Protein AF-A0A425XWD0-F1 (afdb_monomer)

Organism: NCBI:txid2283627

pLDDT: mean 90.85, std 7.49, range [46.12, 97.94]

Structure (mmCIF, N/CA/C/O backbone):
data_AF-A0A425XWD0-F1
#
_entry.id   AF-A0A425XWD0-F1
#
loop_
_atom_site.group_PDB
_atom_site.id
_atom_site.type_symbol
_atom_site.label_atom_id
_atom_site.label_alt_id
_atom_site.label_comp_id
_atom_site.label_asym_id
_atom_site.label_entity_id
_atom_site.label_seq_id
_atom_site.pdbx_PDB_ins_code
_atom_site.Cartn_x
_atom_site.Cartn_y
_atom_site.Cartn_z
_atom_site.occupancy
_atom_site.B_iso_or_equiv
_atom_site.auth_seq_id
_atom_site.auth_comp_id
_atom_site.auth_asym_id
_atom_site.auth_atom_id
_atom_site.pdbx_PDB_model_num
ATOM 1 N N . MET A 1 1 ? 21.272 8.503 -41.644 1.00 82.69 1 MET A N 1
ATOM 2 C CA . MET A 1 1 ? 21.850 7.234 -41.148 1.00 82.69 1 MET A CA 1
ATOM 3 C C . MET A 1 1 ? 22.957 7.450 -40.120 1.00 82.69 1 MET A C 1
ATOM 5 O O . MET A 1 1 ? 22.741 7.028 -38.996 1.00 82.69 1 MET A O 1
ATOM 9 N N . ILE A 1 2 ? 24.079 8.135 -40.409 1.00 89.81 2 ILE A N 1
ATOM 10 C CA . ILE A 1 2 ? 25.115 8.384 -39.373 1.00 89.81 2 ILE A CA 1
ATOM 11 C C . ILE A 1 2 ? 24.558 9.127 -38.144 1.00 89.81 2 ILE A C 1
ATOM 13 O O . ILE A 1 2 ? 24.836 8.740 -37.017 1.00 89.81 2 ILE A O 1
ATOM 17 N N . LYS A 1 3 ? 23.639 10.082 -38.353 1.00 92.25 3 LYS A N 1
ATOM 18 C CA . LYS A 1 3 ? 22.883 10.757 -37.280 1.00 92.25 3 LYS A CA 1
ATOM 19 C C . LYS A 1 3 ? 22.077 9.792 -36.396 1.00 92.25 3 LYS A C 1
ATOM 21 O O . LYS A 1 3 ? 21.996 10.011 -35.194 1.00 92.25 3 LYS A O 1
ATOM 26 N N . HIS A 1 4 ? 21.516 8.720 -36.965 1.00 94.38 4 HIS A N 1
ATOM 27 C CA . HIS A 1 4 ? 20.814 7.673 -36.210 1.00 94.38 4 HIS A CA 1
ATOM 28 C C . HIS A 1 4 ? 21.773 6.798 -35.416 1.00 94.38 4 HIS A C 1
ATOM 30 O O . HIS A 1 4 ? 21.480 6.479 -34.270 1.00 94.38 4 HIS A O 1
ATOM 36 N N . LEU A 1 5 ? 22.930 6.458 -35.989 1.00 95.19 5 LEU A N 1
ATOM 37 C CA . LEU A 1 5 ? 23.970 5.723 -35.270 1.00 95.19 5 LEU A CA 1
ATOM 38 C C . LEU A 1 5 ? 24.518 6.549 -34.095 1.00 95.19 5 LEU A C 1
ATOM 40 O O . LEU A 1 5 ? 24.609 6.032 -32.986 1.00 95.19 5 LEU A O 1
ATOM 44 N N . LYS A 1 6 ? 24.779 7.847 -34.313 1.00 95.31 6 LYS A N 1
ATOM 45 C CA . LYS A 1 6 ? 25.142 8.820 -33.269 1.00 95.31 6 LYS A CA 1
ATOM 46 C C . LYS A 1 6 ? 24.075 8.894 -32.174 1.00 95.31 6 LYS A C 1
ATOM 48 O O . LYS A 1 6 ? 24.405 8.841 -30.995 1.00 95.31 6 LYS A O 1
ATOM 53 N N . TYR A 1 7 ? 22.801 9.009 -32.554 1.00 95.12 7 TYR A N 1
ATOM 54 C CA . TYR A 1 7 ? 21.682 9.050 -31.610 1.00 95.12 7 TYR A CA 1
ATOM 55 C C . TYR A 1 7 ? 21.589 7.765 -30.776 1.00 95.12 7 TYR A C 1
ATOM 57 O O . TYR A 1 7 ? 21.495 7.833 -29.557 1.00 95.12 7 TYR A O 1
ATOM 65 N N . CYS A 1 8 ? 21.721 6.599 -31.412 1.00 96.25 8 CYS A N 1
ATOM 66 C CA . CYS A 1 8 ? 21.759 5.308 -30.728 1.00 96.25 8 CYS A CA 1
ATOM 67 C C . CYS A 1 8 ? 22.932 5.208 -29.740 1.00 96.25 8 CYS A C 1
ATOM 69 O O . CYS A 1 8 ? 22.747 4.764 -28.608 1.00 96.25 8 CYS A O 1
ATOM 71 N N . LEU A 1 9 ? 24.131 5.640 -30.151 1.00 96.81 9 LEU A N 1
ATOM 72 C CA . LEU A 1 9 ? 25.312 5.648 -29.288 1.00 96.81 9 LEU A CA 1
ATOM 73 C C . LEU A 1 9 ? 25.123 6.581 -28.088 1.00 96.81 9 LEU A C 1
ATOM 75 O O . LEU A 1 9 ? 25.476 6.211 -26.973 1.00 96.81 9 LEU A O 1
ATOM 79 N N . LYS A 1 10 ? 24.517 7.757 -28.293 1.00 96.56 10 LYS A N 1
ATOM 80 C CA . LYS A 1 10 ? 24.202 8.700 -27.214 1.00 96.56 10 LYS A CA 1
ATOM 81 C C . LYS A 1 10 ? 23.366 8.047 -26.116 1.00 96.56 10 LYS A C 1
ATOM 83 O O . LYS A 1 10 ? 23.692 8.181 -24.943 1.00 96.56 10 LYS A O 1
ATOM 88 N N . GLU A 1 11 ? 22.321 7.313 -26.490 1.00 96.94 11 GLU A N 1
ATOM 89 C CA . GLU A 1 11 ? 21.449 6.643 -25.521 1.00 96.94 11 GLU A CA 1
ATOM 90 C C . GLU A 1 11 ? 22.173 5.535 -24.742 1.00 96.94 11 GLU A C 1
ATOM 92 O O . GLU A 1 11 ? 21.981 5.412 -23.533 1.00 96.94 11 GLU A O 1
ATOM 97 N N . ILE A 1 12 ? 23.058 4.780 -25.405 1.00 97.12 12 ILE A N 1
ATOM 98 C CA . ILE A 1 12 ? 23.928 3.789 -24.749 1.00 97.12 12 ILE A CA 1
ATOM 99 C C . ILE A 1 12 ? 24.856 4.476 -23.735 1.00 97.12 12 ILE A C 1
ATOM 101 O O . ILE A 1 12 ? 24.961 4.025 -22.595 1.00 97.12 12 ILE A O 1
ATOM 105 N N . LEU A 1 13 ? 25.495 5.587 -24.120 1.00 96.25 13 LEU A N 1
ATOM 106 C CA . LEU A 1 13 ? 26.402 6.346 -23.252 1.00 96.25 13 LEU A CA 1
ATOM 107 C C . LEU A 1 13 ? 25.686 6.932 -22.030 1.00 96.25 13 LEU A C 1
ATOM 109 O O . LEU A 1 13 ? 26.235 6.891 -20.931 1.00 96.25 13 LEU A O 1
ATOM 113 N N . ILE A 1 14 ? 24.462 7.438 -22.200 1.00 96.81 14 ILE A N 1
ATOM 114 C CA . ILE A 1 14 ? 23.647 7.953 -21.092 1.00 96.81 14 ILE A CA 1
ATOM 115 C C . ILE A 1 14 ? 23.385 6.847 -20.070 1.00 96.81 14 ILE A C 1
ATOM 117 O O . ILE A 1 14 ? 23.694 7.029 -18.893 1.00 96.81 14 ILE A O 1
ATOM 121 N N . VAL A 1 15 ? 22.883 5.684 -20.503 1.00 96.00 15 VAL A N 1
ATOM 122 C CA . VAL A 1 15 ? 22.620 4.566 -19.581 1.00 96.00 15 VAL A CA 1
ATOM 123 C C . VAL A 1 15 ? 23.910 4.083 -18.929 1.00 96.00 15 VAL A C 1
ATOM 125 O O . VAL A 1 15 ? 23.926 3.901 -17.715 1.00 96.00 15 VAL A O 1
ATOM 128 N N . LYS A 1 16 ? 25.012 3.968 -19.685 1.00 94.94 16 LYS A N 1
ATOM 129 C CA . LYS A 1 16 ? 26.332 3.637 -19.128 1.00 94.94 16 LYS A CA 1
ATOM 130 C C . LYS A 1 16 ? 26.701 4.569 -17.969 1.00 94.94 16 LYS A C 1
ATOM 132 O O . LYS A 1 16 ? 27.074 4.091 -16.903 1.00 94.94 16 LYS A O 1
ATOM 137 N N . LYS A 1 17 ? 26.548 5.886 -18.143 1.00 94.44 17 LYS A N 1
ATOM 138 C CA . LYS A 1 17 ? 26.858 6.873 -17.095 1.00 94.44 17 LYS A CA 1
ATOM 139 C C . LYS A 1 17 ? 25.917 6.827 -15.898 1.00 94.44 17 LYS A C 1
ATOM 141 O O . LYS A 1 17 ? 26.369 7.097 -14.792 1.00 94.44 17 LYS A O 1
ATOM 146 N N . ILE A 1 18 ? 24.649 6.464 -16.084 1.00 94.88 18 ILE A N 1
ATOM 147 C CA . ILE A 1 18 ? 23.725 6.253 -14.959 1.00 94.88 18 ILE A CA 1
ATOM 148 C C . ILE A 1 18 ? 24.121 4.994 -14.173 1.00 94.88 18 ILE A C 1
ATOM 150 O O . ILE A 1 18 ? 24.109 5.018 -12.947 1.00 94.88 18 ILE A O 1
ATOM 154 N N . LEU A 1 19 ? 24.515 3.912 -14.856 1.00 93.25 19 LEU A N 1
ATOM 155 C CA . LEU A 1 19 ? 24.932 2.654 -14.219 1.00 93.25 19 LEU A CA 1
ATOM 156 C C . LEU A 1 19 ? 26.223 2.782 -13.392 1.00 93.25 19 LEU A C 1
ATOM 158 O O . LEU A 1 19 ? 26.411 2.008 -12.457 1.00 93.25 19 LEU A O 1
ATOM 162 N N . GLU A 1 20 ? 27.088 3.749 -13.719 1.00 91.81 20 GLU A N 1
ATOM 163 C CA . GLU A 1 20 ? 28.288 4.095 -12.937 1.00 91.81 20 GLU A CA 1
ATOM 164 C C . GLU A 1 20 ? 27.948 4.744 -11.574 1.00 91.81 20 GLU A C 1
ATOM 166 O O . GLU A 1 20 ? 28.812 4.813 -10.702 1.00 91.81 20 GLU A O 1
ATOM 171 N N . ILE A 1 21 ? 26.714 5.221 -11.365 1.00 92.31 21 ILE A N 1
ATOM 172 C CA . ILE A 1 21 ? 26.267 5.792 -10.087 1.00 92.31 21 ILE A CA 1
ATOM 173 C C . ILE A 1 21 ? 25.861 4.654 -9.135 1.00 92.31 21 ILE A C 1
ATOM 175 O O . ILE A 1 21 ? 25.195 3.695 -9.532 1.00 92.31 21 ILE A O 1
ATOM 179 N N . GLU A 1 22 ? 26.254 4.759 -7.863 1.00 85.75 22 GLU A N 1
ATOM 180 C CA . GLU A 1 22 ? 25.895 3.797 -6.814 1.00 85.75 22 GLU A CA 1
ATOM 181 C C . GLU A 1 22 ? 24.374 3.609 -6.720 1.00 85.75 22 GLU A C 1
ATOM 183 O O . GLU A 1 22 ? 23.622 4.583 -6.663 1.00 85.75 22 GLU A O 1
ATOM 188 N N . ASN A 1 23 ? 23.924 2.353 -6.758 1.00 83.81 23 ASN A N 1
ATOM 189 C CA . ASN A 1 23 ? 22.516 1.967 -6.801 1.00 83.81 23 ASN A CA 1
ATOM 190 C C . ASN A 1 23 ? 22.361 0.480 -6.442 1.00 83.81 23 ASN A C 1
ATOM 192 O O . ASN A 1 23 ? 23.337 -0.269 -6.537 1.00 83.81 23 ASN A O 1
ATOM 196 N N . SER A 1 24 ? 21.136 0.048 -6.131 1.00 85.31 24 SER A N 1
ATOM 197 C CA . SER A 1 24 ? 20.805 -1.365 -5.949 1.00 85.31 24 SER A CA 1
ATOM 198 C C . SER A 1 24 ? 21.089 -2.165 -7.225 1.00 85.31 24 SER A C 1
ATOM 200 O O . SER A 1 24 ? 20.930 -1.687 -8.359 1.00 85.31 24 SER A O 1
ATOM 202 N N . ASN A 1 25 ? 21.484 -3.423 -7.056 1.00 87.81 25 ASN A N 1
ATOM 203 C CA . ASN A 1 25 ? 21.740 -4.337 -8.162 1.00 87.81 25 ASN A CA 1
ATOM 204 C C . ASN A 1 25 ? 20.476 -4.558 -8.994 1.00 87.81 25 ASN A C 1
ATOM 206 O O . ASN A 1 25 ? 20.551 -4.693 -10.218 1.00 87.81 25 ASN A O 1
ATOM 210 N N . PHE A 1 26 ? 19.308 -4.579 -8.349 1.00 90.19 26 PHE A N 1
ATOM 211 C CA . PHE A 1 26 ? 18.030 -4.719 -9.040 1.00 90.19 26 PHE A CA 1
ATOM 212 C C . PHE A 1 26 ? 17.760 -3.560 -10.010 1.00 90.19 26 PHE A C 1
ATOM 214 O O . PHE A 1 26 ? 17.422 -3.797 -11.176 1.00 90.19 26 PHE A O 1
ATOM 221 N N . TYR A 1 27 ? 17.941 -2.308 -9.578 1.00 92.19 27 TYR A N 1
ATOM 222 C CA . TYR A 1 27 ? 17.697 -1.151 -10.446 1.00 92.19 27 TYR A CA 1
ATOM 223 C C . TYR A 1 27 ? 18.767 -1.007 -11.529 1.00 92.19 27 TYR A C 1
ATOM 225 O O . TYR A 1 27 ? 18.422 -0.719 -12.678 1.00 92.19 27 TYR A O 1
ATOM 233 N N . LYS A 1 28 ? 20.039 -1.313 -11.227 1.00 92.31 28 LYS A N 1
ATOM 234 C CA . LYS A 1 28 ? 21.099 -1.368 -12.251 1.00 92.31 28 LYS A CA 1
ATOM 235 C C . LYS A 1 28 ? 20.757 -2.360 -13.362 1.00 92.31 28 LYS A C 1
ATOM 237 O O . LYS A 1 28 ? 20.802 -2.001 -14.537 1.00 92.31 28 LYS A O 1
ATOM 242 N N . ARG A 1 29 ? 20.311 -3.573 -13.018 1.00 92.88 29 ARG A N 1
ATOM 243 C CA . ARG A 1 29 ? 19.822 -4.552 -14.010 1.00 92.88 29 ARG A CA 1
ATOM 244 C C . ARG A 1 29 ? 18.649 -4.024 -14.811 1.00 92.88 29 ARG A C 1
ATOM 246 O O . ARG A 1 29 ? 18.644 -4.133 -16.035 1.00 92.88 29 ARG A O 1
ATOM 253 N N . SER A 1 30 ? 17.681 -3.429 -14.122 1.00 94.00 30 SER A N 1
ATOM 254 C CA . SER A 1 30 ? 16.462 -2.904 -14.735 1.00 94.00 30 SER A CA 1
ATOM 255 C C . SER A 1 30 ? 16.766 -1.859 -15.810 1.00 94.00 30 SER A C 1
ATOM 257 O O . SER A 1 30 ? 16.173 -1.930 -16.888 1.00 94.00 30 SER A O 1
ATOM 259 N N . LEU A 1 31 ? 17.730 -0.964 -15.563 1.00 95.31 31 LEU A N 1
ATOM 260 C CA . LEU A 1 31 ? 18.212 0.029 -16.529 1.00 95.31 31 LEU A CA 1
ATOM 261 C C . LEU A 1 31 ? 19.091 -0.590 -17.629 1.00 95.31 31 LEU A C 1
ATOM 263 O O . LEU A 1 31 ? 18.935 -0.263 -18.806 1.00 95.31 31 LEU A O 1
ATOM 267 N N . ALA A 1 32 ? 19.981 -1.523 -17.277 1.00 94.81 32 ALA A N 1
ATOM 268 C CA . ALA A 1 32 ? 20.904 -2.169 -18.215 1.00 94.81 32 ALA A CA 1
ATOM 269 C C . ALA A 1 32 ? 20.195 -2.935 -19.346 1.00 94.81 32 ALA A C 1
ATOM 271 O O . ALA A 1 32 ? 20.731 -3.046 -20.450 1.00 94.81 32 ALA A O 1
ATOM 272 N N . ARG A 1 33 ? 18.951 -3.389 -19.135 1.00 94.31 33 ARG A N 1
ATOM 273 C CA . ARG A 1 33 ? 18.102 -3.960 -20.200 1.00 94.31 33 ARG A CA 1
ATOM 274 C C . ARG A 1 33 ? 17.980 -3.049 -21.422 1.00 94.31 33 ARG A C 1
ATOM 276 O O . ARG A 1 33 ? 17.883 -3.544 -22.545 1.00 94.31 33 ARG A O 1
ATOM 283 N N . PHE A 1 34 ? 18.005 -1.732 -21.223 1.00 95.56 34 PHE A N 1
ATOM 284 C CA . PHE A 1 34 ? 17.911 -0.771 -22.316 1.00 95.56 34 PHE A CA 1
ATOM 285 C C . PHE A 1 34 ? 19.160 -0.764 -23.206 1.00 95.56 34 PHE A C 1
ATOM 287 O O . PHE A 1 34 ? 19.043 -0.589 -24.420 1.00 95.56 34 PHE A O 1
ATOM 294 N N . VAL A 1 35 ? 20.341 -1.058 -22.644 1.00 95.12 35 VAL A N 1
ATOM 295 C CA . VAL A 1 35 ? 21.565 -1.274 -23.435 1.00 95.12 35 VAL A CA 1
ATOM 296 C C . VAL A 1 35 ? 21.335 -2.420 -24.415 1.00 95.12 35 VAL A C 1
ATOM 298 O O . VAL A 1 35 ? 21.572 -2.251 -25.604 1.00 95.12 35 VAL A O 1
ATOM 301 N N . ALA A 1 36 ? 20.761 -3.542 -23.967 1.00 93.56 36 ALA A N 1
ATOM 302 C CA . ALA A 1 36 ? 20.487 -4.689 -24.834 1.00 93.56 36 ALA A CA 1
ATOM 303 C C . ALA A 1 36 ? 19.492 -4.379 -25.974 1.00 93.56 36 ALA A C 1
ATOM 305 O O . ALA A 1 36 ? 19.613 -4.952 -27.061 1.00 93.56 36 ALA A O 1
ATOM 306 N N . ILE A 1 37 ? 18.532 -3.469 -25.754 1.00 94.50 37 ILE A N 1
ATOM 307 C CA . ILE A 1 37 ? 17.649 -2.951 -26.814 1.00 94.50 37 ILE A CA 1
ATOM 308 C C . ILE A 1 37 ? 18.474 -2.162 -27.837 1.00 94.50 37 ILE A C 1
ATOM 310 O O . ILE A 1 37 ? 18.397 -2.434 -29.035 1.00 94.50 37 ILE A O 1
ATOM 314 N N . ARG A 1 38 ? 19.301 -1.219 -27.374 1.00 96.00 38 ARG A N 1
ATOM 315 C CA . ARG A 1 38 ? 20.070 -0.323 -28.249 1.00 96.00 38 ARG A CA 1
ATOM 316 C C . ARG A 1 38 ? 21.252 -0.962 -28.942 1.00 96.00 38 ARG A C 1
ATOM 318 O O . ARG A 1 38 ? 21.585 -0.555 -30.050 1.00 96.00 38 ARG A O 1
ATOM 325 N N . THR A 1 39 ? 21.855 -1.989 -28.364 1.00 95.88 39 THR A N 1
ATOM 326 C CA . THR A 1 39 ? 22.906 -2.758 -29.028 1.00 95.88 39 THR A CA 1
ATOM 327 C C . THR A 1 39 ? 22.397 -3.386 -30.331 1.00 95.88 39 THR A C 1
ATOM 329 O O . THR A 1 39 ? 23.110 -3.355 -31.334 1.00 95.88 39 THR A O 1
ATOM 332 N N . ASP A 1 40 ? 21.162 -3.902 -30.359 1.00 94.69 40 ASP A N 1
ATOM 333 C CA . ASP A 1 40 ? 20.567 -4.471 -31.578 1.00 94.69 40 ASP A CA 1
ATOM 334 C C . ASP A 1 40 ? 20.389 -3.409 -32.675 1.00 94.69 40 ASP A C 1
ATOM 336 O O . ASP A 1 40 ? 20.772 -3.629 -33.829 1.00 94.69 40 ASP A O 1
ATOM 340 N N . ASP A 1 41 ? 19.872 -2.230 -32.304 1.00 94.88 41 ASP A N 1
ATOM 341 C CA . ASP A 1 41 ? 19.734 -1.077 -33.203 1.00 94.88 41 ASP A CA 1
ATOM 342 C C . ASP A 1 41 ? 21.102 -0.625 -33.738 1.00 94.88 41 ASP A C 1
ATOM 344 O O . ASP A 1 41 ? 21.278 -0.454 -34.949 1.00 94.88 41 ASP A O 1
ATOM 348 N N . PHE A 1 42 ? 22.097 -0.492 -32.853 1.00 97.31 42 PHE A N 1
ATOM 349 C CA . PHE A 1 42 ? 23.456 -0.083 -33.202 1.00 97.31 42 PHE A CA 1
ATOM 350 C C . PHE A 1 42 ? 24.081 -1.031 -34.227 1.00 97.31 42 PHE A C 1
ATOM 352 O O . PHE A 1 42 ? 24.579 -0.576 -35.256 1.00 97.31 42 PHE A O 1
ATOM 359 N N . ILE A 1 43 ? 24.017 -2.347 -33.990 1.00 96.81 43 ILE A N 1
ATOM 360 C CA . ILE A 1 43 ? 24.567 -3.361 -34.901 1.00 96.81 43 ILE A CA 1
ATOM 361 C C . ILE A 1 43 ? 23.933 -3.227 -36.292 1.00 96.81 43 ILE A C 1
ATOM 363 O O . ILE A 1 43 ? 24.648 -3.175 -37.297 1.00 96.81 43 ILE A O 1
ATOM 367 N N . LYS A 1 44 ? 22.598 -3.139 -36.368 1.00 95.12 44 LYS A N 1
ATOM 368 C CA . LYS A 1 44 ? 21.859 -3.014 -37.638 1.00 95.12 44 LYS A CA 1
ATOM 369 C C . LYS A 1 44 ? 22.223 -1.735 -38.394 1.00 95.12 44 LYS A C 1
ATOM 371 O O . LYS A 1 44 ? 22.493 -1.779 -39.600 1.00 95.12 44 LYS A O 1
ATOM 376 N N . LEU A 1 45 ? 22.261 -0.603 -37.692 1.00 95.56 45 LEU A N 1
ATOM 377 C CA . LEU A 1 45 ? 22.615 0.700 -38.256 1.00 95.56 45 LEU A CA 1
ATOM 378 C C . LEU A 1 45 ? 24.062 0.722 -38.754 1.00 95.56 45 LEU A C 1
ATOM 380 O O . LEU A 1 45 ? 24.315 1.138 -39.886 1.00 95.56 45 LEU A O 1
ATOM 384 N N . ALA A 1 46 ? 25.000 0.224 -37.949 1.00 96.31 46 ALA A N 1
ATOM 385 C CA . ALA A 1 46 ? 26.418 0.184 -38.281 1.00 96.31 46 ALA A CA 1
ATOM 386 C C . ALA A 1 46 ? 26.691 -0.700 -39.510 1.00 96.31 46 ALA A C 1
ATOM 388 O O . ALA A 1 46 ? 27.375 -0.265 -40.436 1.00 96.31 46 ALA A O 1
ATOM 389 N N . PHE A 1 47 ? 26.086 -1.893 -39.601 1.00 96.44 47 PHE A N 1
ATOM 390 C CA . PHE A 1 47 ? 26.192 -2.725 -40.810 1.00 96.44 47 PHE A CA 1
ATOM 391 C C . PHE A 1 47 ? 25.700 -1.994 -42.061 1.00 96.44 47 PHE A C 1
ATOM 393 O O . PHE A 1 47 ? 26.346 -2.055 -43.110 1.00 96.44 47 PHE A O 1
ATOM 400 N N . THR A 1 48 ? 24.567 -1.301 -41.946 1.00 94.44 48 THR A N 1
ATOM 401 C CA . THR A 1 48 ? 23.951 -0.573 -43.061 1.00 94.44 48 THR A CA 1
ATOM 402 C C . THR A 1 48 ? 24.845 0.573 -43.533 1.00 94.44 48 THR A C 1
ATOM 404 O O . THR A 1 48 ? 25.103 0.693 -44.730 1.00 94.44 48 THR A O 1
ATOM 407 N N . ILE A 1 49 ? 25.379 1.372 -42.605 1.00 93.88 49 ILE A N 1
ATOM 408 C CA . ILE A 1 49 ? 26.270 2.496 -42.920 1.00 93.88 49 ILE A CA 1
ATOM 409 C C . ILE A 1 49 ? 27.592 1.997 -43.496 1.00 93.88 49 ILE A C 1
ATOM 411 O O . ILE A 1 49 ? 28.033 2.519 -44.517 1.00 93.88 49 ILE A O 1
ATOM 415 N N . ASN A 1 50 ? 28.210 0.969 -42.902 1.00 94.88 50 ASN A N 1
ATOM 416 C CA . ASN A 1 50 ? 29.449 0.419 -43.446 1.00 94.88 50 ASN A CA 1
ATOM 417 C C . ASN A 1 50 ? 29.226 -0.061 -44.882 1.00 94.88 50 ASN A C 1
ATOM 419 O O . ASN A 1 50 ? 29.961 0.341 -45.773 1.00 94.88 50 ASN A O 1
ATOM 423 N N . LYS A 1 51 ? 28.167 -0.837 -45.144 1.00 93.69 51 LYS A N 1
ATOM 424 C CA . LYS A 1 51 ? 27.855 -1.321 -46.497 1.00 93.69 51 LYS A CA 1
ATOM 425 C C . LYS A 1 51 ? 27.619 -0.184 -47.499 1.00 93.69 51 LYS A C 1
ATOM 427 O O . LYS A 1 51 ? 28.023 -0.314 -48.649 1.00 93.69 51 LYS A O 1
ATOM 432 N N . ALA A 1 52 ? 26.946 0.889 -47.086 1.00 91.06 52 ALA A N 1
ATOM 433 C CA . ALA A 1 52 ? 26.538 1.969 -47.982 1.00 91.06 52 ALA A CA 1
ATOM 434 C C . ALA A 1 52 ? 27.607 3.055 -48.197 1.00 91.06 52 ALA A C 1
ATOM 436 O O . ALA A 1 52 ? 27.607 3.682 -49.253 1.00 91.06 52 ALA A O 1
ATOM 437 N N . SER A 1 53 ? 28.480 3.312 -47.216 1.00 90.38 53 SER A N 1
ATOM 438 C CA . SER A 1 53 ? 29.321 4.522 -47.202 1.00 90.38 53 SER A CA 1
ATOM 439 C C . SER A 1 53 ? 30.827 4.275 -47.094 1.00 90.38 53 SER A C 1
ATOM 441 O O . SER A 1 53 ? 31.586 5.088 -47.606 1.00 90.38 53 SER A O 1
ATOM 443 N N . LEU A 1 54 ? 31.277 3.195 -46.445 1.00 90.94 54 LEU A N 1
ATOM 444 C CA . LEU A 1 54 ? 32.712 2.953 -46.193 1.00 90.94 54 LEU A CA 1
ATOM 445 C C . LEU A 1 54 ? 33.238 1.673 -46.857 1.00 90.94 54 LEU A C 1
ATOM 447 O O . LEU A 1 54 ? 34.368 1.633 -47.332 1.00 90.94 54 LEU A O 1
ATOM 451 N N . ASN A 1 55 ? 32.416 0.626 -46.866 1.00 90.94 55 ASN A N 1
ATOM 452 C CA . ASN A 1 55 ? 32.700 -0.734 -47.317 1.00 90.94 55 ASN A CA 1
ATOM 453 C C . ASN A 1 55 ? 34.017 -1.311 -46.756 1.00 90.94 55 ASN A C 1
ATOM 455 O O . ASN A 1 55 ? 34.778 -1.971 -47.462 1.00 90.94 55 ASN A O 1
ATOM 459 N N . GLN A 1 56 ? 34.300 -1.058 -45.474 1.00 93.38 56 GLN A N 1
ATOM 460 C CA . GLN A 1 56 ? 35.535 -1.492 -44.819 1.00 93.38 56 GLN A CA 1
ATOM 461 C C . GLN A 1 56 ? 35.400 -2.894 -44.216 1.00 93.38 56 GLN A C 1
ATOM 463 O O . GLN A 1 56 ? 34.487 -3.181 -43.431 1.00 93.38 56 GLN A O 1
ATOM 468 N N . GLN A 1 57 ? 36.355 -3.770 -44.545 1.00 94.00 57 GLN A N 1
ATOM 469 C CA . GLN A 1 57 ? 36.371 -5.156 -44.072 1.00 94.00 57 GLN A CA 1
ATOM 470 C C . GLN A 1 57 ? 36.672 -5.269 -42.569 1.00 94.00 57 GLN A C 1
ATOM 472 O O . GLN A 1 57 ? 36.107 -6.138 -41.910 1.00 94.00 57 GLN A O 1
ATOM 477 N N . SER A 1 58 ? 37.508 -4.385 -42.018 1.00 94.06 58 SER A N 1
ATOM 478 C CA . SER A 1 58 ? 37.807 -4.329 -40.579 1.00 94.06 58 SER A CA 1
ATOM 479 C C . SER A 1 58 ? 36.536 -4.102 -39.755 1.00 94.06 58 SER A C 1
ATOM 481 O O . SER A 1 58 ? 36.194 -4.933 -38.922 1.00 94.06 58 SER A O 1
ATOM 483 N N . ILE A 1 59 ? 35.767 -3.056 -40.085 1.00 94.38 59 ILE A N 1
ATOM 484 C CA . ILE A 1 59 ? 34.482 -2.739 -39.442 1.00 94.38 59 ILE A CA 1
ATOM 485 C C . ILE A 1 59 ? 33.497 -3.908 -39.576 1.00 94.38 59 ILE A C 1
ATOM 487 O O . ILE A 1 59 ? 32.801 -4.256 -38.625 1.00 94.38 59 ILE A O 1
ATOM 491 N N . LYS A 1 60 ? 33.433 -4.546 -40.753 1.00 95.94 60 LYS A N 1
ATOM 492 C CA . LYS A 1 60 ? 32.561 -5.708 -40.980 1.00 95.94 60 LYS A CA 1
ATOM 493 C C . LYS A 1 60 ? 32.930 -6.889 -40.076 1.00 95.94 60 LYS A C 1
ATOM 495 O O . LYS A 1 60 ? 32.029 -7.538 -39.551 1.00 95.94 60 LYS A O 1
ATOM 500 N N . ASN A 1 61 ? 34.222 -7.170 -39.905 1.00 96.19 61 ASN A N 1
ATOM 501 C CA . ASN A 1 61 ? 34.696 -8.240 -39.027 1.00 96.19 61 ASN A CA 1
ATOM 502 C C . ASN A 1 61 ? 34.328 -7.954 -37.566 1.00 96.19 61 ASN A C 1
ATOM 504 O O . ASN A 1 61 ? 33.763 -8.827 -36.913 1.00 96.19 61 ASN A O 1
ATOM 508 N N . ASP A 1 62 ? 34.554 -6.727 -37.091 1.00 96.81 62 ASP A N 1
ATOM 509 C CA . ASP A 1 62 ? 34.199 -6.335 -35.722 1.00 96.81 62 ASP A CA 1
ATOM 510 C C . ASP A 1 62 ? 32.693 -6.444 -35.471 1.00 96.81 62 ASP A C 1
ATOM 512 O O . ASP A 1 62 ? 32.273 -6.991 -34.456 1.00 96.81 62 ASP A O 1
ATOM 516 N N . LEU A 1 63 ? 31.865 -5.987 -36.417 1.00 97.25 63 LEU A N 1
ATOM 517 C CA . LEU A 1 63 ? 30.408 -6.076 -36.312 1.00 97.25 63 LEU A CA 1
ATOM 518 C C . LEU A 1 63 ? 29.896 -7.520 -36.329 1.00 97.25 63 LEU A C 1
ATOM 520 O O . LEU A 1 63 ? 28.934 -7.828 -35.628 1.00 97.25 63 LEU A O 1
ATOM 524 N N . ASN A 1 64 ? 30.518 -8.414 -37.103 1.00 97.25 64 ASN A N 1
ATOM 525 C CA . ASN A 1 64 ? 30.169 -9.837 -37.094 1.00 97.25 64 ASN A CA 1
ATOM 526 C C . ASN A 1 64 ? 30.469 -10.468 -35.730 1.00 97.25 64 ASN A C 1
ATOM 528 O O . ASN A 1 64 ? 29.600 -11.131 -35.162 1.00 97.25 64 ASN A O 1
ATOM 532 N N . THR A 1 65 ? 31.663 -10.214 -35.193 1.00 96.88 65 THR A N 1
ATOM 533 C CA . THR A 1 65 ? 32.072 -10.670 -33.859 1.00 96.88 65 THR A CA 1
ATOM 534 C C . THR A 1 65 ? 31.144 -10.106 -32.783 1.00 96.88 65 THR A C 1
ATOM 536 O O . THR A 1 65 ? 30.621 -10.845 -31.951 1.00 96.88 65 THR A O 1
ATOM 539 N N . PHE A 1 66 ? 30.853 -8.806 -32.840 1.00 97.31 66 PHE A N 1
ATOM 540 C CA . PHE A 1 66 ? 29.964 -8.146 -31.890 1.00 97.31 66 PHE A CA 1
ATOM 541 C C . PHE A 1 66 ? 28.529 -8.687 -31.961 1.00 97.31 66 PHE A C 1
ATOM 543 O O . PHE A 1 66 ? 27.909 -8.944 -30.930 1.00 97.31 66 PHE A O 1
ATOM 550 N N . GLN A 1 67 ? 28.011 -8.954 -33.165 1.00 97.62 67 GLN A N 1
ATOM 551 C CA . GLN A 1 67 ? 26.700 -9.575 -33.348 1.00 97.62 67 GLN A CA 1
ATOM 552 C C . GLN A 1 67 ? 26.648 -11.010 -32.807 1.00 97.62 67 GLN A C 1
ATOM 554 O O . GLN A 1 67 ? 25.607 -11.421 -32.288 1.00 97.62 67 GLN A O 1
ATOM 559 N N . GLN A 1 68 ? 27.728 -11.783 -32.934 1.00 96.69 68 GLN A N 1
ATOM 560 C CA . GLN A 1 68 ? 27.806 -13.125 -32.357 1.00 96.69 68 GLN A CA 1
ATOM 561 C C . GLN A 1 68 ? 27.700 -13.062 -30.832 1.00 96.69 68 GLN A C 1
ATOM 563 O O . GLN A 1 68 ? 26.816 -13.709 -30.271 1.00 96.69 68 GLN A O 1
ATOM 568 N N . TYR A 1 69 ? 28.501 -12.210 -30.186 1.00 95.50 69 TYR A N 1
ATOM 569 C CA . TYR A 1 69 ? 28.421 -12.011 -28.738 1.00 95.50 69 TYR A CA 1
ATOM 570 C C . TYR A 1 69 ? 27.046 -11.509 -28.295 1.00 95.50 69 TYR A C 1
ATOM 572 O O . TYR A 1 69 ? 26.499 -12.003 -27.313 1.00 95.50 69 TYR A O 1
ATOM 580 N N . TYR A 1 70 ? 26.431 -10.584 -29.036 1.00 95.31 70 TYR A N 1
ATOM 581 C CA . TYR A 1 70 ? 25.077 -10.117 -28.731 1.00 95.31 70 TYR A CA 1
ATOM 582 C C . TYR A 1 70 ? 24.046 -11.257 -28.752 1.00 95.31 70 TYR A C 1
ATOM 584 O O . TYR A 1 70 ? 23.219 -11.370 -27.845 1.00 95.31 70 TYR A O 1
ATOM 592 N N . LYS A 1 71 ? 24.103 -12.125 -29.772 1.00 94.56 71 LYS A N 1
ATOM 593 C CA . LYS A 1 71 ? 23.207 -13.287 -29.898 1.00 94.56 71 LYS A CA 1
ATOM 594 C C . LYS A 1 71 ? 23.383 -14.284 -28.756 1.00 94.56 71 LYS A C 1
ATOM 596 O O . LYS A 1 71 ? 22.387 -14.867 -28.343 1.00 94.56 71 LYS A O 1
ATOM 601 N N . GLU A 1 72 ? 24.613 -14.473 -28.293 1.00 91.50 72 GLU A N 1
ATOM 602 C CA . GLU A 1 72 ? 24.957 -15.392 -27.207 1.00 91.50 72 GLU A CA 1
ATOM 603 C C . GLU A 1 72 ? 24.535 -14.849 -25.836 1.00 91.50 72 GLU A C 1
ATOM 605 O O . GLU A 1 72 ? 23.947 -15.584 -25.049 1.00 91.50 72 GLU A O 1
ATOM 610 N N . TYR A 1 73 ? 24.782 -13.562 -25.567 1.00 89.00 73 TYR A N 1
ATOM 611 C CA . TYR A 1 73 ? 24.707 -13.032 -24.204 1.00 89.00 73 TYR A CA 1
ATOM 612 C C . TYR A 1 73 ? 23.525 -12.118 -23.894 1.00 89.00 73 TYR A C 1
ATOM 614 O O . TYR A 1 73 ? 23.165 -12.063 -22.725 1.00 89.00 73 TYR A O 1
ATOM 622 N N . PHE A 1 74 ? 22.957 -11.390 -24.868 1.00 90.06 74 PHE A N 1
ATOM 623 C CA . PHE A 1 74 ? 21.960 -10.329 -24.612 1.00 90.06 74 PHE A CA 1
ATOM 624 C C . PHE A 1 74 ? 20.669 -10.435 -25.420 1.00 90.06 74 PHE A C 1
ATOM 626 O O . PHE A 1 74 ? 19.676 -9.803 -25.056 1.00 90.06 74 PHE A O 1
ATOM 633 N N . LYS A 1 75 ? 20.627 -11.224 -26.496 1.00 91.12 75 LYS A N 1
ATOM 634 C CA . LYS A 1 75 ? 19.423 -11.334 -27.330 1.00 91.12 75 LYS A CA 1
ATOM 635 C C . LYS A 1 75 ? 18.211 -11.841 -26.546 1.00 91.12 75 LYS A C 1
ATOM 637 O O . LYS A 1 75 ? 17.132 -11.265 -26.662 1.00 91.12 75 LYS A O 1
ATOM 642 N N . THR A 1 76 ? 18.382 -12.880 -25.730 1.00 90.75 76 THR A N 1
ATOM 643 C CA . THR A 1 76 ? 17.287 -13.420 -24.910 1.00 90.75 76 THR A CA 1
ATOM 644 C C . THR A 1 76 ? 16.831 -12.406 -23.866 1.00 90.75 76 THR A C 1
ATOM 646 O O . THR A 1 76 ? 15.636 -12.194 -23.711 1.00 90.75 76 THR A O 1
ATOM 649 N N . GLN A 1 77 ? 17.755 -11.714 -23.200 1.00 91.00 77 GLN A N 1
ATOM 650 C CA . GLN A 1 77 ? 17.456 -10.676 -22.212 1.00 91.00 77 GLN A CA 1
ATOM 651 C C . GLN A 1 77 ? 16.722 -9.497 -22.855 1.00 91.00 77 GLN A C 1
ATOM 653 O O . GLN A 1 77 ? 15.739 -9.005 -22.300 1.00 91.00 77 GLN A O 1
ATOM 658 N N . ARG A 1 78 ? 17.142 -9.081 -24.056 1.00 91.62 78 ARG A N 1
ATOM 659 C CA . ARG A 1 78 ? 16.433 -8.076 -24.853 1.00 91.62 78 ARG A CA 1
ATOM 660 C C . ARG A 1 78 ? 15.015 -8.534 -25.160 1.00 91.62 78 ARG A C 1
ATOM 662 O O . ARG A 1 78 ? 14.096 -7.748 -24.983 1.00 91.62 78 ARG A O 1
ATOM 669 N N . ASP A 1 79 ? 14.826 -9.765 -25.623 1.00 89.69 79 ASP A N 1
ATOM 670 C CA . ASP A 1 79 ? 13.506 -10.255 -26.030 1.00 89.69 79 ASP A CA 1
ATOM 671 C C . ASP A 1 79 ? 12.575 -10.513 -24.831 1.00 89.69 79 ASP A C 1
ATOM 673 O O . ASP A 1 79 ? 11.376 -10.273 -24.946 1.00 89.69 79 ASP A O 1
ATOM 677 N N . LYS A 1 80 ? 13.113 -10.981 -23.696 1.00 90.06 80 LYS A N 1
ATOM 678 C CA . LYS A 1 80 ? 12.342 -11.478 -22.543 1.00 90.06 80 LYS A CA 1
ATOM 679 C C . LYS A 1 80 ? 12.215 -10.519 -21.369 1.00 90.06 80 LYS A C 1
ATOM 681 O O . LYS A 1 80 ? 11.262 -10.669 -20.613 1.00 90.06 80 LYS A O 1
ATOM 686 N N . PHE A 1 81 ? 13.141 -9.575 -21.210 1.00 89.56 81 PHE A N 1
ATOM 687 C CA . PHE A 1 81 ? 13.085 -8.572 -20.145 1.00 89.56 81 PHE A CA 1
ATOM 688 C C . PHE A 1 81 ? 13.128 -7.132 -20.659 1.00 89.56 81 PHE A C 1
ATOM 690 O O . PHE A 1 81 ? 12.594 -6.258 -19.988 1.00 89.56 81 PHE A O 1
ATOM 697 N N . GLY A 1 82 ? 13.796 -6.850 -21.783 1.00 85.88 82 GLY A N 1
ATOM 698 C CA . GLY A 1 82 ? 13.996 -5.482 -22.277 1.00 85.88 82 GLY A CA 1
ATOM 699 C C . GLY A 1 82 ? 12.840 -4.952 -23.122 1.00 85.88 82 GLY A C 1
ATOM 700 O O . GLY A 1 82 ? 12.097 -4.074 -22.705 1.00 85.88 82 GLY A O 1
ATOM 701 N N . ALA A 1 83 ? 12.714 -5.448 -24.351 1.00 82.06 83 ALA A N 1
ATOM 702 C CA . ALA A 1 83 ? 11.698 -5.000 -25.300 1.00 82.06 83 ALA A CA 1
ATOM 703 C C . ALA A 1 83 ? 10.284 -5.466 -24.919 1.00 82.06 83 ALA A C 1
ATOM 705 O O . ALA A 1 83 ? 9.307 -4.836 -25.333 1.00 82.06 83 ALA A O 1
ATOM 706 N N . HIS A 1 84 ? 10.207 -6.571 -24.181 1.00 87.31 84 HIS A N 1
ATOM 707 C CA . HIS A 1 84 ? 9.015 -7.160 -23.587 1.00 87.31 84 HIS A CA 1
ATOM 708 C C . HIS A 1 84 ? 9.402 -7.751 -22.227 1.00 87.31 84 HIS A C 1
ATOM 710 O O . HIS A 1 84 ? 10.579 -8.036 -22.003 1.00 87.31 84 HIS A O 1
ATOM 716 N N . PHE A 1 85 ? 8.420 -7.995 -21.361 1.00 88.12 85 PHE A N 1
ATOM 717 C CA . PHE A 1 85 ? 8.596 -8.782 -20.141 1.00 88.12 85 PHE A CA 1
ATOM 718 C C . PHE A 1 85 ? 7.751 -10.055 -20.256 1.00 88.12 85 PHE A C 1
ATOM 720 O O . PHE A 1 85 ? 6.558 -10.025 -19.966 1.00 88.12 85 PHE A O 1
ATOM 727 N N . GLN A 1 86 ? 8.341 -11.138 -20.762 1.00 86.81 86 GLN A N 1
ATOM 728 C CA . GLN A 1 86 ? 7.615 -12.368 -21.110 1.00 86.81 86 GLN A CA 1
ATOM 729 C C . GLN A 1 86 ? 7.871 -13.501 -20.117 1.00 86.81 86 GLN A C 1
ATOM 731 O O . GLN A 1 86 ? 8.917 -13.550 -19.462 1.00 86.81 86 GLN A O 1
ATOM 736 N N . GLU A 1 87 ? 6.950 -14.462 -20.054 1.00 81.62 87 GLU A N 1
ATOM 737 C CA . GLU A 1 87 ? 7.111 -15.648 -19.219 1.00 81.62 87 GLU A CA 1
ATOM 738 C C . GLU A 1 87 ? 8.345 -16.481 -19.623 1.00 81.62 87 GLU A C 1
ATOM 740 O O . GLU A 1 87 ? 8.629 -16.767 -20.792 1.00 81.62 87 GLU A O 1
ATOM 745 N N . LEU A 1 88 ? 9.080 -16.871 -18.587 1.00 86.25 88 LEU A N 1
ATOM 746 C CA . LEU A 1 88 ? 10.146 -17.867 -18.570 1.00 86.25 88 LEU A CA 1
ATOM 747 C C . LEU A 1 88 ? 9.842 -18.823 -17.419 1.00 86.25 88 LEU A C 1
ATOM 749 O O . LEU A 1 88 ? 9.220 -18.402 -16.438 1.00 86.25 88 LEU A O 1
ATOM 753 N N . ASP A 1 89 ? 10.292 -20.075 -17.492 1.00 87.56 89 ASP A N 1
ATOM 754 C CA . ASP A 1 89 ? 10.245 -20.953 -16.322 1.00 87.56 89 ASP A CA 1
ATOM 755 C C . ASP A 1 89 ? 11.098 -20.380 -15.177 1.00 87.56 89 ASP A C 1
ATOM 757 O O . ASP A 1 89 ? 11.943 -19.502 -15.375 1.00 87.56 89 ASP A O 1
ATOM 761 N N . PHE A 1 90 ? 10.846 -20.856 -13.957 1.00 85.88 90 PHE A N 1
ATOM 762 C CA . PHE A 1 90 ? 11.464 -20.308 -12.752 1.00 85.88 90 PHE A CA 1
ATOM 763 C C . PHE A 1 90 ? 12.998 -20.279 -12.830 1.00 85.88 90 PHE A C 1
ATOM 765 O O . PHE A 1 90 ? 13.584 -19.239 -12.545 1.00 85.88 90 PHE A O 1
ATOM 772 N N . ALA A 1 91 ? 13.643 -21.369 -13.256 1.00 86.75 91 ALA A N 1
ATOM 773 C CA . ALA A 1 91 ? 15.101 -21.455 -13.288 1.00 86.75 91 ALA A CA 1
ATOM 774 C C . ALA A 1 91 ? 15.694 -20.540 -14.368 1.00 86.75 91 ALA A C 1
ATOM 776 O O . ALA A 1 91 ? 16.552 -19.708 -14.062 1.00 86.75 91 ALA A O 1
ATOM 777 N N . SER A 1 92 ? 15.167 -20.617 -15.596 1.00 90.00 92 SER A N 1
ATOM 778 C CA . SER A 1 92 ? 15.608 -19.772 -16.714 1.00 90.00 92 SER A CA 1
ATOM 779 C C . SER A 1 92 ? 15.448 -18.286 -16.402 1.00 90.00 92 SER A C 1
ATOM 781 O O . SER A 1 92 ? 16.300 -17.475 -16.757 1.00 90.00 92 SER A O 1
ATOM 783 N N . ARG A 1 93 ? 14.367 -17.898 -15.713 1.00 90.44 93 ARG A N 1
ATOM 784 C CA . ARG A 1 93 ? 14.131 -16.502 -15.326 1.00 90.44 93 ARG A CA 1
ATOM 785 C C . ARG A 1 93 ? 15.235 -15.969 -14.418 1.00 90.44 93 ARG A C 1
ATOM 787 O O . ARG A 1 93 ? 15.766 -14.894 -14.690 1.00 90.44 93 ARG A O 1
ATOM 794 N N . LEU A 1 94 ? 15.569 -16.710 -13.358 1.00 87.69 94 LEU A N 1
ATOM 795 C CA . LEU A 1 94 ? 16.629 -16.322 -12.424 1.00 87.69 94 LEU A CA 1
ATOM 796 C C . LEU A 1 94 ? 17.981 -16.262 -13.140 1.00 87.69 94 LEU A C 1
ATOM 798 O O . LEU A 1 94 ? 18.722 -15.292 -12.978 1.00 87.69 94 LEU A O 1
ATOM 802 N N . GLU A 1 95 ? 18.271 -17.258 -13.979 1.00 87.94 95 GLU A N 1
ATOM 803 C CA . GLU A 1 95 ? 19.509 -17.325 -14.750 1.00 87.94 95 GLU A CA 1
ATOM 804 C C . GLU A 1 95 ? 19.647 -16.125 -15.695 1.00 87.94 95 GLU A C 1
ATOM 806 O O . GLU A 1 95 ? 20.593 -15.346 -15.566 1.00 87.94 95 GLU A O 1
ATOM 811 N N . PHE A 1 96 ? 18.698 -15.912 -16.608 1.00 90.38 96 PHE A N 1
ATOM 812 C CA . PHE A 1 96 ? 18.807 -14.843 -17.601 1.00 90.38 96 PHE A CA 1
ATOM 813 C C . PHE A 1 96 ? 18.799 -13.446 -16.973 1.00 90.38 96 PHE A C 1
ATOM 815 O O . PHE A 1 96 ? 19.488 -12.561 -17.484 1.00 90.38 96 PHE A O 1
ATOM 822 N N . TRP A 1 97 ? 18.077 -13.249 -15.865 1.00 91.19 97 TRP A N 1
ATOM 823 C CA . TRP A 1 97 ? 18.122 -11.996 -15.112 1.00 91.19 97 TRP A CA 1
ATOM 824 C C . TRP A 1 97 ? 19.490 -11.772 -14.457 1.00 91.19 97 TRP A C 1
ATOM 826 O O . TRP A 1 97 ? 20.072 -10.696 -14.593 1.00 91.19 97 TRP A O 1
ATOM 836 N N . SER A 1 98 ? 20.048 -12.798 -13.805 1.00 86.88 98 SER A N 1
ATOM 837 C CA . SER A 1 98 ? 21.371 -12.728 -13.163 1.00 86.88 98 SER A CA 1
ATOM 838 C C . SER A 1 98 ? 22.501 -12.430 -14.142 1.00 86.88 98 SER A C 1
ATOM 840 O O . SER A 1 98 ? 23.491 -11.792 -13.787 1.00 86.88 98 SER A O 1
ATOM 842 N N . GLN A 1 99 ? 22.332 -12.873 -15.388 1.00 88.25 99 GLN A N 1
ATOM 843 C CA . GLN A 1 99 ? 23.278 -12.664 -16.468 1.00 88.25 99 GLN A CA 1
ATOM 844 C C . GLN A 1 99 ? 23.316 -11.219 -16.971 1.00 88.25 99 GLN A C 1
ATOM 846 O O . GLN A 1 99 ? 24.212 -10.920 -17.756 1.00 88.25 99 GLN A O 1
ATOM 851 N N . ILE A 1 100 ? 22.396 -10.344 -16.557 1.00 90.94 100 ILE A N 1
ATOM 852 C CA . ILE A 1 100 ? 22.521 -8.897 -16.739 1.00 90.94 100 ILE A CA 1
ATOM 853 C C . ILE A 1 100 ? 23.442 -8.404 -15.617 1.00 90.94 100 ILE A C 1
ATOM 855 O O . ILE A 1 100 ? 23.021 -8.252 -14.470 1.00 90.94 100 ILE A O 1
ATOM 859 N N . ASP A 1 101 ? 24.721 -8.219 -15.933 1.00 90.12 101 ASP A N 1
ATOM 860 C CA . ASP A 1 101 ? 25.756 -7.789 -14.991 1.00 90.12 101 ASP A CA 1
ATOM 861 C C . ASP A 1 101 ? 26.553 -6.595 -15.535 1.00 90.12 101 ASP A C 1
ATOM 863 O O . ASP A 1 101 ? 26.406 -6.201 -16.700 1.00 90.12 101 ASP A O 1
ATOM 867 N N . TYR A 1 102 ? 27.369 -5.988 -14.673 1.00 89.62 102 TYR A N 1
ATOM 868 C CA . TYR A 1 102 ? 28.177 -4.823 -15.013 1.00 89.62 102 TYR A CA 1
ATOM 869 C C . TYR A 1 102 ? 29.155 -5.128 -16.147 1.00 89.62 102 TYR A C 1
ATOM 871 O O . TYR A 1 102 ? 29.251 -4.347 -17.084 1.00 89.62 102 TYR A O 1
ATOM 879 N N . GLU A 1 103 ? 29.834 -6.278 -16.109 1.00 90.25 103 GLU A N 1
ATOM 880 C CA . GLU A 1 103 ? 30.843 -6.647 -17.110 1.00 90.25 103 GLU A CA 1
ATOM 881 C C . GLU A 1 103 ? 30.260 -6.697 -18.521 1.00 90.25 103 GLU A C 1
ATOM 883 O O . GLU A 1 103 ? 30.818 -6.112 -19.449 1.00 90.25 103 GLU A O 1
ATOM 888 N N . LYS A 1 104 ? 29.114 -7.364 -18.693 1.00 91.88 104 LYS A N 1
ATOM 889 C CA . LYS A 1 104 ? 28.448 -7.412 -19.995 1.00 91.88 104 LYS A CA 1
ATOM 890 C C . LYS A 1 104 ? 27.874 -6.053 -20.362 1.00 91.88 104 LYS A C 1
ATOM 892 O O . LYS A 1 104 ? 28.000 -5.641 -21.510 1.00 91.88 104 LYS A O 1
ATOM 897 N N . SER A 1 105 ? 27.268 -5.344 -19.413 1.00 91.69 105 SER A N 1
ATOM 898 C CA . SER A 1 105 ? 26.697 -4.016 -19.673 1.00 91.69 105 SER A CA 1
ATOM 899 C C . SER A 1 105 ? 27.768 -3.022 -20.125 1.00 91.69 105 SER A C 1
ATOM 901 O O . SER A 1 105 ? 27.545 -2.292 -21.091 1.00 91.69 105 SER A O 1
ATOM 903 N N . ASP A 1 106 ? 28.945 -3.031 -19.496 1.00 93.31 106 ASP A N 1
ATOM 904 C CA . ASP A 1 106 ? 30.091 -2.224 -19.907 1.00 93.31 106 ASP A CA 1
ATOM 905 C C . ASP A 1 106 ? 30.637 -2.690 -21.258 1.00 93.31 106 ASP A C 1
ATOM 907 O O . ASP A 1 106 ? 30.774 -1.863 -22.153 1.00 93.31 106 ASP A O 1
ATOM 911 N N . PHE A 1 107 ? 30.837 -3.996 -21.476 1.00 94.62 107 PHE A N 1
ATOM 912 C CA . PHE A 1 107 ? 31.279 -4.527 -22.772 1.00 94.62 107 PHE A CA 1
ATOM 913 C C . PHE A 1 107 ? 30.372 -4.062 -23.923 1.00 94.62 107 PHE A C 1
ATOM 915 O O . PHE A 1 107 ? 30.840 -3.490 -24.910 1.00 94.62 107 PHE A O 1
ATOM 922 N N . PHE A 1 108 ? 29.056 -4.238 -23.782 1.00 95.25 108 PHE A N 1
ATOM 923 C CA . PHE A 1 108 ? 28.072 -3.852 -24.796 1.00 95.25 108 PHE A CA 1
ATOM 924 C C . PHE A 1 108 ? 27.838 -2.341 -24.895 1.00 95.25 108 PHE A C 1
ATOM 926 O O . PHE A 1 108 ? 27.185 -1.905 -25.845 1.00 95.25 108 PHE A O 1
ATOM 933 N N . SER A 1 109 ? 28.403 -1.549 -23.981 1.00 94.44 109 SER A N 1
ATOM 934 C CA . SER A 1 109 ? 28.414 -0.085 -24.054 1.00 94.44 109 SER A CA 1
ATOM 935 C C . SER A 1 109 ? 29.736 0.478 -24.584 1.00 94.44 109 SER A C 1
ATOM 937 O O . SER A 1 109 ? 29.732 1.519 -25.234 1.00 94.44 109 SER A O 1
ATOM 939 N N . SER A 1 110 ? 30.856 -0.210 -24.352 1.00 94.50 110 SER A N 1
ATOM 940 C CA . SER A 1 110 ? 32.211 0.200 -24.740 1.00 94.50 110 SER A CA 1
ATOM 941 C C . SER A 1 110 ? 32.545 -0.188 -26.183 1.00 94.50 110 SER A C 1
ATOM 943 O O . SER A 1 110 ? 33.004 0.653 -26.949 1.00 94.50 110 SER A O 1
ATOM 945 N N . ILE A 1 111 ? 32.225 -1.412 -26.619 1.00 96.44 111 ILE A N 1
ATOM 946 C CA . ILE A 1 111 ? 32.499 -1.859 -27.999 1.00 96.44 111 ILE A CA 1
ATOM 947 C C . ILE A 1 111 ? 31.815 -0.983 -29.071 1.00 96.44 111 ILE A C 1
ATOM 949 O O . ILE A 1 111 ? 32.449 -0.686 -30.090 1.00 96.44 111 ILE A O 1
ATOM 953 N N . PRO A 1 112 ? 30.565 -0.503 -28.889 1.00 96.62 112 PRO A N 1
ATOM 954 C CA . PRO A 1 112 ? 29.975 0.478 -29.797 1.00 96.62 112 PRO A CA 1
ATOM 955 C C . PRO A 1 112 ? 30.803 1.756 -29.975 1.00 96.62 112 PRO A C 1
ATOM 957 O O . PRO A 1 112 ? 30.827 2.291 -31.080 1.00 96.62 112 PRO A O 1
ATOM 960 N N . ILE A 1 113 ? 31.501 2.230 -28.937 1.00 95.50 113 ILE A N 1
ATOM 961 C CA . ILE A 1 113 ? 32.364 3.424 -28.996 1.00 95.50 113 ILE A CA 1
ATOM 962 C C . ILE A 1 113 ? 33.544 3.165 -29.936 1.00 95.50 113 ILE A C 1
ATOM 964 O O . ILE A 1 113 ? 33.812 3.964 -30.840 1.00 95.50 113 ILE A O 1
ATOM 968 N N . ASP A 1 114 ? 34.199 2.015 -29.777 1.00 95.31 114 ASP A N 1
ATOM 969 C CA . ASP A 1 114 ? 35.358 1.623 -30.584 1.00 95.31 114 ASP A CA 1
ATOM 970 C C . ASP A 1 114 ? 34.981 1.433 -32.054 1.00 95.31 114 ASP A C 1
ATOM 972 O O . ASP A 1 114 ? 35.674 1.899 -32.961 1.00 95.31 114 ASP A O 1
ATOM 976 N N . ILE A 1 115 ? 33.851 0.766 -32.305 1.00 96.31 115 ILE A N 1
ATOM 977 C CA . ILE A 1 115 ? 33.330 0.562 -33.659 1.00 96.31 115 ILE A CA 1
ATOM 978 C C . ILE A 1 115 ? 32.924 1.902 -34.275 1.00 96.31 115 ILE A C 1
ATOM 980 O O . ILE A 1 115 ? 33.273 2.169 -35.424 1.00 96.31 115 ILE A O 1
ATOM 984 N N . TYR A 1 116 ? 32.214 2.754 -33.533 1.00 96.44 116 TYR A N 1
ATOM 985 C CA . TYR A 1 116 ? 31.762 4.058 -34.014 1.00 96.44 116 TYR A CA 1
ATOM 986 C C . TYR A 1 116 ? 32.933 4.995 -34.347 1.00 96.44 116 TYR A C 1
ATOM 988 O O . TYR A 1 116 ? 32.889 5.690 -35.360 1.00 96.44 116 TYR A O 1
ATOM 996 N N . SER A 1 117 ? 34.027 4.941 -33.585 1.00 94.38 117 SER A N 1
ATOM 997 C CA . SER A 1 117 ? 35.235 5.745 -33.837 1.00 94.38 117 SER A CA 1
ATOM 998 C C . SER A 1 117 ? 35.881 5.470 -35.204 1.00 94.38 117 SER A C 1
ATOM 1000 O O . SER A 1 117 ? 36.551 6.335 -35.771 1.00 94.38 117 SER A O 1
ATOM 1002 N N . LYS A 1 118 ? 35.632 4.294 -35.798 1.00 94.94 118 LYS A N 1
ATOM 1003 C CA . LYS A 1 118 ? 36.099 3.936 -37.154 1.00 94.94 118 LYS A CA 1
ATOM 1004 C C . LYS A 1 118 ? 35.316 4.640 -38.269 1.00 94.94 118 LYS A C 1
ATOM 1006 O O . LYS A 1 118 ? 35.743 4.617 -39.420 1.00 94.94 118 LYS A O 1
ATOM 1011 N N . TYR A 1 119 ? 34.209 5.307 -37.938 1.00 94.19 119 TYR A N 1
ATOM 1012 C CA . TYR A 1 119 ? 33.417 6.130 -38.858 1.00 94.19 119 TYR A CA 1
ATOM 1013 C C . TYR A 1 119 ? 33.856 7.605 -38.873 1.00 94.19 119 TYR A C 1
ATOM 1015 O O . TYR A 1 119 ? 33.178 8.426 -39.487 1.00 94.19 119 TYR A O 1
ATOM 1023 N N . SER A 1 120 ? 34.996 7.944 -38.256 1.00 92.50 120 SER A N 1
ATOM 1024 C CA . SER A 1 120 ? 35.523 9.315 -38.120 1.00 92.50 120 SER A CA 1
ATOM 1025 C C . SER A 1 120 ? 35.751 10.078 -39.428 1.00 92.50 120 SER A C 1
ATOM 1027 O O . SER A 1 120 ? 35.885 11.297 -39.421 1.00 92.50 120 SER A O 1
ATOM 1029 N N . THR A 1 121 ? 35.781 9.374 -40.559 1.00 91.69 121 THR A N 1
ATOM 1030 C CA . THR A 1 121 ? 35.951 9.953 -41.899 1.00 91.69 121 THR A CA 1
ATOM 1031 C C . THR A 1 121 ? 34.637 10.404 -42.547 1.00 91.69 121 THR A C 1
ATOM 1033 O O . THR A 1 121 ? 34.669 11.046 -43.596 1.00 91.69 121 THR A O 1
ATOM 1036 N N . LEU A 1 122 ? 33.480 10.075 -41.961 1.00 91.94 122 LEU A N 1
ATOM 1037 C CA . LEU A 1 122 ? 32.175 10.478 -42.484 1.00 91.94 122 LEU A CA 1
ATOM 1038 C C . LEU A 1 122 ? 31.825 11.923 -42.098 1.00 91.94 122 LEU A C 1
ATOM 1040 O O . LEU A 1 122 ? 32.105 12.378 -40.993 1.00 91.94 122 LEU A O 1
ATOM 1044 N N . SER A 1 123 ? 31.127 12.625 -42.994 1.00 86.00 123 SER A N 1
ATOM 1045 C CA . SER A 1 123 ? 30.489 13.908 -42.679 1.00 86.00 123 SER A CA 1
ATOM 1046 C C . SER A 1 123 ? 29.429 13.731 -41.582 1.00 86.00 123 SER A C 1
ATOM 1048 O O . SER A 1 123 ? 28.715 12.727 -41.592 1.00 86.00 123 SER A O 1
ATOM 1050 N N . ASP A 1 124 ? 29.281 14.714 -40.691 1.00 86.50 124 ASP A N 1
ATOM 1051 C CA . ASP A 1 124 ? 28.424 14.666 -39.489 1.00 86.50 124 ASP A CA 1
ATOM 1052 C C . ASP A 1 124 ? 28.878 13.661 -38.404 1.00 86.50 124 ASP A C 1
ATOM 1054 O O . ASP A 1 124 ? 28.084 13.287 -37.534 1.00 86.50 124 ASP A O 1
ATOM 1058 N N . TYR A 1 125 ? 30.136 13.206 -38.444 1.00 92.50 125 TYR A N 1
ATOM 1059 C CA . TYR A 1 125 ? 30.751 12.497 -37.324 1.00 92.50 125 TYR A CA 1
ATOM 1060 C C . TYR A 1 125 ? 31.092 13.473 -36.191 1.00 92.50 125 TYR A C 1
ATOM 1062 O O . TYR A 1 125 ? 31.765 14.476 -36.410 1.00 92.50 125 TYR A O 1
ATOM 1070 N N . ASP A 1 126 ? 30.696 13.111 -34.974 1.00 92.88 126 ASP A N 1
ATOM 1071 C CA . ASP A 1 126 ? 31.159 13.735 -33.733 1.00 92.88 126 ASP A CA 1
ATOM 1072 C C . ASP A 1 126 ? 31.876 12.693 -32.888 1.00 92.88 126 ASP A C 1
ATOM 1074 O O . ASP A 1 126 ? 31.447 11.538 -32.871 1.00 92.88 126 ASP A O 1
ATOM 1078 N N . SER A 1 127 ? 32.927 13.088 -32.164 1.00 90.62 127 SER A N 1
ATOM 1079 C CA . SER A 1 127 ? 33.601 12.164 -31.251 1.00 90.62 127 SER A CA 1
ATOM 1080 C C . SER A 1 127 ? 32.667 11.747 -30.102 1.00 90.62 127 SER A C 1
ATOM 1082 O O . SER A 1 127 ? 31.793 12.527 -29.708 1.00 90.62 127 SER A O 1
ATOM 1084 N N . PRO A 1 128 ? 32.819 10.534 -29.540 1.00 90.19 128 PRO A N 1
ATOM 1085 C CA . PRO A 1 128 ? 31.999 10.058 -28.423 1.00 90.19 128 PRO A CA 1
ATOM 1086 C C . PRO A 1 128 ? 31.905 11.031 -27.238 1.00 90.19 128 PRO A C 1
ATOM 1088 O O . PRO A 1 128 ? 30.829 11.187 -26.662 1.00 90.19 128 PRO A O 1
ATOM 1091 N N . GLU A 1 129 ? 32.988 11.744 -26.922 1.00 86.88 129 GLU A N 1
ATOM 1092 C CA . GLU A 1 129 ? 33.048 12.737 -25.839 1.00 86.88 129 GLU A CA 1
ATOM 1093 C C . GLU A 1 129 ? 32.172 13.966 -26.121 1.00 86.88 129 GLU A C 1
ATOM 1095 O O . GLU A 1 129 ? 31.623 14.566 -25.199 1.00 86.88 129 GLU A O 1
ATOM 1100 N N . ILE A 1 130 ? 32.013 14.327 -27.398 1.00 88.81 130 ILE A N 1
ATOM 1101 C CA . ILE A 1 130 ? 31.135 15.415 -27.848 1.00 88.81 130 ILE A CA 1
ATOM 1102 C C . ILE A 1 130 ? 29.673 14.949 -27.877 1.00 88.81 130 ILE A C 1
ATOM 1104 O O . ILE A 1 130 ? 28.764 15.734 -27.611 1.00 88.81 130 ILE A O 1
ATOM 1108 N N . ILE A 1 131 ? 29.421 13.671 -28.191 1.00 91.00 131 ILE A N 1
ATOM 1109 C CA . ILE A 1 131 ? 28.063 13.104 -28.259 1.00 91.00 131 ILE A CA 1
ATOM 1110 C C . ILE A 1 131 ? 27.361 13.178 -26.900 1.00 91.00 131 ILE A C 1
ATOM 1112 O O . ILE A 1 131 ? 26.167 13.499 -26.847 1.00 91.00 131 ILE A O 1
ATOM 1116 N N . PHE A 1 132 ? 28.084 12.871 -25.822 1.00 92.00 132 PHE A N 1
ATOM 1117 C CA . PHE A 1 132 ? 27.583 12.985 -24.458 1.00 92.00 132 PHE A CA 1
ATOM 1118 C C . PHE A 1 132 ? 28.728 13.251 -23.474 1.00 92.00 132 PHE A C 1
ATOM 1120 O O . PHE A 1 132 ? 29.542 12.373 -23.197 1.00 92.00 132 PHE A O 1
ATOM 1127 N N . SER A 1 133 ? 28.747 14.455 -22.901 1.00 82.94 133 SER A N 1
ATOM 1128 C CA . SER A 1 133 ? 29.790 14.911 -21.973 1.00 82.94 133 SER A CA 1
ATOM 1129 C C . SER A 1 133 ? 29.668 14.336 -20.556 1.00 82.94 133 SER A C 1
ATOM 1131 O O . SER A 1 133 ? 30.550 14.556 -19.729 1.00 82.94 133 SER A O 1
ATOM 1133 N N . GLY A 1 134 ? 28.586 13.609 -20.257 1.00 87.44 134 GLY A N 1
ATOM 1134 C CA . GLY A 1 134 ? 28.323 13.007 -18.952 1.00 87.44 134 GLY A CA 1
ATOM 1135 C C . GLY A 1 134 ? 27.146 13.634 -18.205 1.00 87.44 134 GLY A C 1
ATOM 1136 O O . GLY A 1 134 ? 26.416 14.473 -18.727 1.00 87.44 134 GLY A O 1
ATOM 1137 N N . ILE A 1 135 ? 26.960 13.183 -16.965 1.00 93.06 135 ILE A N 1
ATOM 1138 C CA . ILE A 1 135 ? 25.900 13.635 -16.054 1.00 93.06 135 ILE A CA 1
ATOM 1139 C C . ILE A 1 135 ? 26.481 14.722 -15.143 1.00 93.06 135 ILE A C 1
ATOM 1141 O O . ILE A 1 135 ? 27.600 14.563 -14.650 1.00 93.06 135 ILE A O 1
ATOM 1145 N N . SER A 1 136 ? 25.738 15.807 -14.915 1.00 92.81 136 SER A N 1
ATOM 1146 C CA . SER A 1 136 ? 26.146 16.863 -13.981 1.00 92.81 136 SER A CA 1
ATOM 1147 C C . SER A 1 136 ? 26.266 16.328 -12.549 1.00 92.81 136 SER A C 1
ATOM 1149 O O . SER A 1 136 ? 25.520 15.434 -12.152 1.00 92.81 136 SER A O 1
ATOM 1151 N N . GLU A 1 137 ? 27.177 16.888 -11.747 1.00 93.56 137 GLU A N 1
ATOM 1152 C CA . GLU A 1 137 ? 27.335 16.471 -10.343 1.00 93.56 137 GLU A CA 1
ATOM 1153 C C . GLU A 1 137 ? 26.050 16.681 -9.529 1.00 93.56 137 GLU A C 1
ATOM 1155 O O . GLU A 1 137 ? 25.680 15.826 -8.733 1.00 93.56 137 GLU A O 1
ATOM 1160 N N . GLU A 1 138 ? 25.303 17.756 -9.797 1.00 94.25 138 GLU A N 1
ATOM 1161 C CA . GLU A 1 138 ? 24.008 18.002 -9.151 1.00 94.25 138 GLU A CA 1
ATOM 1162 C C . GLU A 1 138 ? 23.009 16.859 -9.396 1.00 94.25 138 GLU A C 1
ATOM 1164 O O . GLU A 1 138 ? 22.366 16.377 -8.462 1.00 94.25 138 GLU A O 1
ATOM 1169 N N . LEU A 1 139 ? 22.878 16.397 -10.646 1.00 94.62 139 LEU A N 1
ATOM 1170 C CA . LEU A 1 139 ? 21.978 15.292 -10.965 1.00 94.62 139 LEU A CA 1
ATOM 1171 C C . LEU A 1 139 ? 22.511 13.961 -10.420 1.00 94.62 139 LEU A C 1
ATOM 1173 O O . LEU A 1 139 ? 21.719 13.144 -9.957 1.00 94.62 139 LEU A O 1
ATOM 1177 N N . LYS A 1 140 ? 23.833 13.742 -10.412 1.00 95.19 140 LYS A N 1
ATOM 1178 C CA . LYS A 1 140 ? 24.427 12.549 -9.785 1.00 95.19 140 LYS A CA 1
ATOM 1179 C C . LYS A 1 140 ? 24.064 12.451 -8.306 1.00 95.19 140 LYS A C 1
ATOM 1181 O O . LYS A 1 140 ? 23.658 11.378 -7.873 1.00 95.19 140 LYS A O 1
ATOM 1186 N N . GLU A 1 141 ? 24.164 13.543 -7.550 1.00 95.19 141 GLU A N 1
ATOM 1187 C CA . GLU A 1 141 ? 23.792 13.555 -6.128 1.00 95.19 141 GLU A CA 1
ATOM 1188 C C . GLU A 1 141 ? 22.292 13.304 -5.924 1.00 95.19 141 GLU A C 1
ATOM 1190 O O . GLU A 1 141 ? 21.918 12.490 -5.081 1.00 95.19 141 GLU A O 1
ATOM 1195 N N . LYS A 1 142 ? 21.426 13.894 -6.762 1.00 96.12 142 LYS A N 1
ATOM 1196 C CA . LYS A 1 142 ? 19.980 13.592 -6.753 1.00 96.12 142 LYS A CA 1
ATOM 1197 C C . LYS A 1 142 ? 19.695 12.110 -7.019 1.00 96.12 142 LYS A C 1
ATOM 1199 O O . LYS A 1 142 ? 18.856 11.519 -6.345 1.00 96.12 142 LYS A O 1
ATOM 1204 N N . ILE A 1 143 ? 20.398 11.500 -7.977 1.00 95.50 143 ILE A N 1
ATOM 1205 C CA . ILE A 1 143 ? 20.262 10.070 -8.288 1.00 95.50 143 ILE A CA 1
ATOM 1206 C C . ILE A 1 143 ? 20.761 9.214 -7.117 1.00 95.50 143 ILE A C 1
ATOM 1208 O O . ILE A 1 143 ? 20.076 8.268 -6.742 1.00 95.50 143 ILE A O 1
ATOM 1212 N N . LYS A 1 144 ? 21.902 9.543 -6.495 1.00 94.31 144 LYS A N 1
ATOM 1213 C CA . LYS A 1 144 ? 22.401 8.827 -5.304 1.00 94.31 144 LYS A CA 1
ATOM 1214 C C . LYS A 1 144 ? 21.405 8.880 -4.147 1.00 94.31 144 LYS A C 1
ATOM 1216 O O . LYS A 1 144 ? 21.156 7.856 -3.515 1.00 94.31 144 LYS A O 1
ATOM 1221 N N . GLN A 1 145 ? 20.821 10.051 -3.892 1.00 93.69 145 GLN A N 1
ATOM 1222 C CA . GLN A 1 145 ? 19.795 10.211 -2.865 1.00 93.69 145 GLN A CA 1
ATOM 1223 C C . GLN A 1 145 ? 18.577 9.326 -3.165 1.00 93.69 145 GLN A C 1
ATOM 1225 O O . GLN A 1 145 ? 18.198 8.520 -2.318 1.00 93.69 145 GLN A O 1
ATOM 1230 N N . LEU A 1 146 ? 18.033 9.404 -4.386 1.00 94.81 146 LEU A N 1
ATOM 1231 C CA . LEU A 1 146 ? 16.910 8.567 -4.819 1.00 94.81 146 LEU A CA 1
ATOM 1232 C C . LEU A 1 146 ? 17.216 7.072 -4.658 1.00 94.81 146 LEU A C 1
ATOM 1234 O O . LEU A 1 146 ? 16.382 6.308 -4.176 1.00 94.81 146 LEU A O 1
ATOM 1238 N N . ASN A 1 147 ? 18.418 6.652 -5.054 1.00 91.81 147 ASN A N 1
ATOM 1239 C CA . ASN A 1 147 ? 18.841 5.261 -4.958 1.00 91.81 147 ASN A CA 1
ATOM 1240 C C . ASN A 1 147 ? 18.893 4.795 -3.499 1.00 91.81 147 ASN A C 1
ATOM 1242 O O . ASN A 1 147 ? 18.415 3.707 -3.217 1.00 91.81 147 ASN A O 1
ATOM 1246 N N . SER A 1 148 ? 19.398 5.619 -2.575 1.00 86.69 148 SER A N 1
ATOM 1247 C CA . SER A 1 148 ? 19.432 5.315 -1.134 1.00 86.69 148 SER A CA 1
ATOM 1248 C C . SER A 1 148 ? 18.038 5.242 -0.495 1.00 86.69 148 SER A C 1
ATOM 1250 O O . SER A 1 148 ? 17.814 4.434 0.412 1.00 86.69 148 SER A O 1
ATOM 1252 N N . GLU A 1 149 ? 17.103 6.077 -0.959 1.00 87.69 149 GLU A N 1
ATOM 1253 C CA . GLU A 1 149 ? 15.711 6.113 -0.491 1.00 87.69 149 GLU A CA 1
ATOM 1254 C C . GLU A 1 149 ? 14.900 4.907 -0.984 1.00 87.69 149 GLU A C 1
ATOM 1256 O O . GLU A 1 149 ? 14.091 4.357 -0.237 1.00 87.69 149 GLU A O 1
ATOM 1261 N N . LEU A 1 150 ? 15.121 4.473 -2.229 1.00 89.06 150 LEU A N 1
ATOM 1262 C CA . LEU A 1 150 ? 14.367 3.385 -2.862 1.00 89.06 150 LEU A CA 1
ATOM 1263 C C . LEU A 1 150 ? 15.058 2.018 -2.802 1.00 89.06 150 LEU A C 1
ATOM 1265 O O . LEU A 1 150 ? 14.538 1.068 -3.396 1.00 89.06 150 LEU A O 1
ATOM 1269 N N . ASP A 1 151 ? 16.211 1.904 -2.142 1.00 86.69 151 ASP A N 1
ATOM 1270 C CA . ASP A 1 151 ? 17.012 0.680 -2.107 1.00 86.69 151 ASP A CA 1
ATOM 1271 C C . ASP A 1 151 ? 16.278 -0.484 -1.416 1.00 86.69 151 ASP A C 1
ATOM 1273 O O . ASP A 1 151 ? 16.268 -0.630 -0.193 1.00 86.69 151 ASP A O 1
ATOM 1277 N N . ILE A 1 152 ? 15.701 -1.358 -2.242 1.00 86.25 152 ILE A N 1
ATOM 1278 C CA . ILE A 1 152 ? 15.001 -2.582 -1.833 1.00 86.25 152 ILE A CA 1
ATOM 1279 C C . ILE A 1 152 ? 15.943 -3.722 -1.413 1.00 86.25 152 ILE A C 1
ATOM 1281 O O . ILE A 1 152 ? 15.470 -4.808 -1.089 1.00 86.25 152 ILE A O 1
ATOM 1285 N N . GLU A 1 153 ? 17.260 -3.525 -1.452 1.00 83.62 153 GLU A N 1
ATOM 1286 C CA . GLU A 1 153 ? 18.268 -4.505 -1.014 1.00 83.62 153 GLU A CA 1
ATOM 1287 C C . GLU A 1 153 ? 18.959 -4.072 0.293 1.00 83.62 153 GLU A C 1
ATOM 1289 O O . GLU A 1 153 ? 19.672 -4.860 0.924 1.00 83.62 153 GLU A O 1
ATOM 1294 N N . LYS A 1 154 ? 18.688 -2.840 0.751 1.00 81.88 154 LYS A N 1
ATOM 1295 C CA . LYS A 1 154 ? 19.260 -2.229 1.959 1.00 81.88 154 LYS A CA 1
ATOM 1296 C C . LYS A 1 154 ? 18.920 -2.979 3.242 1.00 81.88 154 LYS A C 1
ATOM 1298 O O . LYS A 1 154 ? 19.772 -3.120 4.119 1.00 81.88 154 LYS A O 1
ATOM 1303 N N . TYR A 1 155 ? 17.676 -3.442 3.359 1.00 82.38 155 TYR A N 1
ATOM 1304 C CA . TYR A 1 155 ? 17.151 -4.100 4.555 1.00 82.38 155 TYR A CA 1
ATOM 1305 C C . TYR A 1 155 ? 16.436 -5.406 4.208 1.00 82.38 155 TYR A C 1
ATOM 1307 O O . TYR A 1 155 ? 15.805 -5.480 3.150 1.00 82.38 155 TYR A O 1
ATOM 1315 N N . PRO A 1 156 ? 16.458 -6.407 5.113 1.00 86.00 156 PRO A N 1
ATOM 1316 C CA . PRO A 1 156 ? 15.628 -7.600 5.000 1.00 86.00 156 PRO A CA 1
ATOM 1317 C C . PRO A 1 156 ? 14.170 -7.235 4.712 1.00 86.00 156 PRO A C 1
ATOM 1319 O O . PRO A 1 156 ? 13.585 -6.477 5.477 1.00 86.00 156 PRO A O 1
ATOM 1322 N N . ASN A 1 157 ? 13.585 -7.757 3.637 1.00 86.88 157 ASN A N 1
ATOM 1323 C CA . ASN A 1 157 ? 12.189 -7.552 3.242 1.00 86.88 157 ASN A CA 1
ATOM 1324 C C . ASN A 1 157 ? 11.589 -8.824 2.632 1.00 86.88 157 ASN A C 1
ATOM 1326 O O . ASN A 1 157 ? 12.305 -9.726 2.195 1.00 86.88 157 ASN A O 1
ATOM 1330 N N . PHE A 1 158 ? 10.260 -8.888 2.579 1.00 88.00 158 PHE A N 1
ATOM 1331 C CA . PHE A 1 158 ? 9.543 -9.888 1.791 1.00 88.00 158 PHE A CA 1
ATOM 1332 C C . PHE A 1 158 ? 8.856 -9.212 0.613 1.00 88.00 158 PHE A C 1
ATOM 1334 O O . PHE A 1 158 ? 8.237 -8.164 0.768 1.00 88.00 158 PHE A O 1
ATOM 1341 N N . SER A 1 159 ? 8.911 -9.850 -0.551 1.00 89.19 159 SER A N 1
ATOM 1342 C CA . SER A 1 159 ? 8.207 -9.394 -1.742 1.00 89.19 159 SER A CA 1
ATOM 1343 C C . SER A 1 159 ? 7.472 -10.533 -2.435 1.00 89.19 159 SER A C 1
ATOM 1345 O O . SER A 1 159 ? 7.853 -11.701 -2.377 1.00 89.19 159 SER A O 1
ATOM 1347 N N . SER A 1 160 ? 6.407 -10.165 -3.133 1.00 91.88 160 SER A N 1
ATOM 1348 C CA . SER A 1 160 ? 5.591 -11.059 -3.951 1.00 91.88 160 SER A CA 1
ATOM 1349 C C . SER A 1 160 ? 5.971 -11.032 -5.436 1.00 91.88 160 SER A C 1
ATOM 1351 O O . SER A 1 160 ? 5.397 -11.767 -6.239 1.00 91.88 160 SER A O 1
ATOM 1353 N N . ASP A 1 161 ? 6.932 -10.190 -5.819 1.00 92.44 161 ASP A N 1
ATOM 1354 C CA . ASP A 1 161 ? 7.350 -10.041 -7.208 1.00 92.44 161 ASP A CA 1
ATOM 1355 C C . ASP A 1 161 ? 8.176 -11.235 -7.709 1.00 92.44 161 ASP A C 1
ATOM 1357 O O . ASP A 1 161 ? 8.876 -11.908 -6.946 1.00 92.44 161 ASP A O 1
ATOM 1361 N N . ILE A 1 162 ? 8.111 -11.490 -9.017 1.00 91.81 162 ILE A N 1
ATOM 1362 C CA . ILE A 1 162 ? 8.665 -12.702 -9.633 1.00 91.81 162 ILE A CA 1
ATOM 1363 C C . ILE A 1 162 ? 10.202 -12.756 -9.652 1.00 91.81 162 ILE A C 1
ATOM 1365 O O . ILE A 1 162 ? 10.781 -13.821 -9.879 1.00 91.81 162 ILE A O 1
ATOM 1369 N N . LEU A 1 163 ? 10.861 -11.618 -9.423 1.00 90.94 163 LEU A N 1
ATOM 1370 C CA . LEU A 1 163 ? 12.316 -11.472 -9.369 1.00 90.94 163 LEU A CA 1
ATOM 1371 C C . LEU A 1 163 ? 12.838 -11.305 -7.936 1.00 90.94 163 LEU A C 1
ATOM 1373 O O . LEU A 1 163 ? 14.039 -11.117 -7.747 1.00 90.94 163 LEU A O 1
ATOM 1377 N N . SER A 1 164 ? 11.975 -11.418 -6.925 1.00 89.31 164 SER A N 1
ATOM 1378 C CA . SER A 1 164 ? 12.329 -11.213 -5.517 1.00 89.31 164 SER A CA 1
ATOM 1379 C C . SER A 1 164 ? 13.519 -12.037 -5.042 1.00 89.31 164 SER A C 1
ATOM 1381 O O . SER A 1 164 ? 14.442 -11.502 -4.433 1.00 89.31 164 SER A O 1
ATOM 1383 N N . LEU A 1 165 ? 13.556 -13.314 -5.419 1.00 86.50 165 LEU A N 1
ATOM 1384 C CA . LEU A 1 165 ? 14.629 -14.243 -5.059 1.00 86.50 165 LEU A CA 1
ATOM 1385 C C . LEU A 1 165 ? 15.965 -13.972 -5.772 1.00 86.50 165 LEU A C 1
ATOM 1387 O O . LEU A 1 165 ? 16.927 -14.691 -5.522 1.00 86.50 165 LEU A O 1
ATOM 1391 N N . THR A 1 166 ? 16.036 -12.968 -6.656 1.00 84.12 166 THR A N 1
ATOM 1392 C CA . THR A 1 166 ? 17.286 -12.549 -7.319 1.00 84.12 166 THR A CA 1
ATOM 1393 C C . THR A 1 166 ? 18.047 -11.454 -6.580 1.00 84.12 166 THR A C 1
ATOM 1395 O O . THR A 1 166 ? 19.122 -11.050 -7.028 1.00 84.12 166 THR A O 1
ATOM 1398 N N . ARG A 1 167 ? 17.476 -10.947 -5.485 1.00 82.25 167 ARG A N 1
ATOM 1399 C CA . ARG A 1 167 ? 17.956 -9.775 -4.754 1.00 82.25 167 ARG A CA 1
ATOM 1400 C C . ARG A 1 167 ? 18.545 -10.154 -3.408 1.00 82.25 167 ARG A C 1
ATOM 1402 O O . ARG A 1 167 ? 18.140 -11.144 -2.794 1.00 82.25 167 ARG A O 1
ATOM 1409 N N . TYR A 1 168 ? 19.446 -9.315 -2.915 1.00 80.38 168 TYR A N 1
ATOM 1410 C CA . TYR A 1 168 ? 19.926 -9.439 -1.543 1.00 80.38 168 TYR A CA 1
ATOM 1411 C C . TYR A 1 168 ? 18.869 -9.000 -0.540 1.00 80.38 168 TYR A C 1
ATOM 1413 O O . TYR A 1 168 ? 18.003 -8.186 -0.854 1.00 80.38 168 TYR A O 1
ATOM 1421 N N . ASN A 1 169 ? 18.937 -9.570 0.669 1.00 82.31 169 ASN A N 1
ATOM 1422 C CA . ASN A 1 169 ? 18.034 -9.244 1.770 1.00 82.31 169 ASN A CA 1
ATOM 1423 C C . ASN A 1 169 ? 16.539 -9.337 1.397 1.00 82.31 169 ASN A C 1
ATOM 1425 O O . ASN A 1 169 ? 15.701 -8.704 2.026 1.00 82.31 169 ASN A O 1
ATOM 1429 N N . SER A 1 170 ? 16.179 -10.164 0.414 1.00 86.00 170 SER A N 1
ATOM 1430 C CA . SER A 1 170 ? 14.796 -10.302 -0.037 1.00 86.00 170 SER A CA 1
ATOM 1431 C C . SER A 1 170 ? 14.339 -11.757 0.041 1.00 86.00 170 SER A C 1
ATOM 1433 O O . SER A 1 170 ? 14.973 -12.667 -0.495 1.00 86.00 170 SER A O 1
ATOM 1435 N N . GLY A 1 171 ? 13.228 -11.978 0.736 1.00 86.44 171 GLY A N 1
ATOM 1436 C CA . GLY A 1 171 ? 12.436 -13.200 0.662 1.00 86.44 171 GLY A CA 1
ATOM 1437 C C . GLY A 1 171 ? 11.364 -13.067 -0.418 1.00 86.44 171 GLY A C 1
ATOM 1438 O O . GLY A 1 171 ? 10.841 -11.979 -0.651 1.00 86.44 171 GLY A O 1
ATOM 1439 N N . GLY A 1 172 ? 11.025 -14.177 -1.071 1.00 86.81 172 GLY A N 1
ATOM 1440 C CA . GLY A 1 172 ? 10.141 -14.181 -2.232 1.00 86.81 172 GLY A CA 1
ATOM 1441 C C . GLY A 1 172 ? 9.083 -15.273 -2.203 1.00 86.81 172 GLY A C 1
ATOM 1442 O O . GLY A 1 172 ? 9.306 -16.352 -1.650 1.00 86.81 172 GLY A O 1
ATOM 1443 N N . LEU A 1 173 ? 7.942 -15.013 -2.841 1.00 87.00 173 LEU A N 1
ATOM 1444 C CA . LEU A 1 173 ? 6.932 -16.034 -3.114 1.00 87.00 173 LEU A CA 1
ATOM 1445 C C . LEU A 1 173 ? 7.325 -16.855 -4.351 1.00 87.00 173 LEU A C 1
ATOM 1447 O O . LEU A 1 173 ? 7.633 -16.297 -5.403 1.00 87.00 173 LEU A O 1
ATOM 1451 N N . ILE A 1 174 ? 7.275 -18.185 -4.246 1.00 87.31 174 ILE A N 1
ATOM 1452 C CA . ILE A 1 174 ? 7.420 -19.083 -5.400 1.00 87.31 174 ILE A CA 1
ATOM 1453 C C . ILE A 1 174 ? 6.013 -19.368 -5.941 1.00 87.31 174 ILE A C 1
ATOM 1455 O O . ILE A 1 174 ? 5.236 -20.035 -5.255 1.00 87.31 174 ILE A O 1
ATOM 1459 N N . PRO A 1 175 ? 5.640 -18.855 -7.127 1.00 87.38 175 PRO A N 1
ATOM 1460 C CA . PRO A 1 175 ? 4.305 -19.070 -7.669 1.00 87.38 175 PRO A CA 1
ATOM 1461 C C . PRO A 1 175 ? 4.120 -20.520 -8.120 1.00 87.38 175 PRO A C 1
ATOM 1463 O O . PRO A 1 175 ? 5.001 -21.110 -8.744 1.00 87.38 175 PRO A O 1
ATOM 1466 N N . CYS A 1 176 ? 2.933 -21.065 -7.862 1.00 86.94 176 CYS A N 1
ATOM 1467 C CA . CYS A 1 176 ? 2.585 -22.458 -8.155 1.00 86.94 176 CYS A CA 1
ATOM 1468 C C . CYS A 1 176 ? 1.605 -22.602 -9.333 1.00 86.94 176 CYS A C 1
ATOM 1470 O O . CYS A 1 176 ? 1.145 -23.702 -9.626 1.00 86.94 176 CYS A O 1
ATOM 1472 N N . SER A 1 177 ? 1.249 -21.503 -10.005 1.00 90.38 177 SER A N 1
ATOM 1473 C CA . SER A 1 177 ? 0.347 -21.491 -11.164 1.00 90.38 177 SER A CA 1
ATOM 1474 C C . SER A 1 177 ? 0.693 -20.359 -12.133 1.00 90.38 177 SER A C 1
ATOM 1476 O O . SER A 1 177 ? 1.316 -19.374 -11.737 1.00 90.38 177 SER A O 1
ATOM 1478 N N . LYS A 1 178 ? 0.234 -20.455 -13.389 1.00 91.06 178 LYS A N 1
ATOM 1479 C CA . LYS A 1 178 ? 0.416 -19.394 -14.398 1.00 91.06 178 LYS A CA 1
ATOM 1480 C C . LYS A 1 178 ? -0.196 -18.054 -13.975 1.00 91.06 178 LYS A C 1
ATOM 1482 O O . LYS A 1 178 ? 0.418 -17.014 -14.187 1.00 91.06 178 LYS A O 1
ATOM 1487 N N . LEU A 1 179 ? -1.359 -18.077 -13.317 1.00 93.50 179 LEU A N 1
ATOM 1488 C CA . LEU A 1 179 ? -1.997 -16.874 -12.765 1.00 93.50 179 LEU A CA 1
ATOM 1489 C C . LEU A 1 179 ? -1.086 -16.172 -11.754 1.00 93.50 179 LEU A C 1
ATOM 1491 O O . LEU A 1 179 ? -0.870 -14.966 -11.838 1.00 93.50 179 LEU A O 1
ATOM 1495 N N . GLN A 1 180 ? -0.499 -16.939 -10.834 1.00 92.88 180 GLN A N 1
ATOM 1496 C CA . GLN A 1 180 ? 0.432 -16.411 -9.838 1.00 92.88 180 GLN A CA 1
ATOM 1497 C C . GLN A 1 180 ? 1.756 -15.951 -10.463 1.00 92.88 180 GLN A C 1
ATOM 1499 O O . GLN A 1 180 ? 2.323 -14.956 -10.023 1.00 92.88 180 GLN A O 1
ATOM 1504 N N . VAL A 1 181 ? 2.244 -16.629 -11.508 1.00 93.12 181 VAL A N 1
ATOM 1505 C CA . VAL A 1 181 ? 3.408 -16.161 -12.278 1.00 93.12 181 VAL A CA 1
ATOM 1506 C C . VAL A 1 181 ? 3.114 -14.794 -12.894 1.00 93.12 181 VAL A C 1
ATOM 1508 O O . VAL A 1 181 ? 3.911 -13.873 -12.724 1.00 93.12 181 VAL A O 1
ATOM 1511 N N . LYS A 1 182 ? 1.959 -14.632 -13.548 1.00 94.19 182 LYS A N 1
ATOM 1512 C CA . LYS A 1 182 ? 1.553 -13.369 -14.179 1.00 94.19 182 LYS A CA 1
ATOM 1513 C C . LYS A 1 182 ? 1.374 -12.244 -13.152 1.00 94.19 182 LYS A C 1
ATOM 1515 O O . LYS A 1 182 ? 1.868 -11.141 -13.366 1.00 94.19 182 LYS A O 1
ATOM 1520 N N . ALA A 1 183 ? 0.774 -12.545 -12.002 1.00 94.81 183 ALA A N 1
ATOM 1521 C CA . ALA A 1 183 ? 0.675 -11.626 -10.867 1.00 94.81 183 ALA A CA 1
ATOM 1522 C C . ALA A 1 183 ? 2.062 -11.175 -10.353 1.00 94.81 183 ALA A C 1
ATOM 1524 O O . ALA A 1 183 ? 2.320 -9.983 -10.167 1.00 94.81 183 ALA A O 1
ATOM 1525 N N . GLY A 1 184 ? 3.005 -12.109 -10.206 1.00 94.31 184 GLY A N 1
ATOM 1526 C CA . GLY A 1 184 ? 4.383 -11.792 -9.825 1.00 94.31 184 GLY A CA 1
ATOM 1527 C C . GLY A 1 184 ? 5.120 -10.940 -10.866 1.00 94.31 184 GLY A C 1
ATOM 1528 O O . GLY A 1 184 ? 5.909 -10.071 -10.493 1.00 94.31 184 GLY A O 1
ATOM 1529 N N . VAL A 1 185 ? 4.872 -11.168 -12.162 1.00 95.06 185 VAL A N 1
ATOM 1530 C CA . VAL A 1 185 ? 5.431 -10.364 -13.267 1.00 95.06 185 VAL A CA 1
ATOM 1531 C C . VAL A 1 185 ? 4.945 -8.919 -13.183 1.00 95.06 185 VAL A C 1
ATOM 1533 O O . VAL A 1 185 ? 5.764 -8.000 -13.216 1.00 95.06 185 VAL A O 1
ATOM 1536 N N . LEU A 1 186 ? 3.633 -8.719 -13.015 1.00 96.00 186 LEU A N 1
ATOM 1537 C CA . LEU A 1 186 ? 3.045 -7.392 -12.817 1.00 96.00 186 LEU A CA 1
ATOM 1538 C C . LEU A 1 186 ? 3.703 -6.685 -11.628 1.00 96.00 186 LEU A C 1
ATOM 1540 O O . LEU A 1 186 ? 4.091 -5.526 -11.742 1.00 96.00 186 LEU A O 1
ATOM 1544 N N . LYS A 1 187 ? 3.948 -7.403 -10.527 1.00 94.56 187 LYS A N 1
ATOM 1545 C CA . LYS A 1 187 ? 4.659 -6.843 -9.375 1.00 94.56 187 LYS A CA 1
ATOM 1546 C C . LYS A 1 187 ? 6.102 -6.432 -9.661 1.00 94.56 187 LYS A C 1
ATOM 1548 O O . LYS A 1 187 ? 6.502 -5.363 -9.213 1.00 94.56 187 LYS A O 1
ATOM 1553 N N . SER A 1 188 ? 6.884 -7.202 -10.418 1.00 94.25 188 SER A N 1
ATOM 1554 C CA . SER A 1 188 ? 8.255 -6.774 -10.751 1.00 94.25 188 SER A CA 1
ATOM 1555 C C . SER A 1 188 ? 8.248 -5.531 -11.642 1.00 94.25 188 SER A C 1
ATOM 1557 O O . SER A 1 188 ? 9.076 -4.641 -11.460 1.00 94.25 188 SER A O 1
ATOM 1559 N N . LEU A 1 189 ? 7.285 -5.433 -12.562 1.00 96.50 189 LEU A N 1
ATOM 1560 C CA . LEU A 1 189 ? 7.102 -4.252 -13.405 1.00 96.50 189 LEU A CA 1
ATOM 1561 C C . LEU A 1 189 ? 6.645 -3.023 -12.607 1.00 96.50 189 LEU A C 1
ATOM 1563 O O . LEU A 1 189 ? 7.124 -1.933 -12.901 1.00 96.50 189 LEU A O 1
ATOM 1567 N N . GLU A 1 190 ? 5.804 -3.169 -11.574 1.00 95.75 190 GLU A N 1
ATOM 1568 C CA . GLU A 1 190 ? 5.453 -2.056 -10.669 1.00 95.75 190 GLU A CA 1
ATOM 1569 C C . GLU A 1 190 ? 6.695 -1.442 -10.015 1.00 95.75 190 GLU A C 1
ATOM 1571 O O . GLU A 1 190 ? 6.855 -0.222 -10.023 1.00 95.75 190 GLU A O 1
ATOM 1576 N N . ILE A 1 191 ? 7.607 -2.280 -9.511 1.00 94.06 191 ILE A N 1
ATOM 1577 C CA . ILE A 1 191 ? 8.858 -1.838 -8.870 1.00 94.06 191 ILE A CA 1
ATOM 1578 C C . ILE A 1 191 ? 9.729 -1.058 -9.863 1.00 94.06 191 ILE A C 1
ATOM 1580 O O . ILE A 1 191 ? 10.247 0.013 -9.548 1.00 94.06 191 ILE A O 1
ATOM 1584 N N . ILE A 1 192 ? 9.874 -1.591 -11.078 1.00 95.69 192 ILE A N 1
ATOM 1585 C CA . ILE A 1 192 ? 10.669 -0.985 -12.154 1.00 95.69 192 ILE A CA 1
ATOM 1586 C C . ILE A 1 192 ? 10.068 0.355 -12.603 1.00 95.69 192 ILE A C 1
ATOM 1588 O O . ILE A 1 192 ? 10.794 1.337 -12.789 1.00 95.69 192 ILE A O 1
ATOM 1592 N N . LEU A 1 193 ? 8.745 0.403 -12.780 1.00 96.75 193 LEU A N 1
ATOM 1593 C CA . LEU A 1 193 ? 8.025 1.594 -13.225 1.00 96.75 193 LEU A CA 1
ATOM 1594 C C . LEU A 1 193 ? 8.083 2.707 -12.188 1.00 96.75 193 LEU A C 1
ATOM 1596 O O . LEU A 1 193 ? 8.345 3.848 -12.552 1.00 96.75 193 LEU A O 1
ATOM 1600 N N . GLU A 1 194 ? 7.895 2.389 -10.908 1.00 95.38 194 GLU A N 1
ATOM 1601 C CA . GLU A 1 194 ? 8.007 3.373 -9.829 1.00 95.38 194 GLU A CA 1
ATOM 1602 C C . GLU A 1 194 ? 9.388 4.013 -9.774 1.00 95.38 194 GLU A C 1
ATOM 1604 O O . GLU A 1 194 ? 9.489 5.237 -9.725 1.00 95.38 194 GLU A O 1
ATOM 1609 N N . TYR A 1 195 ? 10.448 3.207 -9.854 1.00 95.81 195 TYR A N 1
ATOM 1610 C CA . TYR A 1 195 ? 11.806 3.736 -9.905 1.00 95.81 195 TYR A CA 1
ATOM 1611 C C . TYR A 1 195 ? 12.019 4.633 -11.133 1.00 95.81 195 TYR A C 1
ATOM 1613 O O . TYR A 1 195 ? 12.565 5.727 -11.018 1.00 95.81 195 TYR A O 1
ATOM 1621 N N . SER A 1 196 ? 11.528 4.217 -12.305 1.00 96.06 196 SER A N 1
ATOM 1622 C CA . SER A 1 196 ? 11.651 4.995 -13.547 1.00 96.06 196 SER A CA 1
ATOM 1623 C C . SER A 1 196 ? 10.871 6.317 -13.503 1.00 96.06 196 SER A C 1
ATOM 1625 O O . SER A 1 196 ? 11.337 7.323 -14.038 1.00 96.06 196 SER A O 1
ATOM 1627 N N . ILE A 1 197 ? 9.700 6.335 -12.858 1.00 97.56 197 ILE A N 1
ATOM 1628 C CA . ILE A 1 197 ? 8.875 7.533 -12.634 1.00 97.56 197 ILE A CA 1
ATOM 1629 C C . ILE A 1 197 ? 9.624 8.535 -11.753 1.00 97.56 197 ILE A C 1
ATOM 1631 O O . ILE A 1 197 ? 9.715 9.711 -12.110 1.00 97.56 197 ILE A O 1
ATOM 1635 N N . GLU A 1 198 ? 10.189 8.089 -10.630 1.00 97.12 198 GLU A N 1
ATOM 1636 C CA . GLU A 1 198 ? 10.942 8.975 -9.737 1.00 97.12 198 GLU A CA 1
ATOM 1637 C C . GLU A 1 198 ? 12.253 9.449 -10.379 1.00 97.12 198 GLU A C 1
ATOM 1639 O O . GLU A 1 198 ? 12.564 10.642 -10.339 1.00 97.12 198 GLU A O 1
ATOM 1644 N N . LEU A 1 199 ? 12.959 8.563 -11.092 1.00 96.69 199 LEU A N 1
ATOM 1645 C CA . LEU A 1 199 ? 14.156 8.914 -11.857 1.00 96.69 199 LEU A CA 1
ATOM 1646 C C . LEU A 1 199 ? 13.855 9.978 -12.928 1.00 96.69 199 LEU A C 1
ATOM 1648 O O . LEU A 1 199 ? 14.640 10.912 -13.111 1.00 96.69 199 LEU A O 1
ATOM 1652 N N . TYR A 1 200 ? 12.702 9.893 -13.601 1.00 96.94 200 TYR A N 1
ATOM 1653 C CA . TYR A 1 200 ? 12.246 10.918 -14.546 1.00 96.94 200 TYR A CA 1
ATOM 1654 C C . TYR A 1 200 ? 12.001 12.262 -13.849 1.00 96.94 200 TYR A C 1
ATOM 1656 O O . TYR A 1 200 ? 12.464 13.300 -14.326 1.00 96.94 200 TYR A O 1
ATOM 1664 N N . LYS A 1 201 ? 11.308 12.264 -12.701 1.00 96.56 201 LYS A N 1
ATOM 1665 C CA . LYS A 1 201 ? 10.990 13.490 -11.947 1.00 96.56 201 LYS A CA 1
ATOM 1666 C C . LYS A 1 201 ? 12.249 14.241 -11.517 1.00 96.56 201 LYS A C 1
ATOM 1668 O O . LYS A 1 201 ? 12.307 15.455 -11.720 1.00 96.56 201 LYS A O 1
ATOM 1673 N N . ILE A 1 202 ? 13.254 13.545 -10.982 1.00 96.25 202 ILE A N 1
ATOM 1674 C CA . ILE A 1 202 ? 14.507 14.183 -10.537 1.00 96.25 202 ILE A CA 1
ATOM 1675 C C . ILE A 1 202 ? 15.404 14.631 -11.699 1.00 96.25 202 ILE A C 1
ATOM 1677 O O . ILE A 1 202 ? 16.235 15.520 -11.519 1.00 96.25 202 ILE A O 1
ATOM 1681 N N . SER A 1 203 ? 15.217 14.054 -12.892 1.00 95.19 203 SER A N 1
ATOM 1682 C CA . SER A 1 203 ? 15.992 14.377 -14.099 1.00 95.19 203 SER A CA 1
ATOM 1683 C C . SER A 1 203 ? 15.459 15.596 -14.864 1.00 95.19 203 SER A C 1
ATOM 1685 O O . SER A 1 203 ? 16.063 15.995 -15.864 1.00 95.19 203 SER A O 1
ATOM 1687 N N . LYS A 1 204 ? 14.352 16.214 -14.414 1.00 92.69 204 LYS A N 1
ATOM 1688 C CA . LYS A 1 204 ? 13.777 17.422 -15.035 1.00 92.69 204 LYS A CA 1
ATOM 1689 C C . LYS A 1 204 ? 14.845 18.512 -15.209 1.00 92.69 204 LYS A C 1
ATOM 1691 O O . LYS A 1 204 ? 15.582 18.818 -14.276 1.00 92.69 204 LYS A O 1
ATOM 1696 N N . GLY A 1 205 ? 14.929 19.080 -16.414 1.00 87.38 205 GLY A N 1
ATOM 1697 C CA . GLY A 1 205 ? 15.978 20.029 -16.809 1.00 87.38 205 GLY A CA 1
ATOM 1698 C C . GLY A 1 205 ? 17.188 19.405 -17.520 1.00 87.38 205 GLY A C 1
ATOM 1699 O O . GLY A 1 205 ? 18.063 20.142 -17.964 1.00 87.38 205 GLY A O 1
ATOM 1700 N N . ASN A 1 206 ? 17.240 18.074 -17.673 1.00 92.06 206 ASN A N 1
ATOM 1701 C CA . ASN A 1 206 ? 18.269 17.364 -18.442 1.00 92.06 206 ASN A CA 1
ATOM 1702 C C . ASN A 1 206 ? 17.624 16.580 -19.600 1.00 92.06 206 ASN A C 1
ATOM 1704 O O . ASN A 1 206 ? 17.476 15.361 -19.523 1.00 92.06 206 ASN A O 1
ATOM 1708 N N . GLU A 1 207 ? 17.238 17.278 -20.672 1.00 90.50 207 GLU A N 1
ATOM 1709 C CA . GLU A 1 207 ? 16.397 16.743 -21.765 1.00 90.50 207 GLU A CA 1
ATOM 1710 C C . GLU A 1 207 ? 16.906 15.432 -22.380 1.00 90.50 207 GLU A C 1
ATOM 1712 O O . GLU A 1 207 ? 16.141 14.497 -22.586 1.00 90.50 207 GLU A O 1
ATOM 1717 N N . ASP A 1 208 ? 18.214 15.304 -22.611 1.00 91.44 208 ASP A N 1
ATOM 1718 C CA . ASP A 1 208 ? 18.766 14.073 -23.186 1.00 91.44 208 ASP A CA 1
ATOM 1719 C C . ASP A 1 208 ? 18.595 12.852 -22.270 1.00 91.44 208 ASP A C 1
ATOM 1721 O O . ASP A 1 208 ? 18.384 11.737 -22.746 1.00 91.44 208 ASP A O 1
ATOM 1725 N N . ILE A 1 209 ? 18.680 13.060 -20.955 1.00 95.25 209 ILE A N 1
ATOM 1726 C CA . ILE A 1 209 ? 18.500 12.008 -19.951 1.00 95.25 209 ILE A CA 1
ATOM 1727 C C . ILE A 1 209 ? 17.007 11.699 -19.793 1.00 95.25 209 ILE A C 1
ATOM 1729 O O . ILE A 1 209 ? 16.626 10.528 -19.743 1.00 95.25 209 ILE A O 1
ATOM 1733 N N . LEU A 1 210 ? 16.157 12.733 -19.790 1.00 94.19 210 LEU A N 1
ATOM 1734 C CA . LEU A 1 210 ? 14.700 12.587 -19.767 1.00 94.19 210 LEU A CA 1
ATOM 1735 C C . LEU A 1 210 ? 14.193 11.764 -20.947 1.00 94.19 210 LEU A C 1
ATOM 1737 O O . LEU A 1 210 ? 13.405 10.846 -20.730 1.00 94.19 210 LEU A O 1
ATOM 1741 N N . ASP A 1 211 ? 14.679 12.033 -22.161 1.00 94.75 211 ASP A N 1
ATOM 1742 C CA . ASP A 1 211 ? 14.327 11.283 -23.371 1.00 94.75 211 ASP A CA 1
ATOM 1743 C C . ASP A 1 211 ? 14.575 9.779 -23.181 1.00 94.75 211 ASP A C 1
ATOM 1745 O O . ASP A 1 211 ? 13.713 8.949 -23.483 1.00 94.75 211 ASP A O 1
ATOM 1749 N N . VAL A 1 212 ? 15.746 9.413 -22.648 1.00 96.56 212 VAL A N 1
ATOM 1750 C CA . VAL A 1 212 ? 16.123 8.012 -22.409 1.00 96.56 212 VAL A CA 1
ATOM 1751 C C . VAL A 1 212 ? 15.231 7.375 -21.346 1.00 96.56 212 VAL A C 1
ATOM 1753 O O . VAL A 1 212 ? 14.675 6.300 -21.581 1.00 96.56 212 VAL A O 1
ATOM 1756 N N . ILE A 1 213 ? 15.033 8.039 -20.204 1.00 96.81 213 ILE A N 1
ATOM 1757 C CA . ILE A 1 213 ? 14.189 7.511 -19.121 1.00 96.81 213 ILE A CA 1
ATOM 1758 C C . ILE A 1 213 ? 12.739 7.361 -19.592 1.00 96.81 213 ILE A C 1
ATOM 1760 O O . ILE A 1 213 ? 12.106 6.340 -19.329 1.00 96.81 213 ILE A O 1
ATOM 1764 N N . LYS A 1 214 ? 12.215 8.329 -20.350 1.00 96.38 214 LYS A N 1
ATOM 1765 C CA . LYS A 1 214 ? 10.856 8.291 -20.904 1.00 96.38 214 LYS A CA 1
ATOM 1766 C C . LYS A 1 214 ? 10.662 7.104 -21.841 1.00 96.38 214 LYS A C 1
ATOM 1768 O O . LYS A 1 214 ? 9.629 6.443 -21.786 1.00 96.38 214 LYS A O 1
ATOM 1773 N N . LYS A 1 215 ? 11.662 6.776 -22.665 1.00 96.62 215 LYS A N 1
ATOM 1774 C CA . LYS A 1 215 ? 11.633 5.589 -23.536 1.00 96.62 215 LYS A CA 1
ATOM 1775 C C . LYS A 1 215 ? 11.641 4.280 -22.754 1.00 96.62 215 LYS A C 1
ATOM 1777 O O . LYS A 1 215 ? 10.913 3.358 -23.133 1.00 96.62 215 LYS A O 1
ATOM 1782 N N . ILE A 1 216 ? 12.438 4.193 -21.687 1.00 96.25 216 ILE A N 1
ATOM 1783 C CA . ILE A 1 216 ? 12.442 3.039 -20.772 1.00 96.25 216 ILE A CA 1
ATOM 1784 C C . ILE A 1 216 ? 11.049 2.882 -20.158 1.00 96.25 216 ILE A C 1
ATOM 1786 O O . ILE A 1 216 ? 10.419 1.838 -20.311 1.00 96.25 216 ILE A O 1
ATOM 1790 N N . LEU A 1 217 ? 10.519 3.965 -19.590 1.00 96.56 217 LEU A N 1
ATOM 1791 C CA . LEU A 1 217 ? 9.223 4.004 -18.922 1.00 96.56 217 LEU A CA 1
ATOM 1792 C C . LEU A 1 217 ? 8.067 3.607 -19.852 1.00 96.56 217 LEU A C 1
ATOM 1794 O O . LEU A 1 217 ? 7.243 2.778 -19.476 1.00 96.56 217 LEU A O 1
ATOM 1798 N N . ILE A 1 218 ? 8.020 4.127 -21.084 1.00 97.19 218 ILE A N 1
ATOM 1799 C CA . ILE A 1 218 ? 7.008 3.733 -22.081 1.00 97.19 218 ILE A CA 1
ATOM 1800 C C . ILE A 1 218 ? 7.121 2.236 -22.417 1.00 97.19 218 ILE A C 1
ATOM 1802 O O . ILE A 1 218 ? 6.106 1.553 -22.560 1.00 97.19 218 ILE A O 1
ATOM 1806 N N . THR A 1 219 ? 8.343 1.711 -22.542 1.00 96.12 219 THR A N 1
ATOM 1807 C CA . THR A 1 219 ? 8.581 0.298 -22.883 1.00 96.12 219 THR A CA 1
ATOM 1808 C C . THR A 1 219 ? 8.127 -0.640 -21.763 1.00 96.12 219 THR A C 1
ATOM 1810 O O . THR A 1 219 ? 7.422 -1.621 -22.027 1.00 96.12 219 THR A O 1
ATOM 1813 N N . ASP A 1 220 ? 8.472 -0.324 -20.516 1.00 97.12 220 ASP A N 1
ATOM 1814 C CA . ASP A 1 220 ? 8.058 -1.105 -19.348 1.00 97.12 220 ASP A CA 1
ATOM 1815 C C . ASP A 1 220 ? 6.548 -0.972 -19.085 1.00 97.12 220 ASP A C 1
ATOM 1817 O O . ASP A 1 220 ? 5.898 -1.963 -18.754 1.00 97.12 220 ASP A O 1
ATOM 1821 N N . LEU A 1 221 ? 5.944 0.203 -19.318 1.00 97.69 221 LEU A N 1
ATOM 1822 C CA . LEU A 1 221 ? 4.502 0.397 -19.133 1.00 97.69 221 LEU A CA 1
ATOM 1823 C C . LEU A 1 221 ? 3.692 -0.414 -20.142 1.00 97.69 221 LEU A C 1
ATOM 1825 O O . LEU A 1 221 ? 2.686 -1.018 -19.776 1.00 97.69 221 LEU A O 1
ATOM 1829 N N . ILE A 1 222 ? 4.126 -0.467 -21.402 1.00 95.75 222 ILE A N 1
ATOM 1830 C CA . ILE A 1 222 ? 3.486 -1.337 -22.397 1.00 95.75 222 ILE A CA 1
ATOM 1831 C C . ILE A 1 222 ? 3.634 -2.801 -21.987 1.00 95.75 222 ILE A C 1
ATOM 1833 O O . ILE A 1 222 ? 2.662 -3.541 -22.074 1.00 95.75 222 ILE A O 1
ATOM 1837 N N . SER A 1 223 ? 4.795 -3.208 -21.466 1.00 95.69 223 SER A N 1
ATOM 1838 C CA . SER A 1 223 ? 4.973 -4.569 -20.945 1.00 95.69 223 SER A CA 1
ATOM 1839 C C . SER A 1 223 ? 4.035 -4.865 -19.770 1.00 95.69 223 SER A C 1
ATOM 1841 O O . SER A 1 223 ? 3.507 -5.971 -19.680 1.00 95.69 223 SER A O 1
ATOM 1843 N N . TYR A 1 224 ? 3.777 -3.888 -18.896 1.00 97.38 224 TYR A N 1
ATOM 1844 C CA . TYR A 1 224 ? 2.801 -4.010 -17.808 1.00 97.38 224 TYR A CA 1
ATOM 1845 C C . TYR A 1 224 ? 1.375 -4.143 -18.345 1.00 97.38 224 TYR A C 1
ATOM 1847 O O . TYR A 1 224 ? 0.649 -5.047 -17.942 1.00 97.38 224 TYR A O 1
ATOM 1855 N N . CYS A 1 225 ? 1.006 -3.310 -19.320 1.00 96.94 225 CYS A N 1
ATOM 1856 C CA . CYS A 1 225 ? -0.296 -3.370 -19.981 1.00 96.94 225 CYS A CA 1
ATOM 1857 C C . CYS A 1 225 ? -0.519 -4.709 -20.688 1.00 96.94 225 CYS A C 1
ATOM 1859 O O . CYS A 1 225 ? -1.579 -5.293 -20.521 1.00 96.94 225 CYS A O 1
ATOM 1861 N N . ASP A 1 226 ? 0.474 -5.207 -21.427 1.00 94.88 226 ASP A N 1
ATOM 1862 C CA . ASP A 1 226 ? 0.387 -6.453 -22.198 1.00 94.88 226 ASP A CA 1
ATOM 1863 C C . ASP A 1 226 ? 0.364 -7.703 -21.293 1.00 94.88 226 ASP A C 1
ATOM 1865 O O . ASP A 1 226 ? -0.212 -8.726 -21.651 1.00 94.88 226 ASP A O 1
ATOM 1869 N N . ASN A 1 227 ? 0.972 -7.637 -20.100 1.00 96.25 227 ASN A N 1
ATOM 1870 C CA . ASN A 1 227 ? 0.849 -8.698 -19.093 1.00 96.25 227 ASN A CA 1
ATOM 1871 C C . ASN A 1 227 ? -0.473 -8.626 -18.320 1.00 96.25 227 ASN A C 1
ATOM 1873 O O . ASN A 1 227 ? -0.928 -9.639 -17.789 1.00 96.25 227 ASN A O 1
ATOM 1877 N N . PHE A 1 228 ? -1.088 -7.448 -18.237 1.00 97.06 228 PHE A N 1
ATOM 1878 C CA . PHE A 1 228 ? -2.384 -7.276 -17.592 1.00 97.06 228 PHE A CA 1
ATOM 1879 C C . PHE A 1 228 ? -3.530 -7.669 -18.533 1.00 97.06 228 PHE A C 1
ATOM 1881 O O . PHE A 1 228 ? -4.388 -8.462 -18.148 1.00 97.06 228 PHE A O 1
ATOM 1888 N N . ILE A 1 229 ? -3.497 -7.167 -19.771 1.00 96.56 229 ILE A N 1
ATOM 1889 C CA . ILE A 1 229 ? -4.499 -7.355 -20.823 1.00 96.56 229 ILE A CA 1
ATOM 1890 C C . ILE A 1 229 ? -3.847 -7.976 -22.058 1.00 96.56 229 ILE A C 1
ATOM 1892 O O . ILE A 1 229 ? -2.864 -7.458 -22.591 1.00 96.56 229 ILE A O 1
ATOM 1896 N N . THR A 1 230 ? -4.433 -9.061 -22.550 1.00 94.00 230 THR A N 1
ATOM 1897 C CA . THR A 1 230 ? -3.916 -9.828 -23.680 1.00 94.00 230 THR A CA 1
ATOM 1898 C C . THR A 1 230 ? -3.944 -9.008 -24.962 1.00 94.00 230 THR A C 1
ATOM 1900 O O . THR A 1 230 ? -4.938 -8.368 -25.313 1.00 94.00 230 THR A O 1
ATOM 1903 N N . ARG A 1 231 ? -2.852 -9.071 -25.726 1.00 89.75 231 ARG A N 1
ATOM 1904 C CA . ARG A 1 231 ? -2.778 -8.434 -27.042 1.00 89.75 231 ARG A CA 1
ATOM 1905 C C . ARG A 1 231 ? -3.627 -9.157 -28.079 1.00 89.75 231 ARG A C 1
ATOM 1907 O O . ARG A 1 231 ? -3.466 -10.349 -28.307 1.00 89.75 231 ARG A O 1
ATOM 1914 N N . THR A 1 232 ? -4.466 -8.394 -28.771 1.00 86.12 232 THR A N 1
ATOM 1915 C CA . THR A 1 232 ? -5.336 -8.880 -29.853 1.00 86.12 232 THR A CA 1
ATOM 1916 C C . THR A 1 232 ? -4.798 -8.564 -31.250 1.00 86.12 232 THR A C 1
ATOM 1918 O O . THR A 1 232 ? -5.294 -9.090 -32.240 1.00 86.12 232 THR A O 1
ATOM 1921 N N . ASP A 1 233 ? -3.763 -7.727 -31.342 1.00 83.88 233 ASP A N 1
ATOM 1922 C CA . ASP A 1 233 ? -3.130 -7.279 -32.586 1.00 83.88 233 ASP A CA 1
ATOM 1923 C C . ASP A 1 233 ? -1.927 -8.146 -33.011 1.00 83.88 233 ASP A C 1
ATOM 1925 O O . ASP A 1 233 ? -1.252 -7.843 -33.996 1.00 83.88 233 ASP A O 1
ATOM 1929 N N . ILE A 1 234 ? -1.639 -9.224 -32.275 1.00 84.50 234 ILE A N 1
ATOM 1930 C CA . ILE A 1 234 ? -0.550 -10.162 -32.570 1.00 84.50 234 ILE A CA 1
ATOM 1931 C C . ILE A 1 234 ? -1.072 -11.321 -33.424 1.00 84.50 234 ILE A C 1
ATOM 1933 O O . ILE A 1 234 ? -2.106 -11.916 -33.136 1.00 84.50 234 ILE A O 1
ATOM 1937 N N . THR A 1 235 ? -0.328 -11.676 -34.474 1.00 85.00 235 THR A N 1
ATOM 1938 C CA . THR A 1 235 ? -0.622 -12.866 -35.282 1.00 85.00 235 THR A CA 1
ATOM 1939 C C . THR A 1 235 ? -0.419 -14.147 -34.459 1.00 85.00 235 THR A C 1
ATOM 1941 O O . THR A 1 235 ? 0.649 -14.289 -33.858 1.00 85.00 235 THR A O 1
ATOM 1944 N N . PRO A 1 236 ? -1.365 -15.107 -34.480 1.00 83.88 236 PRO A N 1
ATOM 1945 C CA . PRO A 1 236 ? -1.193 -16.393 -33.805 1.00 83.88 236 PRO A CA 1
ATOM 1946 C C . PRO A 1 236 ? 0.105 -17.104 -34.219 1.00 83.88 236 PRO A C 1
ATOM 1948 O O . PRO A 1 236 ? 0.442 -17.171 -35.404 1.00 83.88 236 PRO A O 1
ATOM 1951 N N . GLY A 1 237 ? 0.841 -17.629 -33.243 1.00 80.19 237 GLY A N 1
ATOM 1952 C CA . GLY A 1 237 ? 2.154 -18.260 -33.382 1.00 80.19 237 GLY A CA 1
ATOM 1953 C C . GLY A 1 237 ? 3.345 -17.294 -33.388 1.00 80.19 237 GLY A C 1
ATOM 1954 O O . GLY A 1 237 ? 4.489 -17.738 -33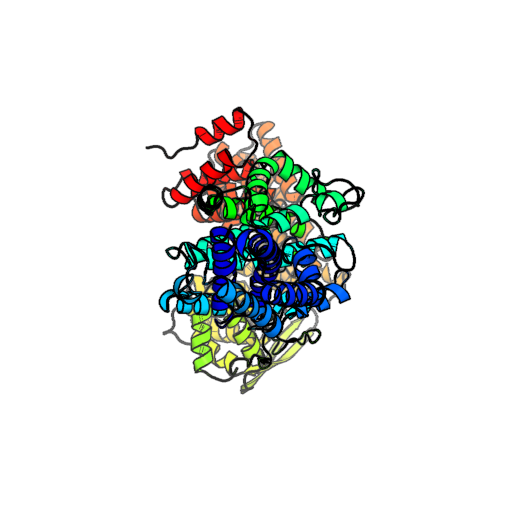.527 1.00 80.19 237 GLY A O 1
ATOM 1955 N N . ALA A 1 238 ? 3.128 -15.980 -33.264 1.00 82.62 238 ALA A N 1
ATOM 1956 C CA . ALA A 1 238 ? 4.224 -15.021 -33.162 1.00 82.62 238 ALA A CA 1
ATOM 1957 C C . ALA A 1 238 ? 4.988 -15.183 -31.838 1.00 82.62 238 ALA A C 1
ATOM 1959 O O . ALA A 1 238 ? 4.424 -15.514 -30.802 1.00 82.62 238 ALA A O 1
ATOM 1960 N N . LYS A 1 239 ? 6.289 -14.868 -31.833 1.00 76.19 239 LYS A N 1
ATOM 1961 C CA . LYS A 1 239 ? 7.139 -14.972 -30.625 1.00 76.19 239 LYS A CA 1
ATOM 1962 C C . LYS A 1 239 ? 6.673 -14.082 -29.467 1.00 76.19 239 LYS A C 1
ATOM 1964 O O . LYS A 1 239 ? 7.044 -14.312 -28.319 1.00 76.19 239 LYS A O 1
ATOM 1969 N N . GLN A 1 240 ? 5.934 -13.032 -29.801 1.00 76.62 240 GLN A N 1
ATOM 1970 C CA . GLN A 1 240 ? 5.389 -12.048 -28.881 1.00 76.62 240 GLN A CA 1
ATOM 1971 C C . GLN A 1 240 ? 4.015 -12.450 -28.329 1.00 76.62 240 GLN A C 1
ATOM 1973 O O . GLN A 1 240 ? 3.524 -11.763 -27.441 1.00 76.62 240 GLN A O 1
ATOM 1978 N N . GLU A 1 241 ? 3.385 -13.500 -28.870 1.00 84.19 241 GLU A N 1
ATOM 1979 C CA . GLU A 1 241 ? 2.080 -13.972 -28.410 1.00 84.19 241 GLU A CA 1
ATOM 1980 C C . GLU A 1 241 ? 2.201 -14.536 -26.993 1.00 84.19 241 GLU A C 1
ATOM 1982 O O . GLU A 1 241 ? 2.981 -15.455 -26.736 1.00 84.19 241 GLU A O 1
ATOM 1987 N N . GLU A 1 242 ? 1.436 -13.960 -26.072 1.00 89.88 242 GLU A N 1
ATOM 1988 C CA . GLU A 1 242 ? 1.371 -14.385 -24.684 1.00 89.88 242 GLU A CA 1
ATOM 1989 C C . GLU A 1 242 ? 0.034 -13.952 -24.084 1.00 89.88 242 GLU A C 1
ATOM 1991 O O . GLU A 1 242 ? -0.447 -12.850 -24.358 1.00 89.88 242 GLU A O 1
ATOM 1996 N N . ASP A 1 243 ? -0.556 -14.818 -23.262 1.00 93.25 243 ASP A N 1
ATOM 1997 C CA . ASP A 1 243 ? -1.786 -14.494 -22.553 1.00 93.25 243 ASP A CA 1
ATOM 1998 C C . ASP A 1 243 ? -1.477 -13.545 -21.380 1.00 93.25 243 ASP A C 1
ATOM 2000 O O . ASP A 1 243 ? -0.580 -13.780 -20.554 1.00 93.25 243 ASP A O 1
ATOM 2004 N N . GLY A 1 244 ? -2.232 -12.452 -21.323 1.00 95.44 244 GLY A N 1
ATOM 2005 C CA . GLY A 1 244 ? -2.315 -11.556 -20.179 1.00 95.44 244 GLY A CA 1
ATOM 2006 C C . GLY A 1 244 ? -3.175 -12.151 -19.063 1.00 95.44 244 GLY A C 1
ATOM 2007 O O . GLY A 1 244 ? -3.779 -13.220 -19.198 1.00 95.44 244 GLY A O 1
ATOM 2008 N N . LEU A 1 245 ? -3.225 -11.456 -17.927 1.00 96.44 245 LEU A N 1
ATOM 2009 C CA . LEU A 1 245 ? -4.012 -11.885 -16.770 1.00 96.44 245 LEU A CA 1
ATOM 2010 C C . LEU A 1 245 ? -5.505 -12.037 -17.110 1.00 96.44 245 LEU A C 1
ATOM 2012 O O . LEU A 1 245 ? -6.134 -12.997 -16.673 1.00 96.44 245 LEU A O 1
ATOM 2016 N N . ASP A 1 246 ? -6.052 -11.125 -17.912 1.00 96.25 246 ASP A N 1
ATOM 2017 C CA . ASP A 1 246 ? -7.447 -11.123 -18.368 1.00 96.25 246 ASP A CA 1
ATOM 2018 C C . ASP A 1 246 ? -7.894 -12.430 -19.040 1.00 96.25 246 ASP A C 1
ATOM 2020 O O . ASP A 1 246 ? -8.975 -12.932 -18.728 1.00 96.25 246 ASP A O 1
ATOM 2024 N N . LYS A 1 247 ? -7.064 -12.987 -19.926 1.00 95.25 247 LYS A N 1
ATOM 2025 C CA . LYS A 1 247 ? -7.359 -14.211 -20.676 1.00 95.25 247 LYS A CA 1
ATOM 2026 C C . LYS A 1 247 ? -7.037 -15.460 -19.872 1.00 95.25 247 LYS A C 1
ATOM 2028 O O . LYS A 1 247 ? -7.776 -16.434 -19.940 1.00 95.25 247 LYS A O 1
ATOM 2033 N N . LEU A 1 248 ? -5.994 -15.428 -19.038 1.00 95.12 248 LEU A N 1
ATOM 2034 C CA . LEU A 1 248 ? -5.700 -16.529 -18.111 1.00 95.12 248 LEU A CA 1
ATOM 2035 C C . LEU A 1 248 ? -6.820 -16.758 -17.082 1.00 95.12 248 LEU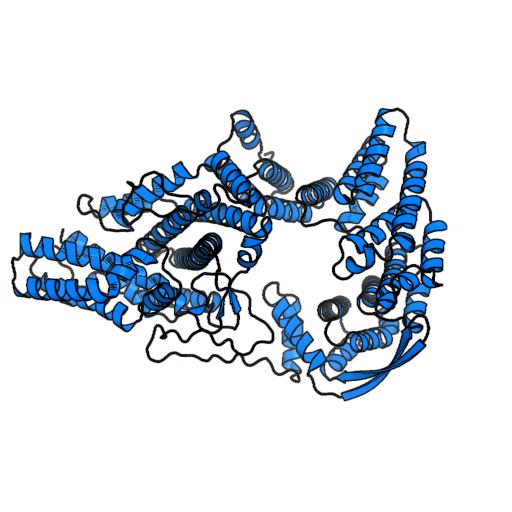 A C 1
ATOM 2037 O O . LEU A 1 248 ? -6.924 -17.856 -16.538 1.00 95.12 248 LEU A O 1
ATOM 2041 N N . LEU A 1 249 ? -7.638 -15.740 -16.801 1.00 95.56 249 LEU A N 1
ATOM 2042 C CA . LEU A 1 249 ? -8.809 -15.844 -15.928 1.00 95.56 249 LEU A CA 1
ATOM 2043 C C . LEU A 1 249 ? -10.033 -16.469 -16.619 1.00 95.56 249 LEU A C 1
ATOM 2045 O O . LEU A 1 249 ? -10.964 -16.891 -15.926 1.00 95.56 249 LEU A O 1
ATOM 2049 N N . GLU A 1 250 ? -10.057 -16.557 -17.950 1.00 93.38 250 GLU A N 1
ATOM 2050 C CA . GLU A 1 250 ? -11.181 -17.139 -18.686 1.00 93.38 250 GLU A CA 1
ATOM 2051 C C . GLU A 1 250 ? -11.361 -18.623 -18.341 1.00 93.38 250 GLU A C 1
ATOM 2053 O O . GLU A 1 250 ? -10.425 -19.419 -18.368 1.00 93.38 250 GLU A O 1
ATOM 2058 N N . GLY A 1 251 ? -12.591 -19.009 -17.990 1.00 86.19 251 GLY A N 1
ATOM 2059 C CA . GLY A 1 251 ? -12.915 -20.389 -17.613 1.00 86.19 251 GLY A CA 1
ATOM 2060 C C . GLY A 1 251 ? -12.396 -20.826 -16.237 1.00 86.19 251 GLY A C 1
ATOM 2061 O O . GLY A 1 251 ? -12.523 -22.003 -15.898 1.00 86.19 251 GLY A O 1
ATOM 2062 N N . THR A 1 252 ? -11.838 -19.911 -15.438 1.00 91.81 252 THR A N 1
ATOM 2063 C CA . THR A 1 252 ? -11.439 -20.173 -14.045 1.00 91.81 252 THR A CA 1
ATOM 2064 C C . THR A 1 252 ? -12.585 -19.906 -13.062 1.00 91.81 252 THR A C 1
ATOM 2066 O O . THR A 1 252 ? -13.593 -19.291 -13.406 1.00 91.81 252 THR A O 1
ATOM 2069 N N . GLU A 1 253 ? -12.434 -20.355 -11.814 1.00 90.69 253 GLU A N 1
ATOM 2070 C CA . GLU A 1 253 ? -13.396 -20.088 -10.732 1.00 90.69 253 GLU A CA 1
ATOM 2071 C C . GLU A 1 253 ? -13.285 -18.669 -10.136 1.00 90.69 253 GLU A C 1
ATOM 2073 O O . GLU A 1 253 ? -14.159 -18.251 -9.376 1.00 90.69 253 GLU A O 1
ATOM 2078 N N . PHE A 1 254 ? -12.253 -17.904 -10.514 1.00 92.56 254 PHE A N 1
ATOM 2079 C CA . PHE A 1 254 ? -11.938 -16.568 -9.988 1.00 92.56 254 PHE A CA 1
ATOM 2080 C C . PHE A 1 254 ? -12.751 -15.466 -10.685 1.00 92.56 254 PHE A C 1
ATOM 2082 O O . PHE A 1 254 ? -12.217 -14.525 -11.285 1.00 92.56 254 PHE A O 1
ATOM 2089 N N . LEU A 1 255 ? -14.079 -15.610 -10.643 1.00 90.06 255 LEU A N 1
ATOM 2090 C CA . LEU A 1 255 ? -15.025 -14.736 -11.341 1.00 90.06 255 LEU A CA 1
ATOM 2091 C C . LEU A 1 255 ? -14.887 -13.272 -10.911 1.00 90.06 255 LEU A C 1
ATOM 2093 O O . LEU A 1 255 ? -15.075 -12.377 -11.733 1.00 90.06 255 LEU A O 1
ATOM 2097 N N . LYS A 1 256 ? -14.514 -13.006 -9.652 1.00 92.75 256 LYS A N 1
ATOM 2098 C CA . LYS A 1 256 ? -14.428 -11.637 -9.138 1.00 92.75 256 LYS A CA 1
ATOM 2099 C C . LYS A 1 256 ? -13.282 -10.862 -9.782 1.00 92.75 256 LYS A C 1
ATOM 2101 O O . LYS A 1 256 ? -13.473 -9.704 -10.148 1.00 92.75 256 LYS A O 1
ATOM 2106 N N . ALA A 1 257 ? -12.123 -11.496 -9.973 1.00 94.50 257 ALA A N 1
ATOM 2107 C CA . ALA A 1 257 ? -11.003 -10.886 -10.692 1.00 94.50 257 ALA A CA 1
ATOM 2108 C C . ALA A 1 257 ? -11.400 -10.514 -12.126 1.00 94.50 257 ALA A C 1
ATOM 2110 O O . ALA A 1 257 ? -11.128 -9.398 -12.574 1.00 94.50 257 ALA A O 1
ATOM 2111 N N . LYS A 1 258 ? -12.088 -11.424 -12.826 1.00 95.12 258 LYS A N 1
ATOM 2112 C CA . LYS A 1 258 ? -12.551 -11.190 -14.197 1.00 95.12 258 LYS A CA 1
ATOM 2113 C C . LYS A 1 258 ? -13.565 -10.046 -14.268 1.00 95.12 258 LYS A C 1
ATOM 2115 O O . LYS A 1 258 ? -13.383 -9.137 -15.072 1.00 95.12 258 LYS A O 1
ATOM 2120 N N . GLU A 1 259 ? -14.554 -10.025 -13.372 1.00 95.19 259 GLU A N 1
ATOM 2121 C CA . GLU A 1 259 ? -15.520 -8.922 -13.255 1.00 95.19 259 GLU A CA 1
ATOM 2122 C C . GLU A 1 259 ? -14.834 -7.560 -13.066 1.00 95.19 259 GLU A C 1
ATOM 2124 O O . GLU A 1 259 ? -15.253 -6.577 -13.672 1.00 95.19 259 GLU A O 1
ATOM 2129 N N . ILE A 1 260 ? -13.781 -7.490 -12.242 1.00 95.88 260 ILE A N 1
ATOM 2130 C CA . ILE A 1 260 ? -13.032 -6.248 -11.995 1.00 95.88 260 ILE A CA 1
ATOM 2131 C C . ILE A 1 260 ? -12.321 -5.764 -13.267 1.00 95.88 260 ILE A C 1
ATOM 2133 O O . ILE A 1 260 ? -12.356 -4.567 -13.564 1.00 95.88 260 ILE A O 1
ATOM 2137 N N . ILE A 1 261 ? -11.688 -6.671 -14.018 1.00 97.00 261 ILE A N 1
ATOM 2138 C CA . ILE A 1 261 ? -11.030 -6.337 -15.291 1.00 97.00 261 ILE A CA 1
ATOM 2139 C C . ILE A 1 261 ? -12.064 -5.876 -16.320 1.00 97.00 261 ILE A C 1
ATOM 2141 O O . ILE A 1 261 ? -11.866 -4.849 -16.967 1.00 97.00 261 ILE A O 1
ATOM 2145 N N . ASP A 1 262 ? -13.181 -6.589 -16.445 1.00 95.69 262 ASP A N 1
ATOM 2146 C CA . ASP A 1 262 ? -14.233 -6.247 -17.401 1.00 95.69 262 ASP A CA 1
ATOM 2147 C C . ASP A 1 262 ? -14.870 -4.891 -17.059 1.00 95.69 262 ASP A C 1
ATOM 2149 O O . ASP A 1 262 ? -15.077 -4.059 -17.941 1.00 95.69 262 ASP A O 1
ATOM 2153 N N . GLU A 1 263 ? -15.126 -4.615 -15.776 1.00 95.44 263 GLU A N 1
ATOM 2154 C CA . GLU A 1 263 ? -15.577 -3.302 -15.296 1.00 95.44 263 GLU A CA 1
ATOM 2155 C C . GLU A 1 263 ? -14.574 -2.196 -15.660 1.00 95.44 263 GLU A C 1
ATOM 2157 O O . GLU A 1 263 ? -14.966 -1.145 -16.172 1.00 95.44 263 GLU A O 1
ATOM 2162 N N . PHE A 1 264 ? -13.278 -2.435 -15.438 1.00 96.75 264 PHE A N 1
ATOM 2163 C CA . PHE A 1 264 ? -12.218 -1.501 -15.811 1.00 96.75 264 PHE A CA 1
ATOM 2164 C C . PHE A 1 264 ? -12.208 -1.216 -17.317 1.00 96.75 264 PHE A C 1
ATOM 2166 O O . PHE A 1 264 ? -12.265 -0.052 -17.710 1.00 96.75 264 PHE A O 1
ATOM 2173 N N . LEU A 1 265 ? -12.205 -2.244 -18.166 1.00 95.81 265 LEU A N 1
ATOM 2174 C CA . LEU A 1 265 ? -12.185 -2.074 -19.623 1.00 95.81 265 LEU A CA 1
ATOM 2175 C C . LEU A 1 265 ? -13.461 -1.406 -20.156 1.00 95.81 265 LEU A C 1
ATOM 2177 O O . LEU A 1 265 ? -13.399 -0.632 -21.116 1.00 95.81 265 LEU A O 1
ATOM 2181 N N . ASN A 1 266 ? -14.613 -1.656 -19.529 1.00 94.81 266 ASN A N 1
ATOM 2182 C CA . ASN A 1 266 ? -15.883 -1.030 -19.898 1.00 94.81 266 ASN A CA 1
ATOM 2183 C C . ASN A 1 266 ? -15.944 0.456 -19.528 1.00 94.81 266 ASN A C 1
ATOM 2185 O O . ASN A 1 266 ? -16.505 1.242 -20.291 1.00 94.81 266 ASN A O 1
ATOM 2189 N N . ASN A 1 267 ? -15.344 0.851 -18.403 1.00 94.12 267 ASN A N 1
ATOM 2190 C CA . ASN A 1 267 ? -15.436 2.219 -17.886 1.00 94.12 267 ASN A CA 1
ATOM 2191 C C . ASN A 1 267 ? -14.225 3.094 -18.233 1.00 94.12 267 ASN A C 1
ATOM 2193 O O . ASN A 1 267 ? -14.344 4.315 -18.214 1.00 94.12 267 ASN A O 1
ATOM 2197 N N . PHE A 1 268 ? -13.067 2.518 -18.554 1.00 95.75 268 PHE A N 1
ATOM 2198 C CA . PHE A 1 268 ? -11.822 3.248 -18.805 1.00 95.75 268 PHE A CA 1
ATOM 2199 C C . PHE A 1 268 ? -11.423 3.211 -20.289 1.00 95.75 268 PHE A C 1
ATOM 2201 O O . PHE A 1 268 ? -11.615 2.210 -20.986 1.00 95.75 268 PHE A O 1
ATOM 2208 N N . LYS A 1 269 ? -10.834 4.297 -20.803 1.00 94.69 269 LYS A N 1
ATOM 2209 C CA . LYS A 1 269 ? -10.325 4.401 -22.186 1.00 94.69 269 LYS A CA 1
ATOM 2210 C C . LYS A 1 269 ? -8.951 3.730 -22.340 1.00 94.69 269 LYS A C 1
ATOM 2212 O O . LYS A 1 269 ? -7.979 4.360 -22.750 1.00 94.69 269 LYS A O 1
ATOM 2217 N N . PHE A 1 270 ? -8.869 2.446 -21.986 1.00 95.06 270 PHE A N 1
ATOM 2218 C CA . PHE A 1 270 ? -7.616 1.682 -21.970 1.00 95.06 270 PHE A CA 1
ATOM 2219 C C . PHE A 1 270 ? -6.955 1.604 -23.356 1.00 95.06 270 PHE A C 1
ATOM 2221 O O . PHE A 1 270 ? -5.817 2.044 -23.512 1.00 95.06 270 PHE A O 1
ATOM 2228 N N . ASP A 1 271 ? -7.680 1.115 -24.368 1.00 92.81 271 ASP A N 1
ATOM 2229 C CA . ASP A 1 271 ? -7.122 0.886 -25.709 1.00 92.81 271 ASP A CA 1
ATOM 2230 C C . ASP A 1 271 ? -6.664 2.176 -26.394 1.00 92.81 271 ASP A C 1
ATOM 2232 O O . ASP A 1 271 ? -5.608 2.204 -27.019 1.00 92.81 271 ASP A O 1
ATOM 2236 N N . GLU A 1 272 ? -7.431 3.261 -26.260 1.00 90.88 272 GLU A N 1
ATOM 2237 C CA . GLU A 1 272 ? -7.099 4.564 -26.850 1.00 90.88 272 GLU A CA 1
ATOM 2238 C C . GLU A 1 272 ? -5.746 5.073 -26.331 1.00 90.88 272 GLU A C 1
ATOM 2240 O O . GLU A 1 272 ? -4.853 5.403 -27.117 1.00 90.88 272 GLU A O 1
ATOM 2245 N N . LYS A 1 273 ? -5.560 5.048 -25.006 1.00 91.81 273 LYS A N 1
ATOM 2246 C CA . LYS A 1 273 ? -4.307 5.461 -24.363 1.00 91.81 273 LYS A CA 1
ATOM 2247 C C . LYS A 1 273 ? -3.151 4.525 -24.709 1.00 91.81 273 LYS A C 1
ATOM 2249 O O . LYS A 1 273 ? -2.062 4.991 -25.047 1.00 91.81 273 LYS A O 1
ATOM 2254 N N . LEU A 1 274 ? -3.380 3.212 -24.664 1.00 94.62 274 LEU A N 1
ATOM 2255 C CA . LEU A 1 274 ? -2.345 2.220 -24.945 1.00 94.62 274 LEU A CA 1
ATOM 2256 C C . LEU A 1 274 ? -1.868 2.274 -26.403 1.00 94.62 274 LEU A C 1
ATOM 2258 O O . LEU A 1 274 ? -0.669 2.176 -26.660 1.00 94.62 274 LEU A O 1
ATOM 2262 N N . ASN A 1 275 ? -2.773 2.473 -27.362 1.00 92.19 275 ASN A N 1
ATOM 2263 C CA . ASN A 1 275 ? -2.429 2.536 -28.784 1.00 92.19 275 ASN A CA 1
ATOM 2264 C C . ASN A 1 275 ? -1.562 3.755 -29.126 1.00 92.19 275 ASN A C 1
ATOM 2266 O O . ASN A 1 275 ? -0.633 3.637 -29.935 1.00 92.19 275 ASN A O 1
ATOM 2270 N N . ASN A 1 276 ? -1.799 4.897 -28.472 1.00 90.06 276 ASN A N 1
ATOM 2271 C CA . ASN A 1 276 ? -0.927 6.064 -28.604 1.00 90.06 276 ASN A CA 1
ATOM 2272 C C . ASN A 1 276 ? 0.509 5.733 -28.147 1.00 90.06 276 ASN A C 1
ATOM 2274 O O . ASN A 1 276 ? 1.474 5.916 -28.892 1.00 90.06 276 ASN A O 1
ATOM 2278 N N . LEU A 1 277 ? 0.650 5.116 -26.967 1.00 94.50 277 LEU A N 1
ATOM 2279 C CA . LEU A 1 277 ? 1.953 4.696 -26.439 1.00 94.50 277 LEU A CA 1
ATOM 2280 C C . LEU A 1 277 ? 2.638 3.647 -27.325 1.00 94.50 277 LEU A C 1
ATOM 2282 O O . LEU A 1 277 ? 3.835 3.757 -27.598 1.00 94.50 277 LEU A O 1
ATOM 2286 N N . ARG A 1 278 ? 1.896 2.646 -27.821 1.00 93.06 278 ARG A N 1
ATOM 2287 C CA . ARG A 1 278 ? 2.424 1.613 -28.731 1.00 93.06 278 ARG A CA 1
ATOM 2288 C C . ARG A 1 278 ? 2.981 2.218 -30.015 1.00 93.06 278 ARG A C 1
ATOM 2290 O O . ARG A 1 278 ? 4.027 1.769 -30.483 1.00 93.06 278 ARG A O 1
ATOM 2297 N N . THR A 1 279 ? 2.328 3.247 -30.553 1.00 91.81 279 THR A N 1
ATOM 2298 C CA . THR A 1 279 ? 2.784 3.950 -31.761 1.00 91.81 279 THR A CA 1
ATOM 2299 C C . THR A 1 279 ? 4.161 4.575 -31.552 1.00 91.81 279 THR A C 1
ATOM 2301 O O . THR A 1 279 ? 5.060 4.355 -32.362 1.00 91.81 279 THR A O 1
ATOM 2304 N N . VAL A 1 280 ? 4.364 5.288 -30.441 1.00 93.81 280 VAL A N 1
ATOM 2305 C CA . VAL A 1 280 ? 5.665 5.894 -30.110 1.00 93.81 280 VAL A CA 1
ATOM 2306 C C . VAL A 1 280 ? 6.706 4.820 -29.785 1.00 93.81 280 VAL A C 1
ATOM 2308 O O . VAL A 1 280 ? 7.821 4.846 -30.317 1.00 93.81 280 VAL A O 1
ATOM 2311 N N . ARG A 1 281 ? 6.337 3.800 -28.999 1.00 93.62 281 ARG A N 1
ATOM 2312 C CA . ARG A 1 281 ? 7.230 2.683 -28.648 1.00 93.62 281 ARG A CA 1
ATOM 2313 C C . ARG A 1 281 ? 7.769 1.959 -29.868 1.00 93.62 281 ARG A C 1
ATOM 2315 O O . ARG A 1 281 ? 8.949 1.606 -29.885 1.00 93.62 281 ARG A O 1
ATOM 2322 N N . ASN A 1 282 ? 6.919 1.729 -30.864 1.00 91.44 282 ASN A N 1
ATOM 2323 C CA . ASN A 1 282 ? 7.274 1.045 -32.104 1.00 91.44 282 ASN A CA 1
ATOM 2324 C C . ASN A 1 282 ? 8.095 1.910 -33.066 1.00 91.44 282 ASN A C 1
ATOM 2326 O O . ASN A 1 282 ? 8.476 1.402 -34.107 1.00 91.44 282 ASN A O 1
ATOM 2330 N N . LYS A 1 283 ? 8.377 3.175 -32.747 1.00 92.19 283 LYS A N 1
ATOM 2331 C CA . LYS A 1 283 ? 9.240 4.032 -33.570 1.00 92.19 283 LYS A CA 1
ATOM 2332 C C . LYS A 1 283 ? 10.544 4.410 -32.879 1.00 92.19 283 LYS A C 1
ATOM 2334 O O . LYS A 1 283 ? 11.571 4.507 -33.542 1.00 92.19 283 LYS A O 1
ATOM 2339 N N . SER A 1 284 ? 10.507 4.693 -31.574 1.00 91.62 284 SER A N 1
ATOM 2340 C CA . SER A 1 284 ? 11.637 5.335 -30.885 1.00 91.62 284 SER A CA 1
ATOM 2341 C C . SER A 1 284 ? 12.074 4.670 -29.580 1.00 91.62 284 SER A C 1
ATOM 2343 O O . SER A 1 284 ? 13.195 4.931 -29.131 1.00 91.62 284 SER A O 1
ATOM 2345 N N . CYS A 1 285 ? 11.235 3.838 -28.949 1.00 92.75 285 CYS A N 1
ATOM 2346 C CA . CYS A 1 285 ? 11.547 3.234 -27.647 1.00 92.75 285 CYS A CA 1
ATOM 2347 C C . CYS A 1 285 ? 12.090 1.806 -27.800 1.00 92.75 285 CYS A C 1
ATOM 2349 O O . CYS A 1 285 ? 13.268 1.575 -27.548 1.00 92.75 285 CYS A O 1
ATOM 2351 N N . GLY A 1 286 ? 11.275 0.863 -28.284 1.00 87.56 286 GLY A N 1
ATOM 2352 C CA . GLY A 1 286 ? 11.657 -0.555 -28.395 1.00 87.56 286 GLY A CA 1
ATOM 2353 C C . GLY A 1 286 ? 12.608 -0.880 -29.556 1.00 87.56 286 GLY A C 1
ATOM 2354 O O . GLY A 1 286 ? 13.124 -1.998 -29.623 1.00 87.56 286 GLY A O 1
ATOM 2355 N N . HIS A 1 287 ? 12.787 0.070 -30.476 1.00 90.81 287 HIS A N 1
ATOM 2356 C CA . HIS A 1 287 ? 13.820 0.133 -31.514 1.00 90.81 287 HIS A CA 1
ATOM 2357 C C . HIS A 1 287 ? 13.881 1.566 -32.082 1.00 90.81 287 HIS A C 1
ATOM 2359 O O . HIS A 1 287 ? 13.071 2.411 -31.686 1.00 90.81 287 HIS A O 1
ATOM 2365 N N . ILE A 1 288 ? 14.811 1.839 -33.002 1.00 92.62 288 ILE A N 1
ATOM 2366 C CA . ILE A 1 288 ? 14.901 3.115 -33.734 1.00 92.62 288 ILE A CA 1
ATOM 2367 C C . ILE A 1 288 ? 14.420 2.920 -35.179 1.00 92.62 288 ILE A C 1
ATOM 2369 O O . ILE A 1 288 ? 15.087 2.250 -35.970 1.00 92.62 288 ILE A O 1
ATOM 2373 N N . ASP A 1 289 ? 13.291 3.534 -35.545 1.00 92.19 289 ASP A N 1
ATOM 2374 C CA . ASP A 1 289 ? 12.792 3.540 -36.923 1.00 92.19 289 ASP A CA 1
ATOM 2375 C C . ASP A 1 289 ? 13.658 4.448 -37.803 1.00 92.19 289 ASP A C 1
ATOM 2377 O O . ASP A 1 289 ? 13.724 5.671 -37.645 1.00 92.19 289 ASP A O 1
ATOM 2381 N N . ILE A 1 290 ? 14.342 3.819 -38.754 1.00 89.56 290 ILE A N 1
ATOM 2382 C CA . ILE A 1 290 ? 15.284 4.470 -39.662 1.00 89.56 290 ILE A CA 1
ATOM 2383 C C . ILE A 1 290 ? 14.599 5.313 -40.739 1.00 89.56 290 ILE A C 1
ATOM 2385 O O . ILE A 1 290 ? 15.263 6.149 -41.356 1.00 89.56 290 ILE A O 1
ATOM 2389 N N . ASN A 1 291 ? 13.300 5.103 -40.971 1.00 91.56 291 ASN A N 1
ATOM 2390 C CA . ASN A 1 291 ? 12.530 5.858 -41.959 1.00 91.56 291 ASN A CA 1
ATOM 2391 C C . ASN A 1 291 ? 12.173 7.261 -41.452 1.00 91.56 291 ASN A C 1
ATOM 2393 O O . ASN A 1 291 ? 11.936 8.169 -42.249 1.00 91.56 291 ASN A O 1
ATOM 2397 N N . ASN A 1 292 ? 12.188 7.464 -40.134 1.00 92.25 292 ASN A N 1
ATOM 2398 C CA . ASN A 1 292 ? 11.892 8.740 -39.499 1.00 92.25 292 ASN A CA 1
ATOM 2399 C C . ASN A 1 292 ? 13.182 9.518 -39.214 1.00 92.25 292 ASN A C 1
ATOM 2401 O O . ASN A 1 292 ? 14.218 8.951 -38.866 1.00 92.25 292 ASN A O 1
ATOM 2405 N N . SER A 1 293 ? 13.138 10.848 -39.332 1.00 94.00 293 SER A N 1
ATOM 2406 C CA . SER A 1 293 ? 14.253 11.694 -38.892 1.00 94.00 293 SER A CA 1
ATOM 2407 C C . SER A 1 293 ? 14.360 11.691 -37.362 1.00 94.00 293 SER A C 1
ATOM 2409 O O . SER A 1 293 ? 13.365 11.508 -36.667 1.00 94.00 293 SER A O 1
ATOM 2411 N N . ILE A 1 294 ? 15.554 11.948 -36.815 1.00 93.62 294 ILE A N 1
ATOM 2412 C CA . ILE A 1 294 ? 15.736 12.050 -35.354 1.00 93.62 294 ILE A CA 1
ATOM 2413 C C . ILE A 1 294 ? 14.848 13.141 -34.751 1.00 93.62 294 ILE A C 1
ATOM 2415 O O . ILE A 1 294 ? 14.282 12.944 -33.682 1.00 93.62 294 ILE A O 1
ATOM 2419 N N . THR A 1 295 ? 14.669 14.259 -35.459 1.00 94.19 295 THR A N 1
ATOM 2420 C CA . THR A 1 295 ? 13.742 15.318 -35.053 1.00 94.19 295 THR A CA 1
ATOM 2421 C C . THR A 1 295 ? 12.310 14.796 -34.962 1.00 94.19 295 THR A C 1
ATOM 2423 O O . THR A 1 295 ? 11.672 15.015 -33.945 1.00 94.19 295 THR A O 1
ATOM 2426 N N . ALA A 1 296 ? 11.832 14.042 -35.960 1.00 94.56 296 ALA A N 1
ATOM 2427 C CA . ALA A 1 296 ? 10.490 13.462 -35.930 1.00 94.56 296 ALA A CA 1
ATOM 2428 C C . ALA A 1 296 ? 10.321 12.442 -34.791 1.00 94.56 296 ALA A C 1
ATOM 2430 O O . ALA A 1 296 ? 9.299 12.446 -34.117 1.00 94.56 296 ALA A O 1
ATOM 2431 N N . LEU A 1 297 ? 11.334 11.604 -34.533 1.00 94.12 297 LEU A N 1
ATOM 2432 C CA . LEU A 1 297 ? 11.309 10.659 -33.410 1.00 94.12 297 LEU A CA 1
ATOM 2433 C C . LEU A 1 297 ? 11.240 11.367 -32.049 1.00 94.12 297 LEU A C 1
ATOM 2435 O O . LEU A 1 297 ? 10.560 10.874 -31.150 1.00 94.12 297 LEU A O 1
ATOM 2439 N N . LYS A 1 298 ? 11.935 12.504 -31.898 1.00 94.00 298 LYS A N 1
ATOM 2440 C CA . LYS A 1 298 ? 11.856 13.343 -30.695 1.00 94.00 298 LYS A CA 1
ATOM 2441 C C . LYS A 1 298 ? 10.487 14.006 -30.569 1.00 94.00 298 LYS A C 1
ATOM 2443 O O . LYS A 1 298 ? 9.867 13.864 -29.531 1.00 94.00 298 LYS A O 1
ATOM 2448 N N . THR A 1 299 ? 9.956 14.597 -31.640 1.00 94.25 299 THR A N 1
ATOM 2449 C CA . THR A 1 299 ? 8.599 15.174 -31.642 1.00 94.25 299 THR A CA 1
ATOM 2450 C C . THR A 1 299 ? 7.534 14.140 -31.258 1.00 94.25 299 THR A C 1
ATOM 2452 O O . THR A 1 299 ? 6.662 14.437 -30.444 1.00 94.25 299 THR A O 1
ATOM 2455 N N . ASP A 1 300 ? 7.619 12.915 -31.789 1.00 93.38 300 ASP A N 1
ATOM 2456 C CA . ASP A 1 300 ? 6.714 11.820 -31.418 1.00 93.38 300 ASP A CA 1
ATOM 2457 C C . ASP A 1 300 ? 6.827 11.495 -29.916 1.00 93.38 300 ASP A C 1
ATOM 2459 O O . ASP A 1 300 ? 5.814 11.296 -29.248 1.00 93.38 300 ASP A O 1
ATOM 2463 N N . LEU A 1 301 ? 8.041 11.478 -29.356 1.00 94.25 301 LEU A N 1
ATOM 2464 C CA . LEU A 1 301 ? 8.259 11.254 -27.925 1.00 94.25 301 LEU A CA 1
ATOM 2465 C C . LEU A 1 301 ? 7.733 12.416 -27.066 1.00 94.25 301 LEU A C 1
ATOM 2467 O O . LEU A 1 301 ? 7.092 12.175 -26.041 1.00 94.25 301 LEU A O 1
ATOM 2471 N N . ASP A 1 302 ? 7.976 13.659 -27.475 1.00 93.00 302 ASP A N 1
ATOM 2472 C CA . ASP A 1 302 ? 7.553 14.886 -26.788 1.00 93.00 302 ASP A CA 1
ATOM 2473 C C . ASP A 1 302 ? 6.031 15.027 -26.746 1.00 93.00 302 ASP A C 1
ATOM 2475 O O . ASP A 1 302 ? 5.490 15.559 -25.779 1.00 93.00 302 ASP A O 1
ATOM 2479 N N . SER A 1 303 ? 5.333 14.469 -27.741 1.00 92.69 303 SER A N 1
ATOM 2480 C CA . SER A 1 303 ? 3.867 14.455 -27.792 1.00 92.69 303 SER A CA 1
ATOM 2481 C C . SER A 1 303 ? 3.210 13.700 -26.629 1.00 92.69 303 SER A C 1
ATOM 2483 O O . SER A 1 303 ? 2.046 13.944 -26.317 1.00 92.69 303 SER A O 1
ATOM 2485 N N . ILE A 1 304 ? 3.940 12.797 -25.964 1.00 92.94 304 ILE A N 1
ATOM 2486 C CA . ILE A 1 304 ? 3.420 12.031 -24.830 1.00 92.94 304 ILE A CA 1
ATOM 2487 C C . ILE A 1 304 ? 3.634 12.810 -23.529 1.00 92.94 304 ILE A C 1
ATOM 2489 O O . ILE A 1 304 ? 4.767 13.004 -23.087 1.00 92.94 304 ILE A O 1
ATOM 2493 N N . ASN A 1 305 ? 2.556 13.209 -22.859 1.00 91.75 305 ASN A N 1
ATOM 2494 C CA . ASN A 1 305 ? 2.640 13.902 -21.575 1.00 91.75 305 ASN A CA 1
ATOM 2495 C C . ASN A 1 305 ? 2.973 12.925 -20.428 1.00 91.75 305 ASN A C 1
ATOM 2497 O O . ASN A 1 305 ? 2.276 11.935 -20.228 1.00 91.75 305 ASN A O 1
ATOM 2501 N N . PHE A 1 306 ? 4.011 13.218 -19.637 1.00 92.44 306 PHE A N 1
ATOM 2502 C CA . PHE A 1 306 ? 4.407 12.382 -18.498 1.00 92.44 306 PHE A CA 1
ATOM 2503 C C . PHE A 1 306 ? 3.314 12.234 -17.429 1.00 92.44 306 PHE A C 1
ATOM 2505 O O . PHE A 1 306 ? 3.098 11.125 -16.945 1.00 92.44 306 PHE A O 1
ATOM 2512 N N . ASP A 1 307 ? 2.599 13.308 -17.089 1.00 90.75 307 ASP A N 1
ATOM 2513 C CA . ASP A 1 307 ? 1.543 13.267 -16.070 1.00 90.75 307 ASP A CA 1
ATOM 2514 C C . ASP A 1 307 ? 0.379 12.366 -16.515 1.00 90.75 307 ASP A C 1
ATOM 2516 O O . ASP A 1 307 ? -0.270 11.715 -15.689 1.00 90.75 307 ASP A O 1
ATOM 2520 N N . GLU A 1 308 ? 0.132 12.282 -17.827 1.00 90.81 308 GLU A N 1
ATOM 2521 C CA . GLU A 1 308 ? -0.826 11.339 -18.407 1.00 90.81 308 GLU A CA 1
ATOM 2522 C C . GLU A 1 308 ? -0.316 9.897 -18.340 1.00 90.81 308 GLU A C 1
ATOM 2524 O O . GLU A 1 308 ? -1.106 9.004 -18.021 1.00 90.81 308 GLU A O 1
ATOM 2529 N N . ILE A 1 309 ? 0.983 9.662 -18.582 1.00 93.12 309 ILE A N 1
ATOM 2530 C CA . ILE A 1 309 ? 1.587 8.331 -18.431 1.00 93.12 309 ILE A CA 1
ATOM 2531 C C . ILE A 1 309 ? 1.479 7.854 -16.977 1.00 93.12 309 ILE A C 1
ATOM 2533 O O . ILE A 1 309 ? 1.001 6.747 -16.726 1.00 93.12 309 ILE A O 1
ATOM 2537 N N . GLU A 1 310 ? 1.892 8.687 -16.016 1.00 94.56 310 GLU A N 1
ATOM 2538 C CA . GLU A 1 310 ? 1.830 8.363 -14.587 1.00 94.56 310 GLU A CA 1
ATOM 2539 C C . GLU A 1 310 ? 0.380 8.100 -14.158 1.00 94.56 310 GLU A C 1
ATOM 2541 O O . GLU A 1 310 ? 0.100 7.116 -13.474 1.00 94.56 310 GLU A O 1
ATOM 2546 N N . SER A 1 311 ? -0.570 8.928 -14.610 1.00 91.69 311 SER A N 1
ATOM 2547 C CA . SER A 1 311 ? -1.998 8.727 -14.336 1.00 91.69 311 SER A CA 1
ATOM 2548 C C . SER A 1 311 ? -2.520 7.402 -14.891 1.00 91.69 311 SER A C 1
ATOM 2550 O O . SER A 1 311 ? -3.228 6.679 -14.188 1.00 91.69 311 SER A O 1
ATOM 2552 N N . PHE A 1 312 ? -2.163 7.073 -16.135 1.00 95.12 312 PHE A N 1
ATOM 2553 C CA . PHE A 1 312 ? -2.582 5.837 -16.786 1.00 95.12 312 PHE A CA 1
ATOM 2554 C C . PHE A 1 312 ? -2.032 4.607 -16.056 1.00 95.12 312 PHE A C 1
ATOM 2556 O O . PHE A 1 312 ? -2.799 3.705 -15.719 1.00 95.12 312 PHE A O 1
ATOM 2563 N N . TYR A 1 313 ? -0.739 4.611 -15.720 1.00 96.62 313 TYR A N 1
ATOM 2564 C CA . TYR A 1 313 ? -0.112 3.567 -14.909 1.00 96.62 313 TYR A CA 1
ATOM 2565 C C . TYR A 1 313 ? -0.810 3.389 -13.555 1.00 96.62 313 TYR A C 1
ATOM 2567 O O . TYR A 1 313 ? -1.210 2.276 -13.208 1.00 96.62 313 TYR A O 1
ATOM 2575 N N . LEU A 1 314 ? -1.000 4.478 -12.801 1.00 94.56 314 LEU A N 1
ATOM 2576 C CA . LEU A 1 314 ? -1.612 4.425 -11.471 1.00 94.56 314 LEU A CA 1
ATOM 2577 C C . LEU A 1 314 ? -3.026 3.844 -11.512 1.00 94.56 314 LEU A C 1
ATOM 2579 O O . LEU A 1 314 ? -3.411 3.118 -10.597 1.00 94.56 314 LEU A O 1
ATOM 2583 N N . GLN A 1 315 ? -3.794 4.124 -12.564 1.00 94.69 315 GLN A N 1
ATOM 2584 C CA . GLN A 1 315 ? -5.132 3.567 -12.720 1.00 94.69 315 GLN A CA 1
ATOM 2585 C C . GLN A 1 315 ? -5.109 2.042 -12.922 1.00 94.69 315 GLN A C 1
ATOM 2587 O O . GLN A 1 315 ? -5.890 1.322 -12.289 1.00 94.69 315 GLN A O 1
ATOM 2592 N N . ILE A 1 316 ? -4.201 1.534 -13.763 1.00 96.50 316 ILE A N 1
ATOM 2593 C CA . ILE A 1 316 ? -4.036 0.087 -13.970 1.00 96.50 316 ILE A CA 1
ATOM 2594 C C . ILE A 1 316 ? -3.563 -0.565 -12.666 1.00 96.50 316 ILE A C 1
ATOM 2596 O O . ILE A 1 316 ? -4.159 -1.543 -12.219 1.00 96.50 316 ILE A O 1
ATOM 2600 N N . LYS A 1 317 ? -2.574 0.036 -11.992 1.00 95.88 317 LYS A N 1
ATOM 2601 C CA . LYS A 1 317 ? -2.062 -0.438 -10.700 1.00 95.88 317 LYS A CA 1
ATOM 2602 C C . LYS A 1 317 ? -3.159 -0.537 -9.640 1.00 95.88 317 LYS A C 1
ATOM 2604 O O . LYS A 1 317 ? -3.248 -1.542 -8.939 1.00 95.88 317 LYS A O 1
ATOM 2609 N N . LYS A 1 318 ? -4.016 0.481 -9.506 1.00 95.12 318 LYS A N 1
ATOM 2610 C CA . LYS A 1 318 ? -5.154 0.437 -8.569 1.00 95.12 318 LYS A CA 1
ATOM 2611 C C . LYS A 1 318 ? -6.124 -0.692 -8.917 1.00 95.12 318 LYS A C 1
ATOM 2613 O O . LYS A 1 318 ? -6.607 -1.379 -8.022 1.00 95.12 318 LYS A O 1
ATOM 2618 N N . THR A 1 319 ? -6.383 -0.912 -10.206 1.00 96.62 319 THR A N 1
ATOM 2619 C CA . THR A 1 319 ? -7.256 -2.003 -10.669 1.00 96.62 319 THR A CA 1
ATOM 2620 C C . THR A 1 319 ? -6.662 -3.361 -10.304 1.00 96.62 319 THR A C 1
ATOM 2622 O O . THR A 1 319 ? -7.358 -4.205 -9.743 1.00 96.62 319 THR A O 1
ATOM 2625 N N . TYR A 1 320 ? -5.362 -3.550 -10.528 1.00 96.31 320 TYR A N 1
ATOM 2626 C CA . TYR A 1 320 ? -4.653 -4.757 -10.115 1.00 96.31 320 TYR A CA 1
ATOM 2627 C C . TYR A 1 320 ? -4.664 -4.949 -8.589 1.00 96.31 320 TYR A C 1
ATOM 2629 O O . TYR A 1 320 ? -4.973 -6.037 -8.110 1.00 96.31 320 TYR A O 1
ATOM 2637 N N . LYS A 1 321 ? -4.457 -3.887 -7.800 1.00 93.81 321 LYS A N 1
ATOM 2638 C CA . LYS A 1 321 ? -4.591 -3.942 -6.333 1.00 93.81 321 LYS A CA 1
ATOM 2639 C C . LYS A 1 321 ? -5.985 -4.368 -5.873 1.00 93.81 321 LYS A C 1
ATOM 2641 O O . LYS A 1 321 ? -6.077 -5.171 -4.949 1.00 93.81 321 LYS A O 1
ATOM 2646 N N . LYS A 1 322 ? -7.050 -3.886 -6.528 1.00 93.94 322 LYS A N 1
ATOM 2647 C CA . LYS A 1 322 ? -8.434 -4.321 -6.255 1.00 93.94 322 LYS A CA 1
ATOM 2648 C C . LYS A 1 322 ? -8.598 -5.826 -6.490 1.00 93.94 322 LYS A C 1
ATOM 2650 O O . LYS A 1 322 ? -9.229 -6.502 -5.682 1.00 93.94 322 LYS A O 1
ATOM 2655 N N . ILE A 1 323 ? -7.997 -6.365 -7.554 1.00 95.31 323 ILE A N 1
ATOM 2656 C CA . ILE A 1 323 ? -7.981 -7.816 -7.808 1.00 95.31 323 ILE A CA 1
ATOM 2657 C C . ILE A 1 323 ? -7.277 -8.547 -6.659 1.00 95.31 323 ILE A C 1
ATOM 2659 O O . ILE A 1 323 ? -7.835 -9.496 -6.111 1.00 95.31 323 ILE A O 1
ATOM 2663 N N . CYS A 1 324 ? -6.095 -8.081 -6.247 1.00 93.56 324 CYS A N 1
ATOM 2664 C CA . CYS A 1 324 ? -5.350 -8.694 -5.148 1.00 93.56 324 CYS A CA 1
ATOM 2665 C C . CYS A 1 324 ? -6.110 -8.664 -3.812 1.00 93.56 324 CYS A C 1
ATOM 2667 O O . CYS A 1 324 ? -6.007 -9.615 -3.042 1.00 93.56 324 CYS A O 1
ATOM 2669 N N . SER A 1 325 ? -6.893 -7.620 -3.526 1.00 89.25 325 SER A N 1
ATOM 2670 C CA . SER A 1 325 ? -7.671 -7.539 -2.282 1.00 89.25 325 SER A CA 1
ATOM 2671 C C . SER A 1 325 ? -8.924 -8.418 -2.274 1.00 89.25 325 SER A C 1
ATOM 2673 O O . SER A 1 325 ? -9.302 -8.929 -1.219 1.00 89.25 325 SER A O 1
ATOM 2675 N N . GLU A 1 326 ? -9.575 -8.588 -3.426 1.00 89.25 326 GLU A N 1
ATOM 2676 C CA . GLU A 1 326 ? -10.884 -9.250 -3.535 1.00 89.25 326 GLU A CA 1
ATOM 2677 C C . GLU A 1 326 ? -10.780 -10.758 -3.810 1.00 89.25 326 GLU A C 1
ATOM 2679 O O . GLU A 1 326 ? -11.723 -11.492 -3.524 1.00 89.25 326 GLU A O 1
ATOM 2684 N N . GLU A 1 327 ? -9.641 -11.242 -4.320 1.00 91.31 327 GLU A N 1
ATOM 2685 C CA . GLU A 1 327 ? -9.453 -12.654 -4.671 1.00 91.31 327 GLU A CA 1
ATOM 2686 C C . GLU A 1 327 ? -8.299 -13.318 -3.921 1.00 91.31 327 GLU A C 1
ATOM 2688 O O . GLU A 1 327 ? -7.136 -12.916 -4.008 1.00 91.31 327 GLU A O 1
ATOM 2693 N N . MET A 1 328 ? -8.612 -14.409 -3.216 1.00 88.44 328 MET A N 1
ATOM 2694 C CA . MET A 1 328 ? -7.689 -15.072 -2.285 1.00 88.44 328 MET A CA 1
ATOM 2695 C C . MET A 1 328 ? -6.392 -15.546 -2.954 1.00 88.44 328 MET A C 1
ATOM 2697 O O . MET A 1 328 ? -5.321 -15.433 -2.359 1.00 88.44 328 MET A O 1
ATOM 2701 N N . VAL A 1 329 ? -6.462 -16.035 -4.198 1.00 91.19 329 VAL A N 1
ATOM 2702 C CA . VAL A 1 329 ? -5.286 -16.513 -4.950 1.00 91.19 329 VAL A CA 1
ATOM 2703 C C . VAL A 1 329 ? -4.261 -15.401 -5.219 1.00 91.19 329 VAL A C 1
ATOM 2705 O O . VAL A 1 329 ? -3.071 -15.691 -5.372 1.00 91.19 329 VAL A O 1
ATOM 2708 N N . PHE A 1 330 ? -4.709 -14.140 -5.225 1.00 93.75 330 PHE A N 1
ATOM 2709 C CA . PHE A 1 330 ? -3.891 -12.958 -5.489 1.00 93.75 330 PHE A CA 1
ATOM 2710 C C . PHE A 1 330 ? -3.525 -12.162 -4.226 1.00 93.75 330 PHE A C 1
ATOM 2712 O O . PHE A 1 330 ? -2.662 -11.291 -4.298 1.00 93.75 330 PHE A O 1
ATOM 2719 N N . GLN A 1 331 ? -4.096 -12.472 -3.056 1.00 91.31 331 GLN A N 1
ATOM 2720 C CA . GLN A 1 331 ? -3.882 -11.698 -1.820 1.00 91.31 331 GLN A CA 1
ATOM 2721 C C . GLN A 1 331 ? -2.412 -11.530 -1.434 1.00 91.31 331 GLN A C 1
ATOM 2723 O O . GLN A 1 331 ? -2.010 -10.435 -1.037 1.00 91.31 331 GLN A O 1
ATOM 2728 N N . ALA A 1 332 ? -1.589 -12.568 -1.609 1.00 90.38 332 ALA A N 1
ATOM 2729 C CA . ALA A 1 332 ? -0.153 -12.490 -1.332 1.00 90.38 332 ALA A CA 1
ATOM 2730 C C . ALA A 1 332 ? 0.570 -11.447 -2.209 1.00 90.38 332 ALA A C 1
ATOM 2732 O O . ALA A 1 332 ? 1.561 -10.864 -1.775 1.00 90.38 332 ALA A O 1
ATOM 2733 N N . PHE A 1 333 ? 0.040 -11.151 -3.399 1.00 92.12 333 PHE A N 1
ATOM 2734 C CA . PHE A 1 333 ? 0.538 -10.113 -4.304 1.00 92.12 333 PHE A CA 1
ATOM 2735 C C . PHE A 1 333 ? 0.054 -8.706 -3.938 1.00 92.12 333 PHE A C 1
ATOM 2737 O O . PHE A 1 333 ? 0.297 -7.767 -4.685 1.00 92.12 333 PHE A O 1
ATOM 2744 N N . SER A 1 334 ? -0.598 -8.518 -2.787 1.00 86.81 334 SER A N 1
ATOM 2745 C CA . SER A 1 334 ? -0.804 -7.182 -2.205 1.00 86.81 334 SER A CA 1
ATOM 2746 C C . SER A 1 334 ? 0.425 -6.688 -1.434 1.00 86.81 334 SER A C 1
ATOM 2748 O O . SER A 1 334 ? 0.501 -5.503 -1.121 1.00 86.81 334 SER A O 1
ATOM 2750 N N . LEU A 1 335 ? 1.375 -7.580 -1.123 1.00 84.06 335 LEU A N 1
ATOM 2751 C CA . LEU A 1 335 ? 2.592 -7.252 -0.386 1.00 84.06 335 LEU A CA 1
ATOM 2752 C C . LEU A 1 335 ? 3.510 -6.357 -1.229 1.00 84.06 335 LEU A C 1
ATOM 2754 O O . LEU A 1 335 ? 3.863 -6.723 -2.354 1.00 84.06 335 LEU A O 1
ATOM 2758 N N . GLU A 1 336 ? 3.901 -5.211 -0.671 1.00 75.31 336 GLU A N 1
ATOM 2759 C CA . GLU A 1 336 ? 4.854 -4.286 -1.284 1.00 75.31 336 GLU A CA 1
ATOM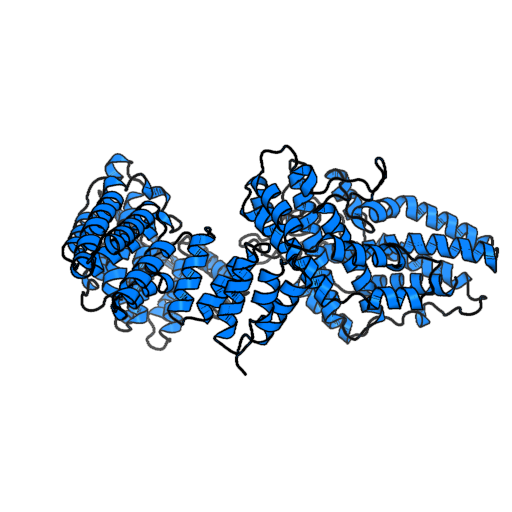 2760 C C . GLU A 1 336 ? 6.289 -4.590 -0.799 1.00 75.31 336 GLU A C 1
ATOM 2762 O O . GLU A 1 336 ? 6.494 -4.860 0.381 1.00 75.31 336 GLU A O 1
ATOM 2767 N N . PRO A 1 337 ? 7.305 -4.526 -1.677 1.00 68.06 337 PRO A N 1
ATOM 2768 C CA . PRO A 1 337 ? 8.689 -4.932 -1.380 1.00 68.06 337 PRO A CA 1
ATOM 2769 C C . PRO A 1 337 ? 9.488 -3.936 -0.529 1.00 68.06 337 PRO A C 1
ATOM 2771 O O . PRO A 1 337 ? 10.652 -4.191 -0.230 1.00 68.06 337 PRO A O 1
ATOM 2774 N N . LYS A 1 338 ? 8.920 -2.765 -0.220 1.00 68.38 338 LYS A N 1
ATOM 2775 C CA . LYS A 1 338 ? 9.648 -1.655 0.417 1.00 68.38 338 LYS A CA 1
ATOM 2776 C C . LYS A 1 338 ? 9.711 -1.781 1.936 1.00 68.38 338 LYS A C 1
ATOM 2778 O O . LYS A 1 338 ? 10.545 -1.138 2.567 1.00 68.38 338 LYS A O 1
ATOM 2783 N N . ASP A 1 339 ? 8.848 -2.609 2.516 1.00 72.88 339 ASP A N 1
ATOM 2784 C CA . ASP A 1 339 ? 8.708 -2.682 3.960 1.00 72.88 339 ASP A CA 1
ATOM 2785 C C . ASP A 1 339 ? 9.752 -3.625 4.559 1.00 72.88 339 ASP A C 1
ATOM 2787 O O . ASP A 1 339 ? 9.887 -4.795 4.181 1.00 72.88 339 ASP A O 1
ATOM 2791 N N . ARG A 1 340 ? 10.494 -3.107 5.538 1.00 80.19 340 ARG A N 1
ATOM 2792 C CA . ARG A 1 340 ? 11.472 -3.886 6.290 1.00 80.19 340 ARG A CA 1
ATOM 2793 C C . ARG A 1 340 ? 10.776 -5.009 7.062 1.00 80.19 340 ARG A C 1
ATOM 2795 O O . ARG A 1 340 ? 9.856 -4.788 7.846 1.00 80.19 340 ARG A O 1
ATOM 2802 N N . ALA A 1 341 ? 11.303 -6.217 6.929 1.00 82.38 341 ALA A N 1
ATOM 2803 C CA . ALA A 1 341 ? 11.011 -7.339 7.800 1.00 82.38 341 ALA A CA 1
ATOM 2804 C C . ALA A 1 341 ? 11.707 -7.130 9.155 1.00 82.38 341 ALA A C 1
ATOM 2806 O O . ALA A 1 341 ? 12.880 -7.453 9.359 1.00 82.38 341 ALA A O 1
ATOM 2807 N N . TYR A 1 342 ? 10.972 -6.537 10.091 1.00 78.44 342 TYR A N 1
ATOM 2808 C CA . TYR A 1 342 ? 11.436 -6.305 11.454 1.00 78.44 342 TYR A CA 1
ATOM 2809 C C . TYR A 1 342 ? 11.777 -7.616 12.186 1.00 78.44 342 TYR A C 1
ATOM 2811 O O . TYR A 1 342 ? 11.167 -8.657 11.952 1.00 78.44 342 TYR A O 1
ATOM 2819 N N . GLY A 1 343 ? 12.774 -7.570 13.074 1.00 74.38 343 GLY A N 1
ATOM 2820 C CA . GLY A 1 343 ? 13.280 -8.740 13.803 1.00 74.38 343 GLY A CA 1
ATOM 2821 C C . GLY A 1 343 ? 14.190 -9.673 12.993 1.00 74.38 343 GLY A C 1
ATOM 2822 O O . GLY A 1 343 ? 14.700 -10.647 13.545 1.00 74.38 343 GLY A O 1
ATOM 2823 N N . ILE A 1 344 ? 14.427 -9.379 11.711 1.00 79.69 344 ILE A N 1
ATOM 2824 C CA . ILE A 1 344 ? 15.317 -10.150 10.840 1.00 79.69 344 ILE A CA 1
ATOM 2825 C C . ILE A 1 344 ? 16.593 -9.344 10.588 1.00 79.69 344 ILE A C 1
ATOM 2827 O O . ILE A 1 344 ? 16.533 -8.196 10.155 1.00 79.69 344 ILE A O 1
ATOM 2831 N N . GLN A 1 345 ? 17.750 -9.947 10.869 1.00 78.25 345 GLN A N 1
ATOM 2832 C CA . GLN A 1 345 ? 19.059 -9.327 10.620 1.00 78.25 345 GLN A CA 1
ATOM 2833 C C . GLN A 1 345 ? 19.519 -9.521 9.172 1.00 78.25 345 GLN A C 1
ATOM 2835 O O . GLN A 1 345 ? 20.153 -8.642 8.601 1.00 78.25 345 GLN A O 1
ATOM 2840 N N . LYS A 1 346 ? 19.188 -10.671 8.573 1.00 79.12 346 LYS A N 1
ATOM 2841 C CA . LYS A 1 346 ? 19.580 -11.039 7.211 1.00 79.12 346 LYS A CA 1
ATOM 2842 C C . LYS A 1 346 ? 18.573 -12.017 6.611 1.00 79.12 346 LYS A C 1
ATOM 2844 O O . LYS A 1 346 ? 18.126 -12.938 7.295 1.00 79.12 346 LYS A O 1
ATOM 2849 N N . LEU A 1 347 ? 18.263 -11.849 5.328 1.00 78.94 347 LEU A N 1
ATOM 2850 C CA . LEU A 1 347 ? 17.584 -12.866 4.521 1.00 78.94 347 LEU A CA 1
ATOM 2851 C C . LEU A 1 347 ? 18.557 -13.396 3.473 1.00 78.94 347 LEU A C 1
ATOM 2853 O O . LEU A 1 347 ? 19.186 -12.626 2.750 1.00 78.94 347 LEU A O 1
ATOM 2857 N N . VAL A 1 348 ? 18.681 -14.719 3.400 1.00 67.12 348 VAL A N 1
ATOM 2858 C CA . VAL A 1 348 ? 19.533 -15.387 2.414 1.00 67.12 348 VAL A CA 1
ATOM 2859 C C . VAL A 1 348 ? 18.638 -15.883 1.282 1.00 67.12 348 VAL A C 1
ATOM 2861 O O . VAL A 1 348 ? 17.916 -16.866 1.444 1.00 67.12 348 VAL A O 1
ATOM 2864 N N . GLY A 1 349 ? 18.650 -15.165 0.158 1.00 61.69 349 GLY A N 1
ATOM 2865 C CA . GLY A 1 349 ? 18.026 -15.609 -1.090 1.00 61.69 349 GLY A CA 1
ATOM 2866 C C . GLY A 1 349 ? 18.824 -16.729 -1.770 1.00 61.69 349 GLY A C 1
ATOM 2867 O O . GLY A 1 349 ? 19.886 -17.140 -1.296 1.00 61.69 349 GLY A O 1
ATOM 2868 N N . ILE A 1 350 ? 18.331 -17.219 -2.911 1.00 63.12 350 ILE A N 1
ATOM 2869 C CA . ILE A 1 350 ? 19.124 -18.094 -3.789 1.00 63.12 350 ILE A CA 1
ATOM 2870 C C . ILE A 1 350 ? 20.319 -17.257 -4.277 1.00 63.12 350 ILE A C 1
ATOM 2872 O O . ILE A 1 350 ? 20.088 -16.144 -4.746 1.00 63.12 350 ILE A O 1
ATOM 2876 N N . PRO A 1 351 ? 21.577 -17.724 -4.160 1.00 53.69 351 PRO A N 1
ATOM 2877 C CA . PRO A 1 351 ? 22.735 -16.908 -4.507 1.00 53.69 351 PRO A CA 1
ATOM 2878 C C . PRO A 1 351 ? 22.698 -16.548 -5.995 1.00 53.69 351 PRO A C 1
ATOM 2880 O O . PRO A 1 351 ? 22.973 -17.375 -6.863 1.00 53.69 351 PRO A O 1
ATOM 2883 N N . VAL A 1 352 ? 22.341 -15.300 -6.285 1.00 63.72 352 VAL A N 1
ATOM 2884 C CA . VAL A 1 352 ? 22.433 -14.696 -7.611 1.00 63.72 352 VAL A CA 1
ATOM 2885 C C . VAL A 1 352 ? 23.736 -13.907 -7.682 1.00 63.72 352 VAL A C 1
ATOM 2887 O O . VAL A 1 352 ? 24.110 -13.240 -6.719 1.00 63.72 352 VAL A O 1
ATOM 2890 N N . LYS A 1 353 ? 24.453 -13.995 -8.813 1.00 72.56 353 LYS A N 1
ATOM 2891 C CA . LYS A 1 353 ? 25.685 -13.221 -9.046 1.00 72.56 353 LYS A CA 1
ATOM 2892 C C . LYS A 1 353 ? 25.379 -11.732 -8.786 1.00 72.56 353 LYS A C 1
ATOM 2894 O O . LYS A 1 353 ? 24.369 -11.263 -9.309 1.00 72.56 353 LYS A O 1
ATOM 2899 N N . PRO A 1 354 ? 26.176 -10.972 -8.012 1.00 74.25 354 PRO A N 1
ATOM 2900 C CA . PRO A 1 354 ? 25.976 -9.525 -7.877 1.00 74.25 354 PRO A CA 1
ATOM 2901 C C . PRO A 1 354 ? 26.077 -8.821 -9.235 1.00 74.25 354 PRO A C 1
ATOM 2903 O O . PRO A 1 354 ? 26.612 -9.379 -10.196 1.00 74.25 354 PRO A O 1
ATOM 2906 N N . PHE A 1 355 ? 25.537 -7.601 -9.335 1.00 80.88 355 PHE A N 1
ATOM 2907 C CA . PHE A 1 355 ? 25.687 -6.824 -10.569 1.00 80.88 355 PHE A CA 1
ATOM 2908 C C . PHE A 1 355 ? 27.158 -6.433 -10.786 1.00 80.88 355 PHE A C 1
ATOM 2910 O O . PHE A 1 355 ? 27.654 -6.553 -11.904 1.00 80.88 355 PHE A O 1
ATOM 2917 N N . GLU A 1 356 ? 27.873 -6.050 -9.724 1.00 79.12 356 GLU A N 1
ATOM 2918 C CA . GLU A 1 356 ? 29.319 -5.777 -9.727 1.00 79.12 356 GLU A CA 1
ATOM 2919 C C . GLU A 1 356 ? 30.110 -6.910 -9.056 1.00 79.12 356 GLU A C 1
ATOM 2921 O O . GLU A 1 356 ? 29.621 -7.557 -8.136 1.00 79.12 356 GLU A O 1
ATOM 2926 N N . LYS A 1 357 ? 31.348 -7.158 -9.504 1.00 63.03 357 LYS A N 1
ATOM 2927 C CA . LYS A 1 357 ? 32.187 -8.282 -9.038 1.00 63.03 357 LYS A CA 1
ATOM 2928 C C . LYS A 1 357 ? 32.498 -8.266 -7.530 1.00 63.03 357 LYS A C 1
ATOM 2930 O O . LYS A 1 357 ? 32.637 -9.345 -6.962 1.00 63.03 357 LYS A O 1
ATOM 2935 N N . ASP A 1 358 ? 32.548 -7.088 -6.900 1.00 56.22 358 ASP A N 1
ATOM 2936 C CA . ASP A 1 358 ? 33.079 -6.905 -5.536 1.00 56.22 358 ASP A CA 1
ATOM 2937 C C . ASP A 1 358 ? 32.044 -6.466 -4.481 1.00 56.22 358 ASP A C 1
ATOM 2939 O O . ASP A 1 358 ? 32.410 -6.087 -3.370 1.00 56.22 358 ASP A O 1
ATOM 2943 N N . SER A 1 359 ? 30.744 -6.540 -4.769 1.00 53.16 359 SER A N 1
ATOM 2944 C CA . SER A 1 359 ? 29.705 -6.098 -3.831 1.00 53.16 359 SER A CA 1
ATOM 2945 C C . SER A 1 359 ? 28.669 -7.190 -3.571 1.00 53.16 359 SER A C 1
ATOM 2947 O O . SER A 1 359 ? 27.549 -7.192 -4.083 1.00 53.16 359 SER A O 1
ATOM 2949 N N . ILE A 1 360 ? 29.032 -8.121 -2.689 1.00 52.53 360 ILE A N 1
ATOM 2950 C CA . ILE A 1 360 ? 28.035 -8.713 -1.796 1.00 52.53 360 ILE A CA 1
ATOM 2951 C C . ILE A 1 360 ? 28.165 -7.949 -0.480 1.00 52.53 360 ILE A C 1
ATOM 2953 O O . ILE A 1 360 ? 28.908 -8.391 0.399 1.00 52.53 360 ILE A O 1
ATOM 2957 N N . PRO A 1 361 ? 27.507 -6.788 -0.304 1.00 53.62 361 PRO A N 1
ATOM 2958 C CA . PRO A 1 361 ? 27.239 -6.355 1.044 1.00 53.62 361 PRO A CA 1
ATOM 2959 C C . PRO A 1 361 ? 26.283 -7.407 1.600 1.00 53.62 361 PRO A C 1
ATOM 2961 O O . PRO A 1 361 ? 25.075 -7.371 1.383 1.00 53.62 361 PRO A O 1
ATOM 2964 N N . GLU A 1 362 ? 26.826 -8.401 2.296 1.00 54.38 362 GLU A N 1
ATOM 2965 C CA . GLU A 1 362 ? 26.062 -9.064 3.335 1.00 54.38 362 GLU A CA 1
ATOM 2966 C C . GLU A 1 362 ? 25.826 -8.003 4.409 1.00 54.38 362 GLU A C 1
ATOM 2968 O O . GLU A 1 362 ? 26.523 -7.945 5.418 1.00 54.38 362 GLU A O 1
ATOM 2973 N N . THR A 1 363 ? 24.905 -7.077 4.154 1.00 57.81 363 THR A N 1
ATOM 2974 C CA . THR A 1 363 ? 24.488 -6.086 5.132 1.00 57.81 363 THR A CA 1
ATOM 2975 C C . THR A 1 363 ? 23.632 -6.829 6.135 1.00 57.81 363 THR A C 1
ATOM 2977 O O . THR A 1 363 ? 22.408 -6.892 6.023 1.00 57.81 363 THR A O 1
ATOM 2980 N N . GLU A 1 364 ? 24.305 -7.458 7.099 1.00 65.50 364 GLU A N 1
ATOM 2981 C CA . GLU A 1 364 ? 23.681 -7.795 8.362 1.00 65.50 364 GLU A CA 1
ATOM 2982 C C . GLU A 1 364 ? 23.154 -6.484 8.935 1.00 65.50 364 GLU A C 1
ATOM 2984 O O . GLU A 1 364 ? 23.908 -5.561 9.256 1.00 65.50 364 GLU A O 1
ATOM 2989 N N . PHE A 1 365 ? 21.834 -6.373 9.004 1.00 72.69 365 PHE A N 1
ATOM 2990 C CA . PHE A 1 365 ? 21.232 -5.264 9.699 1.00 72.69 365 PHE A CA 1
ATOM 2991 C C . PHE A 1 365 ? 21.511 -5.447 11.190 1.00 72.69 365 PHE A C 1
ATOM 2993 O O . PHE A 1 365 ? 20.950 -6.335 11.839 1.00 72.69 365 PHE A O 1
ATOM 3000 N N . LEU A 1 366 ? 22.381 -4.598 11.733 1.00 74.25 366 LEU A N 1
ATOM 3001 C CA . LEU A 1 366 ? 22.647 -4.551 13.161 1.00 74.25 366 LEU A CA 1
ATOM 3002 C C . LEU A 1 366 ? 21.538 -3.743 13.842 1.00 74.25 366 LEU A C 1
ATOM 3004 O O . LEU A 1 366 ? 21.434 -2.535 13.610 1.00 74.25 366 LEU A O 1
ATOM 3008 N N . PRO A 1 367 ? 20.688 -4.378 14.668 1.00 74.19 367 PRO A N 1
ATOM 3009 C CA . PRO A 1 367 ? 19.659 -3.648 15.378 1.00 74.19 367 PRO A CA 1
ATOM 3010 C C . PRO A 1 367 ? 20.277 -2.651 16.365 1.00 74.19 367 PRO A C 1
ATOM 3012 O O . PRO A 1 367 ? 21.355 -2.907 16.911 1.00 74.19 367 PRO A O 1
ATOM 3015 N N . PRO A 1 368 ? 19.591 -1.525 16.629 1.00 84.94 368 PRO A N 1
ATOM 3016 C CA . PRO A 1 368 ? 20.033 -0.575 17.639 1.00 84.94 368 PRO A CA 1
ATOM 3017 C C . PRO A 1 368 ? 20.183 -1.254 19.003 1.00 84.94 368 PRO A C 1
ATOM 3019 O O . PRO A 1 368 ? 19.429 -2.168 19.349 1.00 84.94 368 PRO A O 1
ATOM 3022 N N . ASN A 1 369 ? 21.145 -0.791 19.802 1.00 88.69 369 ASN A N 1
ATOM 3023 C CA . ASN A 1 369 ? 21.379 -1.348 21.130 1.00 88.69 369 ASN A CA 1
ATOM 3024 C C . ASN A 1 369 ? 20.172 -1.085 22.046 1.00 88.69 369 ASN A C 1
ATOM 3026 O O . ASN A 1 369 ? 19.904 0.061 22.403 1.00 88.69 369 ASN A O 1
ATOM 3030 N N . VAL A 1 370 ? 19.503 -2.162 22.470 1.00 91.81 370 VAL A N 1
ATOM 3031 C CA . VAL A 1 370 ? 18.299 -2.146 23.324 1.00 91.81 370 VAL A CA 1
ATOM 3032 C C . VAL A 1 370 ? 18.533 -1.639 24.750 1.00 91.81 370 VAL A C 1
ATOM 3034 O O . VAL A 1 370 ? 17.574 -1.499 25.505 1.00 91.81 370 VAL A O 1
ATOM 3037 N N . ASN A 1 371 ? 19.783 -1.397 25.148 1.00 91.56 371 ASN A N 1
ATOM 3038 C CA . ASN A 1 371 ? 20.163 -0.893 26.471 1.00 91.56 371 ASN A CA 1
ATOM 3039 C C . ASN A 1 371 ? 20.731 0.535 26.439 1.00 91.56 371 ASN A C 1
ATOM 3041 O O . ASN A 1 371 ? 21.192 1.028 27.467 1.00 91.56 371 ASN A O 1
ATOM 3045 N N . ASP A 1 372 ? 20.737 1.194 25.280 1.00 91.75 372 ASP A N 1
ATOM 3046 C CA . ASP A 1 372 ? 21.231 2.563 25.151 1.00 91.75 372 ASP A CA 1
ATOM 3047 C C . ASP A 1 372 ? 20.105 3.583 25.395 1.00 91.75 372 ASP A C 1
ATOM 3049 O O . ASP A 1 372 ? 19.123 3.660 24.650 1.00 91.75 372 ASP A O 1
ATOM 3053 N N . LEU A 1 373 ? 20.270 4.398 26.439 1.00 88.50 373 LEU A N 1
ATOM 3054 C CA . LEU A 1 373 ? 19.319 5.443 26.816 1.00 88.50 373 LEU A CA 1
ATOM 3055 C C . LEU A 1 373 ? 19.192 6.533 25.741 1.00 88.50 373 LEU A C 1
ATOM 3057 O O . LEU A 1 373 ? 18.109 7.094 25.564 1.00 88.50 373 LEU A O 1
ATOM 3061 N N . HIS A 1 374 ? 20.268 6.829 25.003 1.00 92.00 374 HIS A N 1
ATOM 3062 C CA . HIS A 1 374 ? 20.206 7.785 23.899 1.00 92.00 374 HIS A CA 1
ATOM 3063 C C . HIS A 1 374 ? 19.269 7.274 22.800 1.00 92.00 374 HIS A C 1
ATOM 3065 O O . HIS A 1 374 ? 18.423 8.024 22.311 1.00 92.00 374 HIS A O 1
ATOM 3071 N N . ASN A 1 375 ? 19.331 5.974 22.495 1.00 92.94 375 ASN A N 1
ATOM 3072 C CA . ASN A 1 375 ? 18.412 5.349 21.548 1.00 92.94 375 ASN A CA 1
ATOM 3073 C C . ASN A 1 375 ? 16.962 5.395 22.046 1.00 92.94 375 ASN A C 1
ATOM 3075 O O . ASN A 1 375 ? 16.071 5.625 21.235 1.00 92.94 375 ASN A O 1
ATOM 3079 N N . TYR A 1 376 ? 16.694 5.250 23.351 1.00 94.62 376 TYR A N 1
ATOM 3080 C CA . TYR A 1 376 ? 15.324 5.410 23.869 1.00 94.62 376 TYR A CA 1
ATOM 3081 C C . TYR A 1 376 ? 14.760 6.790 23.543 1.00 94.62 376 TYR A C 1
ATOM 3083 O O . TYR A 1 376 ? 13.664 6.878 22.997 1.00 94.62 376 TYR A O 1
ATOM 3091 N N . GLN A 1 377 ? 15.516 7.859 23.800 1.00 92.12 377 GLN A N 1
ATOM 3092 C CA . GLN A 1 377 ? 15.044 9.208 23.497 1.00 92.12 377 GLN A CA 1
ATOM 3093 C C . GLN A 1 377 ? 14.847 9.416 21.990 1.00 92.12 377 GLN A C 1
ATOM 3095 O O . GLN A 1 377 ? 13.823 9.956 21.569 1.00 92.12 377 GLN A O 1
ATOM 3100 N N . THR A 1 378 ? 15.807 8.967 21.181 1.00 93.94 378 THR A N 1
ATOM 3101 C CA . THR A 1 378 ? 15.753 9.091 19.721 1.00 93.94 378 THR A CA 1
ATOM 3102 C C . THR A 1 378 ? 14.528 8.378 19.160 1.00 93.94 378 THR A C 1
ATOM 3104 O O . THR A 1 378 ? 13.691 9.022 18.533 1.00 93.94 378 THR A O 1
ATOM 3107 N N . TYR A 1 379 ? 14.348 7.086 19.448 1.00 94.00 379 TYR A N 1
ATOM 3108 C CA . TYR A 1 379 ? 13.207 6.321 18.941 1.00 94.00 379 TYR A CA 1
ATOM 3109 C C . TYR A 1 379 ? 11.874 6.775 19.534 1.00 94.00 379 TYR A C 1
ATOM 3111 O O . TYR A 1 379 ? 10.861 6.726 18.842 1.00 94.00 379 TYR A O 1
ATOM 3119 N N . PHE A 1 380 ? 11.844 7.283 20.770 1.00 94.44 380 PHE A N 1
ATOM 3120 C CA . PHE A 1 380 ? 10.623 7.867 21.323 1.00 94.44 380 PHE A CA 1
ATOM 3121 C C . PHE A 1 380 ? 10.165 9.080 20.505 1.00 94.44 380 PHE A C 1
ATOM 3123 O O . PHE A 1 380 ? 8.979 9.206 20.202 1.00 94.44 380 PHE A O 1
ATOM 3130 N N . ASN A 1 381 ? 11.093 9.935 20.073 1.00 92.19 381 ASN A N 1
ATOM 3131 C CA . ASN A 1 381 ? 10.777 11.062 19.195 1.00 92.19 381 ASN A CA 1
ATOM 3132 C C . ASN A 1 381 ? 10.294 10.592 17.807 1.00 92.19 381 ASN A C 1
ATOM 3134 O O . ASN A 1 381 ? 9.394 11.205 17.240 1.00 92.19 381 ASN A O 1
ATOM 3138 N N . LEU A 1 382 ? 10.823 9.476 17.289 1.00 92.88 382 LEU A N 1
ATOM 3139 C CA . LEU A 1 382 ? 10.435 8.928 15.980 1.00 92.88 382 LEU A CA 1
ATOM 3140 C C . LEU A 1 382 ? 9.021 8.330 15.931 1.00 92.88 382 LEU A C 1
ATOM 3142 O O . LEU A 1 382 ? 8.484 8.152 14.842 1.00 92.88 382 LEU A O 1
ATOM 3146 N N . LEU A 1 383 ? 8.379 8.067 17.073 1.00 91.88 383 LEU A N 1
ATOM 3147 C CA . LEU A 1 383 ? 7.000 7.557 17.106 1.00 91.88 383 LEU A CA 1
ATOM 3148 C C . LEU A 1 383 ? 5.969 8.521 16.489 1.00 91.88 383 LEU A C 1
ATOM 3150 O O . LEU A 1 383 ? 4.894 8.066 16.104 1.00 91.88 383 LEU A O 1
ATOM 3154 N N . ASP A 1 384 ? 6.282 9.817 16.366 1.00 88.00 384 ASP A N 1
ATOM 3155 C CA . ASP A 1 384 ? 5.401 10.796 15.704 1.00 88.00 384 ASP A CA 1
ATOM 3156 C C . ASP A 1 384 ? 5.580 10.819 14.172 1.00 88.00 384 ASP A C 1
ATOM 3158 O O . ASP A 1 384 ? 4.777 11.418 13.451 1.00 88.00 384 ASP A O 1
ATOM 3162 N N . SER A 1 385 ? 6.631 10.174 13.654 1.00 88.38 385 SER A N 1
ATOM 3163 C CA . SER A 1 385 ? 6.925 10.108 12.222 1.00 88.38 385 SER A CA 1
ATOM 3164 C C . SER A 1 385 ? 6.079 9.036 11.548 1.00 88.38 385 SER A C 1
ATOM 3166 O O . SER A 1 385 ? 6.176 7.865 11.890 1.00 88.38 385 SER A O 1
ATOM 3168 N N . LYS A 1 386 ? 5.306 9.396 10.516 1.00 80.25 386 LYS A N 1
ATOM 3169 C CA . LYS A 1 386 ? 4.521 8.412 9.745 1.00 80.25 386 LYS A CA 1
ATOM 3170 C C . LYS A 1 386 ? 5.380 7.330 9.087 1.00 80.25 386 LYS A C 1
ATOM 3172 O O . LYS A 1 386 ? 4.904 6.217 8.914 1.00 80.25 386 LYS A O 1
ATOM 3177 N N . GLU A 1 387 ? 6.610 7.665 8.711 1.00 78.38 387 GLU A N 1
ATOM 3178 C CA . GLU A 1 387 ? 7.522 6.759 8.005 1.00 78.38 387 GLU A CA 1
ATOM 3179 C C . GLU A 1 387 ? 8.307 5.870 8.975 1.00 78.38 387 GLU A C 1
ATOM 3181 O O . GLU A 1 387 ? 8.569 4.709 8.679 1.00 78.38 387 GLU A O 1
ATOM 3186 N N . GLN A 1 388 ? 8.656 6.396 10.154 1.00 85.25 388 GLN A N 1
ATOM 3187 C CA . GLN A 1 388 ? 9.549 5.724 11.108 1.00 85.25 388 GLN A CA 1
ATOM 3188 C C . GLN A 1 388 ? 8.827 5.173 12.346 1.00 85.25 388 GLN A C 1
ATOM 3190 O O . GLN A 1 388 ? 9.453 4.510 13.175 1.00 85.25 388 GLN A O 1
ATOM 3195 N N . HIS A 1 389 ? 7.516 5.397 12.471 1.00 90.19 389 HIS A N 1
ATOM 3196 C CA . HIS A 1 389 ? 6.710 4.923 13.596 1.00 90.19 389 HIS A CA 1
ATOM 3197 C C . HIS A 1 389 ? 6.843 3.410 13.807 1.00 90.19 389 HIS A C 1
ATOM 3199 O O . HIS A 1 389 ? 7.110 2.964 14.920 1.00 90.19 389 HIS A O 1
ATOM 3205 N N . GLU A 1 390 ? 6.727 2.610 12.744 1.00 87.56 390 GLU A N 1
ATOM 3206 C CA . GLU A 1 390 ? 6.804 1.146 12.832 1.00 87.56 390 GLU A CA 1
ATOM 3207 C C . GLU A 1 390 ? 8.182 0.647 13.290 1.00 87.56 390 GLU A C 1
ATOM 3209 O O . GLU A 1 390 ? 8.276 -0.330 14.046 1.00 87.56 390 GLU A O 1
ATOM 3214 N N . GLU A 1 391 ? 9.246 1.344 12.883 1.00 86.81 391 GLU A N 1
ATOM 3215 C CA . GLU A 1 391 ? 10.610 1.060 13.318 1.00 86.81 391 GLU A CA 1
ATOM 3216 C C . GLU A 1 391 ? 10.794 1.386 14.798 1.00 86.81 391 GLU A C 1
ATOM 3218 O O . GLU A 1 391 ? 11.269 0.538 15.556 1.00 86.81 391 GLU A O 1
ATOM 3223 N N . ALA A 1 392 ? 10.345 2.563 15.232 1.00 91.75 392 ALA A N 1
ATOM 3224 C CA . ALA A 1 392 ? 10.372 2.961 16.634 1.00 91.75 392 ALA A CA 1
ATOM 3225 C C . ALA A 1 392 ? 9.540 2.031 17.521 1.00 91.75 392 ALA A C 1
ATOM 3227 O O . ALA A 1 392 ? 10.010 1.570 18.565 1.00 91.75 392 ALA A O 1
ATOM 3228 N N . ARG A 1 393 ? 8.329 1.677 17.084 1.00 93.00 393 ARG A N 1
ATOM 3229 C CA . ARG A 1 393 ? 7.470 0.723 17.784 1.00 93.00 393 ARG A CA 1
ATOM 3230 C C . ARG A 1 393 ? 8.143 -0.642 17.896 1.00 93.00 393 ARG A C 1
ATOM 3232 O O . ARG A 1 393 ? 8.148 -1.231 18.974 1.00 93.00 393 ARG A O 1
ATOM 3239 N N . HIS A 1 394 ? 8.732 -1.157 16.813 1.00 90.38 394 HIS A N 1
ATOM 3240 C CA . HIS A 1 394 ? 9.448 -2.437 16.864 1.00 90.38 394 HIS A CA 1
ATOM 3241 C C . HIS A 1 394 ? 10.672 -2.375 17.785 1.00 90.38 394 HIS A C 1
ATOM 3243 O O . HIS A 1 394 ? 10.887 -3.294 18.573 1.00 90.38 394 HIS A O 1
ATOM 3249 N N . TYR A 1 395 ? 11.439 -1.284 17.734 1.00 92.38 395 TYR A N 1
ATOM 3250 C CA . TYR A 1 395 ? 12.566 -1.069 18.635 1.00 92.38 395 TYR A CA 1
ATOM 3251 C C . TYR A 1 395 ? 12.137 -1.183 20.103 1.00 92.38 395 TYR A C 1
ATOM 3253 O O . TYR A 1 395 ? 12.754 -1.923 20.869 1.00 92.38 395 TYR A O 1
ATOM 3261 N N . PHE A 1 396 ? 11.039 -0.537 20.502 1.00 94.19 396 PHE A N 1
ATOM 3262 C CA . PHE A 1 396 ? 10.543 -0.661 21.874 1.00 94.19 396 PHE A CA 1
ATOM 3263 C C . PHE A 1 396 ? 9.955 -2.036 22.189 1.00 94.19 396 PHE A C 1
ATOM 3265 O O . PHE A 1 396 ? 10.157 -2.526 23.298 1.00 94.19 396 PHE A O 1
ATOM 3272 N N . TRP A 1 397 ? 9.299 -2.697 21.232 1.00 93.12 397 TRP A N 1
ATOM 3273 C CA . TRP A 1 397 ? 8.850 -4.086 21.384 1.00 93.12 397 TRP A CA 1
ATOM 3274 C C . TRP A 1 397 ? 10.018 -5.021 21.749 1.00 93.12 397 TRP A C 1
ATOM 3276 O O . TRP A 1 397 ? 9.909 -5.833 22.677 1.00 93.12 397 TRP A O 1
ATOM 3286 N N . GLU A 1 398 ? 11.159 -4.853 21.073 1.00 91.31 398 GLU A N 1
ATOM 3287 C CA . GLU A 1 398 ? 12.421 -5.542 21.365 1.00 91.31 398 GLU A CA 1
ATOM 3288 C C . GLU A 1 398 ? 12.996 -5.118 22.721 1.00 91.31 398 GLU A C 1
ATOM 3290 O O . GLU A 1 398 ? 13.372 -5.970 23.522 1.00 91.31 398 GLU A O 1
ATOM 3295 N N . CYS A 1 399 ? 13.004 -3.824 23.044 1.00 93.44 399 CYS A N 1
ATOM 3296 C CA . CYS A 1 399 ? 13.501 -3.336 24.333 1.00 93.44 399 CYS A CA 1
ATOM 3297 C C . CYS A 1 399 ? 12.715 -3.923 25.516 1.00 93.44 399 CYS A C 1
ATOM 3299 O O . CYS A 1 399 ? 13.322 -4.398 26.474 1.00 93.44 399 CYS A O 1
ATOM 3301 N N . PHE A 1 400 ? 11.383 -3.988 25.431 1.00 93.94 400 PHE A N 1
ATOM 3302 C CA . PHE A 1 400 ? 10.543 -4.601 26.467 1.00 93.94 400 PHE A CA 1
ATOM 3303 C C . PHE A 1 400 ? 10.823 -6.090 26.673 1.00 93.94 400 PHE A C 1
ATOM 3305 O O . PHE A 1 400 ? 10.629 -6.598 27.777 1.00 93.94 400 PHE A O 1
ATOM 3312 N N . SER A 1 401 ? 11.319 -6.789 25.651 1.00 90.19 401 SER A N 1
ATOM 3313 C CA . SER A 1 401 ? 11.631 -8.217 25.745 1.00 90.19 401 SER A CA 1
ATOM 3314 C C . SER A 1 401 ? 13.091 -8.518 26.087 1.00 90.19 401 SER A C 1
ATOM 3316 O O . SER A 1 401 ? 13.368 -9.497 26.784 1.00 90.19 401 SER A O 1
ATOM 3318 N N . ARG A 1 402 ? 14.034 -7.689 25.629 1.00 90.75 402 ARG A N 1
ATOM 3319 C CA . ARG A 1 402 ? 15.472 -8.005 25.614 1.00 90.75 402 ARG A CA 1
ATOM 3320 C C . ARG A 1 402 ? 16.359 -7.030 26.375 1.00 90.75 402 ARG A C 1
ATOM 3322 O O . ARG A 1 402 ? 17.511 -7.383 26.617 1.00 90.75 402 ARG A O 1
ATOM 3329 N N . SER A 1 403 ? 15.874 -5.854 26.789 1.00 94.75 403 SER A N 1
ATOM 3330 C CA . SER A 1 403 ? 16.699 -4.961 27.614 1.00 94.75 403 SER A CA 1
ATOM 3331 C C . SER A 1 403 ? 17.058 -5.633 28.945 1.00 94.75 403 SER A C 1
ATOM 3333 O O . SER A 1 403 ? 16.393 -6.580 29.386 1.00 94.75 403 SER A O 1
ATOM 3335 N N . ASN A 1 404 ? 18.103 -5.140 29.603 1.00 96.31 404 ASN A N 1
ATOM 3336 C CA . ASN A 1 404 ? 18.639 -5.718 30.829 1.00 96.31 404 ASN A CA 1
ATOM 3337 C C . ASN A 1 404 ? 17.545 -5.868 31.890 1.00 96.31 404 ASN A C 1
ATOM 3339 O O . ASN A 1 404 ? 16.756 -4.949 32.130 1.00 96.31 404 ASN A O 1
ATOM 3343 N N . LEU A 1 405 ? 17.493 -7.055 32.498 1.00 96.00 405 LEU A N 1
ATOM 3344 C CA . LEU A 1 405 ? 16.606 -7.341 33.617 1.00 96.00 405 LEU A CA 1
ATOM 3345 C C . LEU A 1 405 ? 17.080 -6.549 34.837 1.00 96.00 405 LEU A C 1
ATOM 3347 O O . LEU A 1 405 ? 18.236 -6.668 35.232 1.00 96.00 405 LEU A O 1
ATOM 3351 N N . ILE A 1 406 ? 16.174 -5.779 35.431 1.00 96.00 406 ILE A N 1
ATOM 3352 C CA . ILE A 1 406 ? 16.407 -5.077 36.695 1.00 96.00 406 ILE A CA 1
ATOM 3353 C C . ILE A 1 406 ? 16.004 -5.995 37.841 1.00 96.00 406 ILE A C 1
ATOM 3355 O O . ILE A 1 406 ? 16.801 -6.285 38.727 1.00 96.00 406 ILE A O 1
ATOM 3359 N N . GLU A 1 407 ? 14.759 -6.466 37.812 1.00 96.12 407 GLU A N 1
ATOM 3360 C CA . GLU A 1 407 ? 14.198 -7.302 38.865 1.00 96.12 407 GLU A CA 1
ATOM 3361 C C . GLU A 1 407 ? 13.016 -8.132 38.361 1.00 96.12 407 GLU A C 1
ATOM 3363 O O . GLU A 1 407 ? 12.491 -7.926 37.264 1.00 96.12 407 GLU A O 1
ATOM 3368 N N . LYS A 1 408 ? 12.589 -9.082 39.192 1.00 94.75 408 LYS A N 1
ATOM 3369 C CA . LYS A 1 408 ? 11.392 -9.887 38.969 1.00 94.75 408 LYS A CA 1
ATOM 3370 C C . LYS A 1 408 ? 10.311 -9.485 39.960 1.00 94.75 408 LYS A C 1
ATOM 3372 O O . LYS A 1 408 ? 10.523 -9.573 41.166 1.00 94.75 408 LYS A O 1
ATOM 3377 N N . ILE A 1 409 ? 9.145 -9.099 39.454 1.00 92.62 409 ILE A N 1
ATOM 3378 C CA . ILE A 1 409 ? 8.026 -8.599 40.260 1.00 92.62 409 ILE A CA 1
ATOM 3379 C C . ILE A 1 409 ? 6.944 -9.675 40.338 1.00 92.62 409 ILE A C 1
ATOM 3381 O O . ILE A 1 409 ? 6.650 -10.354 39.357 1.00 92.62 409 ILE A O 1
ATOM 3385 N N . ASN A 1 410 ? 6.338 -9.857 41.510 1.00 89.88 410 ASN A N 1
ATOM 3386 C CA . ASN A 1 410 ? 5.212 -10.774 41.668 1.00 89.88 410 ASN A CA 1
ATOM 3387 C C . ASN A 1 410 ? 3.915 -10.080 41.251 1.00 89.88 410 ASN A C 1
ATOM 3389 O O . ASN A 1 410 ? 3.409 -9.217 41.964 1.00 89.88 410 ASN A O 1
ATOM 3393 N N . PHE A 1 411 ? 3.346 -10.495 40.124 1.00 87.44 411 PHE A N 1
ATOM 3394 C CA . PHE A 1 411 ? 2.093 -9.962 39.612 1.00 87.44 411 PHE A CA 1
ATOM 3395 C C . PHE A 1 411 ? 0.958 -10.957 39.832 1.00 87.44 411 PHE A C 1
ATOM 3397 O O . PHE A 1 411 ? 1.002 -12.109 39.396 1.00 87.44 411 PHE A O 1
ATOM 3404 N N . THR A 1 412 ? -0.069 -10.523 40.558 1.00 85.56 412 THR A N 1
ATOM 3405 C CA . THR A 1 412 ? -1.185 -11.387 40.941 1.00 85.56 412 THR A CA 1
ATOM 3406 C C . THR A 1 412 ? -2.384 -11.134 40.045 1.00 85.56 412 THR A C 1
ATOM 3408 O O . THR A 1 412 ? -2.862 -10.011 39.919 1.00 85.56 412 THR A O 1
ATOM 3411 N N . THR A 1 413 ? -2.900 -12.205 39.457 1.00 82.88 413 THR A N 1
ATOM 3412 C CA . THR A 1 413 ? -4.105 -12.207 38.628 1.00 82.88 413 THR A CA 1
ATOM 3413 C C . THR A 1 413 ? -5.043 -13.322 39.076 1.00 82.88 413 THR A C 1
ATOM 3415 O O . THR A 1 413 ? -4.675 -14.226 39.830 1.00 82.88 413 THR A O 1
ATOM 3418 N N . LYS A 1 414 ? -6.290 -13.256 38.635 1.00 77.25 414 LYS A N 1
ATOM 3419 C CA . LYS A 1 414 ? -7.311 -14.270 38.843 1.00 77.25 414 LYS A CA 1
ATOM 3420 C C . LYS A 1 414 ? -7.853 -14.707 37.492 1.00 77.25 414 LYS A C 1
ATOM 3422 O O . LYS A 1 414 ? -8.168 -13.891 36.629 1.00 77.25 414 LYS A O 1
ATOM 3427 N N . ASN A 1 415 ? -8.023 -16.010 37.347 1.00 67.12 415 ASN A N 1
ATOM 3428 C CA . ASN A 1 415 ? -9.018 -16.569 36.444 1.00 67.12 415 ASN A CA 1
ATOM 3429 C C . ASN A 1 415 ? -10.242 -16.972 37.270 1.00 67.12 415 ASN A C 1
ATOM 3431 O O . ASN A 1 415 ? -10.133 -17.129 38.484 1.00 67.12 415 ASN A O 1
ATOM 3435 N N . ARG A 1 416 ? -11.395 -17.166 36.614 1.00 62.84 416 ARG A N 1
ATOM 3436 C CA . ARG A 1 416 ? -12.716 -17.396 37.243 1.00 62.84 416 ARG A CA 1
ATOM 3437 C C . ARG A 1 416 ? -12.729 -18.398 38.417 1.00 62.84 416 ARG A C 1
ATOM 3439 O O . ARG A 1 416 ? -13.590 -18.283 39.276 1.00 62.84 416 ARG A O 1
ATOM 3446 N N . PHE A 1 417 ? -11.778 -19.335 38.477 1.00 62.41 417 PHE A N 1
ATOM 3447 C CA . PHE A 1 417 ? -11.678 -20.363 39.521 1.00 62.41 417 PHE A CA 1
ATOM 3448 C C . PHE A 1 417 ? -10.393 -20.323 40.368 1.00 62.41 417 PHE A C 1
ATOM 3450 O O . PHE A 1 417 ? -10.340 -20.971 41.409 1.00 62.41 417 PHE A O 1
ATOM 3457 N N . LEU A 1 418 ? -9.341 -19.615 39.939 1.00 68.81 418 LEU A N 1
ATOM 3458 C CA . LEU A 1 418 ? -8.002 -19.721 40.533 1.00 68.81 418 LEU A CA 1
ATOM 3459 C C . LEU A 1 418 ? -7.298 -18.365 40.566 1.00 68.81 418 LEU A C 1
ATOM 3461 O O . LEU A 1 418 ? -7.201 -17.672 39.551 1.00 68.81 418 LEU A O 1
ATOM 3465 N N . LYS A 1 419 ? -6.744 -18.027 41.731 1.00 80.00 419 LYS A N 1
ATOM 3466 C CA . LYS A 1 419 ? -5.778 -16.938 41.883 1.00 80.00 419 LYS A CA 1
ATOM 3467 C C . LYS A 1 419 ? -4.402 -17.464 41.475 1.00 80.00 419 LYS A C 1
ATOM 3469 O O . LYS A 1 419 ? -3.962 -18.489 41.986 1.00 80.00 419 LYS A O 1
ATOM 3474 N N . SER A 1 420 ? -3.742 -16.777 40.553 1.00 78.94 420 SER A N 1
ATOM 3475 C CA . SER A 1 420 ? -2.395 -17.102 40.090 1.00 78.94 420 SER A CA 1
ATOM 3476 C C . SER A 1 420 ? -1.472 -15.914 40.313 1.00 78.94 420 SER A C 1
ATOM 3478 O O . SER A 1 420 ? -1.758 -14.811 39.850 1.00 78.94 420 SER A O 1
ATOM 3480 N N . THR A 1 421 ? -0.348 -16.146 40.980 1.00 82.38 421 THR A N 1
ATOM 3481 C CA . THR A 1 421 ? 0.743 -15.172 41.061 1.00 82.38 421 THR A CA 1
ATOM 3482 C C . THR A 1 421 ? 1.834 -15.614 40.099 1.00 82.38 421 THR A C 1
ATOM 3484 O O . THR A 1 421 ? 2.365 -16.715 40.225 1.00 82.38 421 THR A O 1
ATOM 3487 N N . SER A 1 422 ? 2.127 -14.776 39.111 1.00 83.31 422 SER A N 1
ATOM 3488 C CA . SER A 1 422 ? 3.205 -14.979 38.147 1.00 83.31 422 SER A CA 1
ATOM 3489 C C . SER A 1 422 ? 4.336 -14.000 38.422 1.00 83.31 422 SER A C 1
ATOM 3491 O O . SER A 1 422 ? 4.099 -12.844 38.762 1.00 83.31 422 SER A O 1
ATOM 3493 N N . SER A 1 423 ? 5.570 -14.464 38.261 1.00 89.44 423 SER A N 1
ATOM 3494 C CA . SER A 1 423 ? 6.744 -13.597 38.283 1.00 89.44 423 SER A CA 1
ATOM 3495 C C . SER A 1 423 ? 6.905 -12.955 36.904 1.00 89.44 423 SER A C 1
ATOM 3497 O O . SER A 1 423 ? 6.983 -13.675 35.908 1.00 89.44 423 SER A O 1
ATOM 3499 N N . ILE A 1 424 ? 6.895 -11.624 36.845 1.00 91.88 424 ILE A N 1
ATOM 3500 C CA . ILE A 1 424 ? 7.068 -10.831 35.623 1.00 91.88 424 ILE A CA 1
ATOM 3501 C C . ILE A 1 424 ? 8.450 -10.173 35.615 1.00 91.88 424 ILE A C 1
ATOM 3503 O O . ILE A 1 424 ? 8.962 -9.768 36.660 1.00 91.88 424 ILE A O 1
ATOM 3507 N N . ASP A 1 425 ? 9.052 -10.064 34.435 1.00 94.38 425 ASP A N 1
ATOM 3508 C CA . ASP A 1 425 ? 10.360 -9.437 34.260 1.00 94.38 425 ASP A CA 1
ATOM 3509 C C . ASP A 1 425 ? 10.204 -7.916 34.140 1.00 94.38 425 ASP A C 1
ATOM 3511 O O . ASP A 1 425 ? 9.545 -7.427 33.218 1.00 94.38 425 ASP A O 1
ATOM 3515 N N . TYR A 1 426 ? 10.848 -7.166 35.034 1.00 95.75 426 TYR A N 1
ATOM 3516 C CA . TYR A 1 426 ? 10.961 -5.711 34.966 1.00 95.75 426 TYR A CA 1
ATOM 3517 C C . TYR A 1 426 ? 12.367 -5.325 34.498 1.00 95.75 426 TYR A C 1
ATOM 3519 O O . TYR A 1 426 ? 13.370 -5.806 35.023 1.00 95.75 426 TYR A O 1
ATOM 3527 N N . ARG A 1 427 ? 12.452 -4.491 33.459 1.00 95.50 427 ARG A N 1
ATOM 3528 C CA . ARG A 1 427 ? 13.672 -4.285 32.653 1.00 95.50 427 ARG A CA 1
ATOM 3529 C C . ARG A 1 427 ? 13.977 -2.797 32.469 1.00 95.50 427 ARG A C 1
ATOM 3531 O O . ARG A 1 427 ? 13.110 -1.967 32.728 1.00 95.50 427 ARG A O 1
ATOM 3538 N N . GLU A 1 428 ? 15.170 -2.454 31.988 1.00 96.00 428 GLU A N 1
ATOM 3539 C CA . GLU A 1 428 ? 15.590 -1.052 31.774 1.00 96.00 428 GLU A CA 1
ATOM 3540 C C . GLU A 1 428 ? 14.602 -0.221 30.939 1.00 96.00 428 GLU A C 1
ATOM 3542 O O . GLU A 1 428 ? 14.220 0.874 31.353 1.00 96.00 428 GLU A O 1
ATOM 3547 N N . ALA A 1 429 ? 14.082 -0.766 29.838 1.00 95.2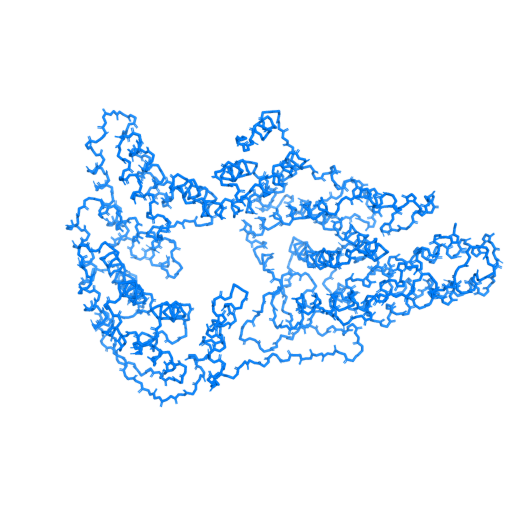5 429 ALA A N 1
ATOM 3548 C CA . ALA A 1 429 ? 13.076 -0.082 29.024 1.00 95.25 429 ALA A CA 1
ATOM 3549 C C . ALA A 1 429 ? 11.779 0.216 29.800 1.00 95.25 429 ALA A C 1
ATOM 3551 O O . ALA A 1 429 ? 11.197 1.293 29.678 1.00 95.25 429 ALA A O 1
ATOM 3552 N N . HIS A 1 430 ? 11.346 -0.721 30.650 1.00 95.56 430 HIS A N 1
ATOM 3553 C CA . HIS A 1 430 ? 10.185 -0.537 31.523 1.00 95.56 430 HIS A CA 1
ATOM 3554 C C . HIS A 1 430 ? 10.422 0.599 32.521 1.00 95.56 430 HIS A C 1
ATOM 3556 O O . HIS A 1 430 ? 9.562 1.461 32.692 1.00 95.56 430 HIS A O 1
ATOM 3562 N N . LYS A 1 431 ? 11.609 0.638 33.138 1.00 95.56 431 LYS A N 1
ATOM 3563 C CA . LYS A 1 431 ? 11.995 1.691 34.082 1.00 95.56 431 LYS A CA 1
ATOM 3564 C C . LYS A 1 431 ? 12.041 3.069 33.441 1.00 95.56 431 LYS A C 1
ATOM 3566 O O . LYS A 1 431 ? 11.563 4.016 34.063 1.00 95.56 431 LYS A O 1
ATOM 3571 N N . TYR A 1 432 ? 12.551 3.176 32.217 1.00 95.44 432 TYR A N 1
ATOM 3572 C CA . TYR A 1 432 ? 12.570 4.434 31.472 1.00 95.44 432 TYR A CA 1
ATOM 3573 C C . TYR A 1 432 ? 11.164 5.045 31.351 1.00 95.44 432 TYR A C 1
ATOM 3575 O O . TYR A 1 432 ? 10.930 6.168 31.800 1.00 95.44 432 TYR A O 1
ATOM 3583 N N . PHE A 1 433 ? 10.188 4.283 30.848 1.00 95.88 433 PHE A N 1
ATOM 3584 C CA . PHE A 1 433 ? 8.818 4.789 30.713 1.00 95.88 433 PHE A CA 1
ATOM 3585 C C . PHE A 1 433 ? 8.094 4.950 32.048 1.00 95.88 433 PHE A C 1
ATOM 3587 O O . PHE A 1 433 ? 7.322 5.895 32.212 1.00 95.88 433 PHE A O 1
ATOM 3594 N N . HIS A 1 434 ? 8.368 4.082 33.023 1.00 96.12 434 HIS A N 1
ATOM 3595 C CA . HIS A 1 434 ? 7.823 4.223 34.370 1.00 96.12 434 HIS A CA 1
ATOM 3596 C C . HIS A 1 434 ? 8.219 5.579 34.981 1.00 96.12 434 HIS A C 1
ATOM 3598 O O . HIS A 1 434 ? 7.361 6.298 35.489 1.00 96.12 434 HIS A O 1
ATOM 3604 N N . GLN A 1 435 ? 9.482 5.995 34.848 1.00 95.38 435 GLN A N 1
ATOM 3605 C CA . GLN A 1 435 ? 9.948 7.303 35.322 1.00 95.38 435 GLN A CA 1
ATOM 3606 C C . GLN A 1 435 ? 9.254 8.475 34.614 1.00 95.38 435 GLN A C 1
ATOM 3608 O O . GLN A 1 435 ? 8.881 9.452 35.267 1.00 95.38 435 GLN A O 1
ATOM 3613 N N . ILE A 1 436 ? 9.031 8.377 33.300 1.00 95.00 436 ILE A N 1
ATOM 3614 C CA . ILE A 1 436 ? 8.340 9.428 32.538 1.00 95.00 436 ILE A CA 1
ATOM 3615 C C . ILE A 1 436 ? 6.887 9.577 33.002 1.00 95.00 436 ILE A C 1
ATOM 3617 O O . ILE A 1 436 ? 6.422 10.704 33.196 1.00 95.00 436 ILE A O 1
ATOM 3621 N N . LEU A 1 437 ? 6.191 8.457 33.219 1.00 96.50 437 LEU A N 1
ATOM 3622 C CA . LEU A 1 437 ? 4.802 8.428 33.681 1.00 96.50 437 LEU A CA 1
ATOM 3623 C C . LEU A 1 437 ? 4.647 8.907 35.136 1.00 96.50 437 LEU A C 1
ATOM 3625 O O . LEU A 1 437 ? 3.640 9.544 35.449 1.00 96.50 437 LEU A O 1
ATOM 3629 N N . LEU A 1 438 ? 5.632 8.651 36.007 1.00 95.19 438 LEU A N 1
ATOM 3630 C CA . LEU A 1 438 ? 5.659 9.154 37.391 1.00 95.19 438 LEU A CA 1
ATOM 3631 C C . LEU A 1 438 ? 5.938 10.662 37.478 1.00 95.19 438 LEU A C 1
ATOM 3633 O O . LEU A 1 438 ? 5.519 11.310 38.435 1.00 95.19 438 LEU A O 1
ATOM 3637 N N . SER A 1 439 ? 6.663 11.232 36.513 1.00 92.25 439 SER A N 1
ATOM 3638 C CA . SER A 1 439 ? 7.052 12.642 36.564 1.00 92.25 439 SER A CA 1
ATOM 3639 C C . SER A 1 439 ? 5.877 13.584 36.286 1.00 92.25 439 SER A C 1
ATOM 3641 O O . SER A 1 439 ? 5.150 13.435 35.302 1.00 92.25 439 SER A O 1
ATOM 3643 N N . ASN A 1 440 ? 5.740 14.624 37.110 1.00 84.50 440 ASN A N 1
ATOM 3644 C CA . ASN A 1 440 ? 4.757 15.694 36.916 1.00 84.50 440 ASN A CA 1
ATOM 3645 C C . ASN A 1 440 ? 5.216 16.774 35.922 1.00 84.50 440 ASN A C 1
ATOM 3647 O O . ASN A 1 440 ? 4.412 17.619 35.543 1.00 84.50 440 ASN A O 1
ATOM 3651 N N . THR A 1 441 ? 6.487 16.771 35.505 1.00 86.38 441 THR A N 1
ATOM 3652 C CA . THR A 1 441 ? 7.031 17.780 34.577 1.00 86.38 441 THR A CA 1
ATOM 3653 C C . THR A 1 441 ? 6.804 17.430 33.109 1.00 86.38 441 THR A C 1
ATOM 3655 O O . THR A 1 441 ? 6.904 18.307 32.257 1.00 86.38 441 THR A O 1
ATOM 3658 N N . ASN A 1 442 ? 6.525 16.161 32.802 1.00 89.31 442 ASN A N 1
ATOM 3659 C CA . ASN A 1 442 ? 6.291 15.705 31.434 1.00 89.31 442 ASN A CA 1
ATOM 3660 C C . ASN A 1 442 ? 4.867 16.029 30.984 1.00 89.31 442 ASN A C 1
ATOM 3662 O O . ASN A 1 442 ? 3.923 15.964 31.779 1.00 89.31 442 ASN A O 1
ATOM 3666 N N . SER A 1 443 ? 4.705 16.344 29.698 1.00 92.38 443 SER A N 1
ATOM 3667 C CA . SER A 1 443 ? 3.399 16.692 29.147 1.00 92.38 443 SER A CA 1
ATOM 3668 C C . SER A 1 443 ? 2.446 15.492 29.187 1.00 92.38 443 SER A C 1
ATOM 3670 O O . SER A 1 443 ? 2.854 14.336 29.054 1.00 92.38 443 SER A O 1
ATOM 3672 N N . TYR A 1 444 ? 1.142 15.744 29.338 1.00 92.69 444 TYR A N 1
ATOM 3673 C CA . TYR A 1 444 ? 0.156 14.661 29.261 1.00 92.69 444 TYR A CA 1
ATOM 3674 C C . TYR A 1 444 ? 0.113 14.021 27.860 1.00 92.69 444 TYR A C 1
ATOM 3676 O O . TYR A 1 444 ? -0.279 12.863 27.743 1.00 92.69 444 TYR A O 1
ATOM 3684 N N . GLN A 1 445 ? 0.528 14.747 26.814 1.00 93.62 445 GLN A N 1
ATOM 3685 C CA . GLN A 1 445 ? 0.607 14.240 25.442 1.00 93.62 445 GLN A CA 1
ATOM 3686 C C . GLN A 1 445 ? 1.688 13.163 25.316 1.00 93.62 445 GLN A C 1
ATOM 3688 O O . GLN A 1 445 ? 1.399 12.083 24.805 1.00 93.62 445 GLN A O 1
ATOM 3693 N N . ASP A 1 446 ? 2.876 13.393 25.885 1.00 93.31 446 ASP A N 1
ATOM 3694 C CA . ASP A 1 446 ? 3.945 12.385 25.935 1.00 93.31 446 ASP A CA 1
ATOM 3695 C C . ASP A 1 446 ? 3.501 11.145 26.712 1.00 93.31 446 ASP A C 1
ATOM 3697 O O . ASP A 1 446 ? 3.771 10.012 26.315 1.00 93.31 446 ASP A O 1
ATOM 3701 N N . LYS A 1 447 ? 2.756 11.339 27.805 1.00 95.94 447 LYS A N 1
ATOM 3702 C CA . LYS A 1 447 ? 2.200 10.222 28.577 1.00 95.94 447 LYS A CA 1
ATOM 3703 C C . LYS A 1 447 ? 1.174 9.429 27.766 1.00 95.94 447 LYS A C 1
ATOM 3705 O O . LYS A 1 447 ? 1.251 8.207 27.751 1.00 95.94 447 LYS A O 1
ATOM 3710 N N . ILE A 1 448 ? 0.259 10.087 27.048 1.00 95.75 448 ILE A N 1
ATOM 3711 C CA . ILE A 1 448 ? -0.687 9.408 26.140 1.00 95.75 448 ILE A CA 1
ATOM 3712 C C . ILE A 1 448 ? 0.065 8.627 25.058 1.00 95.75 448 ILE A C 1
ATOM 3714 O O . ILE A 1 448 ? -0.284 7.477 24.796 1.00 95.75 448 ILE A O 1
ATOM 3718 N N . LYS A 1 449 ? 1.119 9.209 24.482 1.00 95.44 449 LYS A N 1
ATOM 3719 C CA . LYS A 1 449 ? 1.981 8.565 23.485 1.00 95.44 449 LYS A CA 1
ATOM 3720 C C . LYS A 1 449 ? 2.638 7.287 24.022 1.00 95.44 449 LYS A C 1
ATOM 3722 O O . LYS A 1 449 ? 2.656 6.272 23.332 1.00 95.44 449 LYS A O 1
ATOM 3727 N N . ILE A 1 450 ? 3.086 7.281 25.280 1.00 96.50 450 ILE A N 1
ATOM 3728 C CA . ILE A 1 450 ? 3.590 6.065 25.950 1.00 96.50 450 ILE A CA 1
ATOM 3729 C C . ILE A 1 450 ? 2.493 5.006 26.082 1.00 96.50 450 ILE A C 1
ATOM 3731 O O . ILE A 1 450 ? 2.730 3.833 25.800 1.00 96.50 450 ILE A O 1
ATOM 3735 N N . LEU A 1 451 ? 1.285 5.401 26.492 1.00 96.69 451 LEU A N 1
ATOM 3736 C CA . LEU A 1 451 ? 0.165 4.464 26.608 1.00 96.69 451 LEU A CA 1
ATOM 3737 C C . LEU A 1 451 ? -0.204 3.859 25.246 1.00 96.69 451 LEU A C 1
ATOM 3739 O O . LEU A 1 451 ? -0.493 2.670 25.169 1.00 96.69 451 LEU A O 1
ATOM 3743 N N . GLN A 1 452 ? -0.163 4.648 24.169 1.00 95.62 452 GLN A N 1
ATOM 3744 C CA . GLN A 1 452 ? -0.363 4.161 22.799 1.00 95.62 452 GLN A CA 1
ATOM 3745 C C . GLN A 1 452 ? 0.719 3.155 22.395 1.00 95.62 452 GLN A C 1
ATOM 3747 O O . GLN A 1 452 ? 0.378 2.047 21.982 1.00 95.62 452 GLN A O 1
ATOM 3752 N N . LEU A 1 453 ? 1.993 3.467 22.647 1.00 96.00 453 LEU A N 1
ATOM 3753 C CA . LEU A 1 453 ? 3.099 2.535 22.421 1.00 96.00 453 LEU A CA 1
ATOM 3754 C C . LEU A 1 453 ? 2.902 1.214 23.181 1.00 96.00 453 LEU A C 1
ATOM 3756 O O . LEU A 1 453 ? 3.125 0.138 22.632 1.00 96.00 453 LEU A O 1
ATOM 3760 N N . PHE A 1 454 ? 2.460 1.263 24.442 1.00 96.00 454 PHE A N 1
ATOM 3761 C CA . PHE A 1 454 ? 2.194 0.047 25.221 1.00 96.00 454 PHE A CA 1
ATOM 3762 C C . PHE A 1 454 ? 1.093 -0.808 24.581 1.00 96.00 454 PHE A C 1
ATOM 3764 O O . PHE A 1 454 ? 1.184 -2.035 24.582 1.00 96.00 454 PHE A O 1
ATOM 3771 N N . LEU A 1 455 ? 0.064 -0.177 24.010 1.00 93.75 455 LEU A N 1
ATOM 3772 C CA . LEU A 1 455 ? -1.023 -0.871 23.317 1.00 93.75 455 LEU A CA 1
ATOM 3773 C C . LEU A 1 455 ? -0.572 -1.494 21.996 1.00 93.75 455 LEU A C 1
ATOM 3775 O O . LEU A 1 455 ? -0.996 -2.606 21.674 1.00 93.75 455 LEU A O 1
ATOM 3779 N N . GLU A 1 456 ? 0.288 -0.809 21.250 1.00 92.75 456 GLU A N 1
ATOM 3780 C CA . GLU A 1 456 ? 0.905 -1.322 20.022 1.00 92.75 456 GLU A CA 1
ATOM 3781 C C . GLU A 1 456 ? 1.859 -2.487 20.323 1.00 92.75 456 GLU A C 1
ATOM 3783 O O . GLU A 1 456 ? 1.901 -3.472 19.586 1.00 92.75 456 GLU A O 1
ATOM 3788 N N . CYS A 1 457 ? 2.548 -2.431 21.465 1.00 92.38 457 CYS A N 1
ATOM 3789 C CA . CYS A 1 457 ? 3.464 -3.461 21.946 1.00 92.38 457 CYS A CA 1
ATOM 3790 C C . CYS A 1 457 ? 2.808 -4.517 22.847 1.00 92.38 457 CYS A C 1
ATOM 3792 O O . CYS A 1 457 ? 3.521 -5.292 23.478 1.00 92.38 457 CYS A O 1
ATOM 3794 N N . LYS A 1 458 ? 1.472 -4.620 22.894 1.00 87.69 458 LYS A N 1
ATOM 3795 C CA . LYS A 1 458 ? 0.745 -5.513 23.825 1.00 87.69 458 LYS A CA 1
ATOM 3796 C C . LYS A 1 458 ? 1.075 -7.007 23.721 1.00 87.69 458 LYS A C 1
ATOM 3798 O O . LYS A 1 458 ? 0.689 -7.784 24.589 1.00 87.69 458 LYS A O 1
ATOM 3803 N N . THR A 1 459 ? 1.744 -7.437 22.654 1.00 81.88 459 THR A N 1
ATOM 3804 C CA . THR A 1 459 ? 2.239 -8.813 22.496 1.00 81.88 459 THR A CA 1
ATOM 3805 C C . THR A 1 459 ? 3.602 -9.044 23.161 1.00 81.88 459 THR A C 1
ATOM 3807 O O . THR A 1 459 ? 3.966 -10.196 23.381 1.00 81.88 459 THR A O 1
ATOM 3810 N N . SER A 1 460 ? 4.331 -7.982 23.524 1.00 77.12 460 SER A N 1
ATOM 3811 C CA . SER A 1 460 ? 5.592 -8.019 24.275 1.00 77.12 460 SER A CA 1
ATOM 3812 C C . SER A 1 460 ? 5.327 -7.722 25.751 1.00 77.12 460 SER A C 1
ATOM 3814 O O . SER A 1 460 ? 5.133 -6.575 26.137 1.00 77.12 460 SER A O 1
ATOM 3816 N N . TYR A 1 461 ? 5.300 -8.765 26.586 1.00 81.19 461 TYR A N 1
ATOM 3817 C CA . TYR A 1 461 ? 5.197 -8.653 28.053 1.00 81.19 461 TYR A CA 1
ATOM 3818 C C . TYR A 1 461 ? 4.014 -7.793 28.576 1.00 81.19 461 TYR A C 1
ATOM 3820 O O . TYR A 1 461 ? 4.217 -6.897 29.401 1.00 81.19 461 TYR A O 1
ATOM 3828 N N . PRO A 1 462 ? 2.754 -8.080 28.179 1.00 85.94 462 PRO A N 1
ATOM 3829 C CA . PRO A 1 462 ? 1.590 -7.266 28.553 1.00 85.94 462 PRO A CA 1
ATOM 3830 C C . PRO A 1 462 ? 1.399 -7.096 30.065 1.00 85.94 462 PRO A C 1
ATOM 3832 O O . PRO A 1 462 ? 0.979 -6.029 30.502 1.00 85.94 462 PRO A O 1
ATOM 3835 N N . ASP A 1 463 ? 1.731 -8.109 30.870 1.00 89.12 463 ASP A N 1
ATOM 3836 C CA . ASP A 1 463 ? 1.578 -8.048 32.329 1.00 89.12 463 ASP A CA 1
ATOM 3837 C C . ASP A 1 463 ? 2.546 -7.036 32.976 1.00 89.12 463 ASP A C 1
ATOM 3839 O O . ASP A 1 463 ? 2.167 -6.355 33.930 1.00 89.12 463 ASP A O 1
ATOM 3843 N N . THR A 1 464 ? 3.766 -6.872 32.443 1.00 91.69 464 THR A N 1
ATOM 3844 C CA . THR A 1 464 ? 4.713 -5.854 32.935 1.00 91.69 464 THR A CA 1
ATOM 3845 C C . THR A 1 464 ? 4.263 -4.449 32.553 1.00 91.69 464 THR A C 1
ATOM 3847 O O . THR A 1 464 ? 4.298 -3.546 33.389 1.00 91.69 464 THR A O 1
ATOM 3850 N N . LEU A 1 465 ? 3.777 -4.257 31.323 1.00 93.81 465 LEU A N 1
ATOM 3851 C CA . LEU A 1 465 ? 3.202 -2.975 30.904 1.00 93.81 465 LEU A CA 1
ATOM 3852 C C . LEU A 1 465 ? 1.999 -2.609 31.783 1.00 93.81 465 LEU A C 1
ATOM 3854 O O . LEU A 1 465 ? 1.892 -1.482 32.260 1.00 93.81 465 LEU A O 1
ATOM 3858 N N . LEU A 1 466 ? 1.138 -3.587 32.073 1.00 93.75 466 LEU A N 1
ATOM 3859 C CA . LEU A 1 466 ? -0.023 -3.431 32.945 1.00 93.75 466 LEU A CA 1
ATOM 3860 C C . LEU A 1 466 ? 0.355 -3.050 34.381 1.00 93.75 466 LEU A C 1
ATOM 3862 O O . LEU A 1 466 ? -0.307 -2.207 34.987 1.00 93.75 466 LEU A O 1
ATOM 3866 N N . TYR A 1 467 ? 1.421 -3.650 34.914 1.00 93.94 467 TYR A N 1
ATOM 3867 C CA . TYR A 1 467 ? 1.977 -3.292 36.216 1.00 93.94 467 TYR A CA 1
ATOM 3868 C C . TYR A 1 467 ? 2.394 -1.814 36.266 1.00 93.94 467 TYR A C 1
ATOM 3870 O O . TYR A 1 467 ? 1.988 -1.101 37.179 1.00 93.94 467 TYR A O 1
ATOM 3878 N N . ILE A 1 468 ? 3.108 -1.314 35.250 1.00 95.38 468 ILE A N 1
ATOM 3879 C CA . ILE A 1 468 ? 3.501 0.106 35.178 1.00 95.38 468 ILE A CA 1
ATOM 3880 C C . ILE A 1 468 ? 2.265 1.016 35.167 1.00 95.38 468 ILE A C 1
ATOM 3882 O O . ILE A 1 468 ? 2.251 2.061 35.820 1.00 95.38 468 ILE A O 1
ATOM 3886 N N . LEU A 1 469 ? 1.203 0.629 34.451 1.00 96.12 469 LEU A N 1
ATOM 3887 C CA . LEU A 1 469 ? -0.034 1.413 34.435 1.00 96.12 469 LEU A CA 1
ATOM 3888 C C . LEU A 1 469 ? -0.691 1.486 35.814 1.00 96.12 469 LEU A C 1
ATOM 3890 O O . LEU A 1 469 ? -1.149 2.553 36.215 1.00 96.12 469 LEU A O 1
ATOM 3894 N N . LEU A 1 470 ? -0.721 0.372 36.544 1.00 95.31 470 LEU A N 1
ATOM 3895 C CA . LEU A 1 470 ? -1.263 0.321 37.901 1.00 95.31 470 LEU A CA 1
ATOM 3896 C C . LEU A 1 470 ? -0.502 1.244 38.858 1.00 95.31 470 LEU A C 1
ATOM 3898 O O . LEU A 1 470 ? -1.129 2.054 39.541 1.00 95.31 470 LEU A O 1
ATOM 3902 N N . GLU A 1 471 ? 0.829 1.172 38.857 1.00 95.12 471 GLU A N 1
ATOM 3903 C CA . GLU A 1 471 ? 1.678 1.968 39.754 1.00 95.12 471 GLU A CA 1
ATOM 3904 C C . GLU A 1 471 ? 1.579 3.475 39.474 1.00 95.12 471 GLU A C 1
ATOM 3906 O O . GLU A 1 471 ? 1.660 4.303 40.381 1.00 95.12 471 GLU A O 1
ATOM 3911 N N . THR A 1 472 ? 1.348 3.852 38.216 1.00 96.44 472 THR A N 1
ATOM 3912 C CA . THR A 1 472 ? 1.337 5.260 37.791 1.00 96.44 472 THR A CA 1
ATOM 3913 C C . THR A 1 472 ? -0.056 5.882 37.709 1.00 96.44 472 THR A C 1
ATOM 3915 O O . THR A 1 472 ? -0.169 7.101 37.563 1.00 96.44 472 THR A O 1
ATOM 3918 N N . TYR A 1 473 ? -1.127 5.093 37.835 1.00 96.38 473 TYR A N 1
ATOM 3919 C CA . TYR A 1 473 ? -2.502 5.567 37.654 1.00 96.38 473 TYR A CA 1
ATOM 3920 C C . TYR A 1 473 ? -2.872 6.717 38.599 1.00 96.38 473 TYR A C 1
ATOM 3922 O O . TYR A 1 473 ? -3.373 7.752 38.161 1.00 96.38 473 TYR A O 1
ATOM 3930 N N . ASN A 1 474 ? -2.592 6.568 39.898 1.00 94.31 474 ASN A N 1
ATOM 3931 C CA . ASN A 1 474 ? -3.024 7.534 40.915 1.00 94.31 474 ASN A CA 1
ATOM 3932 C C . ASN A 1 474 ? -2.437 8.937 40.726 1.00 94.31 474 ASN A C 1
ATOM 3934 O O . ASN A 1 474 ? -3.074 9.907 41.125 1.00 94.31 474 ASN A O 1
ATOM 3938 N N . ILE A 1 475 ? -1.258 9.039 40.111 1.00 92.81 475 ILE A N 1
ATOM 3939 C CA . ILE A 1 475 ? -0.596 10.314 39.812 1.00 92.81 475 ILE A CA 1
ATOM 3940 C C . ILE A 1 475 ? -1.229 10.980 38.583 1.00 92.81 475 ILE A C 1
ATOM 3942 O O . ILE A 1 475 ? -1.280 12.202 38.486 1.00 92.81 475 ILE A O 1
ATOM 3946 N N . ASN A 1 476 ? -1.732 10.179 37.644 1.00 93.06 476 ASN A N 1
ATOM 3947 C CA . ASN A 1 476 ? -2.125 10.633 36.312 1.00 93.06 476 ASN A CA 1
ATOM 3948 C C . ASN A 1 476 ? -3.645 10.768 36.108 1.00 93.06 476 ASN A C 1
ATOM 3950 O O . ASN A 1 476 ? -4.074 11.418 35.155 1.00 93.06 476 ASN A O 1
ATOM 3954 N N . LYS A 1 477 ? -4.465 10.193 36.997 1.00 92.75 477 LYS A N 1
ATOM 3955 C CA . LYS A 1 477 ? -5.935 10.135 36.872 1.00 92.75 477 LYS A CA 1
ATOM 3956 C C . LYS A 1 477 ? -6.655 11.490 36.891 1.00 92.75 477 LYS A C 1
ATOM 3958 O O . LYS A 1 477 ? -7.777 11.579 36.408 1.00 92.75 477 LYS A O 1
ATOM 3963 N N . GLU A 1 478 ? -6.035 12.532 37.442 1.00 92.19 478 GLU A N 1
ATOM 3964 C CA . GLU A 1 478 ? -6.659 13.861 37.550 1.00 92.19 478 GLU A CA 1
ATOM 3965 C C . GLU A 1 478 ? -6.736 14.577 36.188 1.00 92.19 478 GLU A C 1
ATOM 3967 O O . GLU A 1 478 ? -7.578 15.449 35.975 1.00 92.19 478 GLU A O 1
ATOM 3972 N N . VAL A 1 479 ? -5.886 14.194 35.227 1.00 93.44 479 VAL A N 1
ATOM 3973 C CA . VAL A 1 479 ? -5.919 14.733 33.863 1.00 93.44 479 VAL A CA 1
ATOM 3974 C C . VAL A 1 479 ? -6.886 13.899 33.029 1.00 93.44 479 VAL A C 1
ATOM 3976 O O . VAL A 1 479 ? -6.570 12.782 32.629 1.00 93.44 479 VAL A O 1
ATOM 3979 N N . HIS A 1 480 ? -8.067 14.447 32.739 1.00 93.25 480 HIS A N 1
ATOM 3980 C CA . HIS A 1 480 ? -9.180 13.701 32.134 1.00 93.25 480 HIS A CA 1
ATOM 3981 C C . HIS A 1 480 ? -8.837 12.920 30.842 1.00 93.25 480 HIS A C 1
ATOM 3983 O O . HIS A 1 480 ? -9.080 11.710 30.829 1.00 93.25 480 HIS A O 1
ATOM 3989 N N . PRO A 1 481 ? -8.198 13.508 29.804 1.00 93.94 481 PRO A N 1
ATOM 3990 C CA . PRO A 1 481 ? -7.806 12.752 28.607 1.00 93.94 481 PRO A CA 1
ATOM 3991 C C . PRO A 1 481 ? -6.844 11.597 28.904 1.00 93.94 481 PRO A C 1
ATOM 3993 O O . PRO A 1 481 ? -6.911 10.539 28.280 1.00 93.94 481 PRO A O 1
ATOM 3996 N N . LEU A 1 482 ? -5.957 11.787 29.883 1.00 94.50 482 LEU A N 1
ATOM 3997 C CA . LEU A 1 482 ? -5.005 10.769 30.299 1.00 94.50 482 LEU A CA 1
ATOM 3998 C C . LEU A 1 482 ? -5.719 9.654 31.075 1.00 94.50 482 LEU A C 1
ATOM 4000 O O . LEU A 1 482 ? -5.507 8.485 30.770 1.00 94.50 482 LEU A O 1
ATOM 4004 N N . ASN A 1 483 ? -6.631 9.991 31.995 1.00 95.88 483 ASN A N 1
ATOM 4005 C CA . ASN A 1 483 ? -7.461 9.018 32.715 1.00 95.88 483 ASN A CA 1
ATOM 4006 C C . ASN A 1 483 ? -8.259 8.126 31.750 1.00 95.88 483 ASN A C 1
ATOM 4008 O O . ASN A 1 483 ? -8.237 6.901 31.874 1.00 95.88 483 ASN A O 1
ATOM 4012 N N . LEU A 1 484 ? -8.891 8.727 30.735 1.00 95.38 484 LEU A N 1
ATOM 4013 C CA . LEU A 1 484 ? -9.574 7.987 29.670 1.00 95.38 484 LEU A CA 1
ATOM 4014 C C . LEU A 1 484 ? -8.640 6.993 28.971 1.00 95.38 484 LEU A C 1
ATOM 4016 O O . LEU A 1 484 ? -9.000 5.826 28.798 1.00 95.38 484 LEU A O 1
ATOM 4020 N N . GLN A 1 485 ? -7.431 7.429 28.611 1.00 96.44 485 GLN A N 1
ATOM 4021 C CA . GLN A 1 485 ? -6.449 6.570 27.956 1.00 96.44 485 GLN A CA 1
ATOM 4022 C C . GLN A 1 485 ? -5.970 5.430 28.872 1.00 96.44 485 GLN A C 1
ATOM 4024 O O . GLN A 1 485 ? -5.810 4.306 28.395 1.00 96.44 485 GLN A O 1
ATOM 4029 N N . TYR A 1 486 ? -5.793 5.667 30.177 1.00 97.50 486 TYR A N 1
ATOM 4030 C CA . TYR A 1 486 ? -5.487 4.614 31.160 1.00 97.50 486 TYR A CA 1
ATOM 4031 C C . TYR A 1 486 ? -6.609 3.572 31.231 1.00 97.50 486 TYR A C 1
ATOM 4033 O O . TYR A 1 486 ? -6.348 2.375 31.111 1.00 97.50 486 TYR A O 1
ATOM 4041 N N . ILE A 1 487 ? -7.861 4.019 31.363 1.00 97.44 487 ILE A N 1
ATOM 4042 C CA . ILE A 1 487 ? -9.046 3.149 31.421 1.00 97.44 487 ILE A CA 1
ATOM 4043 C C . ILE A 1 487 ? -9.148 2.277 30.173 1.00 97.44 487 ILE A C 1
ATOM 4045 O O . ILE A 1 487 ? -9.354 1.066 30.283 1.00 97.44 487 ILE A O 1
ATOM 4049 N N . TYR A 1 488 ? -8.970 2.870 28.992 1.00 95.31 488 TYR A N 1
ATOM 4050 C CA . TYR A 1 488 ? -8.944 2.129 27.733 1.00 95.31 488 TYR A CA 1
ATOM 4051 C C . TYR A 1 488 ? -7.790 1.115 27.700 1.00 95.31 488 TYR A C 1
ATOM 4053 O O . TYR A 1 488 ? -7.991 -0.055 27.361 1.00 95.31 488 TYR A O 1
ATOM 4061 N N . SER A 1 489 ? -6.592 1.536 28.119 1.00 96.19 489 SER A N 1
ATOM 4062 C CA . SER A 1 489 ? -5.392 0.693 28.102 1.00 96.19 489 SER A CA 1
ATOM 4063 C C . SER A 1 489 ? -5.511 -0.516 29.027 1.00 96.19 489 SER A C 1
ATOM 4065 O O . SER A 1 489 ? -5.100 -1.615 28.652 1.00 96.19 489 SER A O 1
ATOM 4067 N N . PHE A 1 490 ? -6.153 -0.362 30.191 1.00 96.38 490 PHE A N 1
ATOM 4068 C CA . PHE A 1 490 ? -6.463 -1.483 31.076 1.00 96.38 490 PHE A CA 1
ATOM 4069 C C . PHE A 1 490 ? -7.298 -2.556 30.365 1.00 96.38 490 PHE A C 1
ATOM 4071 O O . PHE A 1 490 ? -6.943 -3.730 30.427 1.00 96.38 490 PHE A O 1
ATOM 4078 N N . GLY A 1 491 ? -8.354 -2.181 29.635 1.00 93.81 491 GLY A N 1
ATOM 4079 C CA . GLY A 1 491 ? -9.194 -3.137 28.899 1.00 93.81 491 GLY A CA 1
ATOM 4080 C C . GLY A 1 491 ? -8.466 -3.864 27.763 1.00 93.81 491 GLY A C 1
ATOM 4081 O O . GLY A 1 491 ? -8.742 -5.030 27.455 1.00 93.81 491 GLY A O 1
ATOM 4082 N N . GLU A 1 492 ? -7.513 -3.192 27.123 1.00 91.75 492 GLU A N 1
ATOM 4083 C CA . GLU A 1 492 ? -6.742 -3.750 26.013 1.00 91.75 492 GLU A CA 1
ATOM 4084 C C . GLU A 1 492 ? -5.576 -4.646 26.457 1.00 91.75 492 GLU A C 1
ATOM 4086 O O . GLU A 1 492 ? -5.347 -5.679 25.821 1.00 91.75 492 GLU A O 1
ATOM 4091 N N . LEU A 1 493 ? -4.887 -4.321 27.552 1.00 91.81 493 LEU A N 1
ATOM 4092 C CA . LEU A 1 493 ? -3.720 -5.074 28.033 1.00 91.81 493 LEU A CA 1
ATOM 4093 C C . LEU A 1 493 ? -4.083 -6.214 28.991 1.00 91.81 493 LEU A C 1
ATOM 4095 O O . LEU A 1 493 ? -3.451 -7.269 28.978 1.00 91.81 493 LEU A O 1
ATOM 4099 N N . CYS A 1 494 ? -5.111 -6.030 29.818 1.00 90.69 494 CYS A N 1
ATOM 4100 C CA . CYS A 1 494 ? -5.461 -6.981 30.864 1.00 90.69 494 CYS A CA 1
ATOM 4101 C C . CYS A 1 494 ? -6.136 -8.232 30.269 1.00 90.69 494 CYS A C 1
ATOM 4103 O O . CYS A 1 494 ? -7.266 -8.198 29.779 1.00 90.69 494 CYS A O 1
ATOM 4105 N N . SER A 1 495 ? -5.408 -9.353 30.283 1.00 83.75 495 SER A N 1
ATOM 4106 C CA . SER A 1 495 ? -5.867 -10.647 29.752 1.00 83.75 495 SER A CA 1
ATOM 4107 C C . SER A 1 495 ? -6.535 -11.541 30.805 1.00 83.75 495 SER A C 1
ATOM 4109 O O . SER A 1 495 ? -7.326 -12.421 30.465 1.00 83.75 495 SER A O 1
ATOM 4111 N N . LYS A 1 496 ? -6.241 -11.297 32.086 1.00 85.38 496 LYS A N 1
ATOM 4112 C CA . LYS A 1 496 ? -6.766 -12.010 33.257 1.00 85.38 496 LYS A CA 1
ATOM 4113 C C . LYS A 1 496 ? -7.246 -11.003 34.288 1.00 85.38 496 LYS A C 1
ATOM 4115 O O . LYS A 1 496 ? -6.667 -9.931 34.403 1.00 85.38 496 LYS A O 1
ATOM 4120 N N . VAL A 1 497 ? -8.248 -11.364 35.080 1.00 86.38 497 VAL A N 1
ATOM 4121 C CA . VAL A 1 497 ? -8.851 -10.455 36.062 1.00 86.38 497 VAL A CA 1
ATOM 4122 C C . VAL A 1 497 ? -7.809 -10.022 37.101 1.00 86.38 497 VAL A C 1
ATOM 4124 O O . VAL A 1 497 ? -7.100 -10.853 37.662 1.00 86.38 497 VAL A O 1
ATOM 4127 N N . ASN A 1 498 ? -7.726 -8.725 37.387 1.00 90.06 498 ASN A N 1
ATOM 4128 C CA . ASN A 1 498 ? -6.922 -8.167 38.473 1.00 90.06 498 ASN A CA 1
ATOM 4129 C C . ASN A 1 498 ? -7.824 -7.267 39.325 1.00 90.06 498 ASN A C 1
ATOM 4131 O O . ASN A 1 498 ? -8.447 -6.354 38.787 1.00 90.06 498 ASN A O 1
ATOM 4135 N N . ASP A 1 499 ? -7.904 -7.537 40.630 1.00 89.50 499 ASP A N 1
ATOM 4136 C CA . ASP A 1 499 ? -8.854 -6.862 41.525 1.00 89.50 499 ASP A CA 1
ATOM 4137 C C . ASP A 1 499 ? -8.646 -5.339 41.541 1.00 89.50 499 ASP A C 1
ATOM 4139 O O . ASP A 1 499 ? -9.608 -4.596 41.377 1.00 89.50 499 ASP A O 1
ATOM 4143 N N . ASN A 1 500 ? -7.392 -4.871 41.612 1.00 92.38 500 ASN A N 1
ATOM 4144 C CA . ASN A 1 500 ? -7.077 -3.440 41.649 1.00 92.38 500 ASN A CA 1
ATOM 4145 C C . ASN A 1 500 ? -7.545 -2.727 40.374 1.00 92.38 500 ASN A C 1
ATOM 4147 O O . ASN A 1 500 ? -8.101 -1.634 40.435 1.00 92.38 500 ASN A O 1
ATOM 4151 N N . ILE A 1 501 ? -7.350 -3.356 39.210 1.00 94.94 501 ILE A N 1
ATOM 4152 C CA . ILE A 1 501 ? -7.811 -2.805 37.928 1.00 94.94 501 ILE A CA 1
ATOM 4153 C C . ILE A 1 501 ? -9.333 -2.762 37.891 1.00 94.94 501 ILE A C 1
ATOM 4155 O O . ILE A 1 501 ? -9.912 -1.751 37.506 1.00 94.94 501 ILE A O 1
ATOM 4159 N N . ILE A 1 502 ? -9.991 -3.848 38.294 1.00 94.81 502 ILE A N 1
ATOM 4160 C CA . ILE A 1 502 ? -11.451 -3.909 38.343 1.00 94.81 502 ILE A CA 1
ATOM 4161 C C . ILE A 1 502 ? -12.015 -2.825 39.267 1.00 94.81 502 ILE A C 1
ATOM 4163 O O . ILE A 1 502 ? -13.002 -2.188 38.904 1.00 94.81 502 ILE A O 1
ATOM 4167 N N . ASP A 1 503 ? -11.394 -2.575 40.417 1.00 95.12 503 ASP A N 1
ATOM 4168 C CA . ASP A 1 503 ? -11.823 -1.534 41.352 1.00 95.12 503 ASP A CA 1
ATOM 4169 C C . ASP A 1 503 ? -11.623 -0.127 40.769 1.00 95.12 503 ASP A C 1
ATOM 4171 O O . ASP A 1 503 ? -12.522 0.716 40.854 1.00 95.12 503 ASP A O 1
ATOM 4175 N N . ILE A 1 504 ? -10.504 0.119 40.078 1.00 96.56 504 ILE A N 1
ATOM 4176 C CA . ILE A 1 504 ? -10.288 1.359 39.315 1.00 96.56 504 ILE A CA 1
ATOM 4177 C C . ILE A 1 504 ? -11.380 1.537 38.249 1.00 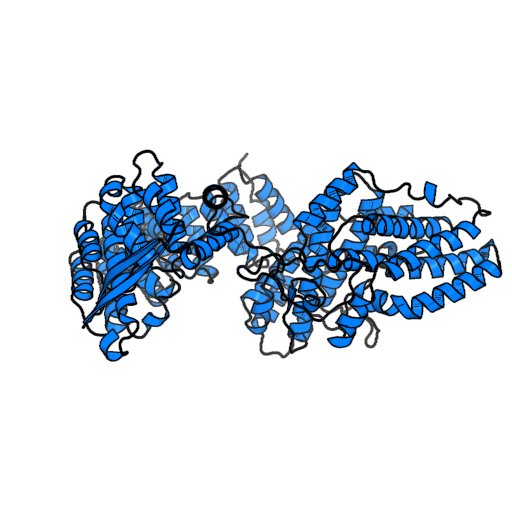96.56 504 ILE A C 1
ATOM 4179 O O . ILE A 1 504 ? -11.986 2.603 38.149 1.00 96.56 504 ILE A O 1
ATOM 4183 N N . LEU A 1 505 ? -11.692 0.501 37.470 1.00 97.12 505 LEU A N 1
ATOM 4184 C CA . LEU A 1 505 ? -12.721 0.590 36.429 1.00 97.12 505 LEU A CA 1
ATOM 4185 C C . LEU A 1 505 ? -14.116 0.820 37.029 1.00 97.12 505 LEU A C 1
ATOM 4187 O O . LEU A 1 505 ? -14.869 1.647 36.524 1.00 97.12 505 LEU A O 1
ATOM 4191 N N . LYS A 1 506 ? -14.454 0.150 38.137 1.00 96.50 506 LYS A N 1
ATOM 4192 C CA . LYS A 1 506 ? -15.731 0.341 38.846 1.00 96.50 506 LYS A CA 1
ATOM 4193 C C . LYS A 1 506 ? -15.874 1.755 39.410 1.00 96.50 506 LYS A C 1
ATOM 4195 O O . LYS A 1 506 ? -16.946 2.340 39.293 1.00 96.50 506 LYS A O 1
ATOM 4200 N N . THR A 1 507 ? -14.813 2.321 39.987 1.00 95.25 507 THR A N 1
ATOM 4201 C CA . THR A 1 507 ? -14.832 3.703 40.510 1.00 95.25 507 THR A CA 1
ATOM 4202 C C . THR A 1 507 ? -14.980 4.754 39.408 1.00 95.25 507 THR A C 1
ATOM 4204 O O . THR A 1 507 ? -15.542 5.817 39.661 1.00 95.25 507 THR A O 1
ATOM 4207 N N . ASN A 1 508 ? -14.574 4.437 38.174 1.00 95.31 508 ASN A N 1
ATOM 4208 C CA . ASN A 1 508 ? -14.749 5.300 37.002 1.00 95.31 508 ASN A CA 1
ATOM 4209 C C . ASN A 1 508 ? -16.065 5.061 36.232 1.00 95.31 508 ASN A C 1
ATOM 4211 O O . ASN A 1 508 ? -16.272 5.657 35.172 1.00 95.31 508 ASN A O 1
ATOM 4215 N N . LEU A 1 509 ? -17.012 4.277 36.770 1.00 94.69 509 LEU A N 1
ATOM 4216 C CA . LEU A 1 509 ? -18.387 4.186 36.251 1.00 94.69 509 LEU A CA 1
ATOM 4217 C C . LEU A 1 509 ? -19.219 5.443 36.600 1.00 94.69 509 LEU A C 1
ATOM 4219 O O . LEU A 1 509 ? -20.305 5.378 37.180 1.00 94.69 509 LEU A O 1
ATOM 4223 N N . ILE A 1 510 ? -18.700 6.613 36.234 1.00 90.81 510 ILE A N 1
ATOM 4224 C CA . ILE A 1 510 ? -19.247 7.932 36.556 1.00 90.81 510 ILE A CA 1
ATOM 4225 C C . ILE A 1 510 ? -20.298 8.312 35.510 1.00 90.81 510 ILE A C 1
ATOM 4227 O O . ILE A 1 510 ? -19.975 8.810 34.439 1.00 90.81 510 ILE A O 1
ATOM 4231 N N . LYS A 1 511 ? -21.585 8.129 35.822 1.00 88.56 511 LYS A N 1
ATOM 4232 C CA . LYS A 1 511 ? -22.693 8.358 34.866 1.00 88.56 511 LYS A CA 1
ATOM 4233 C C . LYS A 1 511 ? -22.794 9.788 34.314 1.00 88.56 511 LYS A C 1
ATOM 4235 O O . LYS A 1 511 ? -23.414 9.978 33.271 1.00 88.56 511 LYS A O 1
ATOM 4240 N N . SER A 1 512 ? -22.230 10.784 35.001 1.00 90.62 512 SER A N 1
ATOM 4241 C CA . SER A 1 512 ? -22.172 12.171 34.516 1.00 90.62 512 SER A CA 1
ATOM 4242 C C . SER A 1 512 ? -21.128 12.389 33.418 1.00 90.62 512 SER A C 1
ATOM 4244 O O . SER A 1 512 ? -21.230 13.370 32.689 1.00 90.62 512 SER A O 1
ATOM 4246 N N . ASP A 1 513 ? -20.154 11.485 33.282 1.00 93.94 513 ASP A N 1
ATOM 4247 C CA . ASP A 1 513 ? -19.142 11.501 32.231 1.00 93.94 513 ASP A CA 1
ATOM 4248 C C . ASP A 1 513 ? -19.332 10.294 31.312 1.00 93.94 513 ASP A C 1
ATOM 4250 O O . ASP A 1 513 ? -18.949 9.165 31.623 1.00 93.94 513 ASP A O 1
ATOM 4254 N N . PHE A 1 514 ? -19.946 10.539 30.157 1.00 93.06 514 PHE A N 1
ATOM 4255 C CA . PHE A 1 514 ? -20.264 9.483 29.204 1.00 93.06 514 PHE A CA 1
ATOM 4256 C C . PHE A 1 514 ? -19.027 8.698 28.745 1.00 93.06 514 PHE A C 1
ATOM 4258 O O . PHE A 1 514 ? -19.099 7.473 28.647 1.00 93.06 514 PHE A O 1
ATOM 4265 N N . TYR A 1 515 ? -17.900 9.368 28.489 1.00 93.88 515 TYR A N 1
ATOM 4266 C CA . TYR A 1 515 ? -16.715 8.711 27.943 1.00 93.88 515 TYR A CA 1
ATOM 4267 C C . TYR A 1 515 ? -16.031 7.833 28.985 1.00 93.88 515 TYR A C 1
ATOM 4269 O O . TYR A 1 515 ? -15.655 6.704 28.659 1.00 93.88 515 TYR A O 1
ATOM 4277 N N . LEU A 1 516 ? -15.910 8.307 30.231 1.00 95.19 516 LEU A N 1
ATOM 4278 C CA . LEU A 1 516 ? -15.370 7.495 31.326 1.00 95.19 516 LEU A CA 1
ATOM 4279 C C . LEU A 1 516 ? -16.293 6.313 31.620 1.00 95.19 516 LEU A C 1
ATOM 4281 O O . LEU A 1 516 ? -15.819 5.182 31.722 1.00 95.19 516 LEU A O 1
ATOM 4285 N N . TYR A 1 517 ? -17.605 6.548 31.676 1.00 96.38 517 TYR A N 1
ATOM 4286 C CA . TYR A 1 517 ? -18.592 5.499 31.921 1.00 96.38 517 TYR A CA 1
ATOM 4287 C C . TYR A 1 517 ? -18.561 4.416 30.836 1.00 96.38 517 TYR A C 1
ATOM 4289 O O . TYR A 1 517 ? -18.460 3.226 31.146 1.00 96.38 517 TYR A O 1
ATOM 4297 N N . TYR A 1 518 ? -18.590 4.821 29.563 1.00 96.25 518 TYR A N 1
ATOM 4298 C CA . TYR A 1 518 ? -18.570 3.898 28.433 1.00 96.25 518 TYR A CA 1
ATOM 4299 C C . TYR A 1 518 ? -17.269 3.097 28.373 1.00 96.25 518 TYR A C 1
ATOM 4301 O O . TYR A 1 518 ? -17.317 1.868 28.307 1.00 96.25 518 TYR A O 1
ATOM 4309 N N . ASN A 1 519 ? -16.112 3.766 28.436 1.00 96.38 519 ASN A N 1
ATOM 4310 C CA . ASN A 1 519 ? -14.819 3.089 28.335 1.00 96.38 519 ASN A CA 1
ATOM 4311 C C . ASN A 1 519 ? -14.536 2.201 29.547 1.00 96.38 519 ASN A C 1
ATOM 4313 O O . ASN A 1 519 ? -13.987 1.119 29.373 1.00 96.38 519 ASN A O 1
ATOM 4317 N N . SER A 1 520 ? -14.961 2.586 30.753 1.00 97.62 520 SER A N 1
ATOM 4318 C CA . SER A 1 520 ? -14.802 1.736 31.939 1.00 97.62 520 SER A CA 1
ATOM 4319 C C . SER A 1 520 ? -15.598 0.443 31.804 1.00 97.62 520 SER A C 1
ATOM 4321 O O . SER A 1 520 ? -15.059 -0.645 32.011 1.00 97.62 520 SER A O 1
ATOM 4323 N N . LEU A 1 521 ? -16.863 0.540 31.379 1.00 97.88 521 LEU A N 1
ATOM 4324 C CA . LEU A 1 521 ? -17.703 -0.637 31.172 1.00 97.88 521 LEU A CA 1
ATOM 4325 C C . LEU A 1 521 ? -17.200 -1.501 30.006 1.00 97.88 521 LEU A C 1
ATOM 4327 O O . LEU A 1 521 ? -17.193 -2.729 30.107 1.00 97.88 521 LEU A O 1
ATOM 4331 N N . LEU A 1 522 ? -16.727 -0.871 28.926 1.00 96.56 522 LEU A N 1
ATOM 4332 C CA . LEU A 1 522 ? -16.121 -1.561 27.790 1.00 96.56 522 LEU A CA 1
ATOM 4333 C C . LEU A 1 522 ? -14.831 -2.290 28.192 1.00 96.56 522 LEU A C 1
ATOM 4335 O O . LEU A 1 522 ? -14.603 -3.418 27.758 1.00 96.56 522 LEU A O 1
ATOM 4339 N N . SER A 1 523 ? -13.997 -1.686 29.035 1.00 96.50 523 SER A N 1
ATOM 4340 C CA . SER A 1 523 ? -12.774 -2.312 29.539 1.00 96.50 523 SER A CA 1
ATOM 4341 C C . SER A 1 523 ? -13.078 -3.518 30.422 1.00 96.50 523 SER A C 1
ATOM 4343 O O . SER A 1 523 ? -12.463 -4.566 30.229 1.00 96.50 523 SER A O 1
ATOM 4345 N N . ILE A 1 524 ? -14.078 -3.435 31.310 1.00 96.38 524 ILE A N 1
ATOM 4346 C CA . ILE A 1 524 ? -14.553 -4.596 32.088 1.00 96.38 524 ILE A CA 1
ATOM 4347 C C . ILE A 1 524 ? -15.031 -5.704 31.141 1.00 96.38 524 ILE A C 1
ATOM 4349 O O . ILE A 1 524 ? -14.644 -6.862 31.299 1.00 96.38 524 ILE A O 1
ATOM 4353 N N . TYR A 1 525 ? -15.810 -5.349 30.116 1.00 94.81 525 TYR A N 1
ATOM 4354 C CA . TYR A 1 525 ? -16.290 -6.289 29.104 1.00 94.81 525 TYR A CA 1
ATOM 4355 C C . TYR A 1 525 ? -15.146 -6.991 28.356 1.00 94.81 525 TYR A C 1
ATOM 4357 O O . TYR A 1 525 ? -15.142 -8.217 28.227 1.00 94.81 525 TYR A O 1
ATOM 4365 N N . LYS A 1 526 ? -14.132 -6.240 27.915 1.00 93.19 526 LYS A N 1
ATOM 4366 C CA . LYS A 1 526 ? -12.949 -6.779 27.226 1.00 93.19 526 LYS A CA 1
ATOM 4367 C C . LYS A 1 526 ? -12.134 -7.716 28.119 1.00 93.19 526 LYS A C 1
ATOM 4369 O O . LYS A 1 526 ? -11.759 -8.799 27.663 1.00 93.19 526 LYS A O 1
ATOM 4374 N N . ILE A 1 527 ? -11.902 -7.334 29.378 1.00 92.00 527 ILE A N 1
ATOM 4375 C CA . ILE A 1 527 ? -11.202 -8.162 30.376 1.00 92.00 527 ILE A CA 1
ATOM 4376 C C . ILE A 1 527 ? -11.955 -9.467 30.596 1.00 92.00 527 ILE A C 1
ATOM 4378 O O . ILE A 1 527 ? -11.359 -10.544 30.576 1.00 92.00 527 ILE A O 1
ATOM 4382 N N . GLU A 1 528 ? -13.274 -9.395 30.761 1.00 90.00 528 GLU A N 1
ATOM 4383 C CA . GLU A 1 528 ? -14.081 -10.585 30.966 1.00 90.00 528 GLU A CA 1
ATOM 4384 C C . GLU A 1 528 ? -13.993 -11.533 29.766 1.00 90.00 528 GLU A C 1
ATOM 4386 O O . GLU A 1 528 ? -13.740 -12.723 29.959 1.00 90.00 528 GLU A O 1
ATOM 4391 N N . ILE A 1 529 ? -14.137 -11.031 28.534 1.00 89.38 529 ILE A N 1
ATOM 4392 C CA . ILE A 1 529 ? -14.014 -11.861 27.327 1.00 89.38 529 ILE A CA 1
ATOM 4393 C C . ILE A 1 529 ? -12.648 -12.559 27.286 1.00 89.38 529 ILE A C 1
ATOM 4395 O O . ILE A 1 529 ? -12.589 -13.775 27.090 1.00 89.38 529 ILE A O 1
ATOM 4399 N N . LYS A 1 530 ? -11.557 -11.816 27.506 1.00 87.06 530 LYS A N 1
ATOM 4400 C CA . LYS A 1 530 ? -10.187 -12.356 27.472 1.00 87.06 530 LYS A CA 1
ATOM 4401 C C . LYS A 1 530 ? -9.931 -13.375 28.577 1.00 87.06 530 LYS A C 1
ATOM 4403 O O . LYS A 1 530 ? -9.368 -14.433 28.303 1.00 87.06 530 LYS A O 1
ATOM 4408 N N . SER A 1 531 ? -10.442 -13.133 29.785 1.00 85.06 531 SER A N 1
ATOM 4409 C CA . SER A 1 531 ? -10.293 -14.053 30.923 1.00 85.06 531 SER A CA 1
ATOM 4410 C C . SER A 1 531 ? -10.898 -15.440 30.663 1.00 85.06 531 SER A C 1
ATOM 4412 O O . SER A 1 531 ? -10.555 -16.421 31.326 1.00 85.06 531 SER A O 1
ATOM 4414 N N . ARG A 1 532 ? -11.783 -15.548 29.662 1.00 81.75 532 ARG A N 1
ATOM 4415 C CA . ARG A 1 532 ? -12.432 -16.794 29.253 1.00 81.75 532 ARG A CA 1
ATOM 4416 C C . ARG A 1 532 ? -11.627 -17.595 28.216 1.00 81.75 532 ARG A C 1
ATOM 4418 O O . ARG A 1 532 ? -12.081 -18.676 27.853 1.00 81.75 532 ARG A O 1
ATOM 4425 N N . GLN A 1 533 ? -10.458 -17.138 27.744 1.00 74.88 533 GLN A N 1
ATOM 4426 C CA . GLN A 1 533 ? -9.692 -17.749 26.635 1.00 74.88 533 GLN A CA 1
ATOM 4427 C C . GLN A 1 533 ? -9.501 -19.270 26.766 1.00 74.88 533 GLN A C 1
ATOM 4429 O O . GLN A 1 533 ? -9.816 -20.009 25.828 1.00 74.88 533 GLN A O 1
ATOM 4434 N N . ASN A 1 534 ? -9.102 -19.734 27.953 1.00 67.81 534 ASN A N 1
ATOM 4435 C CA . ASN A 1 534 ? -8.753 -21.136 28.230 1.00 67.81 534 ASN A CA 1
ATOM 4436 C C . ASN A 1 534 ? -9.912 -21.981 28.790 1.00 67.81 534 ASN A C 1
ATOM 4438 O O . ASN A 1 534 ? -9.696 -23.103 29.239 1.00 67.81 534 ASN A O 1
ATOM 4442 N N . LEU A 1 535 ? -11.139 -21.454 28.796 1.00 67.31 535 LEU A N 1
ATOM 4443 C CA . LEU A 1 535 ? -12.319 -22.179 29.272 1.00 67.31 535 LEU A CA 1
ATOM 4444 C C . LEU A 1 535 ? -12.939 -23.024 28.146 1.00 67.31 535 LEU A C 1
ATOM 4446 O O . LEU A 1 535 ? -12.840 -22.679 26.959 1.00 67.31 535 LEU A O 1
ATOM 4450 N N . THR A 1 536 ? -13.611 -24.118 28.515 1.00 66.56 536 THR A N 1
ATOM 4451 C CA . THR A 1 536 ? -14.414 -24.917 27.575 1.00 66.56 536 THR A CA 1
ATOM 4452 C C . THR A 1 536 ? -15.553 -24.073 26.996 1.00 66.56 536 THR A C 1
ATOM 4454 O O . THR A 1 536 ? -15.946 -23.059 27.575 1.00 66.56 536 THR A O 1
ATOM 4457 N N . ILE A 1 537 ? -16.091 -24.458 25.833 1.00 67.56 537 ILE A N 1
ATOM 4458 C CA . ILE A 1 537 ? -17.172 -23.702 25.169 1.00 67.56 537 ILE A CA 1
ATOM 4459 C C . ILE A 1 537 ? -18.393 -23.550 26.090 1.00 67.56 537 ILE A C 1
ATOM 4461 O O . ILE A 1 537 ? -18.977 -22.470 26.152 1.00 67.56 537 ILE A O 1
ATOM 4465 N N . GLU A 1 538 ? -18.731 -24.597 26.840 1.00 63.03 538 GLU A N 1
ATOM 4466 C CA . GLU A 1 538 ? -19.829 -24.588 27.810 1.00 63.03 538 GLU A CA 1
ATOM 4467 C C . GLU A 1 538 ? -19.581 -23.547 28.910 1.00 63.03 538 GLU A C 1
ATOM 4469 O O . GLU A 1 538 ? -20.377 -22.623 29.078 1.00 63.03 538 GLU A O 1
ATOM 4474 N N . VAL A 1 539 ? -18.413 -23.591 29.556 1.00 66.12 539 VAL A N 1
ATOM 4475 C CA . VAL A 1 539 ? -18.052 -22.674 30.650 1.00 66.12 539 VAL A CA 1
ATOM 4476 C C . VAL A 1 539 ? -17.868 -21.230 30.153 1.00 66.12 539 VAL A C 1
ATOM 4478 O O . VAL A 1 539 ? -18.128 -20.275 30.888 1.00 66.12 539 VAL A O 1
ATOM 4481 N N . LYS A 1 540 ? -17.483 -21.032 28.883 1.00 69.62 540 LYS A N 1
ATOM 4482 C CA . LYS A 1 540 ? -17.448 -19.707 28.236 1.00 69.62 540 LYS A CA 1
ATOM 4483 C C . LYS A 1 540 ? -18.825 -19.050 28.184 1.00 69.62 540 LYS A C 1
ATOM 4485 O O . LYS A 1 540 ? -18.875 -17.824 28.223 1.00 69.62 540 LYS A O 1
ATOM 4490 N N . SER A 1 541 ? -19.907 -19.823 28.116 1.00 70.94 541 SER A N 1
ATOM 4491 C CA . SER A 1 541 ? -21.273 -19.309 27.944 1.00 70.94 541 SER A CA 1
ATOM 4492 C C . SER A 1 541 ? -22.001 -18.965 29.251 1.00 70.94 541 SER A C 1
ATOM 4494 O O . SER A 1 541 ? -23.058 -18.336 29.217 1.00 70.94 541 SER A O 1
ATOM 4496 N N . GLU A 1 542 ? -21.432 -19.328 30.401 1.00 79.94 542 GLU A N 1
ATOM 4497 C CA . GLU A 1 542 ? -22.034 -19.085 31.714 1.00 79.94 542 GLU A CA 1
ATOM 4498 C C . GLU A 1 542 ? -21.862 -17.639 32.204 1.00 79.94 542 GLU A C 1
ATOM 4500 O O . GLU A 1 542 ? -20.841 -16.985 31.953 1.00 79.94 542 GLU A O 1
ATOM 4505 N N . ALA A 1 543 ? -22.839 -17.166 32.979 1.00 82.81 543 ALA A N 1
ATOM 4506 C CA . ALA A 1 543 ? -22.789 -15.861 33.627 1.00 82.81 543 ALA A CA 1
ATOM 4507 C C . ALA A 1 543 ? -21.716 -15.797 34.734 1.00 82.81 543 ALA A C 1
ATOM 4509 O O . ALA A 1 543 ? -21.440 -16.768 35.442 1.00 82.81 543 ALA A O 1
ATOM 4510 N N . SER A 1 544 ? -21.089 -14.635 34.862 1.00 86.38 544 SER A N 1
ATOM 4511 C CA . SER A 1 544 ? -20.167 -14.245 35.929 1.00 86.38 544 SER A CA 1
ATOM 4512 C C . SER A 1 544 ? -20.636 -12.941 36.579 1.00 86.38 544 SER A C 1
ATOM 4514 O O . SER A 1 544 ? -21.452 -12.219 36.003 1.00 86.38 544 SER A O 1
ATOM 4516 N N . GLU A 1 545 ? -20.043 -12.587 37.723 1.00 88.56 545 GLU A N 1
ATOM 4517 C CA . GLU A 1 545 ? -20.292 -11.294 38.377 1.00 88.56 545 GLU A CA 1
ATOM 4518 C C . GLU A 1 545 ? -20.051 -10.097 37.440 1.00 88.56 545 GLU A C 1
ATOM 4520 O O . GLU A 1 545 ? -20.766 -9.101 37.507 1.00 88.56 545 GLU A O 1
ATOM 4525 N N . PHE A 1 546 ? -19.087 -10.209 36.516 1.00 91.00 546 PHE A N 1
ATOM 4526 C CA . PHE A 1 546 ? -18.793 -9.171 35.530 1.00 91.00 546 PHE A CA 1
ATOM 4527 C C . PHE A 1 546 ? -19.876 -9.091 34.462 1.00 91.00 546 PHE A C 1
ATOM 4529 O O . PHE A 1 546 ? -20.323 -7.992 34.138 1.00 91.00 546 PHE A O 1
ATOM 4536 N N . SER A 1 547 ? -20.366 -10.236 33.975 1.00 91.81 547 SER A N 1
ATOM 4537 C CA . SER A 1 547 ? -21.468 -10.228 33.014 1.00 91.81 547 SER A CA 1
ATOM 4538 C C . SER A 1 547 ? -22.760 -9.698 33.619 1.00 91.81 547 SER A C 1
ATOM 4540 O O . SER A 1 547 ? -23.506 -8.990 32.943 1.00 91.81 547 SER A O 1
ATOM 4542 N N . ASP A 1 548 ? -22.999 -9.985 34.899 1.00 93.50 548 ASP A N 1
ATOM 4543 C CA . ASP A 1 548 ? -24.157 -9.469 35.620 1.00 93.50 548 ASP A CA 1
ATOM 4544 C C . ASP A 1 548 ? -24.016 -7.965 35.863 1.00 93.50 548 ASP A C 1
ATOM 4546 O O . ASP A 1 548 ? -24.959 -7.224 35.597 1.00 93.50 548 ASP A O 1
ATOM 4550 N N . LEU A 1 549 ? -22.830 -7.484 36.255 1.00 95.00 549 LEU A N 1
ATOM 4551 C CA . LEU A 1 549 ? -22.532 -6.052 36.355 1.00 95.00 549 LEU A CA 1
ATOM 4552 C C . LEU A 1 549 ? -22.787 -5.330 35.025 1.00 95.00 549 LEU A C 1
ATOM 4554 O O . LEU A 1 549 ? -23.519 -4.344 34.996 1.00 95.00 549 LEU A O 1
ATOM 4558 N N . ILE A 1 550 ? -22.242 -5.842 33.917 1.00 96.00 550 ILE A N 1
ATOM 4559 C CA . ILE A 1 550 ? -22.403 -5.244 32.583 1.00 96.00 550 ILE A CA 1
ATOM 4560 C C . ILE A 1 550 ? -23.876 -5.196 32.180 1.00 96.00 550 ILE A C 1
ATOM 4562 O O . ILE A 1 550 ? -24.379 -4.156 31.746 1.00 96.00 550 ILE A O 1
ATOM 4566 N N . ARG A 1 551 ? -24.597 -6.307 32.342 1.00 95.75 551 ARG A N 1
ATOM 4567 C CA . ARG A 1 551 ? -26.028 -6.376 32.023 1.00 95.75 551 ARG A CA 1
ATOM 4568 C C . ARG A 1 551 ? -26.850 -5.442 32.905 1.00 95.75 551 ARG A C 1
ATOM 4570 O O . ARG A 1 551 ? -27.738 -4.769 32.383 1.00 95.75 551 ARG A O 1
ATOM 4577 N N . ASN A 1 552 ? -26.547 -5.356 34.197 1.00 95.69 552 ASN A N 1
ATOM 4578 C CA . ASN A 1 552 ? -27.243 -4.478 35.136 1.00 95.69 552 ASN A CA 1
ATOM 4579 C C . ASN A 1 552 ? -27.020 -2.999 34.799 1.00 95.69 552 ASN A C 1
ATOM 4581 O O . ASN A 1 552 ? -27.993 -2.248 34.718 1.00 95.69 552 ASN A O 1
ATOM 4585 N N . GLU A 1 553 ? -25.782 -2.582 34.525 1.00 96.38 553 GLU A N 1
ATOM 4586 C CA . GLU A 1 553 ? -25.473 -1.202 34.122 1.00 96.38 553 GLU A CA 1
ATOM 4587 C C . GLU A 1 553 ? -26.201 -0.811 32.826 1.00 96.38 553 GLU A C 1
ATOM 4589 O O . GLU A 1 553 ? -26.844 0.242 32.755 1.00 96.38 553 GLU A O 1
ATOM 4594 N N . ILE A 1 554 ? -26.211 -1.696 31.824 1.00 96.19 554 ILE A N 1
ATOM 4595 C CA . ILE A 1 554 ? -26.936 -1.463 30.566 1.00 96.19 554 ILE A CA 1
ATOM 4596 C C . ILE A 1 554 ? -28.455 -1.439 30.803 1.00 96.19 554 ILE A C 1
ATOM 4598 O O . ILE A 1 554 ? -29.145 -0.544 30.317 1.00 96.19 554 ILE A O 1
ATOM 4602 N N . THR A 1 555 ? -29.006 -2.388 31.565 1.00 95.00 555 THR A N 1
ATOM 4603 C CA . THR A 1 555 ? -30.458 -2.493 31.811 1.00 95.00 555 THR A CA 1
ATOM 4604 C C . THR A 1 555 ? -31.000 -1.293 32.588 1.00 95.00 555 THR A C 1
ATOM 4606 O O . THR A 1 555 ? -32.105 -0.824 32.299 1.00 95.00 555 THR A O 1
ATOM 4609 N N . ASN A 1 556 ? -30.213 -0.749 33.515 1.00 94.06 556 ASN A N 1
ATOM 4610 C CA . ASN A 1 556 ? -30.584 0.413 34.325 1.00 94.06 556 ASN A CA 1
ATOM 4611 C C . ASN A 1 556 ? -30.302 1.757 33.635 1.00 94.06 556 ASN A C 1
ATOM 4613 O O . ASN A 1 556 ? -30.664 2.810 34.160 1.00 94.06 556 ASN A O 1
ATOM 4617 N N . SER A 1 557 ? -29.680 1.743 32.456 1.00 95.25 557 SER A N 1
ATOM 4618 C CA . SER A 1 557 ? -29.443 2.942 31.657 1.00 95.25 557 SER A CA 1
ATOM 4619 C C . SER A 1 557 ? -30.704 3.416 30.919 1.00 95.25 557 SER A C 1
ATOM 4621 O O . SER A 1 557 ? -31.675 2.673 30.722 1.00 95.25 557 SER A O 1
ATOM 4623 N N . ASN A 1 558 ? -30.694 4.679 30.481 1.00 94.56 558 ASN A N 1
ATOM 4624 C CA . ASN A 1 558 ? -31.746 5.219 29.618 1.00 94.56 558 ASN A CA 1
ATOM 4625 C C . ASN A 1 558 ? -31.731 4.556 28.222 1.00 94.56 558 ASN A C 1
ATOM 4627 O O . ASN A 1 558 ? -30.756 3.908 27.835 1.00 94.56 558 ASN A O 1
ATOM 4631 N N . ASP A 1 559 ? -32.819 4.710 27.459 1.00 95.44 559 ASP A N 1
ATOM 4632 C CA . ASP A 1 559 ? -32.980 4.011 26.175 1.00 95.44 559 ASP A CA 1
ATOM 4633 C C . ASP A 1 559 ? -31.914 4.417 25.136 1.00 95.44 559 ASP A C 1
ATOM 4635 O O . ASP A 1 559 ? -31.486 3.569 24.357 1.00 95.44 559 ASP A O 1
ATOM 4639 N N . PHE A 1 560 ? -31.422 5.664 25.164 1.00 94.56 560 PHE A N 1
ATOM 4640 C CA . PHE A 1 560 ? -30.315 6.112 24.308 1.00 94.56 560 PHE A CA 1
ATOM 4641 C C . PHE A 1 560 ? -29.027 5.335 24.613 1.00 94.56 560 PHE A C 1
ATOM 4643 O O . PHE A 1 560 ? -28.463 4.697 23.727 1.00 94.56 560 PHE A O 1
ATOM 4650 N N . LEU A 1 561 ? -28.600 5.307 25.877 1.00 95.44 561 LEU A N 1
ATOM 4651 C CA . LEU A 1 561 ? -27.394 4.592 26.297 1.00 95.44 561 LEU A CA 1
ATOM 4652 C C . LEU A 1 561 ? -27.503 3.085 26.050 1.00 95.44 561 LEU A C 1
ATOM 4654 O O . LEU A 1 561 ? -26.535 2.468 25.621 1.00 95.44 561 LEU A O 1
ATOM 4658 N N . LYS A 1 562 ? -28.685 2.487 26.235 1.00 97.62 562 LYS A N 1
ATOM 4659 C CA . LYS A 1 562 ? -28.932 1.079 25.880 1.00 97.62 562 LYS A CA 1
ATOM 4660 C C . LYS A 1 562 ? -28.652 0.789 24.411 1.00 97.62 562 LYS A C 1
ATOM 4662 O O . LYS A 1 562 ? -28.053 -0.242 24.099 1.00 97.62 562 LYS A O 1
ATOM 4667 N N . ILE A 1 563 ? -29.076 1.684 23.517 1.00 97.56 563 ILE A N 1
ATOM 4668 C CA . ILE A 1 563 ? -28.800 1.579 22.080 1.00 97.56 563 ILE A CA 1
ATOM 4669 C C . ILE A 1 563 ? -27.290 1.680 21.836 1.00 97.56 563 ILE A C 1
ATOM 4671 O O . ILE A 1 563 ? -26.736 0.814 21.159 1.00 97.56 563 ILE A O 1
ATOM 4675 N N . VAL A 1 564 ? -26.630 2.682 22.428 1.00 97.06 564 VAL A N 1
ATOM 4676 C CA . VAL A 1 564 ? -25.182 2.912 22.288 1.00 97.06 564 VAL A CA 1
ATOM 4677 C C . VAL A 1 564 ? -24.372 1.706 22.762 1.00 97.06 564 VAL A C 1
ATOM 4679 O O . VAL A 1 564 ? -23.576 1.180 21.990 1.00 97.06 564 VAL A O 1
ATOM 4682 N N . PHE A 1 565 ? -24.607 1.212 23.980 1.00 97.56 565 PHE A N 1
ATOM 4683 C CA . PHE A 1 565 ? -23.907 0.042 24.518 1.00 97.56 565 PHE A CA 1
ATOM 4684 C C . PHE A 1 565 ? -24.125 -1.202 23.663 1.00 97.56 565 PHE A C 1
ATOM 4686 O O . PHE A 1 565 ? -23.173 -1.917 23.365 1.00 97.56 565 PHE A O 1
ATOM 4693 N N . SER A 1 566 ? -25.364 -1.445 23.226 1.00 97.38 566 SER A N 1
ATOM 4694 C CA . SER A 1 566 ? -25.674 -2.620 22.409 1.00 97.38 566 SER A CA 1
ATOM 4695 C C . SER A 1 566 ? -24.955 -2.580 21.061 1.00 97.38 566 SER A C 1
ATOM 4697 O O . SER A 1 566 ? -24.441 -3.608 20.625 1.00 97.38 566 SER A O 1
ATOM 4699 N N . LEU A 1 567 ? -24.887 -1.412 20.409 1.00 96.88 567 LEU A N 1
ATOM 4700 C CA . LEU A 1 567 ? -24.146 -1.231 19.157 1.00 96.88 567 LEU A CA 1
ATOM 4701 C C . LEU A 1 567 ? -22.638 -1.342 19.376 1.00 96.88 567 LEU A C 1
ATOM 4703 O O . LEU A 1 567 ? -21.988 -2.157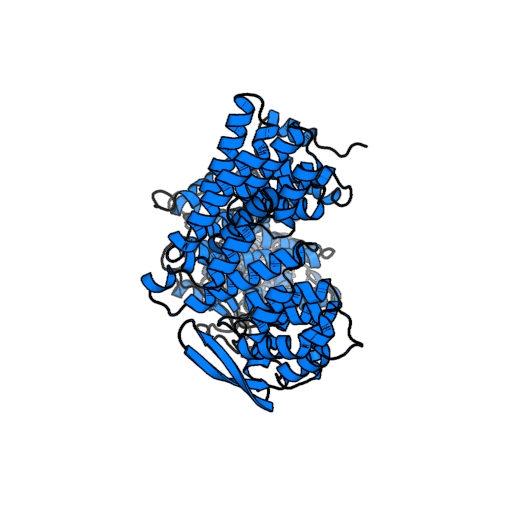 18.725 1.00 96.88 567 LEU A O 1
ATOM 4707 N N . GLY A 1 568 ? -22.097 -0.560 20.309 1.00 95.75 568 GLY A N 1
ATOM 4708 C CA . GLY A 1 568 ? -20.667 -0.489 20.578 1.00 95.75 568 GLY A CA 1
ATOM 4709 C C . GLY A 1 568 ? -20.088 -1.843 20.982 1.00 95.75 568 GLY A C 1
ATOM 4710 O O . GLY A 1 568 ? -19.161 -2.339 20.342 1.00 95.75 568 GLY A O 1
ATOM 4711 N N . PHE A 1 569 ? -20.700 -2.523 21.954 1.00 95.88 569 PHE A N 1
ATOM 4712 C CA . PHE A 1 569 ? -20.173 -3.792 22.469 1.00 95.88 569 PHE A CA 1
ATOM 4713 C C . PHE A 1 569 ? -20.370 -4.938 21.471 1.00 95.88 569 PHE A C 1
ATOM 4715 O O . PHE A 1 569 ? -19.505 -5.806 21.351 1.00 95.88 569 PHE A O 1
ATOM 4722 N N . SER A 1 570 ? -21.461 -4.926 20.692 1.00 95.00 570 SER A N 1
ATOM 4723 C CA . SER A 1 570 ? -21.608 -5.874 19.580 1.00 95.00 570 SER A CA 1
ATOM 4724 C C . SER A 1 570 ? -20.530 -5.641 18.522 1.00 95.00 570 SER A C 1
ATOM 4726 O O . SER A 1 570 ? -19.893 -6.596 18.080 1.00 95.00 570 SER A O 1
ATOM 4728 N N . SER A 1 571 ? -20.283 -4.382 18.145 1.00 94.56 571 SER A N 1
ATOM 4729 C CA . SER A 1 571 ? -19.282 -4.019 17.135 1.00 94.56 571 SER A CA 1
ATOM 4730 C C . SER A 1 571 ? -17.871 -4.452 17.509 1.00 94.56 571 SER A C 1
ATOM 4732 O O . SER A 1 571 ? -17.124 -4.902 16.644 1.00 94.56 571 SER A O 1
ATOM 4734 N N . GLU A 1 572 ? -17.544 -4.434 18.798 1.00 92.12 572 GLU A N 1
ATOM 4735 C CA . GLU A 1 572 ? -16.280 -4.945 19.321 1.00 92.12 572 GLU A CA 1
ATOM 4736 C C . GLU A 1 572 ? -16.124 -6.453 19.079 1.00 92.12 572 GLU A C 1
ATOM 4738 O O . GLU A 1 572 ? -15.094 -6.890 18.573 1.00 92.12 572 GLU A O 1
ATOM 4743 N N . LEU A 1 573 ? -17.156 -7.266 19.334 1.00 90.94 573 LEU A N 1
ATOM 4744 C CA . LEU A 1 573 ? -17.103 -8.704 19.029 1.00 90.94 573 LEU A CA 1
ATOM 4745 C C . LEU A 1 573 ? -17.065 -9.010 17.526 1.00 90.94 573 LEU A C 1
ATOM 4747 O O . LEU A 1 573 ? -16.507 -10.036 17.130 1.00 90.94 573 LEU A O 1
ATOM 4751 N N . TYR A 1 574 ? -17.702 -8.182 16.696 1.00 89.81 574 TYR A N 1
ATOM 4752 C CA . TYR A 1 574 ? -17.778 -8.416 15.253 1.00 89.81 574 TYR A CA 1
ATOM 4753 C C . TYR A 1 574 ? -16.522 -7.976 14.503 1.00 89.81 574 TYR A C 1
ATOM 4755 O O . TYR A 1 574 ? -16.094 -8.693 13.598 1.00 89.81 574 TYR A O 1
ATOM 4763 N N . PHE A 1 575 ? -15.955 -6.822 14.858 1.00 89.75 575 PHE A N 1
ATOM 4764 C CA . PHE A 1 575 ? -14.982 -6.121 14.015 1.00 89.75 575 PHE A CA 1
ATOM 4765 C C . PHE A 1 575 ? -13.619 -5.904 14.670 1.00 89.75 575 PHE A C 1
ATOM 4767 O O . PHE A 1 575 ? -12.668 -5.570 13.968 1.00 89.75 575 PHE A O 1
ATOM 4774 N N . SER A 1 576 ? -13.473 -6.111 15.983 1.00 85.81 576 SER A N 1
ATOM 4775 C CA . SER A 1 576 ? -12.164 -5.979 16.625 1.00 85.81 576 SER A CA 1
ATOM 4776 C C . SER A 1 576 ? -11.320 -7.239 16.474 1.00 85.81 576 SER A C 1
ATOM 4778 O O . SER A 1 576 ? -11.724 -8.347 16.851 1.00 85.81 576 SER A O 1
ATOM 4780 N N . ASN A 1 577 ? -10.091 -7.045 15.997 1.00 72.94 577 ASN A N 1
ATOM 4781 C CA . ASN A 1 577 ? -9.081 -8.093 15.915 1.00 72.94 577 ASN A CA 1
ATOM 4782 C C . ASN A 1 577 ? -8.852 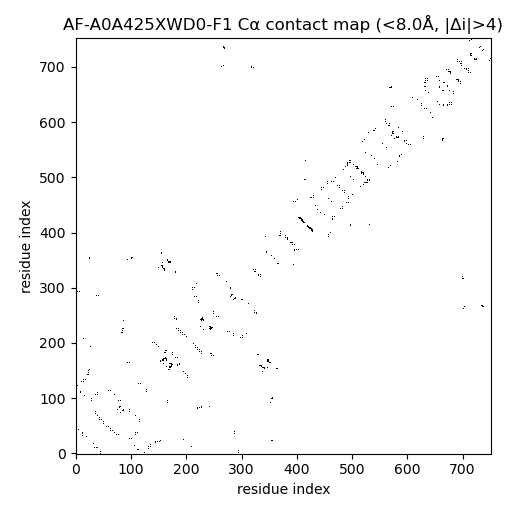-8.734 17.296 1.00 72.94 577 ASN A C 1
ATOM 4784 O O . ASN A 1 577 ? -8.689 -8.042 18.300 1.00 72.94 577 ASN A O 1
ATOM 4788 N N . GLY A 1 578 ? -8.862 -10.067 17.347 1.00 75.69 578 GLY A N 1
ATOM 4789 C CA . GLY A 1 578 ? -8.668 -10.847 18.576 1.00 75.69 578 GLY A CA 1
ATOM 4790 C C . GLY A 1 578 ? -9.943 -11.184 19.359 1.00 75.69 578 GLY A C 1
ATOM 4791 O O . GLY A 1 578 ? -9.901 -12.097 20.183 1.00 75.69 578 GLY A O 1
ATOM 4792 N N . TYR A 1 579 ? -11.085 -10.539 19.080 1.00 82.31 579 TYR A N 1
ATOM 4793 C CA . TYR A 1 579 ? -12.355 -10.846 19.760 1.00 82.31 579 TYR A CA 1
ATOM 4794 C C . TYR A 1 579 ? -13.329 -11.682 18.918 1.00 82.31 579 TYR A C 1
ATOM 4796 O O . TYR A 1 579 ? -14.181 -12.382 19.471 1.00 82.31 579 TYR A O 1
ATOM 4804 N N . SER A 1 580 ? -13.172 -11.680 17.592 1.00 75.06 580 SER A N 1
ATOM 4805 C CA . SER A 1 580 ? -14.044 -12.401 16.650 1.00 75.06 580 SER A CA 1
ATOM 4806 C C . SER A 1 580 ? -14.145 -13.907 16.931 1.00 75.06 580 SER A C 1
ATOM 4808 O O . SER A 1 580 ? -15.213 -14.505 16.762 1.00 75.06 580 SER A O 1
ATOM 4810 N N . ILE A 1 581 ? -13.076 -14.514 17.458 1.00 79.50 581 ILE A N 1
ATOM 4811 C CA . ILE A 1 581 ? -13.036 -15.923 17.881 1.00 79.50 581 ILE A CA 1
ATOM 4812 C C . ILE A 1 581 ? -14.050 -16.245 18.996 1.00 79.50 581 ILE A C 1
ATOM 4814 O O . ILE A 1 581 ? -14.514 -17.381 19.106 1.00 79.50 581 ILE A O 1
ATOM 4818 N N . TYR A 1 582 ? -14.454 -15.249 19.793 1.00 83.56 582 TYR A N 1
ATOM 4819 C CA . TYR A 1 582 ? -15.410 -15.403 20.894 1.00 83.56 582 TYR A CA 1
ATOM 4820 C C . TYR A 1 582 ? -16.866 -15.177 20.479 1.00 83.56 582 TYR A C 1
ATOM 4822 O O . TYR A 1 582 ? -17.774 -15.444 21.269 1.00 83.56 582 TYR A O 1
ATOM 4830 N N . ARG A 1 583 ? -17.121 -14.770 19.230 1.00 85.38 583 ARG A N 1
ATOM 4831 C CA . ARG A 1 583 ? -18.473 -14.502 18.717 1.00 85.38 583 ARG A CA 1
ATOM 4832 C C . ARG A 1 583 ? -19.412 -15.697 18.881 1.00 85.38 583 ARG A C 1
ATOM 4834 O O . ARG A 1 583 ? -20.551 -15.526 19.306 1.00 85.38 583 ARG A O 1
ATOM 4841 N N . LYS A 1 584 ? -18.961 -16.904 18.514 1.00 84.88 584 LYS A N 1
ATOM 4842 C CA . LYS A 1 584 ? -19.781 -18.125 18.616 1.00 84.88 584 LYS A CA 1
ATOM 4843 C C . LYS A 1 584 ? -19.997 -18.541 20.083 1.00 84.88 584 LYS A C 1
ATOM 4845 O O . LYS A 1 584 ? -21.163 -18.657 20.460 1.00 84.88 584 LYS A O 1
ATOM 4850 N N . PRO A 1 585 ? -18.949 -18.705 20.921 1.00 84.94 585 PRO A N 1
ATOM 4851 C CA . PRO A 1 585 ? -19.124 -19.103 22.323 1.00 84.94 585 PRO A CA 1
ATOM 4852 C C . PRO A 1 585 ? -19.947 -18.123 23.169 1.00 84.94 585 PRO A C 1
ATOM 4854 O O . PRO A 1 585 ? -20.705 -18.551 24.032 1.00 84.94 585 PRO A O 1
ATOM 4857 N N . LEU A 1 586 ? -19.825 -16.814 22.925 1.00 88.00 586 LEU A N 1
ATOM 4858 C CA . LEU A 1 586 ? -20.489 -15.778 23.726 1.00 88.00 586 LEU A CA 1
ATOM 4859 C C . LEU A 1 586 ? -21.822 -15.306 23.135 1.00 88.00 586 LEU A C 1
ATOM 4861 O O . LEU A 1 586 ? -22.401 -14.331 23.616 1.00 88.00 586 LEU A O 1
ATOM 4865 N N . LYS A 1 587 ? -22.335 -15.976 22.095 1.00 89.12 587 LYS A N 1
ATOM 4866 C CA . LYS A 1 587 ? -23.553 -15.544 21.401 1.00 89.12 587 LYS A CA 1
ATOM 4867 C C . LYS A 1 587 ? -24.760 -15.476 22.337 1.00 89.12 587 LYS A C 1
ATOM 4869 O O . LYS A 1 587 ? -25.461 -14.470 22.347 1.00 89.12 587 LYS A O 1
ATOM 4874 N N . SER A 1 588 ? -25.002 -16.531 23.114 1.00 86.62 588 SER A N 1
ATOM 4875 C CA . SER A 1 588 ? -26.128 -16.596 24.056 1.00 86.62 588 SER A CA 1
ATOM 4876 C C . SER A 1 588 ? -25.978 -15.599 25.203 1.00 86.62 588 SER A C 1
ATOM 4878 O O . SER A 1 588 ? -26.956 -14.960 25.585 1.00 86.62 588 SER A O 1
ATOM 4880 N N . LEU A 1 589 ? -24.757 -15.441 25.716 1.00 88.94 589 LEU A N 1
ATOM 4881 C CA . LEU A 1 589 ? -24.464 -14.566 26.845 1.00 88.94 589 LEU A CA 1
ATOM 4882 C C . LEU A 1 589 ? -24.559 -13.081 26.457 1.00 88.94 589 LEU A C 1
ATOM 4884 O O . LEU A 1 589 ? -25.212 -12.305 27.150 1.00 88.94 589 LEU A O 1
ATOM 4888 N N . TYR A 1 590 ? -23.956 -12.679 25.341 1.00 93.00 590 TYR A N 1
ATOM 4889 C CA . TYR A 1 590 ? -23.824 -11.266 24.989 1.00 93.00 590 TYR A CA 1
ATOM 4890 C C . TYR A 1 590 ? -24.617 -10.855 23.760 1.00 93.00 590 TYR A C 1
ATOM 4892 O O . TYR A 1 590 ? -25.446 -9.956 23.852 1.00 93.00 590 TYR A O 1
ATOM 4900 N N . LEU A 1 591 ? -24.421 -11.517 22.621 1.00 93.00 591 LEU A N 1
ATOM 4901 C CA . LEU A 1 591 ? -25.016 -11.047 21.364 1.00 93.00 591 LEU A CA 1
ATOM 4902 C C . LEU A 1 591 ? -26.546 -11.120 21.372 1.00 93.00 591 LEU A C 1
ATOM 4904 O O . LEU A 1 591 ? -27.200 -10.175 20.943 1.00 93.00 591 LEU A O 1
ATOM 4908 N N . ASN A 1 592 ? -27.129 -12.197 21.903 1.00 94.69 592 ASN A N 1
ATOM 4909 C CA . ASN A 1 592 ? -28.581 -12.317 22.045 1.00 94.69 592 ASN A CA 1
ATOM 4910 C C . ASN A 1 592 ? -29.143 -11.279 23.032 1.00 94.69 592 ASN A C 1
ATOM 4912 O O . ASN A 1 592 ? -30.229 -10.745 22.816 1.00 94.69 592 ASN A O 1
ATOM 4916 N N . TYR A 1 593 ? -28.399 -10.981 24.102 1.00 95.50 593 TYR A N 1
ATOM 4917 C CA . TYR A 1 593 ? -28.776 -9.956 25.073 1.00 95.50 593 TYR A CA 1
ATOM 4918 C C . TYR A 1 593 ? -28.757 -8.558 24.437 1.00 95.50 593 TYR A C 1
ATOM 4920 O O . TYR A 1 593 ? -29.770 -7.861 24.478 1.00 95.50 593 TYR A O 1
ATOM 4928 N N . PHE A 1 594 ? -27.658 -8.172 23.781 1.00 96.38 594 PHE A N 1
ATOM 4929 C CA . PHE A 1 594 ? -27.547 -6.887 23.085 1.00 96.38 594 PHE A CA 1
ATOM 4930 C C . PHE A 1 594 ? -28.584 -6.745 21.969 1.00 96.38 594 PHE A C 1
ATOM 4932 O O . PHE A 1 594 ? -29.161 -5.673 21.812 1.00 96.38 594 PHE A O 1
ATOM 4939 N N . ASP A 1 595 ? -28.890 -7.820 21.238 1.00 96.69 595 ASP A N 1
ATOM 4940 C CA . ASP A 1 595 ? -29.955 -7.829 20.232 1.00 96.69 595 ASP A CA 1
ATOM 4941 C C . ASP A 1 595 ? -31.331 -7.507 20.834 1.00 96.69 595 ASP A C 1
ATOM 4943 O O . ASP A 1 595 ? -32.050 -6.632 20.336 1.00 96.69 595 ASP A O 1
ATOM 4947 N N . GLY A 1 596 ? -31.681 -8.165 21.943 1.00 97.19 596 GLY A N 1
ATOM 4948 C CA . GLY A 1 596 ? -32.931 -7.919 22.661 1.00 97.19 596 GLY A CA 1
ATOM 4949 C C . GLY A 1 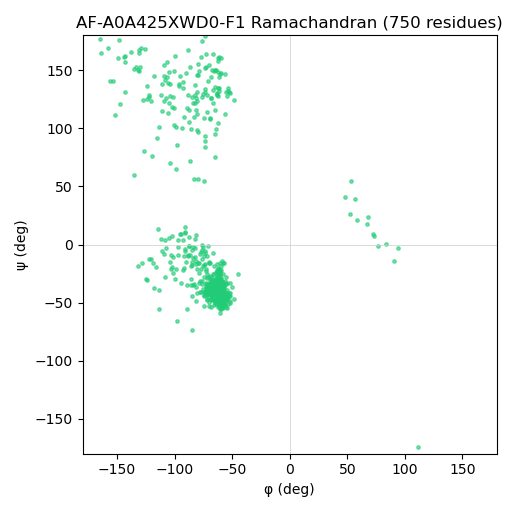596 ? -33.018 -6.500 23.228 1.00 97.19 596 GLY A C 1
ATOM 4950 O O . GLY A 1 596 ? -34.038 -5.819 23.048 1.00 97.19 596 GLY A O 1
ATOM 4951 N N . VAL A 1 597 ? -31.941 -6.028 23.865 1.00 97.62 597 VAL A N 1
ATOM 4952 C CA . VAL A 1 597 ? -31.851 -4.673 24.431 1.00 97.62 597 VAL A CA 1
ATOM 4953 C C . VAL A 1 597 ? -31.958 -3.623 23.333 1.00 97.62 597 VAL A C 1
ATOM 4955 O O . VAL A 1 597 ? -32.781 -2.713 23.457 1.00 97.62 597 VAL A O 1
ATOM 4958 N N . PHE A 1 598 ? -31.205 -3.759 22.239 1.00 97.94 598 PHE A N 1
ATOM 4959 C CA . PHE A 1 598 ? -31.251 -2.834 21.110 1.00 97.94 598 PHE A CA 1
ATOM 4960 C C . PHE A 1 598 ? -32.659 -2.748 20.525 1.00 97.94 598 PHE A C 1
ATOM 4962 O O . PHE A 1 598 ? -33.232 -1.661 20.469 1.00 97.94 598 PHE A O 1
ATOM 4969 N N . LYS A 1 599 ? -33.257 -3.886 20.140 1.00 97.31 599 LYS A N 1
ATOM 4970 C CA . LYS A 1 599 ? -34.579 -3.928 19.487 1.00 97.31 599 LYS A CA 1
ATOM 4971 C C . LYS A 1 599 ? -35.676 -3.326 20.354 1.00 97.31 599 LYS A C 1
ATOM 4973 O O . LYS A 1 599 ? -36.561 -2.652 19.830 1.00 97.31 599 LYS A O 1
ATOM 4978 N N . THR A 1 600 ? -35.631 -3.568 21.659 1.00 97.56 600 THR A N 1
ATOM 4979 C CA . THR A 1 600 ? -36.615 -3.020 22.601 1.00 97.56 600 THR A CA 1
ATOM 4980 C C . THR A 1 600 ? -36.406 -1.521 22.794 1.00 97.56 600 THR A C 1
ATOM 4982 O O . THR A 1 600 ? -37.356 -0.743 22.686 1.00 97.56 600 THR A O 1
ATOM 4985 N N . SER A 1 601 ? -35.157 -1.102 23.002 1.00 97.88 601 SER A N 1
ATOM 4986 C CA . SER A 1 601 ? -34.813 0.290 23.301 1.00 97.88 601 SER A CA 1
ATOM 4987 C C . SER A 1 601 ? -35.009 1.197 22.090 1.00 97.88 601 SER A C 1
ATOM 4989 O O . SER A 1 601 ? -35.612 2.253 22.234 1.00 97.88 601 SER A O 1
ATOM 4991 N N . ILE A 1 602 ? -34.617 0.776 20.881 1.00 97.25 602 ILE A N 1
ATOM 4992 C CA . ILE A 1 602 ? -34.803 1.581 19.661 1.00 97.25 602 ILE A CA 1
ATOM 4993 C C . ILE A 1 602 ? -36.282 1.767 19.318 1.00 97.25 602 ILE A C 1
ATOM 4995 O O . ILE A 1 602 ? -36.693 2.857 18.923 1.00 97.25 602 ILE A O 1
ATOM 4999 N N . LYS A 1 603 ? -37.109 0.731 19.525 1.00 96.50 603 LYS A N 1
ATOM 5000 C CA . LYS A 1 603 ? -38.565 0.836 19.370 1.00 96.50 603 LYS A CA 1
ATOM 5001 C C . LYS A 1 603 ? -39.119 1.868 20.336 1.00 96.50 603 LYS A C 1
ATOM 5003 O O . LYS A 1 603 ? -39.822 2.767 19.900 1.00 96.50 603 LYS A O 1
ATOM 5008 N N . LYS A 1 604 ? -38.779 1.766 21.623 1.00 96.44 604 LYS A N 1
ATOM 5009 C CA . LYS A 1 604 ? -39.265 2.685 22.658 1.00 96.44 604 LYS A CA 1
ATOM 5010 C C . LYS A 1 604 ? -38.786 4.120 22.433 1.00 96.44 604 LYS A C 1
ATOM 5012 O O . LYS A 1 604 ? -39.588 5.040 22.538 1.00 96.44 604 LYS A O 1
ATOM 5017 N N . TYR A 1 605 ? -37.523 4.289 22.054 1.00 95.81 605 TYR A N 1
ATOM 5018 C CA . TYR A 1 605 ? -36.902 5.581 21.777 1.00 95.81 605 TYR A CA 1
ATOM 5019 C C . TYR A 1 605 ? -37.542 6.292 20.575 1.00 95.81 605 TYR A C 1
ATOM 5021 O O . TYR A 1 605 ? -37.811 7.487 20.642 1.00 95.81 605 TYR A O 1
ATOM 5029 N N . LEU A 1 606 ? -37.847 5.564 19.491 1.00 95.38 606 LEU A N 1
ATOM 5030 C CA . LEU A 1 606 ? -38.439 6.145 18.278 1.00 95.38 606 LEU A CA 1
ATOM 5031 C C . LEU A 1 606 ? -39.978 6.151 18.274 1.00 95.38 606 LEU A C 1
ATOM 5033 O O . LEU A 1 606 ? -40.575 6.865 17.469 1.00 95.38 606 LEU A O 1
ATOM 5037 N N . ASN A 1 607 ? -40.647 5.401 19.157 1.00 93.31 607 ASN A N 1
ATOM 5038 C CA . ASN A 1 607 ? -42.114 5.328 19.203 1.00 93.31 607 ASN A CA 1
ATOM 5039 C C . ASN A 1 607 ? -42.808 6.706 19.272 1.00 93.31 607 ASN A C 1
ATOM 5041 O O . ASN A 1 607 ? -43.770 6.896 18.530 1.00 93.31 607 ASN A O 1
ATOM 5045 N N . PRO A 1 608 ? -42.329 7.694 20.063 1.00 93.12 608 PRO A N 1
ATOM 5046 C CA . PRO A 1 608 ? -42.961 9.015 20.138 1.00 93.12 608 PRO A CA 1
ATOM 5047 C C . PRO A 1 608 ? -42.984 9.789 18.810 1.00 93.12 608 PRO A C 1
ATOM 5049 O O . PRO A 1 608 ? -43.800 10.694 18.638 1.00 93.12 608 PRO A O 1
ATOM 5052 N N . ILE A 1 609 ? -42.098 9.455 17.865 1.00 94.31 609 ILE A N 1
ATOM 5053 C CA . ILE A 1 609 ? -41.911 10.196 16.605 1.00 94.31 609 ILE A CA 1
ATOM 5054 C C . ILE A 1 609 ? -42.384 9.428 15.361 1.00 94.31 609 ILE A C 1
ATOM 5056 O O . ILE A 1 609 ? -42.411 9.984 14.255 1.00 94.31 609 ILE A O 1
ATOM 5060 N N . ILE A 1 610 ? -42.800 8.170 15.530 1.00 93.69 610 ILE A N 1
ATOM 5061 C CA . ILE A 1 610 ? -43.413 7.339 14.488 1.00 93.69 610 ILE A CA 1
ATOM 5062 C C . ILE A 1 610 ? -44.893 7.706 14.373 1.00 93.69 610 ILE A C 1
ATOM 5064 O O . ILE A 1 610 ? -45.667 7.492 15.301 1.00 93.69 610 ILE A O 1
ATOM 5068 N N . LYS A 1 611 ? -45.305 8.242 13.217 1.00 92.69 611 LYS A N 1
ATOM 5069 C CA . LYS A 1 611 ? -46.685 8.714 12.991 1.00 92.69 611 LYS A CA 1
ATOM 5070 C C . LYS A 1 611 ? -47.432 7.942 11.905 1.00 92.69 611 LYS A C 1
ATOM 5072 O O . LYS A 1 611 ? -48.653 8.011 11.848 1.00 92.69 611 LYS A O 1
ATOM 5077 N N . ASN A 1 612 ? -46.723 7.238 11.025 1.00 93.56 612 ASN A N 1
ATOM 5078 C CA . ASN A 1 612 ? -47.319 6.547 9.881 1.00 93.56 612 ASN A CA 1
ATOM 5079 C C . ASN A 1 612 ? -46.556 5.265 9.498 1.00 93.56 612 ASN A C 1
ATOM 5081 O O . ASN A 1 612 ? -45.499 4.946 10.047 1.00 93.56 612 ASN A O 1
ATOM 5085 N N . GLU A 1 613 ? -47.088 4.536 8.517 1.00 93.38 613 GLU A N 1
ATOM 5086 C CA . GLU A 1 613 ? -46.475 3.309 7.990 1.00 93.38 613 GLU A CA 1
ATOM 5087 C C . GLU A 1 613 ? -45.098 3.535 7.345 1.00 93.38 613 GLU A C 1
ATOM 5089 O O . GLU A 1 613 ? -44.237 2.656 7.393 1.00 93.38 613 GLU A O 1
ATOM 5094 N N . VAL A 1 614 ? -44.836 4.716 6.777 1.00 93.00 614 VAL A N 1
ATOM 5095 C CA . VAL A 1 614 ? -43.517 5.041 6.207 1.00 93.00 614 VAL A CA 1
ATOM 5096 C C . VAL A 1 614 ? -42.458 5.107 7.309 1.00 93.00 614 VAL A C 1
ATOM 5098 O O . VAL A 1 614 ? -41.374 4.548 7.151 1.00 93.00 614 VAL A O 1
ATOM 5101 N N . ASP A 1 615 ? -42.785 5.708 8.452 1.00 93.38 615 ASP A N 1
ATOM 5102 C CA . ASP A 1 615 ? -41.901 5.769 9.618 1.00 93.38 615 ASP A CA 1
ATOM 5103 C C . ASP A 1 615 ? -41.637 4.373 10.201 1.00 93.38 615 ASP A C 1
ATOM 5105 O O . ASP A 1 615 ? -40.495 4.036 10.520 1.00 93.38 615 ASP A O 1
ATOM 5109 N N . ARG A 1 616 ? -42.672 3.523 10.271 1.00 93.75 616 ARG A N 1
ATOM 5110 C CA . ARG A 1 616 ? -42.529 2.116 10.689 1.00 93.75 616 ARG A CA 1
ATOM 5111 C C . ARG A 1 616 ? -41.600 1.340 9.758 1.00 93.75 616 ARG A C 1
ATOM 5113 O O . ARG A 1 616 ? -40.762 0.572 10.227 1.00 93.75 616 ARG A O 1
ATOM 5120 N N . ARG A 1 617 ? -41.688 1.567 8.442 1.00 94.69 617 ARG A N 1
ATOM 5121 C CA . ARG A 1 617 ? -40.760 0.973 7.463 1.00 94.69 617 ARG A CA 1
ATOM 5122 C C . ARG A 1 617 ? -39.320 1.438 7.687 1.00 94.69 617 ARG A C 1
ATOM 5124 O O . ARG A 1 617 ? -38.417 0.612 7.566 1.00 94.69 617 ARG A O 1
ATOM 5131 N N . SER A 1 618 ? -39.091 2.704 8.041 1.00 93.94 618 SER A N 1
ATOM 5132 C CA . SER A 1 618 ? -37.750 3.208 8.388 1.00 93.94 618 SER A CA 1
ATOM 5133 C C . SER A 1 618 ? -37.184 2.531 9.637 1.00 93.94 618 SER A C 1
ATOM 5135 O O . SER A 1 618 ? -36.061 2.034 9.598 1.00 93.94 618 SER A O 1
ATOM 5137 N N . LEU A 1 619 ? -37.977 2.406 10.707 1.00 95.12 619 LEU A N 1
ATOM 5138 C CA . LEU A 1 619 ? -37.590 1.648 11.904 1.00 95.12 619 LEU A CA 1
ATOM 5139 C C . LEU A 1 619 ? -37.252 0.184 11.569 1.00 95.12 619 LEU A C 1
ATOM 5141 O O . LEU A 1 619 ? -36.228 -0.338 12.009 1.00 95.12 619 LEU A O 1
ATOM 5145 N N . ASN A 1 620 ? -38.076 -0.476 10.753 1.00 95.81 620 ASN A N 1
ATOM 5146 C CA . ASN A 1 620 ? -37.823 -1.856 10.333 1.00 95.81 620 ASN A CA 1
ATOM 5147 C C . ASN A 1 620 ? -36.524 -1.983 9.522 1.00 95.81 620 ASN A C 1
ATOM 5149 O O . ASN A 1 620 ? -35.810 -2.973 9.676 1.00 95.81 620 ASN A O 1
ATOM 5153 N N . LYS A 1 621 ? -36.179 -0.984 8.696 1.00 96.19 621 LYS A N 1
ATOM 5154 C CA . LYS A 1 621 ? -34.878 -0.930 8.010 1.00 96.19 621 LYS A CA 1
ATOM 5155 C C . LYS A 1 621 ? -33.722 -0.793 9.003 1.00 96.19 621 LYS A C 1
ATOM 5157 O O . LYS A 1 621 ? -32.768 -1.554 8.887 1.00 96.19 621 LYS A O 1
ATOM 5162 N N . ILE A 1 622 ? -33.819 0.096 9.993 1.00 96.81 622 ILE A N 1
ATOM 5163 C CA . ILE A 1 622 ? -32.795 0.268 11.044 1.00 96.81 622 ILE A CA 1
ATOM 5164 C C . ILE A 1 622 ? -32.547 -1.064 11.773 1.00 96.81 622 ILE A C 1
ATOM 5166 O O . ILE A 1 622 ? -31.410 -1.520 11.871 1.00 96.81 622 ILE A O 1
ATOM 5170 N N . ILE A 1 623 ? -33.614 -1.755 12.190 1.00 96.81 623 ILE A N 1
ATOM 5171 C CA . ILE A 1 623 ? -33.517 -3.078 12.834 1.00 96.81 623 ILE A CA 1
ATOM 5172 C C . ILE A 1 623 ? -32.935 -4.131 11.877 1.00 96.81 623 ILE A C 1
ATOM 5174 O O . ILE A 1 623 ? -32.144 -4.977 12.294 1.00 96.81 623 ILE A O 1
ATOM 5178 N N . LYS A 1 624 ? -33.294 -4.095 10.588 1.00 97.19 624 LYS A N 1
ATOM 5179 C CA . LYS A 1 624 ? -32.729 -5.003 9.581 1.00 97.19 624 LYS A CA 1
ATOM 5180 C C . LYS A 1 624 ? -31.211 -4.836 9.475 1.00 97.19 624 LYS A C 1
ATOM 5182 O O . LYS A 1 624 ? -30.506 -5.838 9.511 1.00 97.19 624 LYS A O 1
ATOM 5187 N N . PHE A 1 625 ? -30.710 -3.605 9.364 1.00 95.75 625 PHE A N 1
ATOM 5188 C CA . PHE A 1 625 ? -29.269 -3.353 9.248 1.00 95.75 625 PHE A CA 1
ATOM 5189 C C . PHE A 1 625 ? -28.506 -3.671 10.538 1.00 95.75 625 PHE A C 1
ATOM 5191 O O . PHE A 1 625 ? -27.362 -4.113 10.457 1.00 95.75 625 PHE A O 1
ATOM 5198 N N . PHE A 1 626 ? -29.156 -3.584 11.704 1.00 95.81 626 PHE A N 1
ATOM 5199 C CA . PHE A 1 626 ? -28.585 -4.089 12.957 1.00 95.81 626 PHE A CA 1
ATOM 5200 C C . PHE A 1 626 ? -28.314 -5.594 12.871 1.00 95.81 626 PHE A C 1
ATOM 5202 O O . PHE A 1 626 ? -27.192 -6.033 13.103 1.00 95.81 626 PHE A O 1
ATOM 5209 N N . ASN A 1 627 ? -29.314 -6.379 12.452 1.00 93.94 627 ASN A N 1
ATOM 5210 C CA . ASN A 1 627 ? -29.185 -7.837 12.328 1.00 93.94 627 ASN A CA 1
ATOM 5211 C C . ASN A 1 627 ? -28.141 -8.262 11.278 1.00 93.94 627 ASN A C 1
ATOM 5213 O O . ASN A 1 627 ? -27.568 -9.345 11.378 1.00 93.94 627 ASN A O 1
ATOM 5217 N N . LEU A 1 628 ? -27.918 -7.427 10.258 1.00 93.62 628 LEU A N 1
ATOM 5218 C CA . LEU A 1 628 ? -26.898 -7.643 9.228 1.00 93.62 628 LEU A CA 1
ATOM 5219 C C . LEU A 1 628 ? -25.495 -7.184 9.664 1.00 93.62 628 LEU A C 1
ATOM 5221 O O . LEU A 1 628 ? -24.550 -7.370 8.904 1.00 93.62 628 LEU A O 1
ATOM 5225 N N . ASN A 1 629 ? -25.350 -6.605 10.861 1.00 93.00 629 ASN A N 1
ATOM 5226 C CA . ASN A 1 629 ? -24.114 -6.000 11.371 1.00 93.00 629 ASN A CA 1
ATOM 5227 C C . ASN A 1 629 ? -23.572 -4.895 10.445 1.00 93.00 629 ASN A C 1
ATOM 5229 O O . ASN A 1 629 ? -22.377 -4.785 10.206 1.00 93.00 629 ASN A O 1
ATOM 5233 N N . ARG A 1 630 ? -24.470 -4.090 9.875 1.00 94.75 630 ARG A N 1
ATOM 5234 C CA . ARG A 1 630 ? -24.156 -2.975 8.968 1.00 94.75 630 ARG A CA 1
ATOM 5235 C C . ARG A 1 630 ? -24.304 -1.657 9.717 1.00 94.75 630 ARG A C 1
ATOM 5237 O O . ARG A 1 630 ? -25.310 -0.959 9.574 1.00 94.75 630 ARG A O 1
ATOM 5244 N N . TYR A 1 631 ? -23.385 -1.406 10.644 1.00 94.81 631 TYR A N 1
ATOM 5245 C CA . TYR A 1 631 ? -23.543 -0.361 11.651 1.00 94.81 631 TYR A CA 1
ATOM 5246 C C . TYR A 1 631 ? -23.319 1.053 11.111 1.00 94.81 631 TYR A C 1
ATOM 5248 O O . TYR A 1 631 ? -24.035 1.956 11.548 1.00 94.81 631 TYR A O 1
ATOM 5256 N N . SER A 1 632 ? -22.453 1.247 10.112 1.00 95.19 632 SER A N 1
ATOM 5257 C CA . SER A 1 632 ? -22.322 2.549 9.442 1.00 95.19 632 SER A CA 1
ATOM 5258 C C . SER A 1 632 ? -23.609 2.907 8.711 1.00 95.19 632 SER A C 1
ATOM 5260 O O . SER A 1 632 ? -24.165 3.991 8.900 1.00 95.19 632 SER A O 1
ATOM 5262 N N . THR A 1 633 ? -24.154 1.955 7.945 1.00 95.62 633 THR A N 1
ATOM 5263 C CA . THR A 1 633 ? -25.441 2.130 7.258 1.00 95.62 633 THR A CA 1
ATOM 5264 C C . THR A 1 633 ? -26.584 2.377 8.245 1.00 95.62 633 THR A C 1
ATOM 5266 O O . THR A 1 633 ? -27.425 3.248 8.026 1.00 95.62 633 THR A O 1
ATOM 5269 N N . LEU A 1 634 ? -26.627 1.625 9.349 1.00 96.56 634 LEU A N 1
ATOM 5270 C CA . LEU A 1 634 ? -27.639 1.778 10.394 1.00 96.56 634 LEU A CA 1
ATOM 5271 C C . LEU A 1 634 ? -27.635 3.186 10.984 1.00 96.56 634 LEU A C 1
ATOM 5273 O O . LEU A 1 634 ? -28.697 3.803 11.064 1.00 96.56 634 LEU A O 1
ATOM 5277 N N . LEU A 1 635 ? -26.470 3.676 11.415 1.00 96.56 635 LEU A N 1
ATOM 5278 C CA . LEU A 1 635 ? -26.352 4.977 12.073 1.00 96.56 635 LEU A CA 1
ATOM 5279 C C . LEU A 1 635 ? -26.626 6.126 11.101 1.00 96.56 635 LEU A C 1
ATOM 5281 O O . LEU A 1 635 ? -27.294 7.086 11.486 1.00 96.56 635 LEU A O 1
ATOM 5285 N N . GLY A 1 636 ? -26.235 5.986 9.830 1.00 94.88 636 GLY A N 1
ATOM 5286 C CA . GLY A 1 636 ? -26.638 6.907 8.766 1.00 94.88 636 GLY A CA 1
ATOM 5287 C C . GLY A 1 636 ? -28.161 6.989 8.615 1.00 94.88 636 GLY A C 1
ATOM 5288 O O . GLY A 1 636 ? -28.737 8.071 8.725 1.00 94.88 636 GLY A O 1
ATOM 5289 N N . LEU A 1 637 ? -28.836 5.841 8.471 1.00 95.44 637 LEU A N 1
ATOM 5290 C CA . LEU A 1 637 ? -30.300 5.773 8.340 1.00 95.44 637 LEU A CA 1
ATOM 5291 C C . LEU A 1 637 ? -31.041 6.292 9.578 1.00 95.44 637 LEU A C 1
ATOM 5293 O O . LEU A 1 637 ? -32.091 6.927 9.453 1.00 95.44 637 LEU A O 1
ATOM 5297 N N . LEU A 1 638 ? -30.523 6.002 10.773 1.00 96.38 638 LEU A N 1
ATOM 5298 C CA . LEU A 1 638 ? -31.076 6.501 12.030 1.00 96.38 638 LEU A CA 1
ATOM 5299 C C . LEU A 1 638 ? -30.942 8.025 12.116 1.00 96.38 638 LEU A C 1
ATOM 5301 O O . LEU A 1 638 ? -31.921 8.702 12.434 1.00 96.38 638 LEU A O 1
ATOM 5305 N N . GLY A 1 639 ? -29.772 8.565 11.772 1.00 95.50 639 GLY A N 1
ATOM 5306 C CA . GLY A 1 639 ? -29.537 10.004 11.705 1.00 95.50 639 GLY A CA 1
ATOM 5307 C C . GLY A 1 639 ? -30.463 10.695 10.701 1.00 95.50 639 GLY A C 1
ATOM 5308 O O . GLY A 1 639 ? -31.132 11.664 11.050 1.00 95.50 639 GLY A O 1
ATOM 5309 N N . ASP A 1 640 ? -30.580 10.170 9.477 1.00 94.75 640 ASP A N 1
ATOM 5310 C CA . ASP A 1 640 ? -31.483 10.708 8.443 1.00 94.75 640 ASP A CA 1
ATOM 5311 C C . ASP A 1 640 ? -32.936 10.743 8.923 1.00 94.75 640 ASP A C 1
ATOM 5313 O O . ASP A 1 640 ? -33.653 11.733 8.739 1.00 94.75 640 ASP A O 1
ATOM 5317 N N . PHE A 1 641 ? -33.379 9.659 9.566 1.00 96.06 641 PHE A N 1
ATOM 5318 C CA . PHE A 1 641 ? -34.723 9.563 10.118 1.00 96.06 641 PHE A CA 1
ATOM 5319 C C . PHE A 1 641 ? -34.967 10.621 11.201 1.00 96.06 641 PHE A C 1
ATOM 5321 O O . PHE A 1 641 ? -35.977 11.327 11.141 1.00 96.06 641 PHE A O 1
ATOM 5328 N N . LEU A 1 642 ? -34.044 10.773 12.153 1.00 96.06 642 LEU A N 1
ATOM 5329 C CA . LEU A 1 642 ? -34.143 11.755 13.238 1.00 96.06 642 LEU A CA 1
ATOM 5330 C C . LEU A 1 642 ? -34.114 13.196 12.710 1.00 96.06 642 LEU A C 1
ATOM 5332 O O . LEU A 1 642 ? -34.990 13.992 13.060 1.00 96.06 642 LEU A O 1
ATOM 5336 N N . LYS A 1 643 ? -33.202 13.511 11.785 1.00 94.69 643 LYS A N 1
ATOM 5337 C CA . LYS A 1 643 ? -33.113 14.819 11.111 1.00 94.69 643 LYS A CA 1
ATOM 5338 C C . LYS A 1 643 ? -34.416 15.162 10.385 1.00 94.69 643 LYS A C 1
ATOM 5340 O O . LYS A 1 643 ? -34.981 16.235 10.592 1.00 94.69 643 LYS A O 1
ATOM 5345 N N . LYS A 1 644 ? -34.995 14.216 9.630 1.00 94.56 644 LYS A N 1
ATOM 5346 C CA . LYS A 1 644 ? -36.313 14.385 8.978 1.00 94.56 644 LYS A CA 1
ATOM 5347 C C . LYS A 1 644 ? -37.442 14.658 9.978 1.00 94.56 644 LYS A C 1
ATOM 5349 O O . LYS A 1 644 ? -38.417 15.334 9.646 1.00 94.56 644 LYS A O 1
ATOM 5354 N N . LYS A 1 645 ? -37.328 14.140 11.202 1.00 95.31 645 LYS A N 1
ATOM 5355 C CA . LYS A 1 645 ? -38.273 14.370 12.304 1.00 95.31 645 LYS A CA 1
ATOM 5356 C C . LYS A 1 645 ? -37.960 15.614 13.139 1.00 95.31 645 LYS A C 1
ATOM 5358 O O . LYS A 1 645 ? -38.680 15.857 14.100 1.00 95.31 645 LYS A O 1
ATOM 5363 N N . LYS A 1 646 ? -36.981 16.432 12.732 1.00 94.44 646 LYS A N 1
ATOM 5364 C CA . LYS A 1 646 ? -36.509 17.644 13.428 1.00 94.44 646 LYS A CA 1
ATOM 5365 C C . LYS A 1 646 ? -35.797 17.372 14.766 1.00 94.44 646 LYS A C 1
ATOM 5367 O O . LYS A 1 646 ? -35.712 18.265 15.600 1.00 94.44 646 LYS A O 1
ATOM 5372 N N . HIS A 1 647 ? -35.244 16.171 14.940 1.00 94.88 647 HIS A N 1
ATOM 5373 C CA . HIS A 1 647 ? -34.388 15.775 16.067 1.00 94.88 647 HIS A CA 1
ATOM 5374 C C . HIS A 1 647 ? -32.908 15.857 15.665 1.00 94.88 647 HIS A C 1
ATOM 5376 O O . HIS A 1 647 ? -32.220 14.846 15.513 1.00 94.88 647 HIS A O 1
ATOM 5382 N N . ASN A 1 648 ? -32.436 17.076 15.383 1.00 93.25 648 ASN A N 1
ATOM 5383 C CA . ASN A 1 648 ? -31.101 17.293 14.812 1.00 93.25 648 ASN A CA 1
ATOM 5384 C C . ASN A 1 648 ? -29.980 16.921 15.792 1.00 93.25 648 ASN A C 1
ATOM 5386 O O . ASN A 1 648 ? -29.022 16.268 15.391 1.00 93.25 648 ASN A O 1
ATOM 5390 N N . LYS A 1 649 ? -30.132 17.265 17.076 1.00 94.31 649 LYS A N 1
ATOM 5391 C CA . LYS A 1 649 ? -29.127 16.975 18.106 1.00 94.31 649 LYS A CA 1
ATOM 5392 C C . LYS A 1 649 ? -28.940 15.470 18.293 1.00 94.31 649 LYS A C 1
ATOM 5394 O O . LYS A 1 649 ? -27.819 14.984 18.357 1.00 94.31 649 LYS A O 1
ATOM 5399 N N . GLU A 1 650 ? -30.033 14.721 18.346 1.00 94.38 650 GLU A N 1
ATOM 5400 C CA . GLU A 1 650 ? -30.005 13.267 18.487 1.00 94.38 650 GLU A CA 1
ATOM 5401 C C . GLU A 1 650 ? -29.452 12.598 17.221 1.00 94.38 650 GLU A C 1
ATOM 5403 O O . GLU A 1 650 ? -28.688 11.639 17.314 1.00 94.38 650 GLU A O 1
ATOM 5408 N N . SER A 1 651 ? -29.778 13.130 16.035 1.00 95.00 651 SER A N 1
ATOM 5409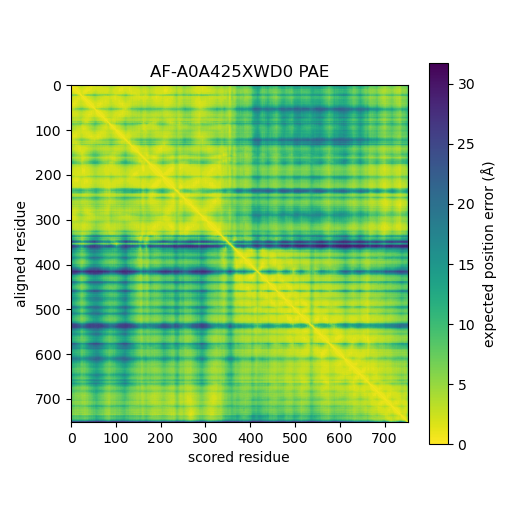 C CA . SER A 1 651 ? -29.153 12.706 14.775 1.00 95.00 651 SER A CA 1
ATOM 5410 C C . SER A 1 651 ? -27.630 12.859 14.827 1.00 95.00 651 SER A C 1
ATOM 5412 O O . SER A 1 651 ? -26.913 11.918 14.489 1.00 95.00 651 SER A O 1
ATOM 5414 N N . GLU A 1 652 ? -27.137 14.026 15.245 1.00 94.50 652 GLU A N 1
ATOM 5415 C CA . GLU A 1 652 ? -25.703 14.304 15.383 1.00 94.50 652 GLU A CA 1
ATOM 5416 C C . GLU A 1 652 ? -25.042 13.357 16.390 1.00 94.50 652 GLU A C 1
ATOM 5418 O O . GLU A 1 652 ? -24.019 12.752 16.079 1.00 94.50 652 GLU A O 1
ATOM 5423 N N . GLN A 1 653 ? -25.670 13.139 17.549 1.00 94.12 653 GLN A N 1
ATOM 5424 C CA . GLN A 1 653 ? -25.166 12.231 18.583 1.00 94.12 653 GLN A CA 1
ATOM 5425 C C . GLN A 1 653 ? -25.008 10.790 18.088 1.00 94.12 653 GLN A C 1
ATOM 5427 O O . GLN A 1 653 ? -23.991 10.164 18.366 1.00 94.12 653 GLN A O 1
ATOM 5432 N N . PHE A 1 654 ? -25.975 10.246 17.341 1.00 95.81 654 PHE A N 1
ATOM 5433 C CA . PHE A 1 654 ? -25.853 8.882 16.808 1.00 95.81 654 PHE A CA 1
ATOM 5434 C C . PHE A 1 654 ? -24.789 8.764 15.717 1.00 95.81 654 PHE A C 1
ATOM 5436 O O . PHE A 1 654 ? -24.089 7.755 15.653 1.00 95.81 654 PHE A O 1
ATOM 5443 N N . ARG A 1 655 ? -24.649 9.782 14.864 1.00 95.12 655 ARG A N 1
ATOM 5444 C CA . ARG A 1 655 ? -23.612 9.807 13.824 1.00 95.12 655 ARG A CA 1
ATOM 5445 C C . ARG A 1 655 ? -22.210 9.944 14.412 1.00 95.12 655 ARG A C 1
ATOM 5447 O O . ARG A 1 655 ? -21.283 9.327 13.888 1.00 95.12 655 ARG A O 1
ATOM 5454 N N . ALA A 1 656 ? -22.073 10.694 15.506 1.00 93.44 656 ALA A N 1
ATOM 5455 C CA . ALA A 1 656 ? -20.808 10.889 16.205 1.00 93.44 656 ALA A CA 1
ATOM 5456 C C . ALA A 1 656 ? -20.171 9.575 16.673 1.00 93.44 656 ALA A C 1
ATOM 5458 O O . ALA A 1 656 ? -18.958 9.406 16.560 1.00 93.44 656 ALA A O 1
ATOM 5459 N N . LEU A 1 657 ? -20.996 8.586 17.038 1.00 94.81 657 LEU A N 1
ATOM 5460 C CA . LEU A 1 657 ? -20.536 7.270 17.491 1.00 94.81 657 LEU A CA 1
ATOM 5461 C C . LEU A 1 657 ? -19.608 6.550 16.495 1.00 94.81 657 LEU A C 1
ATOM 5463 O O . LEU A 1 657 ? -18.792 5.735 16.926 1.00 94.81 657 LEU A O 1
ATOM 5467 N N . LEU A 1 658 ? -19.732 6.808 15.184 1.00 91.44 658 LEU A N 1
ATOM 5468 C CA . LEU A 1 658 ? -18.865 6.191 14.173 1.00 91.44 658 LEU A CA 1
ATOM 5469 C C . LEU A 1 658 ? -17.462 6.799 14.170 1.00 91.44 658 LEU A C 1
ATOM 5471 O O . LEU A 1 658 ? -16.480 6.064 14.231 1.00 91.44 658 LEU A O 1
ATOM 5475 N N . TYR A 1 659 ? -17.346 8.127 14.075 1.00 86.50 659 TYR A N 1
ATOM 5476 C CA . TYR A 1 659 ? -16.026 8.759 13.964 1.00 86.50 659 TYR A CA 1
ATOM 5477 C C . TYR A 1 659 ? -15.320 8.898 15.319 1.00 86.50 659 TYR A C 1
ATOM 5479 O O . TYR A 1 659 ? -14.097 8.981 15.347 1.00 86.50 659 TYR A O 1
ATOM 5487 N N . GLU A 1 660 ? -16.057 8.867 16.434 1.00 89.25 660 GLU A N 1
ATOM 5488 C CA . GLU A 1 660 ? -15.493 8.735 17.788 1.00 89.25 660 GLU A CA 1
ATOM 5489 C C . GLU A 1 660 ? -14.984 7.310 18.074 1.00 89.25 660 GLU A C 1
ATOM 5491 O O . GLU A 1 660 ? -14.408 7.055 19.129 1.00 89.25 660 GLU A O 1
ATOM 5496 N N . GLY A 1 661 ? -15.198 6.357 17.156 1.00 88.62 661 GLY A N 1
ATOM 5497 C CA . GLY A 1 661 ? -14.734 4.974 17.288 1.00 88.62 661 GLY A CA 1
ATOM 5498 C C . GLY A 1 661 ? -15.500 4.139 18.320 1.00 88.62 661 GLY A C 1
ATOM 5499 O O . GLY A 1 661 ? -15.096 3.013 18.611 1.00 88.62 661 GLY A O 1
ATOM 5500 N N . ILE A 1 662 ? -16.611 4.657 18.856 1.00 94.25 662 ILE A N 1
ATOM 5501 C CA . ILE A 1 662 ? -17.488 3.955 19.807 1.00 94.25 662 ILE A CA 1
ATOM 5502 C C . ILE A 1 662 ? -18.145 2.750 19.133 1.00 94.25 662 ILE A C 1
ATOM 5504 O O . ILE A 1 662 ? -18.238 1.675 19.729 1.00 94.25 662 ILE A O 1
ATOM 5508 N N . VAL A 1 663 ? -18.598 2.930 17.888 1.00 94.94 663 VAL A N 1
ATOM 5509 C CA . VAL A 1 663 ? -19.174 1.872 17.057 1.00 94.94 663 VAL A CA 1
ATOM 5510 C C . VAL A 1 663 ? -18.221 1.561 15.913 1.00 94.94 663 VAL A C 1
ATOM 5512 O O . VAL A 1 663 ? -17.997 2.374 15.019 1.00 94.94 663 VAL A O 1
ATOM 5515 N N . LYS A 1 664 ? -17.688 0.342 15.932 1.00 92.44 664 LYS A N 1
ATOM 5516 C CA . LYS A 1 664 ? -16.838 -0.195 14.870 1.00 92.44 664 LYS A CA 1
ATOM 5517 C C . LYS A 1 664 ? -17.687 -0.673 13.696 1.00 92.44 664 LYS A C 1
ATOM 5519 O O . LYS A 1 664 ? -18.854 -1.032 13.858 1.00 92.44 664 LYS A O 1
ATOM 5524 N N . TYR A 1 665 ? -17.093 -0.709 12.513 1.00 90.88 665 TYR A N 1
ATOM 5525 C CA . TYR A 1 665 ? -17.765 -1.112 11.282 1.00 90.88 665 TYR A CA 1
ATOM 5526 C C . TYR A 1 665 ? -16.865 -2.015 10.435 1.00 90.88 665 TYR A C 1
ATOM 5528 O O . TYR A 1 665 ? -15.661 -2.127 10.673 1.00 90.88 665 TYR A O 1
ATOM 5536 N N . ALA A 1 666 ? -17.463 -2.673 9.442 1.00 87.62 666 ALA A N 1
ATOM 5537 C CA . ALA A 1 666 ? -16.738 -3.497 8.483 1.00 87.62 666 ALA A CA 1
ATOM 5538 C C . ALA A 1 666 ? -15.963 -2.599 7.505 1.00 87.62 666 ALA A C 1
ATOM 5540 O O . ALA A 1 666 ? -16.488 -2.206 6.468 1.00 87.62 666 ALA A O 1
ATOM 5541 N N . TYR A 1 667 ? -14.725 -2.247 7.857 1.00 82.69 667 TYR A N 1
ATOM 5542 C CA . TYR A 1 667 ? -13.877 -1.347 7.063 1.00 82.69 667 TYR A CA 1
ATOM 5543 C C . TYR A 1 667 ? -13.541 -1.888 5.664 1.00 82.69 667 TYR A C 1
ATOM 5545 O O . TYR A 1 667 ? -13.205 -1.115 4.775 1.00 82.69 667 TYR A O 1
ATOM 5553 N N . ASN A 1 668 ? -13.634 -3.206 5.476 1.00 80.31 668 ASN A N 1
ATOM 5554 C CA . ASN A 1 668 ? -13.400 -3.894 4.210 1.00 80.31 668 ASN A CA 1
ATOM 5555 C C . ASN A 1 668 ? -14.651 -3.979 3.318 1.00 80.31 668 ASN A C 1
ATOM 5557 O O . ASN A 1 668 ? -14.577 -4.536 2.230 1.00 80.31 668 ASN A O 1
ATOM 5561 N N . ASP A 1 669 ? -15.803 -3.468 3.761 1.00 87.69 669 ASP A N 1
ATOM 5562 C CA . ASP A 1 669 ? -17.002 -3.404 2.931 1.00 87.69 669 ASP A CA 1
ATOM 5563 C C . ASP A 1 669 ? -17.194 -1.998 2.359 1.00 87.69 669 ASP A C 1
ATOM 5565 O O . ASP A 1 669 ? -17.442 -1.039 3.093 1.00 87.69 669 ASP A O 1
ATOM 5569 N N . ASN A 1 670 ? -17.146 -1.890 1.030 1.00 88.25 670 ASN A N 1
ATOM 5570 C CA . ASN A 1 670 ? -17.247 -0.615 0.317 1.00 88.25 670 ASN A CA 1
ATOM 5571 C C . ASN A 1 670 ? -18.540 0.160 0.615 1.00 88.25 670 ASN A C 1
ATOM 5573 O O . ASN A 1 670 ? -18.520 1.389 0.635 1.00 88.25 670 ASN A O 1
ATOM 5577 N N . ASN A 1 671 ? -19.665 -0.515 0.884 1.00 90.00 671 ASN A N 1
ATOM 5578 C CA . ASN A 1 671 ? -20.914 0.172 1.225 1.00 90.00 671 ASN A CA 1
ATOM 5579 C C . ASN A 1 671 ? -20.876 0.730 2.649 1.00 90.00 671 ASN A C 1
ATOM 5581 O O . ASN A 1 671 ? -21.347 1.842 2.885 1.00 90.00 671 ASN A O 1
ATOM 5585 N N . GLU A 1 672 ? -20.323 -0.023 3.602 1.00 92.50 672 GLU A N 1
ATOM 5586 C CA . GLU A 1 672 ? -20.148 0.466 4.974 1.00 92.50 672 GLU A CA 1
ATOM 5587 C C . GLU A 1 672 ? -19.156 1.629 5.023 1.00 92.50 672 GLU A C 1
ATOM 5589 O O . GLU A 1 672 ? -19.427 2.625 5.697 1.00 92.50 672 GLU A O 1
ATOM 5594 N N . LEU A 1 673 ? -18.058 1.535 4.269 1.00 92.12 673 LEU A N 1
ATOM 5595 C CA . LEU A 1 673 ? -17.061 2.595 4.158 1.00 92.12 673 LEU A CA 1
ATOM 5596 C C . LEU A 1 673 ? -17.645 3.841 3.474 1.00 92.12 673 LEU A C 1
ATOM 5598 O O . LEU A 1 673 ? -17.484 4.951 3.980 1.00 92.12 673 LEU A O 1
ATOM 5602 N N . HIS A 1 674 ? -18.409 3.676 2.388 1.00 93.19 674 HIS A N 1
ATOM 5603 C CA . HIS A 1 674 ? -19.127 4.777 1.737 1.00 93.19 674 HIS A CA 1
ATOM 5604 C C . HIS A 1 674 ? -20.108 5.469 2.683 1.00 93.19 674 HIS A C 1
ATOM 5606 O O . HIS A 1 674 ? -20.075 6.691 2.817 1.00 93.19 674 HIS A O 1
ATOM 5612 N N . ASN A 1 675 ? -20.936 4.707 3.399 1.00 92.94 675 ASN A N 1
ATOM 5613 C CA . ASN A 1 675 ? -21.897 5.276 4.344 1.00 92.94 675 ASN A CA 1
ATOM 5614 C C . ASN A 1 675 ? -21.218 5.947 5.546 1.00 92.94 675 ASN A C 1
ATOM 5616 O O . ASN A 1 675 ? -21.752 6.920 6.089 1.00 92.94 675 ASN A O 1
ATOM 5620 N N . PHE A 1 676 ? -20.032 5.478 5.943 1.00 94.19 676 PHE A N 1
ATOM 5621 C CA . PHE A 1 676 ? -19.191 6.187 6.902 1.00 94.19 676 PHE A CA 1
ATOM 5622 C C . PHE A 1 676 ? -18.722 7.535 6.339 1.00 94.19 676 PHE A C 1
ATOM 5624 O O . PHE A 1 676 ? -18.943 8.558 6.985 1.00 94.19 676 PHE A O 1
ATOM 5631 N N . GLY A 1 677 ? -18.200 7.570 5.108 1.00 93.88 677 GLY A N 1
ATOM 5632 C CA . GLY A 1 677 ? -17.812 8.810 4.423 1.00 93.88 677 GLY A CA 1
ATOM 5633 C C . GLY A 1 677 ? -18.965 9.814 4.300 1.00 93.88 677 GLY A C 1
ATOM 5634 O O . GLY A 1 677 ? -18.801 10.985 4.640 1.00 93.88 677 GLY A O 1
ATOM 5635 N N . VAL A 1 678 ? -20.161 9.350 3.913 1.00 93.38 678 VAL A N 1
ATOM 5636 C CA . VAL A 1 678 ? -21.391 10.170 3.869 1.00 93.38 678 VAL A CA 1
ATOM 5637 C C . VAL A 1 678 ? -21.734 10.713 5.254 1.00 93.38 678 VAL A C 1
ATOM 5639 O O . VAL A 1 678 ? -22.101 11.876 5.399 1.00 93.38 678 VAL A O 1
ATOM 5642 N N . THR A 1 679 ? -21.588 9.894 6.295 1.00 93.19 679 THR A N 1
ATOM 5643 C CA . THR A 1 679 ? -21.854 10.329 7.668 1.00 93.19 679 THR A CA 1
ATOM 5644 C C . THR A 1 679 ? -20.863 11.396 8.128 1.00 93.19 679 THR A C 1
ATOM 5646 O O . THR A 1 679 ? -21.287 12.387 8.718 1.00 93.19 679 THR A O 1
ATOM 5649 N N . CYS A 1 680 ? -19.571 11.250 7.825 1.00 93.00 680 CYS A N 1
ATOM 5650 C CA . CYS A 1 680 ? -18.564 12.274 8.113 1.00 93.00 680 CYS A CA 1
ATOM 5651 C C . CYS A 1 680 ? -18.861 13.588 7.383 1.00 93.00 680 CYS A C 1
ATOM 5653 O O . CYS A 1 680 ? -18.755 14.657 7.985 1.00 93.00 680 CYS A O 1
ATOM 5655 N N . PHE A 1 681 ? -19.285 13.501 6.120 1.00 92.19 681 PHE A N 1
ATOM 5656 C CA . PHE A 1 681 ? -19.681 14.652 5.315 1.00 92.19 681 PHE A CA 1
ATOM 5657 C C . PHE A 1 681 ? -20.883 15.392 5.919 1.00 92.19 681 PHE A C 1
ATOM 5659 O O . PHE A 1 681 ? -20.811 16.597 6.153 1.00 92.19 681 PHE A O 1
ATOM 5666 N N . GLU A 1 682 ? -21.954 14.671 6.267 1.00 90.00 682 GLU A N 1
ATOM 5667 C CA . GLU A 1 682 ? -23.143 15.238 6.927 1.00 90.00 682 GLU A CA 1
ATOM 5668 C C . GLU A 1 682 ? -22.817 15.884 8.283 1.00 90.00 682 GLU A C 1
ATOM 5670 O O . GLU A 1 682 ? -23.442 16.872 8.668 1.00 90.00 682 GLU A O 1
ATOM 5675 N N . MET A 1 683 ? -21.819 15.352 8.995 1.00 90.88 683 MET A N 1
ATOM 5676 C CA . MET A 1 683 ? -21.314 15.891 10.263 1.00 90.88 683 MET A CA 1
ATOM 5677 C C . MET A 1 683 ? -20.312 17.042 10.086 1.00 90.88 683 MET A C 1
ATOM 5679 O O . MET A 1 683 ? -19.746 17.510 11.071 1.00 90.88 683 MET A O 1
ATOM 5683 N N . LYS A 1 684 ? -20.075 17.505 8.849 1.00 91.50 684 LYS A N 1
ATOM 5684 C CA . LYS A 1 684 ? -19.099 18.551 8.494 1.00 91.50 684 LYS A CA 1
ATOM 5685 C C . LYS A 1 684 ? -17.654 18.236 8.895 1.00 91.50 684 LYS A C 1
ATOM 5687 O O . LYS A 1 684 ? -16.820 19.135 8.970 1.00 91.50 684 LYS A O 1
ATOM 5692 N N . ASN A 1 685 ? -17.324 16.963 9.104 1.00 91.75 685 ASN A N 1
ATOM 5693 C CA . ASN A 1 685 ? -15.945 16.523 9.288 1.00 91.75 685 ASN A CA 1
ATOM 5694 C C . ASN A 1 685 ? -15.322 16.255 7.910 1.00 91.75 685 ASN A C 1
ATOM 5696 O O . ASN A 1 685 ? -15.161 15.105 7.492 1.00 91.75 685 ASN A O 1
ATOM 5700 N N . ILE A 1 686 ? -15.049 17.342 7.181 1.00 93.69 686 ILE A N 1
ATOM 5701 C CA . ILE A 1 686 ? -14.654 17.296 5.768 1.00 93.69 686 ILE A CA 1
ATOM 5702 C C . ILE A 1 686 ? -13.330 16.548 5.585 1.00 93.69 686 ILE A C 1
ATOM 5704 O O . ILE A 1 686 ? -13.248 15.693 4.711 1.00 93.69 686 ILE A O 1
ATOM 5708 N N . ASP A 1 687 ? -12.333 16.771 6.447 1.00 93.25 687 ASP A N 1
ATOM 5709 C CA . ASP A 1 687 ? -11.041 16.076 6.357 1.00 93.25 687 ASP A CA 1
ATOM 5710 C C . ASP A 1 687 ? -11.182 14.553 6.472 1.00 93.25 687 ASP A C 1
ATOM 5712 O O . ASP A 1 687 ? -10.563 13.798 5.719 1.00 93.25 687 ASP A O 1
ATOM 5716 N N . LEU A 1 688 ? -12.011 14.072 7.403 1.00 92.12 688 LEU A N 1
ATOM 5717 C CA . LEU A 1 688 ? -12.253 12.640 7.541 1.00 92.12 688 LEU A CA 1
ATOM 5718 C C . LEU A 1 688 ? -13.080 12.090 6.374 1.00 92.12 688 LEU A C 1
ATOM 5720 O O . LEU A 1 688 ? -12.755 11.017 5.870 1.00 92.12 688 LEU A O 1
ATOM 5724 N N . ALA A 1 689 ? -14.094 12.828 5.911 1.00 94.81 689 ALA A N 1
ATOM 5725 C CA . ALA A 1 689 ? -14.894 12.444 4.749 1.00 94.81 689 ALA A CA 1
ATOM 5726 C C . ALA A 1 689 ? -14.036 12.324 3.481 1.00 94.81 689 ALA A C 1
ATOM 5728 O O . ALA A 1 689 ? -14.190 11.357 2.734 1.00 94.81 689 ALA A O 1
ATOM 5729 N N . VAL A 1 690 ? -13.100 13.257 3.272 1.00 95.88 690 VAL A N 1
ATOM 5730 C CA . VAL A 1 690 ? -12.118 13.209 2.182 1.00 95.88 690 VAL A CA 1
ATOM 5731 C C . VAL A 1 690 ? -11.249 11.967 2.298 1.00 95.88 690 VAL A C 1
ATOM 5733 O O . VAL A 1 690 ? -11.224 11.187 1.353 1.00 95.88 690 VAL A O 1
ATOM 5736 N N . ARG A 1 691 ? -10.611 11.721 3.452 1.00 93.69 691 ARG A N 1
ATOM 5737 C CA . ARG A 1 691 ? -9.738 10.543 3.632 1.00 93.69 691 ARG A CA 1
ATOM 5738 C C . ARG A 1 691 ? -10.459 9.229 3.332 1.00 93.69 691 ARG A C 1
ATOM 5740 O O . ARG A 1 691 ? -9.925 8.376 2.633 1.00 93.69 691 ARG A O 1
ATOM 5747 N N . VAL A 1 692 ? -11.684 9.080 3.837 1.00 93.50 692 VAL A N 1
ATOM 5748 C CA . VAL A 1 692 ? -12.507 7.884 3.601 1.00 93.50 692 VAL A CA 1
ATOM 5749 C C . VAL A 1 692 ? -12.893 7.764 2.125 1.00 93.50 692 VAL A C 1
ATOM 5751 O O . VAL A 1 692 ? -12.859 6.674 1.564 1.00 93.50 692 VAL A O 1
ATOM 5754 N N . SER A 1 693 ? -13.233 8.874 1.472 1.00 95.06 693 SER A N 1
ATOM 5755 C CA . SER A 1 693 ? -13.653 8.872 0.066 1.00 95.06 693 SER A CA 1
ATOM 5756 C C . SER A 1 693 ? -12.493 8.630 -0.897 1.00 95.06 693 SER A C 1
ATOM 5758 O O . SER A 1 693 ? -12.669 7.900 -1.869 1.00 95.06 693 SER A O 1
ATOM 5760 N N . GLU A 1 694 ? -11.307 9.169 -0.604 1.00 94.38 694 GLU A N 1
ATOM 5761 C CA . GLU A 1 694 ? -10.061 8.850 -1.311 1.00 94.38 694 GLU A CA 1
ATOM 5762 C C . GLU A 1 694 ? -9.766 7.344 -1.204 1.00 94.38 694 GLU A C 1
ATOM 5764 O O . GLU A 1 694 ? -9.565 6.693 -2.226 1.00 94.38 694 GLU A O 1
ATOM 5769 N N . GLN A 1 695 ? -9.879 6.754 -0.005 1.00 92.38 695 GLN A N 1
ATOM 5770 C CA . GLN A 1 695 ? -9.697 5.310 0.196 1.00 92.38 695 GLN A CA 1
ATOM 5771 C C . GLN A 1 695 ? -10.691 4.462 -0.618 1.00 92.38 695 GLN A C 1
ATOM 5773 O O . GLN A 1 695 ? -10.311 3.431 -1.182 1.00 92.38 695 GLN A O 1
ATOM 5778 N N . ILE A 1 696 ? -11.963 4.870 -0.688 1.00 93.50 696 ILE A N 1
ATOM 5779 C CA . ILE A 1 696 ? -12.982 4.155 -1.471 1.00 93.50 696 ILE A CA 1
ATOM 5780 C C . ILE A 1 696 ? -12.664 4.226 -2.962 1.00 93.50 696 ILE A C 1
ATOM 5782 O O . ILE A 1 696 ? -12.746 3.200 -3.634 1.00 93.50 696 ILE A O 1
ATOM 5786 N N . VAL A 1 697 ? -12.303 5.409 -3.472 1.00 93.94 697 VAL A N 1
ATOM 5787 C CA . VAL A 1 697 ? -11.897 5.598 -4.873 1.00 93.94 697 VAL A CA 1
ATOM 5788 C C . VAL A 1 697 ? -10.665 4.755 -5.193 1.00 93.94 697 VAL A C 1
ATOM 5790 O O . VAL A 1 697 ? -10.639 4.080 -6.218 1.00 93.94 697 VAL A O 1
ATOM 5793 N N . ASP A 1 698 ? -9.676 4.722 -4.302 1.00 90.44 698 ASP A N 1
ATOM 5794 C CA . ASP A 1 698 ? -8.460 3.930 -4.492 1.00 90.44 698 ASP A CA 1
ATOM 5795 C C . ASP A 1 698 ? -8.733 2.423 -4.515 1.00 90.44 698 ASP A C 1
ATOM 5797 O O . ASP A 1 698 ? -8.122 1.701 -5.302 1.00 90.44 698 ASP A O 1
ATOM 5801 N N . SER A 1 699 ? -9.686 1.963 -3.702 1.00 89.94 699 SER A N 1
ATOM 5802 C CA . SER A 1 699 ? -10.102 0.554 -3.634 1.00 89.94 699 SER A CA 1
ATOM 5803 C C . SER A 1 699 ? -11.093 0.177 -4.747 1.00 89.94 699 SER A C 1
ATOM 5805 O O . SER A 1 699 ? -11.295 -1.000 -5.035 1.00 89.94 699 SER A O 1
ATOM 5807 N N . ASN A 1 700 ? -11.718 1.165 -5.398 1.00 92.69 700 ASN A N 1
ATOM 5808 C CA . ASN A 1 700 ? -12.725 0.989 -6.449 1.00 92.69 700 ASN A CA 1
ATOM 5809 C C . ASN A 1 700 ? -12.465 1.939 -7.631 1.00 92.69 700 ASN A C 1
ATOM 5811 O O . ASN A 1 700 ? -13.332 2.743 -7.984 1.00 92.69 700 ASN A O 1
ATOM 5815 N N . PRO A 1 701 ? -11.296 1.833 -8.284 1.00 93.31 701 PRO A N 1
ATOM 5816 C CA . PRO A 1 701 ? -10.829 2.816 -9.260 1.00 93.31 701 PRO A CA 1
ATOM 5817 C C . PRO A 1 701 ? -11.695 2.879 -10.526 1.00 93.31 701 PRO A C 1
ATOM 5819 O O . PRO A 1 701 ? -11.650 3.871 -11.245 1.00 93.31 701 PRO A O 1
ATOM 5822 N N . SER A 1 702 ? -12.503 1.855 -10.812 1.00 93.31 702 SER A N 1
ATOM 5823 C CA . SER A 1 702 ? -13.384 1.819 -11.988 1.00 93.31 702 SER A CA 1
ATOM 5824 C C . SER A 1 702 ? -14.798 2.360 -11.728 1.00 93.31 702 SER A C 1
ATOM 5826 O O . SER A 1 702 ? -15.543 2.547 -12.691 1.00 93.31 702 SER A O 1
ATOM 5828 N N . ASP A 1 703 ? -15.192 2.617 -10.470 1.00 91.81 703 ASP A N 1
ATOM 5829 C CA . ASP A 1 703 ? -16.555 3.064 -10.136 1.00 91.81 703 ASP A CA 1
ATOM 5830 C C . ASP A 1 703 ? -16.648 4.597 -10.066 1.00 91.81 703 ASP A C 1
ATOM 5832 O O . ASP A 1 703 ? -16.334 5.252 -9.066 1.00 91.81 703 ASP A O 1
ATOM 5836 N N . ILE A 1 704 ? -17.165 5.173 -11.150 1.00 92.00 704 ILE A N 1
ATOM 5837 C CA . ILE A 1 704 ? -17.354 6.615 -11.348 1.00 92.00 704 ILE A CA 1
ATOM 5838 C C . ILE A 1 704 ? -18.234 7.259 -10.257 1.00 92.00 704 ILE A C 1
ATOM 5840 O O . ILE A 1 704 ? -18.099 8.456 -9.979 1.00 92.00 704 ILE A O 1
ATOM 5844 N N . LYS A 1 705 ? -19.121 6.506 -9.588 1.00 92.44 705 LYS A N 1
ATOM 5845 C CA . LYS A 1 705 ? -19.969 7.055 -8.512 1.00 92.44 705 LYS A CA 1
ATOM 5846 C C . LYS A 1 705 ? -19.136 7.522 -7.325 1.00 92.44 705 LYS A C 1
ATOM 5848 O O . LYS A 1 705 ? -19.471 8.541 -6.720 1.00 92.44 705 LYS A O 1
ATOM 5853 N N . TYR A 1 706 ? -18.051 6.817 -7.006 1.00 94.38 706 TYR A N 1
ATOM 5854 C CA . TYR A 1 706 ? -17.172 7.202 -5.906 1.00 94.38 706 TYR A CA 1
ATOM 5855 C C . TYR A 1 706 ? -16.334 8.433 -6.245 1.00 94.38 706 TYR A C 1
ATOM 5857 O O . TYR A 1 706 ? -16.152 9.287 -5.379 1.00 94.38 706 TYR A O 1
ATOM 5865 N N . TYR A 1 707 ? -15.936 8.605 -7.509 1.00 94.81 707 TYR A N 1
ATOM 5866 C CA . TYR A 1 707 ? -15.317 9.852 -7.971 1.00 94.81 707 TYR A CA 1
ATOM 5867 C C . TYR A 1 707 ? -16.274 11.038 -7.849 1.00 94.81 707 TYR A C 1
ATOM 5869 O O . TYR A 1 707 ? -15.889 12.086 -7.339 1.00 94.81 707 TYR A O 1
ATOM 5877 N N . TYR A 1 708 ? -17.535 10.874 -8.262 1.00 94.25 708 TYR A N 1
ATOM 5878 C CA . TYR A 1 708 ? -18.543 11.926 -8.109 1.00 94.25 708 TYR A CA 1
ATOM 5879 C C . TYR A 1 708 ? -18.739 12.311 -6.636 1.00 94.25 708 TYR A C 1
ATOM 5881 O O . TYR A 1 708 ? -18.807 13.494 -6.299 1.00 94.25 708 TYR A O 1
ATOM 5889 N N . PHE A 1 709 ? -18.798 11.314 -5.749 1.00 94.38 709 PHE A N 1
ATOM 5890 C CA . PHE A 1 709 ? -18.909 11.538 -4.311 1.00 94.38 709 PHE A CA 1
ATOM 5891 C C . PHE A 1 709 ? -17.693 12.286 -3.744 1.00 94.38 709 PHE A C 1
ATOM 5893 O O . PHE A 1 709 ? -17.874 13.304 -3.081 1.00 94.38 709 PHE A O 1
ATOM 5900 N N . LEU A 1 710 ? -16.468 11.857 -4.069 1.00 96.25 710 LEU A N 1
ATOM 5901 C CA . LEU A 1 710 ? -15.232 12.526 -3.648 1.00 96.25 710 LEU A CA 1
ATOM 5902 C C . LEU A 1 710 ? -15.177 13.987 -4.119 1.00 96.25 710 LEU A C 1
ATOM 5904 O O . LEU A 1 710 ? -14.933 14.885 -3.316 1.00 96.25 710 LEU A O 1
ATOM 5908 N N . LEU A 1 711 ? -15.460 14.239 -5.401 1.00 95.81 711 LEU A N 1
ATOM 5909 C CA . LEU A 1 711 ? -15.478 15.596 -5.955 1.00 95.81 711 LEU A CA 1
ATOM 5910 C C . LEU A 1 711 ? -16.535 16.477 -5.275 1.00 95.81 711 LEU A C 1
ATOM 5912 O O . LEU A 1 711 ? -16.268 17.644 -5.005 1.00 95.81 711 LEU A O 1
ATOM 5916 N N . SER A 1 712 ? -17.702 15.920 -4.938 1.00 93.12 712 SER A N 1
ATOM 5917 C CA . SER A 1 712 ? -18.749 16.645 -4.200 1.00 93.12 712 SER A CA 1
ATOM 5918 C C . SER A 1 712 ? -18.291 17.070 -2.798 1.00 93.12 712 SER A C 1
ATOM 5920 O O . SER A 1 712 ? -18.706 18.120 -2.305 1.00 93.12 712 SER A O 1
ATOM 5922 N N . ILE A 1 713 ? -17.425 16.275 -2.159 1.00 94.25 713 ILE A N 1
ATOM 5923 C CA . ILE A 1 713 ? -16.836 16.609 -0.856 1.00 94.25 713 ILE A CA 1
ATOM 5924 C C . ILE A 1 713 ? -15.769 17.694 -1.003 1.00 94.25 713 ILE A C 1
ATOM 5926 O O . ILE A 1 713 ? -15.765 18.634 -0.211 1.00 94.25 713 ILE A O 1
ATOM 5930 N N . TYR A 1 714 ? -14.896 17.604 -2.012 1.00 95.88 714 TYR A N 1
ATOM 5931 C CA . TYR A 1 714 ? -13.871 18.626 -2.249 1.00 95.88 714 TYR A CA 1
ATOM 5932 C C . TYR A 1 714 ? -14.466 20.026 -2.432 1.00 95.88 714 TYR A C 1
ATOM 5934 O O . TYR A 1 714 ? -13.918 20.982 -1.890 1.00 95.88 714 TYR A O 1
ATOM 5942 N N . LEU A 1 715 ? -15.627 20.146 -3.085 1.00 93.00 715 LEU A N 1
ATOM 5943 C CA . LEU A 1 715 ? -16.325 21.428 -3.257 1.00 93.00 715 LEU A CA 1
ATOM 5944 C C . LEU A 1 715 ? -16.677 22.144 -1.940 1.00 93.00 715 LEU A C 1
ATOM 5946 O O . LEU A 1 715 ? -16.971 23.334 -1.965 1.00 93.00 715 LEU A O 1
ATOM 5950 N N . GLN A 1 716 ? -16.646 21.459 -0.793 1.00 93.56 716 GLN A N 1
ATOM 5951 C CA . GLN A 1 716 ? -16.934 22.086 0.501 1.00 93.56 716 GLN A CA 1
ATOM 5952 C C . GLN A 1 716 ? -15.764 22.889 1.078 1.00 93.56 716 GLN A C 1
ATOM 5954 O O . GLN A 1 716 ? -15.975 23.657 2.014 1.00 93.56 716 GLN A O 1
ATOM 5959 N N . ASP A 1 717 ? -14.540 22.701 0.576 1.00 92.25 717 ASP A N 1
ATOM 5960 C CA . ASP A 1 717 ? -13.351 23.363 1.114 1.00 92.25 717 ASP A CA 1
ATOM 5961 C C . ASP A 1 717 ? -12.334 23.650 -0.002 1.00 92.25 717 ASP A C 1
ATOM 5963 O O . ASP A 1 717 ? -11.845 22.740 -0.679 1.00 92.25 717 ASP A O 1
ATOM 5967 N N . ARG A 1 718 ? -11.998 24.934 -0.195 1.00 92.56 718 ARG A N 1
ATOM 5968 C CA . ARG A 1 718 ? -11.063 25.384 -1.243 1.00 92.56 718 ARG A CA 1
ATOM 5969 C C . ARG A 1 718 ? -9.647 24.833 -1.063 1.00 92.56 718 ARG A C 1
ATOM 5971 O O . ARG A 1 718 ? -8.904 24.778 -2.035 1.00 92.56 718 ARG A O 1
ATOM 5978 N N . LYS A 1 719 ? -9.266 24.322 0.117 1.00 94.88 719 LYS A N 1
ATOM 5979 C CA . LYS A 1 719 ? -7.960 23.650 0.286 1.00 94.88 719 LYS A CA 1
ATOM 5980 C C . LYS A 1 719 ? -7.783 22.413 -0.609 1.00 94.88 719 LYS A C 1
ATOM 5982 O O . LYS A 1 719 ? -6.665 21.928 -0.761 1.00 94.88 719 LYS A O 1
ATOM 5987 N N . TYR A 1 720 ? -8.871 21.885 -1.174 1.00 94.88 720 TYR A N 1
ATOM 5988 C CA . TYR A 1 720 ? -8.849 20.749 -2.096 1.00 94.88 720 TYR A CA 1
ATOM 5989 C C . TYR A 1 720 ? -9.013 21.137 -3.569 1.00 94.88 720 TYR A C 1
ATOM 5991 O O . TYR A 1 720 ? -9.120 20.240 -4.403 1.00 94.88 720 TYR A O 1
ATOM 5999 N N . GLU A 1 721 ? -9.009 22.426 -3.914 1.00 94.50 721 GLU A N 1
ATOM 6000 C CA . GLU A 1 721 ? -9.314 22.905 -5.267 1.00 94.50 721 GLU A CA 1
ATOM 6001 C C . GLU A 1 721 ? -8.390 22.310 -6.339 1.00 94.50 721 GLU A C 1
ATOM 6003 O O . GLU A 1 721 ? -8.862 21.746 -7.329 1.00 94.50 721 GLU A O 1
ATOM 6008 N N . ASP A 1 722 ? -7.081 22.292 -6.087 1.00 93.50 722 ASP A N 1
ATOM 6009 C CA . ASP A 1 722 ? -6.105 21.683 -6.997 1.00 93.50 722 ASP A CA 1
ATOM 6010 C C . ASP A 1 722 ? -6.373 20.185 -7.216 1.00 93.50 722 ASP A C 1
ATOM 6012 O O . ASP A 1 722 ? -6.297 19.668 -8.336 1.00 93.50 722 ASP A O 1
ATOM 6016 N N . ARG A 1 723 ? -6.723 19.465 -6.140 1.00 93.75 723 ARG A N 1
ATOM 6017 C CA . ARG A 1 723 ? -7.052 18.032 -6.212 1.00 93.75 723 ARG A CA 1
ATOM 6018 C C . ARG A 1 723 ? -8.353 17.813 -6.973 1.00 93.75 723 ARG A C 1
ATOM 6020 O O . ARG A 1 723 ? -8.428 16.892 -7.785 1.00 93.75 723 ARG A O 1
ATOM 6027 N N . PHE A 1 724 ? -9.347 18.667 -6.746 1.00 95.75 724 PHE A N 1
ATOM 6028 C CA . PHE A 1 724 ? -10.621 18.655 -7.452 1.00 95.75 724 PHE A CA 1
ATOM 6029 C C . PHE A 1 724 ? -10.424 18.815 -8.957 1.00 95.75 724 PHE A C 1
ATOM 6031 O O . PHE A 1 724 ? -10.866 17.952 -9.717 1.00 95.75 724 PHE A O 1
ATOM 6038 N N . LEU A 1 725 ? -9.708 19.856 -9.392 1.00 93.69 725 LEU A N 1
ATOM 6039 C CA . LEU A 1 725 ? -9.457 20.118 -10.810 1.00 93.69 725 LEU A CA 1
ATOM 6040 C C . LEU A 1 725 ? -8.687 18.966 -11.461 1.00 93.69 725 LEU A C 1
ATOM 6042 O O . LEU A 1 725 ? -9.063 18.500 -12.542 1.00 93.69 725 LEU A O 1
ATOM 6046 N N . LYS A 1 726 ? -7.661 18.445 -10.775 1.00 91.81 726 LYS A N 1
ATOM 6047 C CA . LYS A 1 726 ? -6.862 17.313 -11.258 1.00 91.81 726 LYS A CA 1
ATOM 6048 C C . LYS A 1 726 ? -7.704 16.048 -11.421 1.00 91.81 726 LYS A C 1
ATOM 6050 O O . LYS A 1 726 ? -7.610 15.395 -12.458 1.00 91.81 726 LYS A O 1
ATOM 6055 N N . ILE A 1 727 ? -8.531 15.690 -10.435 1.00 92.94 727 ILE A N 1
ATOM 6056 C CA . ILE A 1 727 ? -9.380 14.491 -10.515 1.00 92.94 727 ILE A CA 1
ATOM 6057 C C . ILE A 1 727 ? -10.505 14.677 -11.538 1.00 92.94 727 ILE A C 1
ATOM 6059 O O . ILE A 1 727 ? -10.709 13.787 -12.359 1.00 92.94 727 ILE A O 1
ATOM 6063 N N . LYS A 1 728 ? -11.205 15.819 -11.544 1.00 94.94 728 LYS A N 1
ATOM 6064 C CA . LYS A 1 728 ? -12.289 16.098 -12.502 1.00 94.94 728 LYS A CA 1
ATOM 6065 C C . LYS A 1 728 ? -11.795 15.998 -13.945 1.00 94.94 728 LYS A C 1
ATOM 6067 O O . LYS A 1 728 ? -12.417 15.307 -14.749 1.00 94.94 728 LYS A O 1
ATOM 6072 N N . THR A 1 729 ? -10.663 16.636 -14.250 1.00 92.06 729 THR A N 1
ATOM 6073 C CA . THR A 1 729 ? -10.053 16.597 -15.589 1.00 92.06 729 THR A CA 1
ATOM 6074 C C . THR A 1 729 ? -9.748 15.162 -16.004 1.00 92.06 729 THR A C 1
ATOM 6076 O O . THR A 1 729 ? -10.161 14.744 -17.080 1.00 92.06 729 THR A O 1
ATOM 6079 N N . LYS A 1 730 ? -9.123 14.380 -15.113 1.00 90.00 730 LYS A N 1
ATOM 6080 C CA . LYS A 1 730 ? -8.808 12.965 -15.358 1.00 90.00 730 LYS A CA 1
ATOM 6081 C C . LYS A 1 730 ? -10.047 12.110 -15.591 1.00 90.00 730 LYS A C 1
ATOM 6083 O O . LYS A 1 730 ? -10.047 11.271 -16.482 1.00 90.00 730 LYS A O 1
ATOM 6088 N N . VAL A 1 731 ? -11.110 12.305 -14.810 1.00 93.50 731 VAL A N 1
ATOM 6089 C CA . VAL A 1 731 ? -12.356 11.546 -14.989 1.00 93.50 731 VAL A CA 1
ATOM 6090 C C . VAL A 1 731 ? -12.954 11.821 -16.369 1.00 93.50 731 VAL A C 1
ATOM 6092 O O . VAL A 1 731 ? -13.298 10.883 -17.082 1.00 93.50 731 VAL A O 1
ATOM 6095 N N . LEU A 1 732 ? -13.019 13.090 -16.779 1.00 93.25 732 LEU A N 1
ATOM 6096 C CA . LEU A 1 732 ? -13.549 13.483 -18.088 1.00 93.25 732 LEU A CA 1
ATOM 6097 C C . LEU A 1 732 ? -12.671 13.002 -19.257 1.00 93.25 732 LEU A C 1
ATOM 6099 O O . LEU A 1 732 ? -13.197 12.600 -20.297 1.00 93.25 732 LEU A O 1
ATOM 6103 N N . SER A 1 733 ? -11.343 13.023 -19.104 1.00 90.88 733 SER A N 1
ATOM 6104 C CA . SER A 1 733 ? -10.421 12.602 -20.162 1.00 90.88 733 SER A CA 1
ATOM 6105 C C . SER A 1 733 ? -10.314 11.085 -20.279 1.00 90.88 733 SER A C 1
ATOM 6107 O O . SER A 1 733 ? -10.305 10.568 -21.397 1.00 90.88 733 SER A O 1
ATOM 6109 N N . ASP A 1 734 ? -10.270 10.367 -19.157 1.00 92.06 734 ASP A N 1
ATOM 6110 C CA . ASP A 1 734 ? -9.795 8.983 -19.113 1.00 92.06 734 ASP A CA 1
ATOM 6111 C C . ASP A 1 734 ? -10.925 7.943 -19.033 1.00 92.06 734 ASP A C 1
ATOM 6113 O O . ASP A 1 734 ? -10.705 6.781 -19.382 1.00 92.06 734 ASP A O 1
ATOM 6117 N N . PHE A 1 735 ? -12.137 8.334 -18.620 1.00 94.69 735 PHE A N 1
ATOM 6118 C CA . PHE A 1 735 ? -13.276 7.418 -18.488 1.00 94.69 735 PHE A CA 1
ATOM 6119 C C . PHE A 1 735 ? -14.245 7.505 -19.673 1.00 94.69 735 PHE A C 1
ATOM 6121 O O . PHE A 1 735 ? -14.448 8.549 -20.295 1.00 94.69 735 PHE A O 1
ATOM 6128 N N . LYS A 1 736 ? -14.879 6.373 -19.974 1.00 94.75 736 LYS A N 1
ATOM 6129 C CA . LYS A 1 736 ? -16.000 6.232 -20.902 1.00 94.75 736 LYS A CA 1
ATOM 6130 C C . LYS A 1 736 ? -17.274 6.666 -20.174 1.00 94.75 736 LYS A C 1
ATOM 6132 O O . LYS A 1 736 ? -17.861 5.902 -19.413 1.00 94.75 736 LYS A O 1
ATOM 6137 N N . LEU A 1 737 ? -17.669 7.919 -20.375 1.00 93.00 737 LEU A N 1
ATOM 6138 C CA . LEU A 1 737 ? -18.845 8.519 -19.748 1.00 93.00 737 LEU A CA 1
ATOM 6139 C C . LEU A 1 737 ? -19.996 8.620 -20.752 1.00 93.00 737 LEU A C 1
ATOM 6141 O O . LEU A 1 737 ? -19.791 9.004 -21.904 1.00 93.00 737 LEU A O 1
ATOM 6145 N N . ASP A 1 738 ? -21.214 8.303 -20.307 1.00 91.94 738 ASP A N 1
ATOM 6146 C CA . ASP A 1 738 ? -22.418 8.655 -21.061 1.00 91.94 738 ASP A CA 1
ATOM 6147 C C . ASP A 1 738 ? -22.687 10.172 -20.983 1.00 91.94 738 ASP A C 1
ATOM 6149 O O . ASP A 1 738 ? -22.151 10.878 -20.127 1.00 91.94 738 ASP A O 1
ATOM 6153 N N . GLU A 1 739 ? -23.543 10.697 -21.864 1.00 91.94 739 GLU A N 1
ATOM 6154 C CA . GLU A 1 739 ? -23.831 12.139 -21.940 1.00 91.94 739 GLU A CA 1
ATOM 6155 C C . GLU A 1 739 ? -24.327 12.719 -20.600 1.00 91.94 739 GLU A C 1
ATOM 6157 O O . GLU A 1 739 ? -24.022 13.858 -20.238 1.00 91.94 739 GLU A O 1
ATOM 6162 N N . LYS A 1 740 ? -25.080 11.929 -19.828 1.00 91.88 740 LYS A N 1
ATOM 6163 C CA . LYS A 1 740 ? -25.624 12.346 -18.534 1.00 91.88 740 LYS A CA 1
ATOM 6164 C C . LYS A 1 740 ? -24.529 12.425 -17.473 1.00 91.88 740 LYS A C 1
ATOM 6166 O O . LYS A 1 740 ? -24.552 13.344 -16.654 1.00 91.88 740 LYS A O 1
ATOM 6171 N N . ALA A 1 741 ? -23.607 11.472 -17.453 1.00 89.31 741 ALA A N 1
ATOM 6172 C CA . ALA A 1 741 ? -22.455 11.446 -16.570 1.00 89.31 741 ALA A CA 1
ATOM 6173 C C . ALA A 1 741 ? -21.494 12.585 -16.915 1.00 89.31 741 ALA A C 1
ATOM 6175 O O . ALA A 1 741 ? -21.120 13.327 -16.011 1.00 89.31 741 ALA A O 1
ATOM 6176 N N . THR A 1 742 ? -21.195 12.804 -18.197 1.00 91.88 742 THR A N 1
ATOM 6177 C CA . THR A 1 742 ? -20.374 13.933 -18.665 1.00 91.88 742 THR A CA 1
ATOM 6178 C C . THR A 1 742 ? -20.937 15.260 -18.168 1.00 91.88 742 THR A C 1
ATOM 6180 O O . THR A 1 742 ? -20.266 15.962 -17.413 1.00 91.88 742 THR A O 1
ATOM 6183 N N . LYS A 1 743 ? -22.221 15.536 -18.444 1.00 92.06 743 LYS A N 1
ATOM 6184 C CA . LYS A 1 743 ? -22.900 16.747 -17.955 1.00 92.06 743 LYS A CA 1
ATOM 6185 C C . LYS A 1 743 ? -22.833 16.881 -16.435 1.00 92.06 743 LYS A C 1
ATOM 6187 O O . LYS A 1 743 ? -22.615 17.975 -15.929 1.00 92.06 743 LYS A O 1
ATOM 6192 N N . ARG A 1 744 ? -23.002 15.783 -15.688 1.00 90.81 744 ARG A N 1
ATOM 6193 C CA . ARG A 1 744 ? -22.911 15.789 -14.216 1.00 90.81 744 ARG A CA 1
ATOM 6194 C C . ARG A 1 744 ? -21.534 16.199 -13.707 1.00 90.81 744 ARG A C 1
ATOM 6196 O O . ARG A 1 744 ? -21.479 16.917 -12.718 1.00 90.81 744 ARG A O 1
ATOM 6203 N N . PHE A 1 745 ? -20.448 15.754 -14.334 1.00 92.12 745 PHE A N 1
ATOM 6204 C CA . PHE A 1 745 ? -19.103 16.178 -13.937 1.00 92.12 745 PHE A CA 1
ATOM 6205 C C . PHE A 1 745 ? -18.791 17.601 -14.400 1.00 92.12 745 PHE A C 1
ATOM 6207 O O . PHE A 1 745 ? -18.182 18.356 -13.648 1.00 92.12 745 PHE A O 1
ATOM 6214 N N . GLU A 1 746 ? -19.232 18.001 -15.593 1.00 90.88 746 GLU A N 1
ATOM 6215 C CA . GLU A 1 746 ? -19.008 19.350 -16.130 1.00 90.88 746 GLU A CA 1
ATOM 6216 C C . GLU A 1 746 ? -19.612 20.443 -15.241 1.00 90.88 746 GLU A C 1
ATOM 6218 O O . GLU A 1 746 ? -18.938 21.444 -14.982 1.00 90.88 746 GLU A O 1
ATOM 6223 N N . ILE A 1 747 ? -20.821 20.224 -14.708 1.00 91.88 747 ILE A N 1
ATOM 6224 C CA . ILE A 1 747 ? -21.502 21.192 -13.830 1.00 91.88 747 ILE A CA 1
ATOM 6225 C C . ILE A 1 747 ? -20.929 21.266 -12.408 1.00 91.88 747 ILE A C 1
ATOM 6227 O O . ILE A 1 747 ? -21.206 22.239 -11.713 1.00 91.88 747 ILE A O 1
ATOM 6231 N N . LEU A 1 748 ? -20.153 20.271 -11.953 1.00 89.88 748 LEU A N 1
ATOM 6232 C CA . LEU A 1 748 ? -19.478 20.346 -10.653 1.00 89.88 748 LEU A CA 1
ATOM 6233 C C . LEU A 1 748 ? -18.376 21.400 -10.743 1.00 89.88 748 LEU A C 1
ATOM 6235 O O . LEU A 1 748 ? -17.362 21.142 -11.382 1.00 89.88 748 LEU A O 1
ATOM 6239 N N . ASN A 1 749 ? -18.540 22.558 -10.117 1.00 87.06 749 ASN A N 1
ATOM 6240 C CA . ASN A 1 749 ? -17.520 23.605 -10.037 1.00 87.06 749 ASN A CA 1
ATOM 6241 C C . ASN A 1 749 ? -17.593 24.261 -8.654 1.00 87.06 749 ASN A C 1
ATOM 6243 O O . ASN A 1 749 ? -18.635 24.181 -7.999 1.00 87.06 749 ASN A O 1
ATOM 6247 N N . TYR A 1 750 ? -16.504 24.891 -8.206 1.00 80.00 750 TYR A N 1
ATOM 6248 C CA . TYR A 1 750 ? -16.592 25.803 -7.066 1.00 80.00 750 TYR A CA 1
ATOM 6249 C C . TYR A 1 750 ? -17.519 26.958 -7.454 1.00 80.00 750 TYR A C 1
ATOM 6251 O O . TYR A 1 750 ? -17.430 27.465 -8.572 1.00 80.00 750 TYR A O 1
ATOM 6259 N N . GLU A 1 751 ? -18.436 27.333 -6.561 1.00 67.31 751 GLU A N 1
ATOM 6260 C CA . GLU A 1 751 ? -19.165 28.591 -6.719 1.00 67.31 751 GLU A CA 1
ATOM 6261 C C . GLU A 1 751 ? -18.132 29.734 -6.668 1.00 67.31 751 GLU A C 1
ATOM 6263 O O . GLU A 1 751 ? -17.272 29.746 -5.773 1.00 67.31 751 GLU A O 1
ATOM 6268 N N . GLU A 1 752 ? -18.162 30.611 -7.682 1.00 46.12 752 GLU A N 1
ATOM 6269 C CA . GLU A 1 752 ? -17.212 31.725 -7.856 1.00 46.12 752 GLU A CA 1
ATOM 6270 C C . GLU A 1 752 ? -17.187 32.672 -6.650 1.00 46.12 752 GLU A C 1
ATOM 6272 O O . GLU A 1 752 ? -18.275 33.139 -6.233 1.00 46.12 752 GLU A O 1
#

Foldseek 3Di:
DLVQLLLLLLLLVLLLQLLVFDFFLLLSLLSLLQLLLSLVQNLVVQVVCCVPPPVDPVLVVLSVVSVVCSVVQRPCSNLCRRLAPDDDPLVVVLVNSLSQFPVVSCVSSVSSLVSLVVCVPDPPDDHSCVSDVHDDPQLSVVSNVLRVLLVLQQFQFEAAASCQLNHWNYHYDDDPDPLSNLLNSLQSLVSNLVSLLSSLVSCPPVVSSNLSSLLSNLSSLLNNVCQQQPDPPDDPPDPPHDHHSQVVCPPPPLVVLNVLVVLCVAWWPLCVVSVLSVVLNVDARSHHPPVDDPVRNVVSSVVDDSVVSVVSSLLSVLSSLLSCLPGPSNVSSNDHSRDHPFPAQTDNRDDRQRSDNPDPPSRRPDQPDLADPVVLVVLLVCCVPPVCVVVSLSSLLCSLAPAAFPDWDFFWFDFPPDIDTDTATDHPSLVVLLVLLQDPVHDLVSVLSVLVSLLSSLVRRLRSVLVSLLVSVVVQCVPPVSVLSSLLSLLRSQLGHDPSNLVSLVVQCDVVDPSSVLSSLNSLVSNLLSSCPPPDLVVLQDDDPSLVVSLVSLVPDALLSLLLNLQLNVQCCVPPPPNVVCCVSHCNSRNVSSLVSNLVSLCVVCVVQDDDPVLVVLNVVLNVCVVVQLQLVNLLSVLVSCVVSVNNVSSLVSLVCDVVVSGHHDLSDLVSLLSNLVSCVVNVVLVVSLVSLVVSCSSSVSDVVSLLSNLVSLLVDCVCVVVNVVSLVCSLPTTDDDPVSNVSSVPSDRDD

Radius of gyration: 32.0 Å; Cα contacts (8 Å, |Δi|>4): 960; chains: 1; bounding box: 85×57×90 Å

Solvent-accessible surface area (backbone atoms only — not comparable to full-atom values): 40717 Å² total; per-residue (Å²): 106,68,65,54,44,52,51,43,49,36,53,36,52,51,52,53,59,56,60,73,48,74,60,42,55,68,57,45,40,65,56,47,29,53,44,41,37,42,44,56,46,40,54,56,45,49,54,52,47,35,68,76,76,68,65,46,66,69,62,51,52,52,50,50,53,51,48,51,51,39,61,75,70,30,44,64,44,15,59,36,60,32,60,27,63,54,95,61,58,75,67,60,44,53,49,56,55,40,64,48,26,47,71,57,50,47,49,65,46,48,53,56,53,63,60,55,58,74,47,66,86,46,88,87,59,71,57,72,65,75,65,53,84,74,80,55,70,71,54,51,51,54,48,40,52,51,28,68,74,66,36,56,48,70,47,24,18,50,24,30,20,64,60,25,42,63,36,54,18,16,40,49,56,83,64,91,46,73,69,43,44,45,53,9,45,47,43,42,43,51,57,54,46,54,54,40,52,53,53,39,63,73,36,67,92,39,65,78,58,34,55,50,42,51,32,51,41,54,32,50,49,49,28,42,47,40,43,46,42,50,69,82,89,60,61,91,90,41,95,80,62,60,80,4,50,59,56,68,42,60,95,51,90,57,53,66,46,48,50,52,52,52,46,34,59,69,29,34,49,56,67,67,57,49,51,57,52,49,56,41,30,73,36,56,40,59,42,70,47,82,90,52,52,71,67,56,46,47,52,54,54,65,70,57,56,63,72,58,51,55,51,53,52,51,51,53,51,30,48,52,50,36,34,15,74,76,31,80,90,35,39,67,62,63,50,60,49,80,50,67,41,79,97,49,41,66,38,86,37,62,91,47,66,49,37,49,99,87,57,78,77,80,58,63,53,75,74,80,66,54,76,42,68,66,51,51,58,53,37,60,62,31,51,79,35,90,86,41,22,67,57,26,50,48,52,49,33,46,14,62,70,66,19,55,75,74,48,75,45,84,47,68,34,31,45,101,90,47,80,46,75,45,80,35,76,39,27,52,47,53,51,56,53,43,53,54,54,65,40,86,84,55,56,66,65,61,48,46,52,49,54,49,52,50,62,76,28,41,87,44,58,27,68,46,57,48,48,50,50,63,77,32,38,84,82,42,48,84,45,62,75,46,30,48,51,52,41,44,46,48,20,73,45,37,50,47,45,34,70,72,59,53,51,53,34,59,72,38,56,38,82,91,38,64,68,44,24,51,37,20,54,49,17,53,50,41,23,54,60,43,41,38,71,90,49,54,62,71,67,45,39,55,88,46,76,66,56,49,50,52,50,48,56,44,69,73,41,56,48,68,57,27,34,50,51,28,47,23,58,48,20,41,35,71,60,36,88,91,36,46,83,46,44,73,48,32,27,76,58,46,52,52,46,30,51,54,47,26,60,52,23,52,49,63,66,45,50,87,76,50,84,50,71,68,47,50,51,50,53,52,48,40,55,49,27,55,78,68,63,36,47,33,47,23,32,42,54,51,19,53,52,30,42,76,70,71,37,51,69,62,15,50,57,51,45,45,33,49,83,73,58,54,34,47,53,54,78,88,36,70,67,36,38,47,32,40,21,52,42,28,45,78,69,65,38,50,71,61,16,47,55,44,29,52,51,49,28,53,59,37,65,55,46,64,68,42,50,54,51,39,49,62,55,32,64,76,41,78,94,33,45,71,57,38,55,55,49,52,53,47,51,68,73,44,37,62,65,54,73,69,54,46,52,57,56,70,70,62,66,73,84,131

Sequence (752 aa):
MIKHLKYCLKEILIVKKILEIENSNFYKRSLARFVAIRTDDFIKLAFTINKASLNQQSIKNDLNTFQQYYKEYFKTQRDKFGAHFQELDFASRLEFWSQIDYEKSDFFSSIPIDIYSKYSTLSDYDSPEIIFSGISEELKEKIKQLNSELDIEKYPNFSSDILSLTRYNSGGLIPCSKLQVKAGVLKSLEIILEYSIELYKISKGNEDILDVIKKILITDLISYCDNFITRTDITPGAKQEEDGLDKLLEGTEFLKAKEIIDEFLNNFKFDEKLNNLRTVRNKSCGHIDINNSITALKTDLDSINFDEIESFYLQIKKTYKKICSEEMVFQAFSLEPKDRAYGIQKLVGIPVKPFEKDSIPETEFLPPNVNDLHNYQTYFNLLDSKEQHEEARHYFWECFSRSNLIEKINFTTKNRFLKSTSSIDYREAHKYFHQILLSNTNSYQDKIKILQLFLECKTSYPDTLLYILLETYNINKEVHPLNLQYIYSFGELCSKVNDNIIDILKTNLIKSDFYLYYNSLLSIYKIEIKSRQNLTIEVKSEASEFSDLIRNEITNSNDFLKIVFSLGFSSELYFSNGYSIYRKPLKSLYLNYFDGVFKTSIKKYLNPIIKNEVDRRSLNKIIKFFNLNRYSTLLGLLGDFLKKKKHNKESEQFRALLYEGIVKYAYNDNNELHNFGVTCFEMKNIDLAVRVSEQIVDSNPSDIKYYYFLLSIYLQDRKYEDRFLKIKTKVLSDFKLDEKATKRFEILNYEE

InterPro domains:
  IPR011990 Tetratricopeptide-like helical domain superfamily [G3DSA:1.25.40.10] (604-751)
  IPR011990 Tetratricopeptide-like helical domain superfamily [SSF48452] (385-722)

Secondary structure (DSSP, 8-state):
-HHHHHHHHHHHHHHHHHHTS---HHHHHHHHHHHHHHHHHHHHHHHHHIIIII--HHHHHHHHHHHHHHHHHTHHHIIIIIS------HHHHHHHHHT--HHHHHHHHHHHHHHHHTTTTSTT---HHHH-----HHHHHHHHHHHHHH-TTSS-EEE-STTGGGSTTEEE----SHHHHHHHHHHHHHHHHHHHHHHHHHTTT-HHHHHHHHHHHHHHHHHHHHHHS--SSSPTT-TT----HHHHTTTSS-HHHHHHHHHHHHHB-HHHHHHHHHHHIIIIISS--TTS-HHHHHHHHHTS-HHHHHHHHHHHHHHHHHHHHH-GGGGGGG--TTSB-TT-S----S-PPPSSTT-----------TT-HHHHHHHHHHTT-TTTHHHHHHHHHHHHHHSPEEEEEEEEEEETTEEEEEEEEEEHHHHHHHHHHH-SSS-HHHHHHHHHHHHHTTTS-HHHHHHHHHHHHHHHTTSHHHHHHHHHHHHHH--SB-HHHHHHHHHT--TT-HHHHHHHHHHHHHHHHHHTTTS-HHHHTS--HHHHHHHHHHHTS-HHHHHHHHHHHHHHHHHSTTTGGGTTTTIIIIIHHHHHHHHHHHHHHHGGG--SHHHHHHHHHHHHHHHTT-HHHHHHHHHHHHHHTT-HHHHHHHHHHHHTTSS---TT-HHHHHHHHHHHHHTT-HHHHHHHHHHHHHH-TT-HHHHHHHHHHHTT-GGGHHHHHHHHHHHHHHB---HHHHHHHHT-----

Mean predicted aligned error: 7.71 Å

Nearest PDB structures (foldseek):
  6hft-assembly1_A  TM=5.994E-01  e=7.757E-01  Saccharomyces cerevisiae
  8pkp-assembly1_Y  TM=2.398E-01  e=6.027E-02  Homo sapiens
  4ga1-assembly1_A  TM=4.833E-01  e=1.943E+00  Pan troglodytes
  5dbk-assembly1_B  TM=2.349E-01  e=1.142E-01  Bacillus thuringiensis Bt407
  8tau-assembly1_Y  TM=2.448E-01  e=2.437E-01  Homo sapiens